Protein AF-0000000068190909 (afdb_homodimer)

pLDDT: mean 93.16, std 8.29, range [26.92, 98.94]

Sequence (1012 aa):
EDQNVPQRTKVVVIGAGWGGLSTAHALSKDDRYDVTVVEAAPKVGGVVRDGYTTISGQRPAEAGQHGFWNNYHNIYSLFDELGIRDTALTDYAPQGQYSPRGLEAVWPVYREQFPALPTGLAQAAYTKFLQLSPLERATALPLVLAFSEFDNSPQAWQRYDNVSFRDLCMRLGVSKKMYNEAFEPMILTGLFAPGSECSAAAALGMAYFFVLQSQNAFDVQWCRGNIGDQVFTPWVEVMQGRGVHLRTETRVSGFTLNESQTKIVGVQCQTANGGSVELAADAVVFGVGAEALQAFAKFCPELSQFDEFRRFANLRGTSVLATRVFLDRNVTVPYSANACWGFDENVGMTMFDIRALHGSDNPTVMGAPGSVLEVDYYHASPLLVMDDSAIVEKVKKDVDTLLGPTAKQATVVDAAVVRLPNGVNWYYPGSYRDMPQLTSQSLRDCYFAGDIVRTQHGSWSQEKAYVTGLQVANLLRRDITGGNTNNPLTKILPVASDEPHVALGKEDQNVPQRTKVVVIGAGWGGLSTAHALSKDDRYDVTVVEAAPKVGGVVRDGYTTISGQRPAEAGQHGFWNNYHNIYSLFDELGIRDTALTDYAPQGQYSPRGLEAVWPVYREQFPALPTGLAQAAYTKFLQLSPLERATALPLVLAFSEFDNSPQAWQRYDNVSFRDLCMRLGVSKKMYNEAFEPMILTGLFAPGSECSAAAALGMAYFFVLQSQNAFDVQWCRGNIGDQVFTPWVEVMQGRGVHLRTETRVSGFTLNESQTKIVGVQCQTANGGSVELAADAVVFGVGAEALQAFAKFCPELSQFDEFRRFANLRGTSVLATRVFLDRNVTVPYSANACWGFDENVGMTMFDIRALHGSDNPTVMGAPGSVLEVDYYHASPLLVMDDSAIVEKVKKDVDTLLGPTAKQATVVDAAVVRLPNGVNWYYPGSYRDMPQLTSQSLRDCYFAGDIVRTQHGSWSQEKAYVTGLQVANLLRRDITGGNTNNPLTKILPVASDEPHVALGK

Organism: Phaeodactylum tricornutum (strain CCAP 1055/1) (NCBI:txid556484)

Radius of gyration: 30.02 Å; Cα contacts (8 Å, |Δi|>4): 2390; chains: 2; bounding box: 85×85×85 Å

Nearest PDB structures (foldseek):
  5mog-assembly1_C  TM=8.801E-01  e=1.089E-30  Oryza sativa Indica Group
  3cns-assembly1_A  TM=6.345E-01  e=4.840E-15  Saccharomyces cerevisiae
  1yy5-assembly1_A  TM=6.313E-01  e=1.478E-14  Saccharomyces cerevisiae
  4gdp-assembly1_B  TM=6.303E-01  e=1.102E-14  Saccharomyces cerevisiae S288C
  1rsg-assembly1_A  TM=6.087E-01  e=7.228E-14  Saccharomyces cerevisiae

Structure (mmCIF, N/CA/C/O backbone):
data_AF-0000000068190909-model_v1
#
loop_
_entity.id
_entity.type
_entity.pdbx_description
1 polymer 'Pds-like3, phytoene desaturase-like protein'
#
loop_
_atom_site.group_PDB
_atom_site.id
_atom_site.type_symbol
_atom_site.label_atom_id
_atom_site.label_alt_id
_atom_site.label_comp_id
_atom_site.label_asym_id
_atom_site.label_entity_id
_atom_site.label_seq_id
_atom_site.pdbx_PDB_ins_code
_atom_site.Cartn_x
_atom_site.Cartn_y
_atom_site.Cartn_z
_atom_site.occupancy
_atom_site.B_iso_or_equiv
_atom_site.auth_seq_id
_atom_site.auth_comp_id
_atom_site.auth_asym_id
_atom_site.auth_atom_id
_atom_site.pdbx_PDB_model_num
ATOM 1 N N . GLU A 1 1 ? -37.625 11.906 46.969 1 26.92 1 GLU A N 1
ATOM 2 C CA . GLU A 1 1 ? -37.625 12.984 45.969 1 26.92 1 GLU A CA 1
ATOM 3 C C . GLU A 1 1 ? -36.469 12.859 45 1 26.92 1 GLU A C 1
ATOM 5 O O . GLU A 1 1 ? -36.094 13.82 44.344 1 26.92 1 GLU A O 1
ATOM 10 N N . ASP A 1 2 ? -35.5 12.078 45.188 1 38.94 2 ASP A N 1
ATOM 11 C CA . ASP A 1 2 ? -34.25 11.781 44.5 1 38.94 2 ASP A CA 1
ATOM 12 C C . ASP A 1 2 ? -34.469 11.609 43 1 38.94 2 ASP A C 1
ATOM 14 O O . ASP A 1 2 ? -34.875 10.531 42.562 1 38.94 2 ASP A O 1
ATOM 18 N N . GLN A 1 3 ? -35.094 12.578 42.219 1 38.19 3 GLN A N 1
ATOM 19 C CA . GLN A 1 3 ? -35.812 12.93 41 1 38.19 3 GLN A CA 1
ATOM 20 C C . GLN A 1 3 ? -35.062 12.5 39.781 1 38.19 3 GLN A C 1
ATOM 22 O O . GLN A 1 3 ? -33.844 12.203 39.844 1 38.19 3 GLN A O 1
ATOM 27 N N . ASN A 1 4 ? -35.625 12.711 38.406 1 41 4 ASN A N 1
ATOM 28 C CA . ASN A 1 4 ? -35.531 12.352 37 1 41 4 ASN A CA 1
ATOM 29 C C . ASN A 1 4 ? -34.281 12.938 36.344 1 41 4 ASN A C 1
ATOM 31 O O . ASN A 1 4 ? -34.344 13.984 35.688 1 41 4 ASN A O 1
ATOM 35 N N . VAL A 1 5 ? -33.219 13.141 37 1 49.12 5 VAL A N 1
ATOM 36 C CA . VAL A 1 5 ? -32.094 13.664 36.188 1 49.12 5 VAL A CA 1
ATOM 37 C C . VAL A 1 5 ? -32.031 12.93 34.875 1 49.12 5 VAL A C 1
ATOM 39 O O . VAL A 1 5 ? -31.875 11.703 34.812 1 49.12 5 VAL A O 1
ATOM 42 N N . PRO A 1 6 ? -32.562 13.578 33.812 1 62.53 6 PRO A N 1
ATOM 43 C CA . PRO A 1 6 ? -32.562 12.922 32.5 1 62.53 6 PRO A CA 1
ATOM 44 C C . PRO A 1 6 ? -31.203 12.281 32.188 1 62.53 6 PRO A C 1
ATOM 46 O O . PRO A 1 6 ? -30.156 12.828 32.562 1 62.53 6 PRO A O 1
ATOM 49 N N . GLN A 1 7 ? -31.125 11 32.094 1 81.69 7 GLN A N 1
ATOM 50 C CA . GLN A 1 7 ? -29.906 10.25 31.781 1 81.69 7 GLN A CA 1
ATOM 51 C C . GLN A 1 7 ? -29.188 10.82 30.562 1 81.69 7 GLN A C 1
ATOM 53 O O . GLN A 1 7 ? -29.797 11.008 29.516 1 81.69 7 GLN A O 1
ATOM 58 N N . ARG A 1 8 ? -27.953 11.453 30.766 1 92.38 8 ARG A N 1
ATOM 59 C CA . ARG A 1 8 ? -27.141 12.023 29.688 1 92.38 8 ARG A CA 1
ATOM 60 C C . ARG A 1 8 ? -26.766 10.953 28.672 1 92.38 8 ARG A C 1
ATOM 62 O O . ARG A 1 8 ? -26.578 9.789 29.016 1 92.38 8 ARG A O 1
ATOM 69 N N . THR A 1 9 ? -26.875 11.367 27.438 1 95.56 9 THR A N 1
ATOM 70 C CA . THR A 1 9 ? -26.406 10.484 26.359 1 95.56 9 THR A CA 1
ATOM 71 C C . THR A 1 9 ? -24.906 10.266 26.453 1 95.56 9 THR A C 1
ATOM 73 O O . THR A 1 9 ? -24.125 11.211 26.375 1 95.56 9 THR A O 1
ATOM 76 N N . LYS A 1 10 ? -24.5 9.055 26.703 1 98.06 10 LYS A N 1
ATOM 77 C CA . LYS A 1 10 ? -23.078 8.719 26.797 1 98.06 10 LYS A CA 1
ATOM 78 C C . LYS A 1 10 ? -22.469 8.586 25.406 1 98.06 10 LYS A C 1
ATOM 80 O O . LYS A 1 10 ? -22.828 7.695 24.641 1 98.06 10 LYS A O 1
ATOM 85 N N . VAL A 1 11 ? -21.531 9.477 25.078 1 98.62 11 VAL A N 1
ATOM 86 C CA . VAL A 1 11 ? -20.844 9.461 23.797 1 98.62 11 VAL A CA 1
ATOM 87 C C . VAL A 1 11 ? -19.375 9.117 23.984 1 98.62 11 VAL A C 1
ATOM 89 O O . VAL A 1 11 ? -18.656 9.805 24.734 1 98.62 11 VAL A O 1
ATOM 92 N N . VAL A 1 12 ? -18.875 8.055 23.375 1 98.88 12 VAL A N 1
ATOM 93 C CA . VAL A 1 12 ? -17.453 7.711 23.391 1 98.88 12 VAL A CA 1
ATOM 94 C C . VAL A 1 12 ? -16.812 8.156 22.078 1 98.88 12 VAL A C 1
ATOM 96 O O . VAL A 1 12 ? -17.234 7.742 21 1 98.88 12 VAL A O 1
ATOM 99 N N . VAL A 1 13 ? -15.867 9.039 22.156 1 98.94 13 VAL A N 1
ATOM 100 C CA . VAL A 1 13 ? -15.078 9.508 21.016 1 98.94 13 VAL A CA 1
ATOM 101 C C . VAL A 1 13 ? -13.719 8.82 21 1 98.94 13 VAL A C 1
ATOM 103 O O . VAL A 1 13 ? -12.938 8.961 21.953 1 98.94 13 VAL A O 1
ATOM 106 N N . ILE A 1 14 ? -13.477 8.102 19.953 1 98.88 14 ILE A N 1
ATOM 107 C CA . ILE A 1 14 ? -12.227 7.363 19.828 1 98.88 14 ILE A CA 1
ATOM 108 C C . ILE A 1 14 ? -11.227 8.18 19 1 98.88 14 ILE A C 1
ATOM 110 O O . ILE A 1 14 ? -11.406 8.367 17.797 1 98.88 14 ILE A O 1
ATOM 114 N N . GLY A 1 15 ? -10.133 8.586 19.641 1 98.56 15 GLY A N 1
ATOM 115 C CA . GLY A 1 15 ? -9.141 9.438 19.016 1 98.56 15 GLY A CA 1
ATOM 116 C C . GLY A 1 15 ? -9.25 10.891 19.422 1 98.56 15 GLY A C 1
ATOM 117 O O . GLY A 1 15 ? -10.328 11.484 19.375 1 98.56 15 GLY A O 1
ATOM 118 N N . ALA A 1 16 ? -8.117 11.43 19.797 1 98.44 16 ALA A N 1
ATOM 119 C CA . ALA A 1 16 ? -8.086 12.812 20.281 1 98.44 16 ALA A CA 1
ATOM 120 C C . ALA A 1 16 ? -7.301 13.711 19.328 1 98.44 16 ALA A C 1
ATOM 122 O O . ALA A 1 16 ? -6.453 14.492 19.766 1 98.44 16 ALA A O 1
ATOM 123 N N . GLY A 1 17 ? -7.527 13.531 18.062 1 97.88 17 GLY A N 1
ATOM 124 C CA . GLY A 1 17 ? -7.074 14.484 17.062 1 97.88 17 GLY A CA 1
ATOM 125 C C . GLY A 1 17 ? -8.094 15.57 16.766 1 97.88 17 GLY A C 1
ATOM 126 O O . GLY A 1 17 ? -9.062 15.734 17.516 1 97.88 17 GLY A O 1
ATOM 127 N N . TRP A 1 18 ? -7.891 16.297 15.695 1 98.44 18 TRP A N 1
ATOM 128 C CA . TRP A 1 18 ? -8.766 17.406 15.336 1 98.44 18 TRP A CA 1
ATOM 129 C C . TRP A 1 18 ? -10.211 16.953 15.234 1 98.44 18 TRP A C 1
ATOM 131 O O . TRP A 1 18 ? -11.117 17.609 15.773 1 98.44 18 TRP A O 1
ATOM 141 N N . GLY A 1 19 ? -10.469 15.805 14.578 1 98.62 19 GLY A N 1
ATOM 142 C CA . GLY A 1 19 ? -11.82 15.32 14.375 1 98.62 19 GLY A CA 1
ATOM 143 C C . GLY A 1 19 ? -12.516 14.922 15.664 1 98.62 19 GLY A C 1
ATOM 144 O O . GLY A 1 19 ? -13.625 15.367 15.938 1 98.62 19 GLY A O 1
ATOM 145 N N . GLY A 1 20 ? -11.852 14.086 16.453 1 98.81 20 GLY A N 1
ATOM 146 C CA . GLY A 1 20 ? -12.422 13.672 17.734 1 98.81 20 GLY A CA 1
ATOM 147 C C . GLY A 1 20 ? -12.625 14.828 18.688 1 98.81 20 GLY A C 1
ATOM 148 O O . GLY A 1 20 ? -13.68 14.938 19.328 1 98.81 20 GLY A O 1
ATOM 149 N N . LEU A 1 21 ? -11.68 15.695 18.75 1 98.75 21 LEU A N 1
ATOM 150 C CA . LEU A 1 21 ? -11.758 16.812 19.688 1 98.75 21 LEU A CA 1
ATOM 151 C C . LEU A 1 21 ? -12.828 17.812 19.266 1 98.75 21 LEU A C 1
ATOM 153 O O . LEU A 1 21 ? -13.484 18.406 20.109 1 98.75 21 LEU A O 1
ATOM 157 N N . SER A 1 22 ? -12.93 18.016 17.969 1 98.75 22 SER A N 1
ATOM 158 C CA . SER A 1 22 ? -13.961 18.938 17.531 1 98.75 22 SER A CA 1
ATOM 159 C C . SER A 1 22 ? -15.352 18.391 17.828 1 98.75 22 SER A C 1
ATOM 161 O O . SER A 1 22 ? -16.266 19.156 18.172 1 98.75 22 SER A O 1
ATOM 163 N N . THR A 1 23 ? -15.562 17.078 17.688 1 98.75 23 THR A N 1
ATOM 164 C CA . THR A 1 23 ? -16.828 16.469 18.078 1 98.75 23 THR A CA 1
ATOM 165 C C . THR A 1 23 ? -17.078 16.688 19.578 1 98.75 23 THR A C 1
ATOM 167 O O . THR A 1 23 ? -18.156 17.141 19.953 1 98.75 23 THR A O 1
ATOM 170 N N . ALA A 1 24 ? -16.094 16.344 20.344 1 98.75 24 ALA A N 1
ATOM 171 C CA . ALA A 1 24 ? -16.219 16.484 21.797 1 98.75 24 ALA A CA 1
ATOM 172 C C . ALA A 1 24 ? -16.484 17.938 22.172 1 98.75 24 ALA A C 1
ATOM 174 O O . ALA A 1 24 ? -17.297 18.203 23.062 1 98.75 24 ALA A O 1
ATOM 175 N N . HIS A 1 25 ? -15.781 18.844 21.562 1 98.5 25 HIS A N 1
ATOM 176 C CA . HIS A 1 25 ? -15.938 20.281 21.812 1 98.5 25 HIS A CA 1
ATOM 177 C C . HIS A 1 25 ? -17.375 20.734 21.562 1 98.5 25 HIS A C 1
ATOM 179 O O . HIS A 1 25 ? -17.969 21.406 22.406 1 98.5 25 HIS A O 1
ATOM 185 N N . ALA A 1 26 ? -17.891 20.391 20.422 1 98.12 26 ALA A N 1
ATOM 186 C CA . ALA A 1 26 ? -19.25 20.781 20.062 1 98.12 26 ALA A CA 1
ATOM 187 C C . ALA A 1 26 ? -20.266 20.188 21.031 1 98.12 26 ALA A C 1
ATOM 189 O O . ALA A 1 26 ? -21.172 20.891 21.484 1 98.12 26 ALA A O 1
ATOM 190 N N . LEU A 1 27 ? -20.125 18.953 21.375 1 97.5 27 LEU A N 1
ATOM 191 C CA . LEU A 1 27 ? -21.062 18.266 22.266 1 97.5 27 LEU A CA 1
ATOM 192 C C . LEU A 1 27 ? -20.953 18.812 23.688 1 97.5 27 LEU A C 1
ATOM 194 O O . LEU A 1 27 ? -21.953 18.812 24.422 1 97.5 27 LEU A O 1
ATOM 198 N N . SER A 1 28 ? -19.797 19.234 24.047 1 97.12 28 SER A N 1
ATOM 199 C CA . SER A 1 28 ? -19.562 19.688 25.422 1 97.12 28 SER A CA 1
ATOM 200 C C . SER A 1 28 ? -20.344 20.969 25.719 1 97.12 28 SER A C 1
ATOM 202 O O . SER A 1 28 ? -20.531 21.328 26.875 1 97.12 28 SER A O 1
ATOM 204 N N . LYS A 1 29 ? -20.812 21.625 24.719 1 94.81 29 LYS A N 1
ATOM 205 C CA . LYS A 1 29 ? -21.562 22.859 24.891 1 94.81 29 LYS A CA 1
ATOM 206 C C . LYS A 1 29 ? -23.016 22.562 25.234 1 94.81 29 LYS A C 1
ATOM 208 O O . LYS A 1 29 ? -23.797 23.484 25.516 1 94.81 29 LYS A O 1
ATOM 213 N N . ASP A 1 30 ? -23.422 21.344 25.203 1 93.25 30 ASP A N 1
ATOM 214 C CA . ASP A 1 30 ? -24.75 20.875 25.547 1 93.25 30 ASP A CA 1
ATOM 215 C C . ASP A 1 30 ? -24.703 19.875 26.703 1 93.25 30 ASP A C 1
ATOM 217 O O . ASP A 1 30 ? -24.141 18.797 26.578 1 93.25 30 ASP A O 1
ATOM 221 N N . ASP A 1 31 ? -25.375 20.109 27.734 1 91.75 31 ASP A N 1
ATOM 222 C CA . ASP A 1 31 ? -25.281 19.328 28.969 1 91.75 31 ASP A CA 1
ATOM 223 C C . ASP A 1 31 ? -26.016 18 28.844 1 91.75 31 ASP A C 1
ATOM 225 O O . ASP A 1 31 ? -26 17.188 29.781 1 91.75 31 ASP A O 1
ATOM 229 N N . ARG A 1 32 ? -26.656 17.781 27.781 1 94.12 32 ARG A N 1
ATOM 230 C CA . ARG A 1 32 ? -27.391 16.531 27.578 1 94.12 32 ARG A CA 1
ATOM 231 C C . ARG A 1 32 ? -26.453 15.391 27.203 1 94.12 32 ARG A C 1
ATOM 233 O O . ARG A 1 32 ? -26.859 14.227 27.203 1 94.12 32 ARG A O 1
ATOM 240 N N . TYR A 1 33 ? -25.188 15.75 27 1 96.44 33 TYR A N 1
ATOM 241 C CA . TYR A 1 33 ? -24.234 14.734 26.562 1 96.44 33 TYR A CA 1
ATOM 242 C C . TYR A 1 33 ? -23.156 14.516 27.625 1 96.44 33 TYR A C 1
ATOM 244 O O . TYR A 1 33 ? -22.688 15.477 28.234 1 96.44 33 TYR A O 1
ATOM 252 N N . ASP A 1 34 ? -22.859 13.289 27.875 1 97.88 34 ASP A N 1
ATOM 253 C CA . ASP A 1 34 ? -21.703 12.852 28.656 1 97.88 34 ASP A CA 1
ATOM 254 C C . ASP A 1 34 ? -20.609 12.289 27.734 1 97.88 34 ASP A C 1
ATOM 256 O O . ASP A 1 34 ? -20.688 11.141 27.297 1 97.88 34 ASP A O 1
ATOM 260 N N . VAL A 1 35 ? -19.531 13.117 27.531 1 98.62 35 VAL A N 1
ATOM 261 C CA . VAL A 1 35 ? -18.578 12.812 26.469 1 98.62 35 VAL A CA 1
ATOM 262 C C . VAL A 1 35 ? -17.281 12.266 27.062 1 98.62 35 VAL A C 1
ATOM 264 O O . VAL A 1 35 ? -16.688 12.898 27.938 1 98.62 35 VAL A O 1
ATOM 267 N N . THR A 1 36 ? -16.828 11.102 26.641 1 98.81 36 THR A N 1
ATOM 268 C CA . THR A 1 36 ? -15.516 10.539 26.953 1 98.81 36 THR A CA 1
ATOM 269 C C . THR A 1 36 ? -14.672 10.383 25.703 1 98.81 36 THR A C 1
ATOM 271 O O . THR A 1 36 ? -15.07 9.711 24.75 1 98.81 36 THR A O 1
ATOM 274 N N . VAL A 1 37 ? -13.516 11.055 25.703 1 98.81 37 VAL A N 1
ATOM 275 C CA . VAL A 1 37 ? -12.555 10.914 24.609 1 98.81 37 VAL A CA 1
ATOM 276 C C . VAL A 1 37 ? -11.453 9.938 25.016 1 98.81 37 VAL A C 1
ATOM 278 O O . VAL A 1 37 ? -10.82 10.094 26.062 1 98.81 37 VAL A O 1
ATOM 281 N N . VAL A 1 38 ? -11.242 8.938 24.203 1 98.5 38 VAL A N 1
ATOM 282 C CA . VAL A 1 38 ? -10.188 7.961 24.469 1 98.5 38 VAL A CA 1
ATOM 283 C C . VAL A 1 38 ? -9.078 8.117 23.422 1 98.5 38 VAL A C 1
ATOM 285 O O . VAL A 1 38 ? -9.344 8.227 22.234 1 98.5 38 VAL A O 1
ATOM 288 N N . GLU A 1 39 ? -7.852 8.18 23.875 1 97.94 39 GLU A N 1
ATOM 289 C CA . GLU A 1 39 ? -6.664 8.352 23.031 1 97.94 39 GLU A CA 1
ATOM 290 C C . GLU A 1 39 ? -5.578 7.352 23.406 1 97.94 39 GLU A C 1
ATOM 292 O O . GLU A 1 39 ? -5.238 7.199 24.578 1 97.94 39 GLU A O 1
ATOM 297 N N . ALA A 1 40 ? -5.094 6.633 22.359 1 96.31 40 ALA A N 1
ATOM 298 C CA . ALA A 1 40 ? -4.062 5.625 22.594 1 96.31 40 ALA A CA 1
ATOM 299 C C . ALA A 1 40 ? -2.742 6.273 23 1 96.31 40 ALA A C 1
ATOM 301 O O . ALA A 1 40 ? -1.985 5.719 23.797 1 96.31 40 ALA A O 1
ATOM 302 N N . ALA A 1 41 ? -2.4 7.465 22.484 1 95.12 41 ALA A N 1
ATOM 303 C CA . ALA A 1 41 ? -1.135 8.156 22.719 1 95.12 41 ALA A CA 1
ATOM 304 C C . ALA A 1 41 ? -1.129 8.836 24.094 1 95.12 41 ALA A C 1
ATOM 306 O O . ALA A 1 41 ? -2.186 9.039 24.688 1 95.12 41 ALA A O 1
ATOM 307 N N . PRO A 1 42 ? 0.049 9.211 24.578 1 93.94 42 PRO A N 1
ATOM 308 C CA . PRO A 1 42 ? 0.14 9.883 25.875 1 93.94 42 PRO A CA 1
ATOM 309 C C . PRO A 1 42 ? -0.387 11.32 25.828 1 93.94 42 PRO A C 1
ATOM 311 O O . PRO A 1 42 ? -0.778 11.867 26.875 1 93.94 42 PRO A O 1
ATOM 314 N N . LYS A 1 43 ? -0.385 11.906 24.688 1 95 43 LYS A N 1
ATOM 315 C CA . LYS A 1 43 ? -0.85 13.281 24.531 1 95 43 LYS A CA 1
ATOM 316 C C . LYS A 1 43 ? -1.874 13.391 23.406 1 95 43 LYS A C 1
ATOM 318 O O . LYS A 1 43 ? -1.878 12.578 22.469 1 95 43 LYS A O 1
ATOM 323 N N . VAL A 1 44 ? -2.721 14.406 23.531 1 96.56 44 VAL A N 1
ATOM 324 C CA . VAL A 1 44 ? -3.73 14.664 22.516 1 96.56 44 VAL A CA 1
ATOM 325 C C . VAL A 1 44 ? -3.076 15.312 21.297 1 96.56 44 VAL A C 1
ATOM 327 O O . VAL A 1 44 ? -1.934 15.766 21.359 1 96.56 44 VAL A O 1
ATOM 330 N N . GLY A 1 45 ? -3.836 15.281 20.234 1 95.5 45 GLY A N 1
ATOM 331 C CA . GLY A 1 45 ? -3.375 15.961 19.047 1 95.5 45 GLY A CA 1
ATOM 332 C C . GLY A 1 45 ? -3.344 15.055 17.828 1 95.5 45 GLY A C 1
ATOM 333 O O . GLY A 1 45 ? -3.268 15.539 16.688 1 95.5 45 GLY A O 1
ATOM 334 N N . GLY A 1 46 ? -3.463 13.742 18.062 1 92.69 46 GLY A N 1
ATOM 335 C CA . GLY A 1 46 ? -3.451 12.812 16.938 1 92.69 46 GLY A CA 1
ATOM 336 C C . GLY A 1 46 ? -2.158 12.852 16.141 1 92.69 46 GLY A C 1
ATOM 337 O O . GLY A 1 46 ? -1.071 12.758 16.719 1 92.69 46 GLY A O 1
ATOM 338 N N . VAL A 1 47 ? -2.242 13.047 14.82 1 88.88 47 VAL A N 1
ATOM 339 C CA . VAL A 1 47 ? -1.086 12.969 13.938 1 88.88 47 VAL A CA 1
ATOM 340 C C . VAL A 1 47 ? -0.21 14.203 14.117 1 88.88 47 VAL A C 1
ATOM 342 O O . VAL A 1 47 ? 0.95 14.219 13.703 1 88.88 47 VAL A O 1
ATOM 345 N N . VAL A 1 48 ? -0.66 15.211 14.781 1 90.44 48 VAL A N 1
ATOM 346 C CA . VAL A 1 48 ? 0.12 16.438 14.961 1 90.44 48 VAL A CA 1
ATOM 347 C C . VAL A 1 48 ? 0.539 16.562 16.422 1 90.44 48 VAL A C 1
ATOM 349 O O . VAL A 1 48 ? 0.943 17.641 16.859 1 90.44 48 VAL A O 1
ATOM 352 N N . ARG A 1 49 ? 0.479 15.523 17.109 1 87.31 49 ARG A N 1
ATOM 353 C CA . ARG A 1 49 ? 0.713 15.562 18.547 1 87.31 49 ARG A CA 1
ATOM 354 C C . ARG A 1 49 ? 2.164 15.914 18.859 1 87.31 49 ARG A C 1
ATOM 356 O O . ARG A 1 49 ? 3.057 15.656 18.047 1 87.31 49 ARG A O 1
ATOM 363 N N . ASP A 1 50 ? 2.363 16.5 19.984 1 90.81 50 ASP A N 1
ATOM 364 C CA . ASP A 1 50 ? 3.689 16.734 20.547 1 90.81 50 ASP A CA 1
ATOM 365 C C . ASP A 1 50 ? 4.039 15.672 21.578 1 90.81 50 ASP A C 1
ATOM 367 O O . ASP A 1 50 ? 3.562 14.539 21.5 1 90.81 50 ASP A O 1
ATOM 371 N N . GLY A 1 51 ? 4.938 16.047 22.391 1 89.25 51 GLY A N 1
ATOM 372 C CA . GLY A 1 51 ? 5.309 15.141 23.469 1 89.25 51 GLY A CA 1
ATOM 373 C C . GLY A 1 51 ? 6.598 14.391 23.203 1 89.25 51 GLY A C 1
ATOM 374 O O . GLY A 1 51 ? 6.895 13.398 23.875 1 89.25 51 GLY A O 1
ATOM 375 N N . TYR A 1 52 ? 7.324 14.797 22.266 1 94.56 52 TYR A N 1
ATOM 376 C CA . TYR A 1 52 ? 8.633 14.219 21.969 1 94.56 52 TYR A CA 1
ATOM 377 C C . TYR A 1 52 ? 9.75 15.086 22.516 1 94.56 52 TYR A C 1
ATOM 379 O O . TYR A 1 52 ? 9.516 16.219 22.938 1 94.56 52 TYR A O 1
ATOM 387 N N . THR A 1 53 ? 10.898 14.523 22.641 1 95 53 THR A N 1
ATOM 388 C CA . THR A 1 53 ? 12.062 15.258 23.109 1 95 53 THR A CA 1
ATOM 389 C C . THR A 1 53 ? 13.266 15.008 22.219 1 95 53 THR A C 1
ATOM 391 O O . THR A 1 53 ? 13.266 14.07 21.422 1 95 53 THR A O 1
ATOM 394 N N . THR A 1 54 ? 14.219 15.867 22.375 1 95.75 54 THR A N 1
ATOM 395 C CA . THR A 1 54 ? 15.492 15.664 21.688 1 95.75 54 THR A CA 1
ATOM 396 C C . THR A 1 54 ? 16.203 14.422 22.203 1 95.75 54 THR A C 1
ATOM 398 O O . THR A 1 54 ? 15.781 13.828 23.203 1 95.75 54 THR A O 1
ATOM 401 N N . ILE A 1 55 ? 17.203 14.055 21.438 1 95.44 55 ILE A N 1
ATOM 402 C CA . ILE A 1 55 ? 18.016 12.898 21.797 1 95.44 55 ILE A CA 1
ATOM 403 C C . ILE A 1 55 ? 18.625 13.102 23.188 1 95.44 55 ILE A C 1
ATOM 405 O O . ILE A 1 55 ? 18.719 12.156 23.969 1 95.44 55 ILE A O 1
ATOM 409 N N . SER A 1 56 ? 18.969 14.367 23.531 1 93.69 56 SER A N 1
ATOM 410 C CA . SER A 1 56 ? 19.531 14.688 24.844 1 93.69 56 SER A CA 1
ATOM 411 C C . SER A 1 56 ? 18.453 14.664 25.922 1 93.69 56 SER A C 1
ATOM 413 O O . SER A 1 56 ? 18.781 14.656 27.125 1 93.69 56 SER A O 1
ATOM 415 N N . GLY A 1 57 ? 17.234 14.75 25.5 1 93.12 57 GLY A N 1
ATOM 416 C CA . GLY A 1 57 ? 16.125 14.797 26.438 1 93.12 57 GLY A CA 1
ATOM 417 C C . GLY A 1 57 ? 15.883 16.188 27 1 93.12 57 GLY A C 1
ATOM 418 O O . GLY A 1 57 ? 14.984 16.375 27.828 1 93.12 57 GLY A O 1
ATOM 419 N N . GLN A 1 58 ? 16.531 17.188 26.531 1 90.5 58 GLN A N 1
ATOM 420 C CA . GLN A 1 58 ? 16.531 18.5 27.172 1 90.5 58 GLN A CA 1
ATOM 421 C C . GLN A 1 58 ? 15.492 19.422 26.562 1 90.5 58 GLN A C 1
ATOM 423 O O . GLN A 1 58 ? 15.086 20.406 27.172 1 90.5 58 GLN A O 1
ATOM 428 N N . ARG A 1 59 ? 15.125 19.172 25.375 1 92.38 59 ARG A N 1
ATOM 429 C CA . ARG A 1 59 ? 14.242 20.109 24.672 1 92.38 59 ARG A CA 1
ATOM 430 C C . ARG A 1 59 ? 13.031 19.375 24.078 1 92.38 59 ARG A C 1
ATOM 432 O O . ARG A 1 59 ? 13.156 18.25 23.609 1 92.38 59 ARG A O 1
ATOM 439 N N . PRO A 1 60 ? 11.898 20.078 24.109 1 93.06 60 PRO A N 1
ATOM 440 C CA . PRO A 1 60 ? 10.703 19.469 23.5 1 93.06 60 PRO A CA 1
ATOM 441 C C . PRO A 1 60 ? 10.727 19.516 21.984 1 93.06 60 PRO A C 1
ATOM 443 O O . PRO A 1 60 ? 11.344 20.391 21.391 1 93.06 60 PRO A O 1
ATOM 446 N N . ALA A 1 61 ? 10.125 18.562 21.391 1 93 61 ALA A N 1
ATOM 447 C CA . ALA A 1 61 ? 9.945 18.469 19.953 1 93 61 ALA A CA 1
ATOM 448 C C . ALA A 1 61 ? 8.523 18.062 19.594 1 93 61 ALA A C 1
ATOM 450 O O . ALA A 1 61 ? 7.707 17.797 20.484 1 93 61 ALA A O 1
ATOM 451 N N . GLU A 1 62 ? 8.148 18.109 18.375 1 92.19 62 GLU A N 1
ATOM 452 C CA . GLU A 1 62 ? 6.816 17.734 17.906 1 92.19 62 GLU A CA 1
ATOM 453 C C . GLU A 1 62 ? 6.895 16.875 16.641 1 92.19 62 GLU A C 1
ATOM 455 O O . GLU A 1 62 ? 7.984 16.609 16.141 1 92.19 62 GLU A O 1
ATOM 460 N N . ALA A 1 63 ? 5.652 16.391 16.203 1 92.06 63 ALA A N 1
ATOM 461 C CA . ALA A 1 63 ? 5.535 15.547 15.008 1 92.06 63 ALA A CA 1
ATOM 462 C C . ALA A 1 63 ? 5.488 16.391 13.742 1 92.06 63 ALA A C 1
ATOM 464 O O . ALA A 1 63 ? 4.598 16.219 12.906 1 92.06 63 ALA A O 1
ATOM 465 N N . GLY A 1 64 ? 6.473 17.344 13.625 1 91.56 64 GLY A N 1
ATOM 466 C CA . GLY A 1 64 ? 6.523 18.203 12.453 1 91.56 64 GLY A CA 1
ATOM 467 C C . GLY A 1 64 ? 5.855 19.547 12.656 1 91.56 64 GLY A C 1
ATOM 468 O O . GLY A 1 64 ? 5.047 19.703 13.57 1 91.56 64 GLY A O 1
ATOM 469 N N . GLN A 1 65 ? 6.211 20.469 11.836 1 91.81 65 GLN A N 1
ATOM 470 C CA . GLN A 1 65 ? 5.613 21.797 11.852 1 91.81 65 GLN A CA 1
ATOM 471 C C . GLN A 1 65 ? 4.324 21.828 11.039 1 91.81 65 GLN A C 1
ATOM 473 O O . GLN A 1 65 ? 4.254 21.25 9.945 1 91.81 65 GLN A O 1
ATOM 478 N N . HIS A 1 66 ? 3.299 22.391 11.586 1 91.25 66 HIS A N 1
ATOM 479 C CA . HIS A 1 66 ? 1.996 22.391 10.93 1 91.25 66 HIS A CA 1
ATOM 480 C C . HIS A 1 66 ? 1.549 23.812 10.602 1 91.25 66 HIS A C 1
ATOM 482 O O . HIS A 1 66 ? 1.776 24.734 11.391 1 91.25 66 HIS A O 1
ATOM 488 N N . GLY A 1 67 ? 0.959 23.906 9.438 1 94.5 67 GLY A N 1
ATOM 489 C CA . GLY A 1 67 ? 0.53 25.203 8.945 1 94.5 67 GLY A CA 1
ATOM 490 C C . GLY A 1 67 ? -0.97 25.422 9.039 1 94.5 67 GLY A C 1
ATOM 491 O O . GLY A 1 67 ? -1.728 24.453 9.18 1 94.5 67 GLY A O 1
ATOM 492 N N . PHE A 1 68 ? -1.364 26.672 9.078 1 97.12 68 PHE A N 1
ATOM 493 C CA . PHE A 1 68 ? -2.756 27.094 9.102 1 97.12 68 PHE A CA 1
ATOM 494 C C . PHE A 1 68 ? -3.051 28.031 7.938 1 97.12 68 PHE A C 1
ATOM 496 O O . PHE A 1 68 ? -2.758 29.234 8.008 1 97.12 68 PHE A O 1
ATOM 503 N N . TRP A 1 69 ? -3.709 27.5 6.961 1 96.69 69 TRP A N 1
ATOM 504 C CA . TRP A 1 69 ? -3.951 28.219 5.719 1 96.69 69 TRP A CA 1
ATOM 505 C C . TRP A 1 69 ? -5.121 29.188 5.871 1 96.69 69 TRP A C 1
ATOM 507 O O . TRP A 1 69 ? -5.977 29 6.742 1 96.69 69 TRP A O 1
ATOM 517 N N . ASN A 1 70 ? -5.098 30.109 5.004 1 95.44 70 ASN A N 1
ATOM 518 C CA . ASN A 1 70 ? -6.09 31.172 5.02 1 95.44 70 ASN A CA 1
ATOM 519 C C . ASN A 1 70 ? -7.508 30.625 5.102 1 95.44 70 ASN A C 1
ATOM 521 O O . ASN A 1 70 ? -8.375 31.219 5.746 1 95.44 70 ASN A O 1
ATOM 525 N N . ASN A 1 71 ? -7.75 29.5 4.539 1 95.5 71 ASN A N 1
ATOM 526 C CA . ASN A 1 71 ? -9.094 28.969 4.367 1 95.5 71 ASN A CA 1
ATOM 527 C C . ASN A 1 71 ? -9.523 28.125 5.574 1 95.5 71 ASN A C 1
ATOM 529 O O . ASN A 1 71 ? -10.609 27.547 5.57 1 95.5 71 ASN A O 1
ATOM 533 N N . TYR A 1 72 ? -8.703 28.109 6.629 1 97.25 72 TYR A N 1
ATOM 534 C CA . TYR A 1 72 ? -9.07 27.359 7.828 1 97.25 72 TYR A CA 1
ATOM 535 C C . TYR A 1 72 ? -10.031 28.172 8.695 1 97.25 72 TYR A C 1
ATOM 537 O O . TYR A 1 72 ? -9.773 28.375 9.891 1 97.25 72 TYR A O 1
ATOM 545 N N . HIS A 1 73 ? -11.188 28.516 8.164 1 97.12 73 HIS A N 1
ATOM 546 C CA . HIS A 1 73 ? -12.117 29.453 8.789 1 97.12 73 HIS A CA 1
ATOM 547 C C . HIS A 1 73 ? -12.719 28.875 10.062 1 97.12 73 HIS A C 1
ATOM 549 O O . HIS A 1 73 ? -12.93 29.594 11.039 1 97.12 73 HIS A O 1
ATOM 555 N N . ASN A 1 74 ? -13.055 27.625 10 1 98.5 74 ASN A N 1
ATOM 556 C CA . ASN A 1 74 ? -13.656 27.031 11.188 1 98.5 74 ASN A CA 1
ATOM 557 C C . ASN A 1 74 ? -12.641 26.891 12.32 1 98.5 74 ASN A C 1
ATOM 559 O O . ASN A 1 74 ? -12.969 27.109 13.484 1 98.5 74 ASN A O 1
ATOM 563 N N . ILE A 1 75 ? -11.438 26.531 12.008 1 98.19 75 ILE A N 1
ATOM 564 C CA . ILE A 1 75 ? -10.391 26.422 13.016 1 98.19 75 ILE A CA 1
ATOM 565 C C . ILE A 1 75 ? -10.094 27.812 13.594 1 98.19 75 ILE A C 1
ATOM 567 O O . ILE A 1 75 ? -9.906 27.953 14.805 1 98.19 75 ILE A O 1
ATOM 571 N N . TYR A 1 76 ? -10.078 28.828 12.742 1 97.69 76 TYR A N 1
ATOM 572 C CA . TYR A 1 76 ? -9.852 30.188 13.234 1 97.69 76 TYR A CA 1
ATOM 573 C C . TYR A 1 76 ? -10.977 30.625 14.156 1 97.69 76 TYR A C 1
ATOM 575 O O . TYR A 1 76 ? -10.742 31.328 15.141 1 97.69 76 TYR A O 1
ATOM 583 N N . SER A 1 77 ? -12.18 30.234 13.789 1 97.88 77 SER A N 1
ATOM 584 C CA . SER A 1 77 ? -13.297 30.516 14.688 1 97.88 77 SER A CA 1
ATOM 585 C C . SER A 1 77 ? -13.062 29.891 16.062 1 97.88 77 SER A C 1
ATOM 587 O O . SER A 1 77 ? -13.352 30.5 17.094 1 97.88 77 SER A O 1
ATOM 589 N N . LEU A 1 78 ? -12.594 28.672 16.078 1 98.12 78 LEU A N 1
ATOM 590 C CA . LEU A 1 78 ? -12.234 28.031 17.344 1 98.12 78 LEU A CA 1
ATOM 591 C C . LEU A 1 78 ? -11.156 28.828 18.078 1 98.12 78 LEU A C 1
ATOM 593 O O . LEU A 1 78 ? -11.25 29.031 19.281 1 98.12 78 LEU A O 1
ATOM 597 N N . PHE A 1 79 ? -10.125 29.25 17.391 1 98.25 79 PHE A N 1
ATOM 598 C CA . PHE A 1 79 ? -9.031 30 18 1 98.25 79 PHE A CA 1
ATOM 599 C C . PHE A 1 79 ? -9.547 31.297 18.609 1 98.25 79 PHE A C 1
ATOM 601 O O . PHE A 1 79 ? -9.094 31.703 19.688 1 98.25 79 PHE A O 1
ATOM 608 N N . ASP A 1 80 ? -10.461 31.922 17.938 1 97.62 80 ASP A N 1
ATOM 609 C CA . ASP A 1 80 ? -11.086 33.125 18.469 1 97.62 80 ASP A CA 1
ATOM 610 C C . ASP A 1 80 ? -11.859 32.844 19.75 1 97.62 80 ASP A C 1
ATOM 612 O O . ASP A 1 80 ? -11.758 33.562 20.734 1 97.62 80 ASP A O 1
ATOM 616 N N . GLU A 1 81 ? -12.578 31.797 19.672 1 97 81 GLU A N 1
ATOM 617 C CA . GLU A 1 81 ? -13.344 31.391 20.844 1 97 81 GLU A CA 1
ATOM 618 C C . GLU A 1 81 ? -12.422 31.141 22.031 1 97 81 GLU A C 1
ATOM 620 O O . GLU A 1 81 ? -12.766 31.469 23.172 1 97 81 GLU A O 1
ATOM 625 N N . LEU A 1 82 ? -11.297 30.547 21.766 1 97.12 82 LEU A N 1
ATOM 626 C CA . LEU A 1 82 ? -10.352 30.188 22.812 1 97.12 82 LEU A CA 1
ATOM 627 C C . LEU A 1 82 ? -9.5 31.406 23.203 1 97.12 82 LEU A C 1
ATOM 629 O O . LEU A 1 82 ? -8.836 31.391 24.234 1 97.12 82 LEU A O 1
ATOM 633 N N . GLY A 1 83 ? -9.508 32.406 22.344 1 96.62 83 GLY A N 1
ATOM 634 C CA . GLY A 1 83 ? -8.719 33.594 22.594 1 96.62 83 GLY A CA 1
ATOM 635 C C . GLY A 1 83 ? -7.234 33.406 22.344 1 96.62 83 GLY A C 1
ATOM 636 O O . GLY A 1 83 ? -6.395 34 23.016 1 96.62 83 GLY A O 1
ATOM 637 N N . ILE A 1 84 ? -6.914 32.531 21.422 1 96.25 84 ILE A N 1
ATOM 638 C CA . ILE A 1 84 ? -5.504 32.188 21.266 1 96.25 84 ILE A CA 1
ATOM 639 C C . ILE A 1 84 ? -5.027 32.625 19.875 1 96.25 84 ILE A C 1
ATOM 641 O O . ILE A 1 84 ? -3.854 32.438 19.531 1 96.25 84 ILE A O 1
ATOM 645 N N . ARG A 1 85 ? -5.793 33.094 19.031 1 93 85 ARG A N 1
ATOM 646 C CA . ARG A 1 85 ? -5.469 33.344 17.625 1 93 85 ARG A CA 1
ATOM 647 C C . ARG A 1 85 ? -4.238 34.219 17.516 1 93 85 ARG A C 1
ATOM 649 O O . ARG A 1 85 ? -3.309 33.906 16.766 1 93 85 ARG A O 1
ATOM 656 N N . ASP A 1 86 ? -4.145 35.312 18.25 1 91.31 86 ASP A N 1
ATOM 657 C CA . ASP A 1 86 ? -3.09 36.312 18.125 1 91.31 86 ASP A CA 1
ATOM 658 C C . ASP A 1 86 ? -1.779 35.781 18.734 1 91.31 86 ASP A C 1
ATOM 660 O O . ASP A 1 86 ? -0.7 36.25 18.359 1 91.31 86 ASP A O 1
ATOM 664 N N . THR A 1 87 ? -1.899 34.906 19.578 1 92.19 87 THR A N 1
ATOM 665 C CA . THR A 1 87 ? -0.695 34.469 20.281 1 92.19 87 THR A CA 1
ATOM 666 C C . THR A 1 87 ? -0.175 33.156 19.703 1 92.19 87 THR A C 1
ATOM 668 O O . THR A 1 87 ? 1.023 32.875 19.766 1 92.19 87 THR A O 1
ATOM 671 N N . ALA A 1 88 ? -1.03 32.406 19.141 1 94.25 88 ALA A N 1
ATOM 672 C CA . ALA A 1 88 ? -0.665 31.047 18.75 1 94.25 88 ALA A CA 1
ATOM 673 C C . ALA A 1 88 ? -0.045 31.016 17.359 1 94.25 88 ALA A C 1
ATOM 675 O O . ALA A 1 88 ? 0.683 30.078 17.016 1 94.25 88 ALA A O 1
ATOM 676 N N . LEU A 1 89 ? -0.24 32 16.531 1 96.25 89 LEU A N 1
ATOM 677 C CA . LEU A 1 89 ? 0.152 31.922 15.125 1 96.25 89 LEU A CA 1
ATOM 678 C C . LEU A 1 89 ? 1.111 33.031 14.75 1 96.25 89 LEU A C 1
ATOM 680 O O . LEU A 1 89 ? 1.066 34.125 15.344 1 96.25 89 LEU A O 1
ATOM 684 N N . THR A 1 90 ? 1.925 32.812 13.812 1 96.19 90 THR A N 1
ATOM 685 C CA . THR A 1 90 ? 2.818 33.812 13.227 1 96.19 90 THR A CA 1
ATOM 686 C C . THR A 1 90 ? 2.066 34.688 12.25 1 96.19 90 THR A C 1
ATOM 688 O O . THR A 1 90 ? 0.897 34.469 11.945 1 96.19 90 THR A O 1
ATOM 691 N N . ASP A 1 91 ? 2.787 35.719 11.828 1 95.25 91 ASP A N 1
ATOM 692 C CA . ASP A 1 91 ? 2.324 36.438 10.656 1 95.25 91 ASP A CA 1
ATOM 693 C C . ASP A 1 91 ? 2.578 35.656 9.375 1 95.25 91 ASP A C 1
ATOM 695 O O . ASP A 1 91 ? 3.223 34.594 9.414 1 95.25 91 ASP A O 1
ATOM 699 N N . TYR A 1 92 ? 1.947 36.188 8.281 1 96.75 92 TYR A N 1
ATOM 700 C CA . TYR A 1 92 ? 2.225 35.594 6.977 1 96.75 92 TYR A CA 1
ATOM 701 C C . TYR A 1 92 ? 3.623 35.969 6.496 1 96.75 92 TYR A C 1
ATOM 703 O O . TYR A 1 92 ? 4.105 37.094 6.766 1 96.75 92 TYR A O 1
ATOM 711 N N . ALA A 1 93 ? 4.277 35.062 5.883 1 97.06 93 ALA A N 1
ATOM 712 C CA . ALA A 1 93 ? 5.598 35.312 5.309 1 97.06 93 ALA A CA 1
ATOM 713 C C . ALA A 1 93 ? 5.773 34.562 3.992 1 97.06 93 ALA A C 1
ATOM 715 O O . ALA A 1 93 ? 5.113 33.562 3.754 1 97.06 93 ALA A O 1
ATOM 716 N N . PRO A 1 94 ? 6.66 35.125 3.105 1 97.38 94 PRO A N 1
ATOM 717 C CA . PRO A 1 94 ? 6.957 34.375 1.886 1 97.38 94 PRO A CA 1
ATOM 718 C C . PRO A 1 94 ? 7.617 33.031 2.17 1 97.38 94 PRO A C 1
ATOM 720 O O . PRO A 1 94 ? 8.258 32.844 3.211 1 97.38 94 PRO A O 1
ATOM 723 N N . GLN A 1 95 ? 7.422 32.156 1.299 1 96.62 95 GLN A N 1
ATOM 724 C CA . GLN A 1 95 ? 7.969 30.797 1.427 1 96.62 95 GLN A CA 1
ATOM 725 C C . GLN A 1 95 ? 8.891 30.469 0.257 1 96.62 95 GLN A C 1
ATOM 727 O O . GLN A 1 95 ? 8.672 30.938 -0.862 1 96.62 95 GLN A O 1
ATOM 732 N N . GLY A 1 96 ? 9.898 29.688 0.6 1 96.31 96 GLY A N 1
ATOM 733 C CA . GLY A 1 96 ? 10.805 29.25 -0.452 1 96.31 96 GLY A CA 1
ATOM 734 C C . GLY A 1 96 ? 10.523 27.844 -0.927 1 96.31 96 GLY A C 1
ATOM 735 O O . GLY A 1 96 ? 9.922 27.047 -0.206 1 96.31 96 GLY A O 1
ATOM 736 N N . GLN A 1 97 ? 10.859 27.562 -2.141 1 95.62 97 GLN A N 1
ATOM 737 C CA . GLN A 1 97 ? 10.891 26.219 -2.721 1 95.62 97 GLN A CA 1
ATOM 738 C C . GLN A 1 97 ? 12.297 25.859 -3.178 1 95.62 97 GLN A C 1
ATOM 740 O O . GLN A 1 97 ? 12.914 26.578 -3.961 1 95.62 97 GLN A O 1
ATOM 745 N N . TYR A 1 98 ? 12.773 24.719 -2.689 1 95.69 98 TYR A N 1
ATOM 746 C CA . TYR A 1 98 ? 14.172 24.375 -2.92 1 95.69 98 TYR A CA 1
ATOM 747 C C . TYR A 1 98 ? 14.297 22.984 -3.545 1 95.69 98 TYR A C 1
ATOM 749 O O . TYR A 1 98 ? 13.461 22.109 -3.305 1 95.69 98 TYR A O 1
ATOM 757 N N . SER A 1 99 ? 15.258 22.781 -4.371 1 94.75 99 SER A N 1
ATOM 758 C CA . SER A 1 99 ? 15.789 21.516 -4.852 1 94.75 99 SER A CA 1
ATOM 759 C C . SER A 1 99 ? 17.297 21.406 -4.594 1 94.75 99 SER A C 1
ATOM 761 O O . SER A 1 99 ? 17.906 22.344 -4.07 1 94.75 99 SER A O 1
ATOM 763 N N . PRO A 1 100 ? 17.922 20.281 -4.883 1 94.75 100 PRO A N 1
ATOM 764 C CA . PRO A 1 100 ? 19.375 20.188 -4.699 1 94.75 100 PRO A CA 1
ATOM 765 C C . PRO A 1 100 ? 20.141 21.25 -5.504 1 94.75 100 PRO A C 1
ATOM 767 O O . PRO A 1 100 ? 21.312 21.484 -5.246 1 94.75 100 PRO A O 1
ATOM 770 N N . ARG A 1 101 ? 19.438 21.938 -6.387 1 93 101 ARG A N 1
ATOM 771 C CA . ARG A 1 101 ? 20.062 22.984 -7.188 1 93 101 ARG A CA 1
ATOM 772 C C . ARG A 1 101 ? 19.953 24.344 -6.492 1 93 101 ARG A C 1
ATOM 774 O O . ARG A 1 101 ? 20.547 25.328 -6.945 1 93 101 ARG A O 1
ATOM 781 N N . GLY A 1 102 ? 19.281 24.375 -5.406 1 91.75 102 GLY A N 1
ATOM 782 C CA . GLY A 1 102 ? 19.078 25.625 -4.68 1 91.75 102 GLY A CA 1
ATOM 783 C C . GLY A 1 102 ? 17.656 26.125 -4.738 1 91.75 102 GLY A C 1
ATOM 784 O O . GLY A 1 102 ? 16.719 25.328 -4.848 1 91.75 102 GLY A O 1
ATOM 785 N N . LEU A 1 103 ? 17.531 27.406 -4.57 1 94.06 103 LEU A N 1
ATOM 786 C CA . LEU A 1 103 ? 16.203 28.031 -4.586 1 94.06 103 LEU A CA 1
ATOM 787 C C . LEU A 1 103 ? 15.586 27.953 -5.977 1 94.06 103 LEU A C 1
ATOM 789 O O . LEU A 1 103 ? 16.203 28.375 -6.961 1 94.06 103 LEU A O 1
ATOM 793 N N . GLU A 1 104 ? 14.383 27.438 -6.023 1 93.56 104 GLU A N 1
ATOM 794 C CA . GLU A 1 104 ? 13.727 27.203 -7.305 1 93.56 104 GLU A CA 1
ATOM 795 C C . GLU A 1 104 ? 12.539 28.156 -7.484 1 93.56 104 GLU A C 1
ATOM 797 O O . GLU A 1 104 ? 12.148 28.469 -8.609 1 93.56 104 GLU A O 1
ATOM 802 N N . ALA A 1 105 ? 11.922 28.531 -6.453 1 94.5 105 ALA A N 1
ATOM 803 C CA . ALA A 1 105 ? 10.766 29.406 -6.52 1 94.5 105 ALA A CA 1
ATOM 804 C C . ALA A 1 105 ? 10.523 30.109 -5.184 1 94.5 105 ALA A C 1
ATOM 806 O O . ALA A 1 105 ? 11.023 29.656 -4.148 1 94.5 105 ALA A O 1
ATOM 807 N N . VAL A 1 106 ? 9.859 31.203 -5.227 1 96.31 106 VAL A N 1
ATOM 808 C CA . VAL A 1 106 ? 9.43 31.953 -4.051 1 96.31 106 VAL A CA 1
ATOM 809 C C . VAL A 1 106 ? 7.926 32.219 -4.117 1 96.31 106 VAL A C 1
ATOM 811 O O . VAL A 1 106 ? 7.43 32.781 -5.094 1 96.31 106 VAL A O 1
ATOM 814 N N . TRP A 1 107 ? 7.234 31.75 -3.18 1 95.62 107 TRP A N 1
ATOM 815 C CA . TRP A 1 107 ? 5.805 32 -3.033 1 95.62 107 TRP A CA 1
ATOM 816 C C . TRP A 1 107 ? 5.562 33.219 -2.145 1 95.62 107 TRP A C 1
ATOM 818 O O . TRP A 1 107 ? 5.867 33.188 -0.949 1 95.62 107 TRP A O 1
ATOM 828 N N . PRO A 1 108 ? 5.004 34.219 -2.643 1 96.94 108 PRO A N 1
ATOM 829 C CA . PRO A 1 108 ? 4.824 35.438 -1.868 1 96.94 108 PRO A CA 1
ATOM 830 C C . PRO A 1 108 ? 3.646 35.375 -0.899 1 96.94 108 PRO A C 1
ATOM 832 O O . PRO A 1 108 ? 2.951 34.344 -0.847 1 96.94 108 PRO A O 1
ATOM 835 N N . VAL A 1 109 ? 3.607 36.375 -0.076 1 97.62 109 VAL A N 1
ATOM 836 C CA . VAL A 1 109 ? 2.352 36.594 0.633 1 97.62 109 VAL A CA 1
ATOM 837 C C . VAL A 1 109 ? 1.315 37.188 -0.32 1 97.62 109 VAL A C 1
ATOM 839 O O . VAL A 1 109 ? 1.345 38.375 -0.612 1 97.62 109 VAL A O 1
ATOM 842 N N . TYR A 1 110 ? 0.348 36.438 -0.715 1 96.06 110 TYR A N 1
ATOM 843 C CA . TYR A 1 110 ? -0.522 36.781 -1.827 1 96.06 110 TYR A CA 1
ATOM 844 C C . TYR A 1 110 ? -1.448 37.938 -1.443 1 96.06 110 TYR A C 1
ATOM 846 O O . TYR A 1 110 ? -1.803 38.781 -2.287 1 96.06 110 TYR A O 1
ATOM 854 N N . ARG A 1 111 ? -1.777 38 -0.195 1 95.44 111 ARG A N 1
ATOM 855 C CA . ARG A 1 111 ? -2.672 39.062 0.263 1 95.44 111 ARG A CA 1
ATOM 856 C C . ARG A 1 111 ? -2.012 40.438 0.137 1 95.44 111 ARG A C 1
ATOM 858 O O . ARG A 1 111 ? -2.691 41.469 0.174 1 95.44 111 ARG A O 1
ATOM 865 N N . GLU A 1 112 ? -0.725 40.406 -0.082 1 96.19 112 GLU A N 1
ATOM 866 C CA . GLU A 1 112 ? 0.023 41.656 -0.2 1 96.19 112 GLU A CA 1
ATOM 867 C C . GLU A 1 112 ? 0.3 41.969 -1.661 1 96.19 112 GLU A C 1
ATOM 869 O O . GLU A 1 112 ? 0.917 43 -1.959 1 96.19 112 GLU A O 1
ATOM 874 N N . GLN A 1 113 ? -0.143 41.156 -2.463 1 93.88 113 GLN A N 1
ATOM 875 C CA . GLN A 1 113 ? 0.065 41.406 -3.887 1 93.88 113 GLN A CA 1
ATOM 876 C C . GLN A 1 113 ? -1.092 42.188 -4.484 1 93.88 113 GLN A C 1
ATOM 878 O O . GLN A 1 113 ? -2.258 41.906 -4.199 1 93.88 113 GLN A O 1
ATOM 883 N N . PHE A 1 114 ? -0.706 43.188 -5.352 1 91.75 114 PHE A N 1
ATOM 884 C CA . PHE A 1 114 ? -1.688 44.062 -6.004 1 91.75 114 PHE A CA 1
ATOM 885 C C . PHE A 1 114 ? -1.404 44.156 -7.5 1 91.75 114 PHE A C 1
ATOM 887 O O . PHE A 1 114 ? -0.246 44.25 -7.91 1 91.75 114 PHE A O 1
ATOM 894 N N . PRO A 1 115 ? -2.539 44.281 -8.258 1 91.69 115 PRO A N 1
ATOM 895 C CA . PRO A 1 115 ? -3.961 44.156 -7.938 1 91.69 115 PRO A CA 1
ATOM 896 C C . PRO A 1 115 ? -4.355 42.719 -7.641 1 91.69 115 PRO A C 1
ATOM 898 O O . PRO A 1 115 ? -3.602 41.781 -7.949 1 91.69 115 PRO A O 1
ATOM 901 N N . ALA A 1 116 ? -5.43 42.594 -6.969 1 89.25 116 ALA A N 1
ATOM 902 C CA . ALA A 1 116 ? -5.996 41.25 -6.797 1 89.25 116 ALA A CA 1
ATOM 903 C C . ALA A 1 116 ? -6.383 40.656 -8.141 1 89.25 116 ALA A C 1
ATOM 905 O O . ALA A 1 116 ? -7.031 41.281 -8.961 1 89.25 116 ALA A O 1
ATOM 906 N N . LEU A 1 117 ? -5.895 39.469 -8.422 1 88.75 117 LEU A N 1
ATOM 907 C CA . LEU A 1 117 ? -6.168 38.781 -9.664 1 88.75 117 LEU A CA 1
ATOM 908 C C . LEU A 1 117 ? -6.996 37.5 -9.414 1 88.75 117 LEU A C 1
ATOM 910 O O . LEU A 1 117 ? -7.004 36.969 -8.297 1 88.75 117 LEU A O 1
ATOM 914 N N . PRO A 1 118 ? -7.746 37.156 -10.531 1 84.81 118 PRO A N 1
ATOM 915 C CA . PRO A 1 118 ? -8.438 35.875 -10.406 1 84.81 118 PRO A CA 1
ATOM 916 C C . PRO A 1 118 ? -7.492 34.719 -10.055 1 84.81 118 PRO A C 1
ATOM 918 O O . PRO A 1 118 ? -6.336 34.719 -10.484 1 84.81 118 PRO A O 1
ATOM 921 N N . THR A 1 119 ? -8.078 33.844 -9.234 1 82.94 119 THR A N 1
ATOM 922 C CA . THR A 1 119 ? -7.27 32.719 -8.844 1 82.94 119 THR A CA 1
ATOM 923 C C . THR A 1 119 ? -6.664 32.031 -10.062 1 82.94 119 THR A C 1
ATOM 925 O O . THR A 1 119 ? -7.273 32 -11.133 1 82.94 119 THR A O 1
ATOM 928 N N . GLY A 1 120 ? -5.574 31.328 -9.938 1 81.31 120 GLY A N 1
ATOM 929 C CA . GLY A 1 120 ? -4.824 30.781 -11.055 1 81.31 120 GLY A CA 1
ATOM 930 C C . GLY A 1 120 ? -3.889 31.781 -11.703 1 81.31 120 GLY A C 1
ATOM 931 O O . GLY A 1 120 ? -2.705 31.5 -11.898 1 81.31 120 GLY A O 1
ATOM 932 N N . LEU A 1 121 ? -4.488 32.906 -12.078 1 84.62 121 LEU A N 1
ATOM 933 C CA . LEU A 1 121 ? -3.682 33.969 -12.672 1 84.62 121 LEU A CA 1
ATOM 934 C C . LEU A 1 121 ? -2.789 34.625 -11.617 1 84.62 121 LEU A C 1
ATOM 936 O O . LEU A 1 121 ? -1.656 35 -11.914 1 84.62 121 LEU A O 1
ATOM 940 N N . ALA A 1 122 ? -3.371 34.844 -10.477 1 88.5 122 ALA A N 1
ATOM 941 C CA . ALA A 1 122 ? -2.582 35.406 -9.398 1 88.5 122 ALA A CA 1
ATOM 942 C C . ALA A 1 122 ? -1.35 34.562 -9.094 1 88.5 122 ALA A C 1
ATOM 944 O O . ALA A 1 122 ? -0.242 35.094 -8.969 1 88.5 122 ALA A O 1
ATOM 945 N N . GLN A 1 123 ? -1.574 33.312 -8.961 1 87.19 123 GLN A N 1
ATOM 946 C CA . GLN A 1 123 ? -0.472 32.406 -8.672 1 87.19 123 GLN A CA 1
ATOM 947 C C . GLN A 1 123 ? 0.556 32.406 -9.805 1 87.19 123 GLN A C 1
ATOM 949 O O . GLN A 1 123 ? 1.762 32.375 -9.555 1 87.19 123 GLN A O 1
ATOM 954 N N . ALA A 1 124 ? 0.065 32.438 -11 1 85.44 124 ALA A N 1
ATOM 955 C CA . ALA A 1 124 ? 0.962 32.469 -12.156 1 85.44 124 ALA A CA 1
ATOM 956 C C . ALA A 1 124 ? 1.742 33.781 -12.211 1 85.44 124 ALA A C 1
ATOM 958 O O . ALA A 1 124 ? 2.916 33.812 -12.594 1 85.44 124 ALA A O 1
ATOM 959 N N . ALA A 1 125 ? 1.099 34.812 -11.828 1 88.19 125 ALA A N 1
ATOM 960 C CA . ALA A 1 125 ? 1.687 36.125 -12 1 88.19 125 ALA A CA 1
ATOM 961 C C . ALA A 1 125 ? 2.629 36.469 -10.852 1 88.19 125 ALA A C 1
ATOM 963 O O . ALA A 1 125 ? 3.654 37.125 -11.047 1 88.19 125 ALA A O 1
ATOM 964 N N . TYR A 1 126 ? 2.258 36.062 -9.672 1 93.31 126 TYR A N 1
ATOM 965 C CA . TYR A 1 126 ? 2.947 36.594 -8.508 1 93.31 126 TYR A CA 1
ATOM 966 C C . TYR A 1 126 ? 3.994 35.625 -7.984 1 93.31 126 TYR A C 1
ATOM 968 O O . TYR A 1 126 ? 4.914 36.031 -7.266 1 93.31 126 TYR A O 1
ATOM 976 N N . THR A 1 127 ? 3.777 34.312 -8.234 1 92.81 127 THR A N 1
ATOM 977 C CA . THR A 1 127 ? 4.812 33.375 -7.84 1 92.81 127 THR A CA 1
ATOM 978 C C . THR A 1 127 ? 6.074 33.562 -8.672 1 92.81 127 THR A C 1
ATOM 980 O O . THR A 1 127 ? 6.004 33.719 -9.898 1 92.81 127 THR A O 1
ATOM 983 N N . LYS A 1 128 ? 7.227 33.625 -7.996 1 93.88 128 LYS A N 1
ATOM 984 C CA . LYS A 1 128 ? 8.492 33.781 -8.695 1 93.88 128 LYS A CA 1
ATOM 985 C C . LYS A 1 128 ? 9.148 32.438 -8.977 1 93.88 128 LYS A C 1
ATOM 987 O O . LYS A 1 128 ? 9.852 31.875 -8.117 1 93.88 128 LYS A O 1
ATOM 992 N N . PHE A 1 129 ? 9.008 31.984 -10.195 1 92.31 129 PHE A N 1
ATOM 993 C CA . PHE A 1 129 ? 9.688 30.766 -10.625 1 92.31 129 PHE A CA 1
ATOM 994 C C . PHE A 1 129 ? 11.047 31.094 -11.234 1 92.31 129 PHE A C 1
ATOM 996 O O . PHE A 1 129 ? 11.133 31.844 -12.219 1 92.31 129 PHE A O 1
ATOM 1003 N N . LEU A 1 130 ? 12.023 30.484 -10.688 1 92.25 130 LEU A N 1
ATOM 1004 C CA . LEU A 1 130 ? 13.375 30.844 -11.094 1 92.25 130 LEU A CA 1
ATOM 1005 C C . LEU A 1 130 ? 13.867 29.938 -12.227 1 92.25 130 LEU A C 1
ATOM 1007 O O . LEU A 1 130 ? 14.773 30.312 -12.969 1 92.25 130 LEU A O 1
ATOM 1011 N N . GLN A 1 131 ? 13.289 28.797 -12.383 1 90 131 GLN A N 1
ATOM 1012 C CA . GLN A 1 131 ? 13.836 27.844 -13.344 1 90 131 GLN A CA 1
ATOM 1013 C C . GLN A 1 131 ? 12.781 27.438 -14.375 1 90 131 GLN A C 1
ATOM 1015 O O . GLN A 1 131 ? 13.086 26.734 -15.336 1 90 131 GLN A O 1
ATOM 1020 N N . LEU A 1 132 ? 11.555 27.75 -14.172 1 91.19 132 LEU A N 1
ATOM 1021 C CA . LEU A 1 132 ? 10.492 27.391 -15.102 1 91.19 132 LEU A CA 1
ATOM 1022 C C . LEU A 1 132 ? 10.195 28.531 -16.062 1 91.19 132 LEU A C 1
ATOM 1024 O O . LEU A 1 132 ? 9.836 29.625 -15.633 1 91.19 132 LEU A O 1
ATOM 1028 N N . SER A 1 133 ? 10.305 28.281 -17.359 1 90.69 133 SER A N 1
ATOM 1029 C CA . SER A 1 133 ? 9.992 29.266 -18.375 1 90.69 133 SER A CA 1
ATOM 1030 C C . SER A 1 133 ? 8.492 29.5 -18.484 1 90.69 133 SER A C 1
ATOM 1032 O O . SER A 1 133 ? 7.699 28.672 -18.016 1 90.69 133 SER A O 1
ATOM 1034 N N . PRO A 1 134 ? 8.133 30.656 -19.078 1 89.44 134 PRO A N 1
ATOM 1035 C CA . PRO A 1 134 ? 6.707 30.906 -19.281 1 89.44 134 PRO A CA 1
ATOM 1036 C C . PRO A 1 134 ? 6.039 29.828 -20.141 1 89.44 134 PRO A C 1
ATOM 1038 O O . PRO A 1 134 ? 4.867 29.5 -19.938 1 89.44 134 PRO A O 1
ATOM 1041 N N . LEU A 1 135 ? 6.754 29.312 -21.062 1 90.5 135 LEU A N 1
ATOM 1042 C CA . LEU A 1 135 ? 6.207 28.281 -21.922 1 90.5 135 LEU A CA 1
ATOM 1043 C C . LEU A 1 135 ? 5.93 27 -21.125 1 90.5 135 LEU A C 1
ATOM 1045 O O . LEU A 1 135 ? 4.914 26.344 -21.344 1 90.5 135 LEU A O 1
ATOM 1049 N N . GLU A 1 136 ? 6.828 26.688 -20.281 1 90.12 136 GLU A N 1
ATOM 1050 C CA . GLU A 1 136 ? 6.629 25.516 -19.422 1 90.12 136 GLU A CA 1
ATOM 1051 C C . GLU A 1 136 ? 5.449 25.719 -18.469 1 90.12 136 GLU A C 1
ATOM 1053 O O . GLU A 1 136 ? 4.648 24.812 -18.266 1 90.12 136 GLU A O 1
ATOM 1058 N N . ARG A 1 137 ? 5.355 26.875 -18 1 89.62 137 ARG A N 1
ATOM 1059 C CA . ARG A 1 137 ? 4.262 27.203 -17.094 1 89.62 137 ARG A CA 1
ATOM 1060 C C . ARG A 1 137 ? 2.916 27.141 -17.812 1 89.62 137 ARG A C 1
ATOM 1062 O O . ARG A 1 137 ? 1.914 26.719 -17.219 1 89.62 137 ARG A O 1
ATOM 1069 N N . ALA A 1 138 ? 2.912 27.438 -19.016 1 90.12 138 ALA A N 1
ATOM 1070 C CA . ALA A 1 138 ? 1.685 27.469 -19.812 1 90.12 138 ALA A CA 1
ATOM 1071 C C . ALA A 1 138 ? 1.135 26.062 -20.016 1 90.12 138 ALA A C 1
ATOM 1073 O O . ALA A 1 138 ? -0.058 25.875 -20.266 1 90.12 138 ALA A O 1
ATOM 1074 N N . THR A 1 139 ? 1.978 25.078 -19.828 1 90.56 139 THR A N 1
ATOM 1075 C CA . THR A 1 139 ? 1.54 23.688 -20.016 1 90.56 139 THR A CA 1
ATOM 1076 C C . THR A 1 139 ? 0.6 23.266 -18.891 1 90.56 139 THR A C 1
ATOM 1078 O O . THR A 1 139 ? -0.077 22.25 -18.984 1 90.56 139 THR A O 1
ATOM 1081 N N . ALA A 1 140 ? 0.561 24 -17.859 1 88.06 140 ALA A N 1
ATOM 1082 C CA . ALA A 1 140 ? -0.307 23.703 -16.719 1 88.06 140 ALA A CA 1
ATOM 1083 C C . ALA A 1 140 ? -1.712 24.25 -16.938 1 88.06 140 ALA A C 1
ATOM 1085 O O . ALA A 1 140 ? -2.625 23.969 -16.156 1 88.06 140 ALA A O 1
ATOM 1086 N N . LEU A 1 141 ? -1.984 24.938 -17.969 1 85.31 141 LEU A N 1
ATOM 1087 C CA . LEU A 1 141 ? -3.229 25.672 -18.203 1 85.31 141 LEU A CA 1
ATOM 1088 C C . LEU A 1 141 ? -4.414 24.719 -18.25 1 85.31 141 LEU A C 1
ATOM 1090 O O . LEU A 1 141 ? -5.477 25 -17.703 1 85.31 141 LEU A O 1
ATOM 1094 N N . PRO A 1 142 ? -4.203 23.594 -18.891 1 83.88 142 PRO A N 1
ATOM 1095 C CA . PRO A 1 142 ? -5.355 22.703 -18.953 1 83.88 142 PRO A CA 1
ATOM 1096 C C . PRO A 1 142 ? -5.777 22.188 -17.578 1 83.88 142 PRO A C 1
ATOM 1098 O O . PRO A 1 142 ? -6.918 21.75 -17.391 1 83.88 142 PRO A O 1
ATOM 1101 N N . LEU A 1 143 ? -4.852 22.109 -16.672 1 83.31 143 LEU A N 1
ATOM 1102 C CA . LEU A 1 143 ? -5.18 21.688 -15.312 1 83.31 143 LEU A CA 1
ATOM 1103 C C . LEU A 1 143 ? -6.18 22.641 -14.672 1 83.31 143 LEU A C 1
ATOM 1105 O O . LEU A 1 143 ? -6.957 22.234 -13.805 1 83.31 143 LEU A O 1
ATOM 1109 N N . VAL A 1 144 ? -6.141 23.875 -15.07 1 77 144 VAL A N 1
ATOM 1110 C CA . VAL A 1 144 ? -7.078 24.859 -14.562 1 77 144 VAL A CA 1
ATOM 1111 C C . VAL A 1 144 ? -8.508 24.438 -14.898 1 77 144 VAL A C 1
ATOM 1113 O O . VAL A 1 144 ? -9.422 24.625 -14.094 1 77 144 VAL A O 1
ATOM 1116 N N . LEU A 1 145 ? -8.648 23.859 -16.062 1 77.44 145 LEU A N 1
ATOM 1117 C CA . LEU A 1 145 ? -9.969 23.391 -16.453 1 77.44 145 LEU A CA 1
ATOM 1118 C C . LEU A 1 145 ? -10.414 22.234 -15.562 1 77.44 145 LEU A C 1
ATOM 1120 O O . LEU A 1 145 ? -11.578 22.156 -15.172 1 77.44 145 LEU A O 1
ATOM 1124 N N . ALA A 1 146 ? -9.508 21.359 -15.297 1 77.94 146 ALA A N 1
ATOM 1125 C CA . ALA A 1 146 ? -9.828 20.234 -14.414 1 77.94 146 ALA A CA 1
ATOM 1126 C C . ALA A 1 146 ? -10.234 20.734 -13.031 1 77.94 146 ALA A C 1
ATOM 1128 O O . ALA A 1 146 ? -11.18 20.203 -12.43 1 77.94 146 ALA A O 1
ATOM 1129 N N . PHE A 1 147 ? -9.602 21.703 -12.586 1 79 147 PHE A N 1
ATOM 1130 C CA . PHE A 1 147 ? -9.914 22.312 -11.297 1 79 147 PHE A CA 1
ATOM 1131 C C . PHE A 1 147 ? -11.305 22.938 -11.305 1 79 147 PHE A C 1
ATOM 1133 O O . PHE A 1 147 ? -12.047 22.828 -10.328 1 79 147 PHE A O 1
ATOM 1140 N N . SER A 1 148 ? -11.609 23.453 -12.391 1 77.56 148 SER A N 1
ATOM 1141 C CA . SER A 1 148 ? -12.898 24.125 -12.508 1 77.56 148 SER A CA 1
ATOM 1142 C C . SER A 1 148 ? -14.047 23.125 -12.57 1 77.56 148 SER A C 1
ATOM 1144 O O . SER A 1 148 ? -15.156 23.406 -12.117 1 77.56 148 SER A O 1
ATOM 1146 N N . GLU A 1 149 ? -13.758 22 -13.062 1 81.12 149 GLU A N 1
ATOM 1147 C CA . GLU A 1 149 ? -14.781 20.969 -13.219 1 81.12 149 GLU A CA 1
ATOM 1148 C C . GLU A 1 149 ? -14.977 20.188 -11.93 1 81.12 149 GLU A C 1
ATOM 1150 O O . GLU A 1 149 ? -16.062 19.641 -11.68 1 81.12 149 GLU A O 1
ATOM 1155 N N . PHE A 1 150 ? -14.008 20.141 -11.219 1 86.62 150 PHE A N 1
ATOM 1156 C CA . PHE A 1 150 ? -14.078 19.359 -9.984 1 86.62 150 PHE A CA 1
ATOM 1157 C C . PHE A 1 150 ? -14.836 20.125 -8.906 1 86.62 150 PHE A C 1
ATOM 1159 O O . PHE A 1 150 ? -14.273 21.016 -8.258 1 86.62 150 PHE A O 1
ATOM 1166 N N . ASP A 1 151 ? -16.094 19.688 -8.531 1 84.31 151 ASP A N 1
ATOM 1167 C CA . ASP A 1 151 ? -16.938 20.406 -7.598 1 84.31 151 ASP A CA 1
ATOM 1168 C C . ASP A 1 151 ? -17.062 19.672 -6.27 1 84.31 151 ASP A C 1
ATOM 1170 O O . ASP A 1 151 ? -18.016 19.875 -5.516 1 84.31 151 ASP A O 1
ATOM 1174 N N . ASN A 1 152 ? -16.203 18.719 -6.023 1 88.88 152 ASN A N 1
ATOM 1175 C CA . ASN A 1 152 ? -16.109 17.969 -4.781 1 88.88 152 ASN A CA 1
ATOM 1176 C C . ASN A 1 152 ? -17.375 17.125 -4.539 1 88.88 152 ASN A C 1
ATOM 1178 O O . ASN A 1 152 ? -17.594 16.656 -3.424 1 88.88 152 ASN A O 1
ATOM 1182 N N . SER A 1 153 ? -18.25 17 -5.52 1 91.5 153 SER A N 1
ATOM 1183 C CA . SER A 1 153 ? -19.406 16.109 -5.426 1 91.5 153 SER A CA 1
ATOM 1184 C C . SER A 1 153 ? -18.984 14.648 -5.492 1 91.5 153 SER A C 1
ATOM 1186 O O . SER A 1 153 ? -17.875 14.336 -5.922 1 91.5 153 SER A O 1
ATOM 1188 N N . PRO A 1 154 ? -19.891 13.789 -5.012 1 92.25 154 PRO A N 1
ATOM 1189 C CA . PRO A 1 154 ? -19.594 12.359 -5.172 1 92.25 154 PRO A CA 1
ATOM 1190 C C . PRO A 1 154 ? -19.344 11.969 -6.625 1 92.25 154 PRO A C 1
ATOM 1192 O O . PRO A 1 154 ? -18.469 11.133 -6.898 1 92.25 154 PRO A O 1
ATOM 1195 N N . GLN A 1 155 ? -20.016 12.594 -7.527 1 91.44 155 GLN A N 1
ATOM 1196 C CA . GLN A 1 155 ? -19.844 12.305 -8.945 1 91.44 155 GLN A CA 1
ATOM 1197 C C . GLN A 1 155 ? -18.453 12.734 -9.43 1 91.44 155 GLN A C 1
ATOM 1199 O O . GLN A 1 155 ? -17.812 12.023 -10.203 1 91.44 155 GLN A O 1
ATOM 1204 N N . ALA A 1 156 ? -18.016 13.883 -8.961 1 91.31 156 ALA A N 1
ATOM 1205 C CA . ALA A 1 156 ? -16.688 14.352 -9.32 1 91.31 156 ALA A CA 1
ATOM 1206 C C . ALA A 1 156 ? -15.609 13.406 -8.781 1 91.31 156 ALA A C 1
ATOM 1208 O O . ALA A 1 156 ? -14.641 13.102 -9.469 1 91.31 156 ALA A O 1
ATOM 1209 N N . TRP A 1 157 ? -15.812 13.008 -7.539 1 93 157 TRP A N 1
ATOM 1210 C CA . TRP A 1 157 ? -14.867 12.07 -6.941 1 93 157 TRP A CA 1
ATOM 1211 C C . TRP A 1 157 ? -14.836 10.758 -7.73 1 93 157 TRP A C 1
ATOM 1213 O O . TRP A 1 157 ? -13.758 10.234 -8.016 1 93 157 TRP A O 1
ATOM 1223 N N . GLN A 1 158 ? -15.898 10.281 -8.086 1 87.94 158 GLN A N 1
ATOM 1224 C CA . GLN A 1 158 ? -15.969 9.031 -8.836 1 87.94 158 GLN A CA 1
ATOM 1225 C C . GLN A 1 158 ? -15.258 9.156 -10.18 1 87.94 158 GLN A C 1
ATOM 1227 O O . GLN A 1 158 ? -14.625 8.211 -10.648 1 87.94 158 GLN A O 1
ATOM 1232 N N . ARG A 1 159 ? -15.375 10.297 -10.758 1 87.5 159 ARG A N 1
ATOM 1233 C CA . ARG A 1 159 ? -14.789 10.547 -12.07 1 87.5 159 ARG A CA 1
ATOM 1234 C C . ARG A 1 159 ? -13.266 10.594 -11.992 1 87.5 159 ARG A C 1
ATOM 1236 O O . ARG A 1 159 ? -12.578 10.102 -12.891 1 87.5 159 ARG A O 1
ATOM 1243 N N . TYR A 1 160 ? -12.758 11.133 -10.906 1 92.44 160 TYR A N 1
ATOM 1244 C CA . TYR A 1 160 ? -11.336 11.453 -10.898 1 92.44 160 TYR A CA 1
ATOM 1245 C C . TYR A 1 160 ? -10.578 10.562 -9.93 1 92.44 160 TYR A C 1
ATOM 1247 O O . TYR A 1 160 ? -9.344 10.5 -9.961 1 92.44 160 TYR A O 1
ATOM 1255 N N . ASP A 1 161 ? -11.258 9.828 -9.094 1 94.12 161 ASP A N 1
ATOM 1256 C CA . ASP A 1 161 ? -10.609 9.141 -7.984 1 94.12 161 ASP A CA 1
ATOM 1257 C C . ASP A 1 161 ? -9.828 7.922 -8.477 1 94.12 161 ASP A C 1
ATOM 1259 O O . ASP A 1 161 ? -8.836 7.523 -7.855 1 94.12 161 ASP A O 1
ATOM 1263 N N . ASN A 1 162 ? -10.211 7.316 -9.586 1 89 162 ASN A N 1
ATOM 1264 C CA . ASN A 1 162 ? -9.586 6.074 -10.039 1 89 162 ASN A CA 1
ATOM 1265 C C . ASN A 1 162 ? -8.352 6.344 -10.891 1 89 162 ASN A C 1
ATOM 1267 O O . ASN A 1 162 ? -7.699 5.41 -11.359 1 89 162 ASN A O 1
ATOM 1271 N N . VAL A 1 163 ? -8.047 7.637 -11.086 1 90.25 163 VAL A N 1
ATOM 1272 C CA . VAL A 1 163 ? -6.883 8.039 -11.867 1 90.25 163 VAL A CA 1
ATOM 1273 C C . VAL A 1 163 ? -5.84 8.68 -10.961 1 90.25 163 VAL A C 1
ATOM 1275 O O . VAL A 1 163 ? -6.188 9.406 -10.023 1 90.25 163 VAL A O 1
ATOM 1278 N N . SER A 1 164 ? -4.594 8.359 -11.211 1 92.44 164 SER A N 1
ATOM 1279 C CA . SER A 1 164 ? -3.557 9.031 -10.438 1 92.44 164 SER A CA 1
ATOM 1280 C C . SER A 1 164 ? -3.391 10.484 -10.875 1 92.44 164 SER A C 1
ATOM 1282 O O . SER A 1 164 ? -3.693 10.828 -12.016 1 92.44 164 SER A O 1
ATOM 1284 N N . PHE A 1 165 ? -2.932 11.273 -9.977 1 94.88 165 PHE A N 1
ATOM 1285 C CA . PHE A 1 165 ? -2.742 12.68 -10.312 1 94.88 165 PHE A CA 1
ATOM 1286 C C . PHE A 1 165 ? -1.714 12.836 -11.422 1 94.88 165 PHE A C 1
ATOM 1288 O O . PHE A 1 165 ? -1.893 13.656 -12.328 1 94.88 165 PHE A O 1
ATOM 1295 N N . ARG A 1 166 ? -0.63 12.18 -11.344 1 92 166 ARG A N 1
ATOM 1296 C CA . ARG A 1 166 ? 0.371 12.25 -12.398 1 92 166 ARG A CA 1
ATOM 1297 C C . ARG A 1 166 ? -0.246 11.922 -13.758 1 92 166 ARG A C 1
ATOM 1299 O O . ARG A 1 166 ? -0.016 12.641 -14.734 1 92 166 ARG A O 1
ATOM 1306 N N . ASP A 1 167 ? -1.035 10.906 -13.812 1 90.12 167 ASP A N 1
ATOM 1307 C CA . ASP A 1 167 ? -1.639 10.5 -15.078 1 90.12 167 ASP A CA 1
ATOM 1308 C C . ASP A 1 167 ? -2.609 11.555 -15.594 1 90.12 167 ASP A C 1
ATOM 1310 O O . ASP A 1 167 ? -2.719 11.773 -16.797 1 90.12 167 ASP A O 1
ATOM 1314 N N . LEU A 1 168 ? -3.342 12.102 -14.703 1 91.94 168 LEU A N 1
ATOM 1315 C CA . LEU A 1 168 ? -4.207 13.203 -15.109 1 91.94 168 LEU A CA 1
ATOM 1316 C C . LEU A 1 168 ? -3.398 14.328 -15.742 1 91.94 168 LEU A C 1
ATOM 1318 O O . LEU A 1 168 ? -3.768 14.836 -16.812 1 91.94 168 LEU A O 1
ATOM 1322 N N . CYS A 1 169 ? -2.289 14.719 -15.125 1 92.81 169 CYS A N 1
ATOM 1323 C CA . CYS A 1 169 ? -1.436 15.781 -15.641 1 92.81 169 CYS A CA 1
ATOM 1324 C C . CYS A 1 169 ? -0.901 15.422 -17.031 1 92.81 169 CYS A C 1
ATOM 1326 O O . CYS A 1 169 ? -0.923 16.25 -17.938 1 92.81 169 CYS A O 1
ATOM 1328 N N . MET A 1 170 ? -0.499 14.234 -17.125 1 86.31 170 MET A N 1
ATOM 1329 C CA . MET A 1 170 ? 0.026 13.781 -18.406 1 86.31 170 MET A CA 1
ATOM 1330 C C . MET A 1 170 ? -1.058 13.82 -19.484 1 86.31 170 MET A C 1
ATOM 1332 O O . MET A 1 170 ? -0.812 14.266 -20.609 1 86.31 170 MET A O 1
ATOM 1336 N N . ARG A 1 171 ? -2.18 13.367 -19.188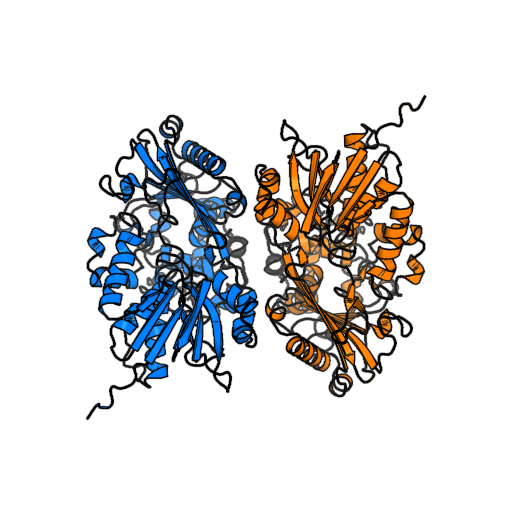 1 86.06 171 ARG A N 1
ATOM 1337 C CA . ARG A 1 171 ? -3.303 13.352 -20.125 1 86.06 171 ARG A CA 1
ATOM 1338 C C . ARG A 1 171 ? -3.652 14.766 -20.562 1 86.06 171 ARG A C 1
ATOM 1340 O O . ARG A 1 171 ? -4.082 14.977 -21.703 1 86.06 171 ARG A O 1
ATOM 1347 N N . LEU A 1 172 ? -3.475 15.664 -19.688 1 90.06 172 LEU A N 1
ATOM 1348 C CA . LEU A 1 172 ? -3.854 17.047 -19.969 1 90.06 172 LEU A CA 1
ATOM 1349 C C . LEU A 1 172 ? -2.717 17.781 -20.656 1 90.06 172 LEU A C 1
ATOM 1351 O O . LEU A 1 172 ? -2.857 18.969 -21 1 90.06 172 LEU A O 1
ATOM 1355 N N . GLY A 1 173 ? -1.566 17.188 -20.766 1 89.12 173 GLY A N 1
ATOM 1356 C CA . GLY A 1 173 ? -0.482 17.75 -21.547 1 89.12 173 GLY A CA 1
ATOM 1357 C C . GLY A 1 173 ? 0.49 18.578 -20.719 1 89.12 173 GLY A C 1
ATOM 1358 O O . GLY A 1 173 ? 1.271 19.359 -21.25 1 89.12 173 GLY A O 1
ATOM 1359 N N . VAL A 1 174 ? 0.471 18.406 -19.484 1 92.44 174 VAL A N 1
ATOM 1360 C CA . VAL A 1 174 ? 1.448 19.078 -18.625 1 92.44 174 VAL A CA 1
ATOM 1361 C C . VAL A 1 174 ? 2.848 18.547 -18.938 1 92.44 174 VAL A C 1
ATOM 1363 O O . VAL A 1 174 ? 3.059 17.344 -19.016 1 92.44 174 VAL A O 1
ATOM 1366 N N . SER A 1 175 ? 3.768 19.469 -19.078 1 92.44 175 SER A N 1
ATOM 1367 C CA . SER A 1 175 ? 5.125 19.031 -19.406 1 92.44 175 SER A CA 1
ATOM 1368 C C . SER A 1 175 ? 5.758 18.281 -18.234 1 92.44 175 SER A C 1
ATOM 1370 O O . SER A 1 175 ? 5.383 18.5 -17.078 1 92.44 175 SER A O 1
ATOM 1372 N N . LYS A 1 176 ? 6.668 17.438 -18.594 1 89.12 176 LYS A N 1
ATOM 1373 C CA . LYS A 1 176 ? 7.387 16.672 -17.578 1 89.12 176 LYS A CA 1
ATOM 1374 C C . LYS A 1 176 ? 8.102 17.594 -16.594 1 89.12 176 LYS A C 1
ATOM 1376 O O . LYS A 1 176 ? 8.086 17.344 -15.383 1 89.12 176 LYS A O 1
ATOM 1381 N N . LYS A 1 177 ? 8.719 18.594 -17.094 1 91.69 177 LYS A N 1
ATOM 1382 C CA . LYS A 1 177 ? 9.453 19.516 -16.25 1 91.69 177 LYS A CA 1
ATOM 1383 C C . LYS A 1 177 ? 8.508 20.266 -15.305 1 91.69 177 LYS A C 1
ATOM 1385 O O . LYS A 1 177 ? 8.781 20.391 -14.109 1 91.69 177 LYS A O 1
ATOM 1390 N N . MET A 1 178 ? 7.43 20.766 -15.82 1 92.31 178 MET A N 1
ATOM 1391 C CA . MET A 1 178 ? 6.441 21.469 -15.008 1 92.31 178 MET A CA 1
ATOM 1392 C C . MET A 1 178 ? 5.895 20.547 -13.914 1 92.31 178 MET A C 1
ATOM 1394 O O . MET A 1 178 ? 5.781 20.953 -12.758 1 92.31 178 MET A O 1
ATOM 1398 N N . TYR A 1 179 ? 5.59 19.359 -14.281 1 92.38 179 TYR A N 1
ATOM 1399 C CA . TYR A 1 179 ? 5.066 18.406 -13.312 1 92.38 179 TYR A CA 1
ATOM 1400 C C . TYR A 1 179 ? 6.086 18.141 -12.211 1 92.38 179 TYR A C 1
ATOM 1402 O O . TYR A 1 179 ? 5.77 18.25 -11.023 1 92.38 179 TYR A O 1
ATOM 1410 N N . ASN A 1 180 ? 7.27 17.828 -12.57 1 89.81 180 ASN A N 1
ATOM 1411 C CA . ASN A 1 180 ? 8.305 17.406 -11.633 1 89.81 180 ASN A CA 1
ATOM 1412 C C . ASN A 1 180 ? 8.727 18.562 -10.711 1 89.81 180 ASN A C 1
ATOM 1414 O O . ASN A 1 180 ? 9.039 18.328 -9.539 1 89.81 180 ASN A O 1
ATOM 1418 N N . GLU A 1 181 ? 8.719 19.734 -11.211 1 89.44 181 GLU A N 1
ATOM 1419 C CA . GLU A 1 181 ? 9.312 20.828 -10.469 1 89.44 181 GLU A CA 1
ATOM 1420 C C . GLU A 1 181 ? 8.25 21.641 -9.719 1 89.44 181 GLU A C 1
ATOM 1422 O O . GLU A 1 181 ? 8.57 22.375 -8.781 1 89.44 181 GLU A O 1
ATOM 1427 N N . ALA A 1 182 ? 7.059 21.469 -10.094 1 89.38 182 ALA A N 1
ATOM 1428 C CA . ALA A 1 182 ? 6.031 22.281 -9.445 1 89.38 182 ALA A CA 1
ATOM 1429 C C . ALA A 1 182 ? 4.977 21.406 -8.773 1 89.38 182 ALA A C 1
ATOM 1431 O O . ALA A 1 182 ? 4.707 21.547 -7.582 1 89.38 182 ALA A O 1
ATOM 1432 N N . PHE A 1 183 ? 4.465 20.453 -9.477 1 91.38 183 PHE A N 1
ATOM 1433 C CA . PHE A 1 183 ? 3.297 19.75 -8.969 1 91.38 183 PHE A CA 1
ATOM 1434 C C . PHE A 1 183 ? 3.713 18.578 -8.094 1 91.38 183 PHE A C 1
ATOM 1436 O O . PHE A 1 183 ? 3.096 18.312 -7.059 1 91.38 183 PHE A O 1
ATOM 1443 N N . GLU A 1 184 ? 4.711 17.797 -8.484 1 91.75 184 GLU A N 1
ATOM 1444 C CA . GLU A 1 184 ? 5.145 16.641 -7.703 1 91.75 184 GLU A CA 1
ATOM 1445 C C . GLU A 1 184 ? 5.527 17.062 -6.281 1 91.75 184 GLU A C 1
ATOM 1447 O O . GLU A 1 184 ? 5.09 16.438 -5.312 1 91.75 184 GLU A O 1
ATOM 1452 N N . PRO A 1 185 ? 6.301 18.172 -6.148 1 90.06 185 PRO A N 1
ATOM 1453 C CA . PRO A 1 185 ? 6.629 18.594 -4.785 1 90.06 185 PRO A CA 1
ATOM 1454 C C . PRO A 1 185 ? 5.395 18.969 -3.969 1 90.06 185 PRO A C 1
ATOM 1456 O O . PRO A 1 185 ? 5.328 18.656 -2.773 1 90.06 185 PRO A O 1
ATOM 1459 N N . MET A 1 186 ? 4.492 19.562 -4.594 1 90 186 MET A N 1
ATOM 1460 C CA . MET A 1 186 ? 3.275 19.984 -3.9 1 90 186 MET A CA 1
ATOM 1461 C C . MET A 1 186 ? 2.475 18.781 -3.432 1 90 186 MET A C 1
ATOM 1463 O O . MET A 1 186 ? 1.965 18.766 -2.309 1 90 186 MET A O 1
ATOM 1467 N N . ILE A 1 187 ? 2.424 17.797 -4.285 1 93.5 187 ILE A N 1
ATOM 1468 C CA . ILE A 1 187 ? 1.644 16.609 -3.969 1 93.5 187 ILE A CA 1
ATOM 1469 C C . ILE A 1 187 ? 2.355 15.797 -2.889 1 93.5 187 ILE A C 1
ATOM 1471 O O . ILE A 1 187 ? 1.715 15.266 -1.979 1 93.5 187 ILE A O 1
ATOM 1475 N N . LEU A 1 188 ? 3.623 15.695 -2.947 1 93.81 188 LEU A N 1
ATOM 1476 C CA . LEU A 1 188 ? 4.414 14.961 -1.963 1 93.81 188 LEU A CA 1
ATOM 1477 C C . LEU A 1 188 ? 4.27 15.586 -0.578 1 93.81 188 LEU A C 1
ATOM 1479 O O . LEU A 1 188 ? 4.238 14.867 0.427 1 93.81 188 LEU A O 1
ATOM 1483 N N . THR A 1 189 ? 4.188 16.859 -0.53 1 92.81 189 THR A N 1
ATOM 1484 C CA . THR A 1 189 ? 4.086 17.531 0.761 1 92.81 189 THR A CA 1
ATOM 1485 C C . THR A 1 189 ? 2.627 17.656 1.192 1 92.81 189 THR A C 1
ATOM 1487 O O . THR A 1 189 ? 2.33 17.703 2.389 1 92.81 189 THR A O 1
ATOM 1490 N N . GLY A 1 190 ? 1.75 17.688 0.249 1 93.75 190 GLY A N 1
ATOM 1491 C CA . GLY A 1 190 ? 0.345 17.906 0.558 1 93.75 190 GLY A CA 1
ATOM 1492 C C . GLY A 1 190 ? -0.415 16.625 0.817 1 93.75 190 GLY A C 1
ATOM 1493 O O . GLY A 1 190 ? -1.298 16.578 1.677 1 93.75 190 GLY A O 1
ATOM 1494 N N . LEU A 1 191 ? -0.096 15.594 0.019 1 95.25 191 LEU A N 1
ATOM 1495 C CA . LEU A 1 191 ? -0.805 14.328 0.143 1 95.25 191 LEU A CA 1
ATOM 1496 C C . LEU A 1 191 ? 0.141 13.211 0.588 1 95.25 191 LEU A C 1
ATOM 1498 O O . LEU A 1 191 ? -0.264 12.055 0.696 1 95.25 191 LEU A O 1
ATOM 1502 N N . PHE A 1 192 ? 1.412 13.531 0.776 1 94.88 192 PHE A N 1
ATOM 1503 C CA . PHE A 1 192 ? 2.4 12.734 1.493 1 94.88 192 PHE A CA 1
ATOM 1504 C C . PHE A 1 192 ? 2.779 11.492 0.693 1 94.88 192 PHE A C 1
ATOM 1506 O O . PHE A 1 192 ? 3.295 10.516 1.251 1 94.88 192 PHE A O 1
ATOM 1513 N N . ALA A 1 193 ? 2.387 11.43 -0.566 1 93.94 193 ALA A N 1
ATOM 1514 C CA . ALA A 1 193 ? 2.77 10.359 -1.479 1 93.94 193 ALA A CA 1
ATOM 1515 C C . ALA A 1 193 ? 3.008 10.891 -2.887 1 93.94 193 ALA A C 1
ATOM 1517 O O . ALA A 1 193 ? 2.541 11.977 -3.232 1 93.94 193 ALA A O 1
ATOM 1518 N N . PRO A 1 194 ? 3.799 10.141 -3.725 1 92.69 194 PRO A N 1
ATOM 1519 C CA . PRO A 1 194 ? 4.02 10.609 -5.094 1 92.69 194 PRO A CA 1
ATOM 1520 C C . PRO A 1 194 ? 2.73 10.68 -5.91 1 92.69 194 PRO A C 1
ATOM 1522 O O . PRO A 1 194 ? 1.809 9.891 -5.684 1 92.69 194 PRO A O 1
ATOM 1525 N N . GLY A 1 195 ? 2.762 11.586 -6.863 1 92.75 195 GLY A N 1
ATOM 1526 C CA . GLY A 1 195 ? 1.589 11.812 -7.691 1 92.75 195 GLY A CA 1
ATOM 1527 C C . GLY A 1 195 ? 1.137 10.578 -8.438 1 92.75 195 GLY A C 1
ATOM 1528 O O . GLY A 1 195 ? -0.044 10.438 -8.766 1 92.75 195 GLY A O 1
ATOM 1529 N N . SER A 1 196 ? 2.02 9.648 -8.727 1 90.94 196 SER A N 1
ATOM 1530 C CA . SER A 1 196 ? 1.689 8.406 -9.422 1 90.94 196 SER A CA 1
ATOM 1531 C C . SER A 1 196 ? 0.896 7.465 -8.523 1 90.94 196 SER A C 1
ATOM 1533 O O . SER A 1 196 ? 0.298 6.5 -9.008 1 90.94 196 SER A O 1
ATOM 1535 N N . GLU A 1 197 ? 0.864 7.777 -7.23 1 92.12 197 GLU A N 1
ATOM 1536 C CA . GLU A 1 197 ? 0.17 6.922 -6.27 1 92.12 197 GLU A CA 1
ATOM 1537 C C . GLU A 1 197 ? -0.896 7.703 -5.504 1 92.12 197 GLU A C 1
ATOM 1539 O O . GLU A 1 197 ? -1.368 7.258 -4.457 1 92.12 197 GLU A O 1
ATOM 1544 N N . CYS A 1 198 ? -1.231 8.852 -6 1 94.56 198 CYS A N 1
ATOM 1545 C CA . CYS A 1 198 ? -2.266 9.656 -5.355 1 94.56 198 CYS A CA 1
ATOM 1546 C C . CYS A 1 198 ? -3.473 9.82 -6.273 1 94.56 198 CYS A C 1
ATOM 1548 O O . CYS A 1 198 ? -3.318 10 -7.48 1 94.56 198 CYS A O 1
ATOM 1550 N N . SER A 1 199 ? -4.672 9.742 -5.68 1 95.38 199 SER A N 1
ATOM 1551 C CA . SER A 1 199 ? -5.918 10 -6.391 1 95.38 199 SER A CA 1
ATOM 1552 C C . SER A 1 199 ? -5.934 11.406 -6.98 1 95.38 199 SER A C 1
ATOM 1554 O O . SER A 1 199 ? -5.613 12.383 -6.293 1 95.38 199 SER A O 1
ATOM 1556 N N . ALA A 1 200 ? -6.324 11.461 -8.234 1 95.31 200 ALA A N 1
ATOM 1557 C CA . ALA A 1 200 ? -6.469 12.766 -8.867 1 95.31 200 ALA A CA 1
ATOM 1558 C C . ALA A 1 200 ? -7.562 13.594 -8.195 1 95.31 200 ALA A C 1
ATOM 1560 O O . ALA A 1 200 ? -7.445 14.812 -8.078 1 95.31 200 ALA A O 1
ATOM 1561 N N . ALA A 1 201 ? -8.617 12.953 -7.746 1 96.56 201 ALA A N 1
ATOM 1562 C CA . ALA A 1 201 ? -9.695 13.656 -7.062 1 96.56 201 ALA A CA 1
ATOM 1563 C C . ALA A 1 201 ? -9.195 14.312 -5.777 1 96.56 201 ALA A C 1
ATOM 1565 O O . ALA A 1 201 ? -9.508 15.477 -5.504 1 96.56 201 ALA A O 1
ATOM 1566 N N . ALA A 1 202 ? -8.398 13.578 -5.055 1 96.88 202 ALA A N 1
ATOM 1567 C CA . ALA A 1 202 ? -7.836 14.125 -3.828 1 96.88 202 ALA A CA 1
ATOM 1568 C C . ALA A 1 202 ? -6.918 15.305 -4.129 1 96.88 202 ALA A C 1
ATOM 1570 O O . ALA A 1 202 ? -6.969 16.328 -3.449 1 96.88 202 ALA A O 1
ATOM 1571 N N . ALA A 1 203 ? -6.121 15.156 -5.125 1 96.38 203 ALA A N 1
ATOM 1572 C CA . ALA A 1 203 ? -5.184 16.203 -5.504 1 96.38 203 ALA A CA 1
ATOM 1573 C C . ALA A 1 203 ? -5.922 17.469 -5.941 1 96.38 203 ALA A C 1
ATOM 1575 O O . ALA A 1 203 ? -5.559 18.578 -5.547 1 96.38 203 ALA A O 1
ATOM 1576 N N . LEU A 1 204 ? -6.918 17.281 -6.773 1 94.81 204 LEU A N 1
ATOM 1577 C CA . LEU A 1 204 ? -7.699 18.406 -7.258 1 94.81 204 LEU A CA 1
ATOM 1578 C C . LEU A 1 204 ? -8.414 19.109 -6.105 1 94.81 204 LEU A C 1
ATOM 1580 O O . LEU A 1 204 ? -8.406 20.344 -6.02 1 94.81 204 LEU A O 1
ATOM 1584 N N . GLY A 1 205 ? -9.016 18.328 -5.246 1 94.19 205 GLY A N 1
ATOM 1585 C CA . GLY A 1 205 ? -9.688 18.906 -4.098 1 94.19 205 GLY A CA 1
ATOM 1586 C C . GLY A 1 205 ? -8.758 19.688 -3.189 1 94.19 205 GLY A C 1
ATOM 1587 O O . GLY A 1 205 ? -9.07 20.797 -2.777 1 94.19 205 GLY A O 1
ATOM 1588 N N . MET A 1 206 ? -7.645 19.141 -2.92 1 94.81 206 MET A N 1
ATOM 1589 C CA . MET A 1 206 ? -6.664 19.781 -2.059 1 94.81 206 MET A CA 1
ATOM 1590 C C . MET A 1 206 ? -6.148 21.078 -2.693 1 94.81 206 MET A C 1
ATOM 1592 O O . MET A 1 206 ? -6.09 22.109 -2.035 1 94.81 206 MET A O 1
ATOM 1596 N N . ALA A 1 207 ? -5.742 20.953 -3.955 1 92.25 207 ALA A N 1
ATOM 1597 C CA . ALA A 1 207 ? -5.203 22.125 -4.652 1 92.25 207 ALA A CA 1
ATOM 1598 C C . ALA A 1 207 ? -6.234 23.234 -4.734 1 92.25 207 ALA A C 1
ATOM 1600 O O . ALA A 1 207 ? -5.895 24.422 -4.594 1 92.25 207 ALA A O 1
ATOM 1601 N N . TYR A 1 208 ? -7.402 22.844 -5.023 1 90 208 TYR A N 1
ATOM 1602 C CA . TYR A 1 208 ? -8.453 23.844 -5.062 1 90 208 TYR A CA 1
ATOM 1603 C C . TYR A 1 208 ? -8.57 24.562 -3.727 1 90 208 TYR A C 1
ATOM 1605 O O . TYR A 1 208 ? -8.602 25.797 -3.682 1 90 208 TYR A O 1
ATOM 1613 N N . PHE A 1 209 ? -8.633 23.891 -2.678 1 93.12 209 PHE A N 1
ATOM 1614 C CA . PHE A 1 209 ? -8.859 24.438 -1.346 1 93.12 209 PHE A CA 1
ATOM 1615 C C . PHE A 1 209 ? -7.676 25.297 -0.908 1 93.12 209 PHE A C 1
ATOM 1617 O O . PHE A 1 209 ? -7.859 26.391 -0.386 1 93.12 209 PHE A O 1
ATOM 1624 N N . PHE A 1 210 ? -6.461 24.844 -1.186 1 92.69 210 PHE A N 1
ATOM 1625 C CA . PHE A 1 210 ? -5.281 25.484 -0.621 1 92.69 210 PHE A CA 1
ATOM 1626 C C . PHE A 1 210 ? -4.73 26.547 -1.572 1 92.69 210 PHE A C 1
ATOM 1628 O O . PHE A 1 210 ? -4.023 27.453 -1.15 1 92.69 210 PHE A O 1
ATOM 1635 N N . VAL A 1 211 ? -5.066 26.406 -2.816 1 87 211 VAL A N 1
ATOM 1636 C CA . VAL A 1 211 ? -4.344 27.25 -3.752 1 87 211 VAL A CA 1
ATOM 1637 C C . VAL A 1 211 ? -5.336 28.047 -4.598 1 87 211 VAL A C 1
ATOM 1639 O O . VAL A 1 211 ? -5.148 29.25 -4.824 1 87 211 VAL A O 1
ATOM 1642 N N . LEU A 1 212 ? -6.434 27.484 -5.055 1 84.5 212 LEU A N 1
ATOM 1643 C CA . LEU A 1 212 ? -7.148 28.062 -6.188 1 84.5 212 LEU A CA 1
ATOM 1644 C C . LEU A 1 212 ? -8.492 28.641 -5.75 1 84.5 212 LEU A C 1
ATOM 1646 O O . LEU A 1 212 ? -9.219 29.219 -6.562 1 84.5 212 LEU A O 1
ATOM 1650 N N . GLN A 1 213 ? -8.828 28.453 -4.559 1 86.81 213 GLN A N 1
ATOM 1651 C CA . GLN A 1 213 ? -10.133 28.953 -4.113 1 86.81 213 GLN A CA 1
ATOM 1652 C C . GLN A 1 213 ? -10.195 30.469 -4.191 1 86.81 213 GLN A C 1
ATOM 1654 O O . GLN A 1 213 ? -11.25 31.031 -4.512 1 86.81 213 GLN A O 1
ATOM 1659 N N . SER A 1 214 ? -9.148 31.094 -3.85 1 87.75 214 SER A N 1
ATOM 1660 C CA . SER A 1 214 ? -8.984 32.531 -3.902 1 87.75 214 SER A CA 1
ATOM 1661 C C . SER A 1 214 ? -7.516 32.938 -3.998 1 87.75 214 SER A C 1
ATOM 1663 O O . SER A 1 214 ? -6.633 32.094 -3.785 1 87.75 214 SER A O 1
ATOM 1665 N N . GLN A 1 215 ? -7.273 34.156 -4.297 1 88.88 215 GLN A N 1
ATOM 1666 C CA . GLN A 1 215 ? -5.895 34.625 -4.398 1 88.88 215 GLN A CA 1
ATOM 1667 C C . GLN A 1 215 ? -5.129 34.375 -3.104 1 88.88 215 GLN A C 1
ATOM 1669 O O . GLN A 1 215 ? -3.949 34 -3.139 1 88.88 215 GLN A O 1
ATOM 1674 N N . ASN A 1 216 ? -5.789 34.531 -1.953 1 92.56 216 ASN A N 1
ATOM 1675 C CA . ASN A 1 216 ? -5.109 34.469 -0.663 1 92.56 216 ASN A CA 1
ATOM 1676 C C . ASN A 1 216 ? -5.098 33.062 -0.082 1 92.56 216 ASN A C 1
ATOM 1678 O O . ASN A 1 216 ? -4.578 32.844 1.013 1 92.56 216 ASN A O 1
ATOM 1682 N N . ALA A 1 217 ? -5.699 32.156 -0.832 1 92.19 217 ALA A N 1
ATOM 1683 C CA . ALA A 1 217 ? -5.918 30.812 -0.29 1 92.19 217 ALA A CA 1
ATOM 1684 C C . ALA A 1 217 ? -4.605 30.188 0.148 1 92.19 217 ALA A C 1
ATOM 1686 O O . ALA A 1 217 ? -4.559 29.453 1.143 1 92.19 217 ALA A O 1
ATOM 1687 N N . PHE A 1 218 ? -3.518 30.516 -0.564 1 93.75 218 PHE A N 1
ATOM 1688 C CA . PHE A 1 218 ? -2.254 29.828 -0.329 1 93.75 218 PHE A CA 1
ATOM 1689 C C . PHE A 1 218 ? -1.495 30.484 0.826 1 93.75 218 PHE A C 1
ATOM 1691 O O . PHE A 1 218 ? -0.485 29.938 1.288 1 93.75 218 PHE A O 1
ATOM 1698 N N . ASP A 1 219 ? -1.92 31.625 1.328 1 96.5 219 ASP A N 1
ATOM 1699 C CA . ASP A 1 219 ? -1.28 32.25 2.484 1 96.5 219 ASP A CA 1
ATOM 1700 C C . ASP A 1 219 ? -1.414 31.359 3.725 1 96.5 219 ASP A C 1
ATOM 1702 O O . ASP A 1 219 ? -2.484 30.812 3.988 1 96.5 219 ASP A O 1
ATOM 1706 N N . VAL A 1 220 ? -0.343 31.234 4.395 1 96.94 220 VAL A N 1
ATOM 1707 C CA . VAL A 1 220 ? -0.326 30.297 5.512 1 96.94 220 VAL A CA 1
ATOM 1708 C C . VAL A 1 220 ? 0.387 30.938 6.707 1 96.94 220 VAL A C 1
ATOM 1710 O O . VAL A 1 220 ? 1.345 31.688 6.531 1 96.94 220 VAL A O 1
ATOM 1713 N N . GLN A 1 221 ? -0.135 30.734 7.879 1 97.31 221 GLN A N 1
ATOM 1714 C CA . GLN A 1 221 ? 0.506 31.031 9.156 1 97.31 221 GLN A CA 1
ATOM 1715 C C . GLN A 1 221 ? 0.979 29.75 9.852 1 97.31 221 GLN A C 1
ATOM 1717 O O . GLN A 1 221 ? 0.53 28.656 9.508 1 97.31 221 GLN A O 1
ATOM 1722 N N . TRP A 1 222 ? 1.899 29.922 10.711 1 96.5 222 TRP A N 1
ATOM 1723 C CA . TRP A 1 222 ? 2.488 28.797 11.414 1 96.5 222 TRP A CA 1
ATOM 1724 C C . TRP A 1 222 ? 2.359 28.969 12.93 1 96.5 222 TRP A C 1
ATOM 1726 O O . TRP A 1 222 ? 2.182 30.094 13.414 1 96.5 222 TRP A O 1
ATOM 1736 N N . CYS A 1 223 ? 2.4 27.891 13.633 1 94.31 223 CYS A N 1
ATOM 1737 C CA . CYS A 1 223 ? 2.283 27.938 15.086 1 94.31 223 CYS A CA 1
ATOM 1738 C C . CYS A 1 223 ? 3.543 28.516 15.719 1 94.31 223 CYS A C 1
ATOM 1740 O O . CYS A 1 223 ? 4.656 28.109 15.391 1 94.31 223 CYS A O 1
ATOM 1742 N N . ARG A 1 224 ? 3.33 29.469 16.672 1 92.88 224 ARG A N 1
ATOM 1743 C CA . ARG A 1 224 ? 4.422 30.031 17.469 1 92.88 224 ARG A CA 1
ATOM 1744 C C . ARG A 1 224 ? 4.75 29.125 18.656 1 92.88 224 ARG A C 1
ATOM 1746 O O . ARG A 1 224 ? 4.43 29.453 19.797 1 92.88 224 ARG A O 1
ATOM 1753 N N . GLY A 1 225 ? 5.477 28.078 18.422 1 92.75 225 GLY A N 1
ATOM 1754 C CA . GLY A 1 225 ? 5.738 27.016 19.391 1 92.75 225 GLY A CA 1
ATOM 1755 C C . GLY A 1 225 ? 5.133 25.688 19 1 92.75 225 GLY A C 1
ATOM 1756 O O . GLY A 1 225 ? 4.562 25.547 17.906 1 92.75 225 GLY A O 1
ATOM 1757 N N . ASN A 1 226 ? 5.273 24.688 19.891 1 93.75 226 ASN A N 1
ATOM 1758 C CA . ASN A 1 226 ? 4.652 23.391 19.625 1 93.75 226 ASN A CA 1
ATOM 1759 C C . ASN A 1 226 ? 3.131 23.484 19.641 1 93.75 226 ASN A C 1
ATOM 1761 O O . ASN A 1 226 ? 2.557 24.094 20.547 1 93.75 226 ASN A O 1
ATOM 1765 N N . ILE A 1 227 ? 2.557 22.938 18.672 1 94.62 227 ILE A N 1
ATOM 1766 C CA . ILE A 1 227 ? 1.115 23.047 18.484 1 94.62 227 ILE A CA 1
ATOM 1767 C C . ILE A 1 227 ? 0.384 22.453 19.688 1 94.62 227 ILE A C 1
ATOM 1769 O O . ILE A 1 227 ? -0.682 22.938 20.078 1 94.62 227 ILE A O 1
ATOM 1773 N N . GLY A 1 228 ? 0.917 21.391 20.297 1 93.56 228 GLY A N 1
ATOM 1774 C CA . GLY A 1 228 ? 0.316 20.797 21.484 1 93.56 228 GLY A CA 1
ATOM 1775 C C . GLY A 1 228 ? 0.144 21.781 22.609 1 93.56 228 GLY A C 1
ATOM 1776 O O . GLY A 1 228 ? -0.907 21.828 23.25 1 93.56 228 GLY A O 1
ATOM 1777 N N . ASP A 1 229 ? 1.105 22.594 22.828 1 92.19 229 ASP A N 1
ATOM 1778 C CA . ASP A 1 229 ? 1.101 23.562 23.922 1 92.19 229 ASP A CA 1
ATOM 1779 C C . ASP A 1 229 ? 0.268 24.797 23.547 1 92.19 229 ASP A C 1
ATOM 1781 O O . ASP A 1 229 ? -0.422 25.359 24.406 1 92.19 229 ASP A O 1
ATOM 1785 N N . GLN A 1 230 ? 0.323 25.172 22.297 1 93.81 230 GLN A N 1
ATOM 1786 C CA . GLN A 1 230 ? -0.269 26.438 21.891 1 93.81 230 GLN A CA 1
ATOM 1787 C C . GLN A 1 230 ? -1.761 26.297 21.609 1 93.81 230 GLN A C 1
ATOM 1789 O O . GLN A 1 230 ? -2.527 27.234 21.766 1 93.81 230 GLN A O 1
ATOM 1794 N N . VAL A 1 231 ? -2.127 25.062 21.188 1 96.44 231 VAL A N 1
ATOM 1795 C CA . VAL A 1 231 ? -3.492 24.922 20.703 1 96.44 231 VAL A CA 1
ATOM 1796 C C . VAL A 1 231 ? -4.199 23.797 21.469 1 96.44 231 VAL A C 1
ATOM 1798 O O . VAL A 1 231 ? -5.191 24.047 22.156 1 96.44 231 VAL A O 1
ATOM 1801 N N . PHE A 1 232 ? -3.691 22.641 21.531 1 97 232 PHE A N 1
ATOM 1802 C CA . PHE A 1 232 ? -4.434 21.484 22 1 97 232 PHE A CA 1
ATOM 1803 C C . PHE A 1 232 ? -4.594 21.516 23.516 1 97 232 PHE A C 1
ATOM 1805 O O . PHE A 1 232 ? -5.656 21.172 24.047 1 97 232 PHE A O 1
ATOM 1812 N N . THR A 1 233 ? -3.535 21.906 24.219 1 94.88 233 THR A N 1
ATOM 1813 C CA . THR A 1 233 ? -3.621 21.938 25.672 1 94.88 233 THR A CA 1
ATOM 1814 C C . THR A 1 233 ? -4.707 22.906 26.141 1 94.88 233 THR A C 1
ATOM 1816 O O . THR A 1 233 ? -5.621 22.516 26.875 1 94.88 233 THR A O 1
ATOM 1819 N N . PRO A 1 234 ? -4.664 24.172 25.703 1 96.5 234 PRO A N 1
ATOM 1820 C CA . PRO A 1 234 ? -5.738 25.078 26.125 1 96.5 234 PRO A CA 1
ATOM 1821 C C . PRO A 1 234 ? -7.117 24.625 25.641 1 96.5 234 PRO A C 1
ATOM 1823 O O . PRO A 1 234 ? -8.109 24.812 26.344 1 96.5 234 PRO A O 1
ATOM 1826 N N . TRP A 1 235 ? -7.219 24.047 24.469 1 98.06 235 TRP A N 1
ATOM 1827 C CA . TRP A 1 235 ? -8.477 23.547 23.922 1 98.06 235 TRP A CA 1
ATOM 1828 C C . TRP A 1 235 ? -9.062 22.453 24.797 1 98.06 235 TRP A C 1
ATOM 1830 O O . TRP A 1 235 ? -10.242 22.5 25.156 1 98.06 235 TRP A O 1
ATOM 1840 N N . VAL A 1 236 ? -8.25 21.5 25.203 1 97.56 236 VAL A N 1
ATOM 1841 C CA . VAL A 1 236 ? -8.68 20.375 26.016 1 97.56 236 VAL A CA 1
ATOM 1842 C C . VAL A 1 236 ? -9.055 20.844 27.406 1 97.56 236 VAL A C 1
ATOM 1844 O O . VAL A 1 236 ? -10 20.328 28.016 1 97.56 236 VAL A O 1
ATOM 1847 N N . GLU A 1 237 ? -8.352 21.828 27.906 1 97.31 237 GLU A N 1
ATOM 1848 C CA . GLU A 1 237 ? -8.664 22.375 29.219 1 97.31 237 GLU A CA 1
ATOM 1849 C C . GLU A 1 237 ? -10.078 22.953 29.266 1 97.31 237 GLU A C 1
ATOM 1851 O O . GLU A 1 237 ? -10.812 22.75 30.234 1 97.31 237 GLU A O 1
ATOM 1856 N N . VAL A 1 238 ? -10.414 23.641 28.234 1 97.5 238 VAL A N 1
ATOM 1857 C CA . VAL A 1 238 ? -11.75 24.234 28.141 1 97.5 238 VAL A CA 1
ATOM 1858 C C . VAL A 1 238 ? -12.797 23.109 28.125 1 97.5 238 VAL A C 1
ATOM 1860 O O . VAL A 1 238 ? -13.82 23.219 28.812 1 97.5 238 VAL A O 1
ATOM 1863 N N . MET A 1 239 ? -12.547 22.078 27.406 1 97.88 239 MET A N 1
ATOM 1864 C CA . MET A 1 239 ? -13.492 20.984 27.297 1 97.88 239 MET A CA 1
ATOM 1865 C C . MET A 1 239 ? -13.625 20.219 28.609 1 97.88 239 MET A C 1
ATOM 1867 O O . MET A 1 239 ? -14.719 19.828 29 1 97.88 239 MET A O 1
ATOM 1871 N N . GLN A 1 240 ? -12.469 20.062 29.219 1 97.88 240 GLN A N 1
ATOM 1872 C CA . GLN A 1 240 ? -12.5 19.391 30.516 1 97.88 240 GLN A CA 1
ATOM 1873 C C . GLN A 1 240 ? -13.266 20.219 31.547 1 97.88 240 GLN A C 1
ATOM 1875 O O . GLN A 1 240 ? -13.961 19.672 32.406 1 97.88 240 GLN A O 1
ATOM 1880 N N . GLY A 1 241 ? -13.148 21.5 31.438 1 97.56 241 GLY A N 1
ATOM 1881 C CA . GLY A 1 241 ? -13.922 22.391 32.281 1 97.56 241 GLY A CA 1
ATOM 1882 C C . GLY A 1 241 ? -15.422 22.266 32.094 1 97.56 241 GLY A C 1
ATOM 1883 O O . GLY A 1 241 ? -16.203 22.516 33 1 97.56 241 GLY A O 1
ATOM 1884 N N . ARG A 1 242 ? -15.797 21.812 30.938 1 97.31 242 ARG A N 1
ATOM 1885 C CA . ARG A 1 242 ? -17.203 21.641 30.625 1 97.31 242 ARG A CA 1
ATOM 1886 C C . ARG A 1 242 ? -17.656 20.203 30.922 1 97.31 242 ARG A C 1
ATOM 1888 O O . ARG A 1 242 ? -18.797 19.844 30.609 1 97.31 242 ARG A O 1
ATOM 1895 N N . GLY A 1 243 ? -16.703 19.391 31.438 1 97.44 243 GLY A N 1
ATOM 1896 C CA . GLY A 1 243 ? -17.109 18.078 31.906 1 97.44 243 GLY A CA 1
ATOM 1897 C C . GLY A 1 243 ? -16.688 16.953 30.969 1 97.44 243 GLY A C 1
ATOM 1898 O O . GLY A 1 243 ? -17.031 15.797 31.203 1 97.44 243 GLY A O 1
ATOM 1899 N N . VAL A 1 244 ? -15.93 17.25 29.906 1 98.5 244 VAL A N 1
ATOM 1900 C CA . VAL A 1 244 ? -15.461 16.203 29 1 98.5 244 VAL A CA 1
ATOM 1901 C C . VAL A 1 244 ? -14.406 15.352 29.703 1 98.5 244 VAL A C 1
ATOM 1903 O O . VAL A 1 244 ? -13.492 15.875 30.344 1 98.5 244 VAL A O 1
ATOM 1906 N N . HIS A 1 245 ? -14.562 14.047 29.625 1 98.31 245 HIS A N 1
ATOM 1907 C CA . HIS A 1 245 ? -13.578 13.117 30.172 1 98.31 245 HIS A CA 1
ATOM 1908 C C . HIS A 1 245 ? -12.562 12.711 29.125 1 98.31 245 HIS A C 1
ATOM 1910 O O . HIS A 1 245 ? -12.922 12.164 28.078 1 98.31 245 HIS A O 1
ATOM 1916 N N . LEU A 1 246 ? -11.328 13.039 29.406 1 98.12 246 LEU A N 1
ATOM 1917 C CA . LEU A 1 246 ? -10.25 12.656 28.5 1 98.12 246 LEU A CA 1
ATOM 1918 C C . LEU A 1 246 ? -9.406 11.539 29.094 1 98.12 246 LEU A C 1
ATOM 1920 O O . LEU A 1 246 ? -8.898 11.664 30.203 1 98.12 246 LEU A O 1
ATOM 1924 N N . ARG A 1 247 ? -9.32 10.438 28.344 1 97.12 247 ARG A N 1
ATOM 1925 C CA . ARG A 1 247 ? -8.477 9.305 28.734 1 97.12 247 ARG A CA 1
ATOM 1926 C C . ARG A 1 247 ? -7.355 9.086 27.734 1 97.12 247 ARG A C 1
ATOM 1928 O O . ARG A 1 247 ? -7.574 8.477 26.672 1 97.12 247 ARG A O 1
ATOM 1935 N N . THR A 1 248 ? -6.117 9.438 28.078 1 96.44 248 THR A N 1
ATOM 1936 C CA . THR A 1 248 ? -4.961 9.156 27.234 1 96.44 248 THR A CA 1
ATOM 1937 C C . THR A 1 248 ? -4.355 7.801 27.594 1 96.44 248 THR A C 1
ATOM 1939 O O . THR A 1 248 ? -4.852 7.102 28.469 1 96.44 248 THR A O 1
ATOM 1942 N N . GLU A 1 249 ? -3.385 7.359 26.797 1 96.44 249 GLU A N 1
ATOM 1943 C CA . GLU A 1 249 ? -2.738 6.066 26.984 1 96.44 249 GLU A CA 1
ATOM 1944 C C . GLU A 1 249 ? -3.77 4.953 27.156 1 96.44 249 GLU A C 1
ATOM 1946 O O . GLU A 1 249 ? -3.627 4.098 28.031 1 96.44 249 GLU A O 1
ATOM 1951 N N . THR A 1 250 ? -4.836 5.094 26.469 1 97.31 250 THR A N 1
ATOM 1952 C CA . THR A 1 250 ? -5.957 4.16 26.453 1 97.31 250 THR A CA 1
ATOM 1953 C C . THR A 1 250 ? -6.293 3.723 25.031 1 97.31 250 THR A C 1
ATOM 1955 O O . THR A 1 250 ? -6.812 4.516 24.25 1 97.31 250 THR A O 1
ATOM 1958 N N . ARG A 1 251 ? -6.016 2.49 24.75 1 97.25 251 ARG A N 1
ATOM 1959 C CA . ARG A 1 251 ? -6.191 1.979 23.391 1 97.25 251 ARG A CA 1
ATOM 1960 C C . ARG A 1 251 ? -7.477 1.171 23.266 1 97.25 251 ARG A C 1
ATOM 1962 O O . ARG A 1 251 ? -7.73 0.277 24.078 1 97.25 251 ARG A O 1
ATOM 1969 N N . VAL A 1 252 ? -8.297 1.511 22.312 1 98.31 252 VAL A N 1
ATOM 1970 C CA . VAL A 1 252 ? -9.492 0.723 22.047 1 98.31 252 VAL A CA 1
ATOM 1971 C C . VAL A 1 252 ? -9.109 -0.606 21.406 1 98.31 252 VAL A C 1
ATOM 1973 O O . VAL A 1 252 ? -8.336 -0.635 20.438 1 98.31 252 VAL A O 1
ATOM 1976 N N . SER A 1 253 ? -9.688 -1.724 21.891 1 96.06 253 SER A N 1
ATOM 1977 C CA . SER A 1 253 ? -9.281 -3.047 21.438 1 96.06 253 SER A CA 1
ATOM 1978 C C . SER A 1 253 ? -10.484 -3.879 21 1 96.06 253 SER A C 1
ATOM 1980 O O . SER A 1 253 ? -10.328 -4.98 20.469 1 96.06 253 SER A O 1
ATOM 1982 N N . GLY A 1 254 ? -11.664 -3.326 21.234 1 97.75 254 GLY A N 1
ATOM 1983 C CA . GLY A 1 254 ? -12.852 -4.086 20.875 1 97.75 254 GLY A CA 1
ATOM 1984 C C . GLY A 1 254 ? -14.141 -3.332 21.125 1 97.75 254 GLY A C 1
ATOM 1985 O O . GLY A 1 254 ? -14.125 -2.199 21.609 1 97.75 254 GLY A O 1
ATOM 1986 N N . PHE A 1 255 ? -15.258 -4.039 20.797 1 98.62 255 PHE A N 1
ATOM 1987 C CA . PHE A 1 255 ? -16.578 -3.426 20.891 1 98.62 255 PHE A CA 1
ATOM 1988 C C . PHE A 1 255 ? -17.609 -4.445 21.344 1 98.62 255 PHE A C 1
ATOM 1990 O O . PHE A 1 255 ? -17.453 -5.645 21.109 1 98.62 255 PHE A O 1
ATOM 1997 N N . THR A 1 256 ? -18.594 -3.992 22.016 1 98.5 256 THR A N 1
ATOM 1998 C CA . THR A 1 256 ? -19.766 -4.801 22.344 1 98.5 256 THR A CA 1
ATOM 1999 C C . THR A 1 256 ? -21 -4.289 21.609 1 98.5 256 THR A C 1
ATOM 2001 O O . THR A 1 256 ? -21.359 -3.115 21.719 1 98.5 256 THR A O 1
ATOM 2004 N N . LEU A 1 257 ? -21.594 -5.145 20.859 1 98.38 257 LEU A N 1
ATOM 2005 C CA . LEU A 1 257 ? -22.844 -4.809 20.172 1 98.38 257 LEU A CA 1
ATOM 2006 C C . LEU A 1 257 ? -24.047 -5.254 20.969 1 98.38 257 LEU A C 1
ATOM 2008 O O . LEU A 1 257 ? -23.953 -6.133 21.828 1 98.38 257 LEU A O 1
ATOM 2012 N N . ASN A 1 258 ? -25.156 -4.586 20.766 1 98.12 258 ASN A N 1
ATOM 2013 C CA . ASN A 1 258 ? -26.391 -5.031 21.406 1 98.12 258 ASN A CA 1
ATOM 2014 C C . ASN A 1 258 ? -26.844 -6.375 20.844 1 98.12 258 ASN A C 1
ATOM 2016 O O . ASN A 1 258 ? -26.266 -6.891 19.891 1 98.12 258 ASN A O 1
ATOM 2020 N N . GLU A 1 259 ? -27.859 -6.934 21.375 1 97 259 GLU A N 1
ATOM 2021 C CA . GLU A 1 259 ? -28.328 -8.266 21.016 1 97 259 GLU A CA 1
ATOM 2022 C C . GLU A 1 259 ? -28.688 -8.344 19.531 1 97 259 GLU A C 1
ATOM 2024 O O . GLU A 1 259 ? -28.406 -9.336 18.875 1 97 259 GLU A O 1
ATOM 2029 N N . SER A 1 260 ? -29.312 -7.285 19.031 1 97.06 260 SER A N 1
ATOM 2030 C CA . SER A 1 260 ? -29.734 -7.258 17.641 1 97.06 260 SER A CA 1
ATOM 2031 C C . SER A 1 260 ? -28.578 -6.953 16.703 1 97.06 260 SER A C 1
ATOM 2033 O O . SER A 1 260 ? -28.734 -6.938 15.477 1 97.06 260 SER A O 1
ATOM 2035 N N . GLN A 1 261 ? -27.359 -6.66 17.266 1 96.44 261 GLN A N 1
ATOM 2036 C CA . GLN A 1 261 ? -26.156 -6.371 16.516 1 96.44 261 GLN A CA 1
ATOM 2037 C C . GLN A 1 261 ? -26.344 -5.156 15.609 1 96.44 261 GLN A C 1
ATOM 2039 O O . GLN A 1 261 ? -25.891 -5.152 14.461 1 96.44 261 GLN A O 1
ATOM 2044 N N . THR A 1 262 ? -27.047 -4.121 16.094 1 97.5 262 THR A N 1
ATOM 2045 C CA . THR A 1 262 ? -27.359 -2.955 15.281 1 97.5 262 THR A CA 1
ATOM 2046 C C . THR A 1 262 ? -26.703 -1.703 15.859 1 97.5 262 THR A C 1
ATOM 2048 O O . THR A 1 262 ? -26.719 -0.639 15.242 1 97.5 262 THR A O 1
ATOM 2051 N N . LYS A 1 263 ? -26.156 -1.906 17.062 1 97.88 263 LYS A N 1
ATOM 2052 C CA . LYS A 1 263 ? -25.625 -0.749 17.781 1 97.88 263 LYS A CA 1
ATOM 2053 C C . LYS A 1 263 ? -24.469 -1.15 18.688 1 97.88 263 LYS A C 1
ATOM 2055 O O . LYS A 1 263 ? -24.5 -2.227 19.297 1 97.88 263 LYS A O 1
ATOM 2060 N N . ILE A 1 264 ? -23.469 -0.272 18.734 1 98.62 264 ILE A N 1
ATOM 2061 C CA . ILE A 1 264 ? -22.406 -0.464 19.719 1 98.62 264 ILE A CA 1
ATOM 2062 C C . ILE A 1 264 ? -22.875 0.02 21.078 1 98.62 264 ILE A C 1
ATOM 2064 O O . ILE A 1 264 ? -23.328 1.162 21.219 1 98.62 264 ILE A O 1
ATOM 2068 N N . VAL A 1 265 ? -22.766 -0.786 22.094 1 98.62 265 VAL A N 1
ATOM 2069 C CA . VAL A 1 265 ? -23.234 -0.399 23.422 1 98.62 265 VAL A CA 1
ATOM 2070 C C . VAL A 1 265 ? -22.062 -0.371 24.406 1 98.62 265 VAL A C 1
ATOM 2072 O O . VAL A 1 265 ? -22.203 0.097 25.531 1 98.62 265 VAL A O 1
ATOM 2075 N N . GLY A 1 266 ? -20.922 -0.845 23.922 1 98.69 266 GLY A N 1
ATOM 2076 C CA . GLY A 1 266 ? -19.719 -0.852 24.75 1 98.69 266 GLY A CA 1
ATOM 2077 C C . GLY A 1 266 ? -18.438 -0.74 23.938 1 98.69 266 GLY A C 1
ATOM 2078 O O . GLY A 1 266 ? -18.328 -1.31 22.844 1 98.69 266 GLY A O 1
ATOM 2079 N N . VAL A 1 267 ? -17.453 0.021 24.438 1 98.75 267 VAL A N 1
ATOM 2080 C CA . VAL A 1 267 ? -16.125 0.146 23.859 1 98.75 267 VAL A CA 1
ATOM 2081 C C . VAL A 1 267 ? -15.078 -0.422 24.828 1 98.75 267 VAL A C 1
ATOM 2083 O O . VAL A 1 267 ? -14.93 0.063 25.953 1 98.75 267 VAL A O 1
ATOM 2086 N N . GLN A 1 268 ? -14.406 -1.429 24.375 1 98.44 268 GLN A N 1
ATOM 2087 C CA . GLN A 1 268 ? -13.375 -2.059 25.188 1 98.44 268 GLN A CA 1
ATOM 2088 C C . GLN A 1 268 ? -12.023 -1.379 25 1 98.44 268 GLN A C 1
ATOM 2090 O O . GLN A 1 268 ? -11.609 -1.138 23.859 1 98.44 268 GLN A O 1
ATOM 2095 N N . CYS A 1 269 ? -11.367 -1.03 26.078 1 97.94 269 CYS A N 1
ATOM 2096 C CA . CYS A 1 269 ? -10.094 -0.322 26.016 1 97.94 269 CYS A CA 1
ATOM 2097 C C . CYS A 1 269 ? -9.039 -1.035 26.844 1 97.94 269 CYS A C 1
ATOM 2099 O O . CYS A 1 269 ? -9.359 -1.703 27.828 1 97.94 269 CYS A O 1
ATOM 2101 N N . GLN A 1 270 ? -7.879 -0.939 26.406 1 97.06 270 GLN A N 1
ATOM 2102 C CA . GLN A 1 270 ? -6.703 -1.365 27.156 1 97.06 270 GLN A CA 1
ATOM 2103 C C . GLN A 1 270 ? -5.887 -0.165 27.625 1 97.06 270 GLN A C 1
ATOM 2105 O O . GLN A 1 270 ? -5.609 0.75 26.844 1 97.06 270 GLN A O 1
ATOM 2110 N N . THR A 1 271 ? -5.547 -0.134 28.828 1 94 271 THR A N 1
ATOM 2111 C CA . THR A 1 271 ? -4.77 0.966 29.391 1 94 271 THR A CA 1
ATOM 2112 C C . THR A 1 271 ? -3.283 0.629 29.406 1 94 271 THR A C 1
ATOM 2114 O O . THR A 1 271 ? -2.902 -0.53 29.219 1 94 271 THR A O 1
ATOM 2117 N N . ALA A 1 272 ? -2.463 1.65 29.516 1 88.44 272 ALA A N 1
ATOM 2118 C CA . ALA A 1 272 ? -1.012 1.494 29.453 1 88.44 272 ALA A CA 1
ATOM 2119 C C . ALA A 1 272 ? -0.516 0.546 30.547 1 88.44 272 ALA A C 1
ATOM 2121 O O . ALA A 1 272 ? 0.489 -0.145 30.359 1 88.44 272 ALA A O 1
ATOM 2122 N N . ASN A 1 273 ? -1.198 0.402 31.672 1 88.31 273 ASN A N 1
ATOM 2123 C CA . ASN A 1 273 ? -0.762 -0.458 32.75 1 88.31 273 ASN A CA 1
ATOM 2124 C C . ASN A 1 273 ? -1.289 -1.881 32.594 1 88.31 273 ASN A C 1
ATOM 2126 O O . ASN A 1 273 ? -1.247 -2.672 33.531 1 88.31 273 ASN A O 1
ATOM 2130 N N . GLY A 1 274 ? -1.808 -2.184 31.422 1 87.69 274 GLY A N 1
ATOM 2131 C CA . GLY A 1 274 ? -2.256 -3.537 31.125 1 87.69 274 GLY A CA 1
ATOM 2132 C C . GLY A 1 274 ? -3.686 -3.797 31.562 1 87.69 274 GLY A C 1
ATOM 2133 O O . GLY A 1 274 ? -4.211 -4.895 31.359 1 87.69 274 GLY A O 1
ATOM 2134 N N . GLY A 1 275 ? -4.293 -2.797 32.094 1 90.81 275 GLY A N 1
ATOM 2135 C CA . GLY A 1 275 ? -5.68 -2.967 32.5 1 90.81 275 GLY A CA 1
ATOM 2136 C C . GLY A 1 275 ? -6.66 -2.859 31.359 1 90.81 275 GLY A C 1
ATOM 2137 O O . GLY A 1 275 ? -6.309 -2.387 30.281 1 90.81 275 GLY A O 1
ATOM 2138 N N . SER A 1 276 ? -7.832 -3.473 31.594 1 94.06 276 SER A N 1
ATOM 2139 C CA . SER A 1 276 ? -8.922 -3.393 30.625 1 94.06 276 SER A CA 1
ATOM 2140 C C . SER A 1 276 ? -10.125 -2.656 31.203 1 94.06 276 SER A C 1
ATOM 2142 O O . SER A 1 276 ? -10.43 -2.793 32.375 1 94.06 276 SER A O 1
ATOM 2144 N N . VAL A 1 277 ? -10.68 -1.815 30.453 1 95.25 277 VAL A N 1
ATOM 2145 C CA . VAL A 1 277 ? -11.867 -1.079 30.859 1 95.25 277 VAL A CA 1
ATOM 2146 C C . VAL A 1 277 ? -12.898 -1.088 29.719 1 95.25 277 VAL A C 1
ATOM 2148 O O . VAL A 1 277 ? -12.531 -1.021 28.547 1 95.25 277 VAL A O 1
ATOM 2151 N N . GLU A 1 278 ? -14.117 -1.217 30.047 1 97.75 278 GLU A N 1
ATOM 2152 C CA . GLU A 1 278 ? -15.195 -1.079 29.078 1 97.75 278 GLU A CA 1
ATOM 2153 C C . GLU A 1 278 ? -16 0.192 29.328 1 97.75 278 GLU A C 1
ATOM 2155 O O . GLU A 1 278 ? -16.453 0.435 30.453 1 97.75 278 GLU A O 1
ATOM 2160 N N . LEU A 1 279 ? -16.172 0.954 28.406 1 98.44 279 LEU A N 1
ATOM 2161 C CA . LEU A 1 279 ? -16.969 2.174 28.469 1 98.44 279 LEU A CA 1
ATOM 2162 C C . LEU A 1 279 ? -18.344 1.96 27.859 1 98.44 279 LEU A C 1
ATOM 2164 O O . LEU A 1 279 ? -18.453 1.566 26.703 1 98.44 279 LEU A O 1
ATOM 2168 N N . ALA A 1 280 ? -19.359 2.209 28.641 1 98.19 280 ALA A N 1
ATOM 2169 C CA . ALA A 1 280 ? -20.719 2.193 28.094 1 98.19 280 ALA A CA 1
ATOM 2170 C C . ALA A 1 280 ? -20.922 3.35 27.125 1 98.19 280 ALA A C 1
ATOM 2172 O O . ALA A 1 280 ? -20.438 4.465 27.359 1 98.19 280 ALA A O 1
ATOM 2173 N N . ALA A 1 281 ? -21.656 3.053 26 1 97.94 281 ALA A N 1
ATOM 2174 C CA . ALA A 1 281 ? -21.828 4.094 24.984 1 97.94 281 ALA A CA 1
ATOM 2175 C C . ALA A 1 281 ? -23.234 4.055 24.391 1 97.94 281 ALA A C 1
ATOM 2177 O O . ALA A 1 281 ? -23.75 2.984 24.062 1 97.94 281 ALA A O 1
ATOM 2178 N N . ASP A 1 282 ? -23.859 5.191 24.344 1 97.56 282 ASP A N 1
ATOM 2179 C CA . ASP A 1 282 ? -25.078 5.375 23.578 1 97.56 282 ASP A CA 1
ATOM 2180 C C . ASP A 1 282 ? -24.766 5.746 22.125 1 97.56 282 ASP A C 1
ATOM 2182 O O . ASP A 1 282 ? -25.578 5.488 21.219 1 97.56 282 ASP A O 1
ATOM 2186 N N . ALA A 1 283 ? -23.656 6.367 21.875 1 98.25 283 ALA A N 1
ATOM 2187 C CA . ALA A 1 283 ? -23.125 6.707 20.547 1 98.25 283 ALA A CA 1
ATOM 2188 C C . ALA A 1 283 ? -21.609 6.594 20.531 1 98.25 283 ALA A C 1
ATOM 2190 O O .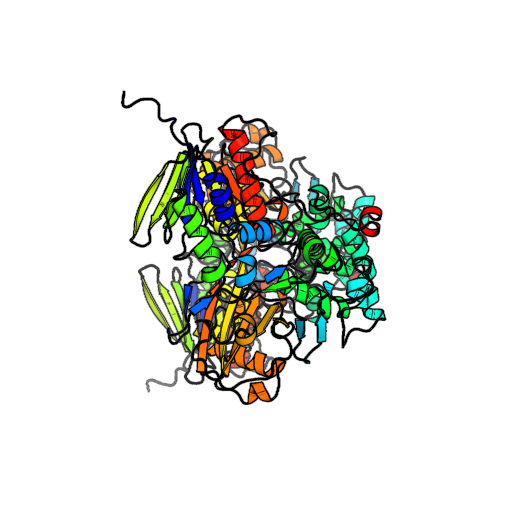 ALA A 1 283 ? -20.938 6.801 21.547 1 98.25 283 ALA A O 1
ATOM 2191 N N . VAL A 1 284 ? -21.078 6.227 19.406 1 98.81 284 VAL A N 1
ATOM 2192 C CA . VAL A 1 284 ? -19.641 6.082 19.25 1 98.81 284 VAL A CA 1
ATOM 2193 C C . VAL A 1 284 ? -19.172 6.898 18.047 1 98.81 284 VAL A C 1
ATOM 2195 O O . VAL A 1 284 ? -19.812 6.898 17 1 98.81 284 VAL A O 1
ATOM 2198 N N . VAL A 1 285 ? -18.094 7.656 18.219 1 98.94 285 VAL A N 1
ATOM 2199 C CA . VAL A 1 285 ? -17.469 8.43 17.141 1 98.94 285 VAL A CA 1
ATOM 2200 C C . VAL A 1 285 ? -16.047 7.945 16.906 1 98.94 285 VAL A C 1
ATOM 2202 O O . VAL A 1 285 ? -15.211 8 17.812 1 98.94 285 VAL A O 1
ATOM 2205 N N . PHE A 1 286 ? -15.812 7.465 15.75 1 98.88 286 PHE A N 1
ATOM 2206 C CA . PHE A 1 286 ? -14.453 7.137 15.336 1 98.88 286 PHE A CA 1
ATOM 2207 C C . PHE A 1 286 ? -13.734 8.375 14.82 1 98.88 286 PHE A C 1
ATOM 2209 O O . PHE A 1 286 ? -13.875 8.742 13.648 1 98.88 286 PHE A O 1
ATOM 2216 N N . GLY A 1 287 ? -12.969 9.008 15.656 1 98.62 287 GLY A N 1
ATOM 2217 C CA . GLY A 1 287 ? -12.141 10.141 15.281 1 98.62 287 GLY A CA 1
ATOM 2218 C C . GLY A 1 287 ? -10.711 9.742 14.953 1 98.62 287 GLY A C 1
ATOM 2219 O O . GLY A 1 287 ? -9.766 10.383 15.422 1 98.62 287 GLY A O 1
ATOM 2220 N N . VAL A 1 288 ? -10.469 8.609 14.242 1 98.12 288 VAL A N 1
ATOM 2221 C CA . VAL A 1 288 ? -9.156 8.031 13.977 1 98.12 288 VAL A CA 1
ATOM 2222 C C . VAL A 1 288 ? -8.891 8.023 12.469 1 98.12 288 VAL A C 1
ATOM 2224 O O . VAL A 1 288 ? -9.789 8.312 11.672 1 98.12 288 VAL A O 1
ATOM 2227 N N . GLY A 1 289 ? -7.664 7.801 12.102 1 97.31 289 GLY A N 1
ATOM 2228 C CA . GLY A 1 289 ? -7.27 7.789 10.703 1 97.31 289 GLY A CA 1
ATOM 2229 C C . GLY A 1 289 ? -7.355 6.41 10.07 1 97.31 289 GLY A C 1
ATOM 2230 O O . GLY A 1 289 ? -7.938 5.492 10.648 1 97.31 289 GLY A O 1
ATOM 2231 N N . ALA A 1 290 ? -6.801 6.32 8.867 1 97.69 290 ALA A N 1
ATOM 2232 C CA . ALA A 1 290 ? -6.883 5.129 8.023 1 97.69 290 ALA A CA 1
ATOM 2233 C C . ALA A 1 290 ? -6.25 3.924 8.719 1 97.69 290 ALA A C 1
ATOM 2235 O O . ALA A 1 290 ? -6.809 2.824 8.695 1 97.69 290 ALA A O 1
ATOM 2236 N N . GLU A 1 291 ? -5.117 4.129 9.297 1 96.44 291 GLU A N 1
ATOM 2237 C CA . GLU A 1 291 ? -4.398 3.031 9.938 1 96.44 291 GLU A CA 1
ATOM 2238 C C . GLU A 1 291 ? -5.223 2.416 11.062 1 96.44 291 GLU A C 1
ATOM 2240 O O . GLU A 1 291 ? -5.258 1.192 11.219 1 96.44 291 GLU A O 1
ATOM 2245 N N . ALA A 1 292 ? -5.758 3.229 11.891 1 97.25 292 ALA A N 1
ATOM 2246 C CA . ALA A 1 292 ? -6.57 2.736 13 1 97.25 292 ALA A CA 1
ATOM 2247 C C . ALA A 1 292 ? -7.828 2.039 12.484 1 97.25 292 ALA A C 1
ATOM 2249 O O . ALA A 1 292 ? -8.227 1 13.016 1 97.25 292 ALA A O 1
ATOM 2250 N N . LEU A 1 293 ? -8.5 2.613 11.523 1 98.19 293 LEU A N 1
ATOM 2251 C CA . LEU A 1 293 ? -9.688 1.987 10.945 1 98.19 293 LEU A CA 1
ATOM 2252 C C . LEU A 1 293 ? -9.344 0.613 10.375 1 98.19 293 LEU A C 1
ATOM 2254 O O . LEU A 1 293 ? -10.109 -0.34 10.547 1 98.19 293 LEU A O 1
ATOM 2258 N N . GLN A 1 294 ? -8.242 0.554 9.617 1 97.25 294 GLN A N 1
ATOM 2259 C CA . GLN A 1 294 ? -7.781 -0.729 9.094 1 97.25 294 GLN A CA 1
ATOM 2260 C C . GLN A 1 294 ? -7.582 -1.741 10.219 1 97.25 294 GLN A C 1
ATOM 2262 O O . GLN A 1 294 ? -7.969 -2.904 10.086 1 97.25 294 GLN A O 1
ATOM 2267 N N . ALA A 1 295 ? -6.996 -1.3 11.32 1 96.81 295 ALA A N 1
ATOM 2268 C CA . ALA A 1 295 ? -6.738 -2.18 12.453 1 96.81 295 ALA A CA 1
ATOM 2269 C C . ALA A 1 295 ? -8.047 -2.695 13.055 1 96.81 295 ALA A C 1
ATOM 2271 O O . ALA A 1 295 ? -8.148 -3.873 13.406 1 96.81 295 ALA A O 1
ATOM 2272 N N . PHE A 1 296 ? -9 -1.824 13.18 1 97.62 296 PHE A N 1
ATOM 2273 C CA . PHE A 1 296 ? -10.289 -2.25 13.719 1 97.62 296 PHE A CA 1
ATOM 2274 C C . PHE A 1 296 ? -10.93 -3.301 12.82 1 97.62 296 PHE A C 1
ATOM 2276 O O . PHE A 1 296 ? -11.508 -4.277 13.305 1 97.62 296 PHE A O 1
ATOM 2283 N N . ALA A 1 297 ? -10.867 -3.084 11.508 1 96.25 297 ALA A N 1
ATOM 2284 C CA . ALA A 1 297 ? -11.398 -4.062 10.562 1 96.25 297 ALA A CA 1
ATOM 2285 C C . ALA A 1 297 ? -10.703 -5.41 10.719 1 96.25 297 ALA A C 1
ATOM 2287 O O . ALA A 1 297 ? -11.344 -6.461 10.672 1 96.25 297 ALA A O 1
ATOM 2288 N N . LYS A 1 298 ? -9.445 -5.395 10.93 1 94.31 298 LYS A N 1
ATOM 2289 C CA . LYS A 1 298 ? -8.633 -6.605 10.938 1 94.31 298 LYS A CA 1
ATOM 2290 C C . LYS A 1 298 ? -8.758 -7.344 12.266 1 94.31 298 LYS A C 1
ATOM 2292 O O . LYS A 1 298 ? -8.742 -8.578 12.297 1 94.31 298 LYS A O 1
ATOM 2297 N N . PHE A 1 299 ? -8.977 -6.566 13.398 1 93.62 299 PHE A N 1
ATOM 2298 C CA . PHE A 1 299 ? -8.766 -7.219 14.688 1 93.62 299 PHE A CA 1
ATOM 2299 C C . PHE A 1 299 ? -10.031 -7.191 15.531 1 93.62 299 PHE A C 1
ATOM 2301 O O . PHE A 1 299 ? -10.055 -7.711 16.641 1 93.62 299 PHE A O 1
ATOM 2308 N N . CYS A 1 300 ? -11.07 -6.582 15 1 96.12 300 CYS A N 1
ATOM 2309 C CA . CYS A 1 300 ? -12.336 -6.547 15.734 1 96.12 300 CYS A CA 1
ATOM 2310 C C . CYS A 1 300 ? -13.445 -7.227 14.945 1 96.12 300 CYS A C 1
ATOM 2312 O O . CYS A 1 300 ? -14.148 -6.578 14.164 1 96.12 300 CYS A O 1
ATOM 2314 N N . PRO A 1 301 ? -13.664 -8.477 15.195 1 94 301 PRO A N 1
ATOM 2315 C CA . PRO A 1 301 ? -14.648 -9.25 14.43 1 94 301 PRO A CA 1
ATOM 2316 C C . PRO A 1 301 ? -16.062 -8.688 14.562 1 94 301 PRO A C 1
ATOM 2318 O O . PRO A 1 301 ? -16.875 -8.836 13.648 1 94 301 PRO A O 1
ATOM 2321 N N . GLU A 1 302 ? -16.312 -8 15.695 1 95.69 302 GLU A N 1
ATOM 2322 C CA . GLU A 1 302 ? -17.625 -7.398 15.898 1 95.69 302 GLU A CA 1
ATOM 2323 C C . GLU A 1 302 ? -17.922 -6.352 14.828 1 95.69 302 GLU A C 1
ATOM 2325 O O . GLU A 1 302 ? -19.078 -6.121 14.484 1 95.69 302 GLU A O 1
ATOM 2330 N N . LEU A 1 303 ? -16.875 -5.766 14.328 1 97.31 303 LEU A N 1
ATOM 2331 C CA . LEU A 1 303 ? -17.047 -4.746 13.297 1 97.31 303 LEU A CA 1
ATOM 2332 C C . LEU A 1 303 ? -16.891 -5.352 11.906 1 97.31 303 LEU A C 1
ATOM 2334 O O . LEU A 1 303 ? -17.641 -5.004 10.984 1 97.31 303 LEU A O 1
ATOM 2338 N N . SER A 1 304 ? -15.984 -6.273 11.734 1 94.69 304 SER A N 1
ATOM 2339 C CA . SER A 1 304 ? -15.617 -6.773 10.406 1 94.69 304 SER A CA 1
ATOM 2340 C C . SER A 1 304 ? -16.719 -7.656 9.828 1 94.69 304 SER A C 1
ATOM 2342 O O . SER A 1 304 ? -16.656 -8.055 8.664 1 94.69 304 SER A O 1
ATOM 2344 N N . GLN A 1 305 ? -17.734 -8.039 10.625 1 94.75 305 GLN A N 1
ATOM 2345 C CA . GLN A 1 305 ? -18.875 -8.773 10.086 1 94.75 305 GLN A CA 1
ATOM 2346 C C . GLN A 1 305 ? -19.672 -7.914 9.102 1 94.75 305 GLN A C 1
ATOM 2348 O O . GLN A 1 305 ? -20.406 -8.438 8.266 1 94.75 305 GLN A O 1
ATOM 2353 N N . PHE A 1 306 ? -19.516 -6.57 9.195 1 96.19 306 PHE A N 1
ATOM 2354 C CA . PHE A 1 306 ? -20.219 -5.656 8.305 1 96.19 306 PHE A CA 1
ATOM 2355 C C . PHE A 1 306 ? -19.328 -5.281 7.117 1 96.19 306 PHE A C 1
ATOM 2357 O O . PHE A 1 306 ? -18.156 -4.98 7.289 1 96.19 306 PHE A O 1
ATOM 2364 N N . ASP A 1 307 ? -19.922 -5.242 5.926 1 93.81 307 ASP A N 1
ATOM 2365 C CA . ASP A 1 307 ? -19.203 -4.898 4.699 1 93.81 307 ASP A CA 1
ATOM 2366 C C . ASP A 1 307 ? -18.547 -3.527 4.816 1 93.81 307 ASP A C 1
ATOM 2368 O O . ASP A 1 307 ? -17.422 -3.332 4.344 1 93.81 307 ASP A O 1
ATOM 2372 N N . GLU A 1 308 ? -19.219 -2.604 5.422 1 96.06 308 GLU A N 1
ATOM 2373 C CA . GLU A 1 308 ? -18.703 -1.245 5.59 1 96.06 308 GLU A CA 1
ATOM 2374 C C . GLU A 1 308 ? -17.359 -1.243 6.301 1 96.06 308 GLU A C 1
ATOM 2376 O O . GLU A 1 308 ? -16.422 -0.583 5.855 1 96.06 308 GLU A O 1
ATOM 2381 N N . PHE A 1 309 ? -17.266 -2.008 7.375 1 97.5 309 PHE A N 1
ATOM 2382 C CA . PHE A 1 309 ? -16.047 -2.029 8.172 1 97.5 309 PHE A CA 1
ATOM 2383 C C . PHE A 1 309 ? -14.984 -2.891 7.508 1 97.5 309 PHE A C 1
ATOM 2385 O O . PHE A 1 309 ? -13.789 -2.59 7.594 1 97.5 309 PHE A O 1
ATOM 2392 N N . ARG A 1 310 ? -15.359 -3.951 6.797 1 95.94 310 ARG A N 1
ATOM 2393 C CA . ARG A 1 310 ? -14.391 -4.812 6.121 1 95.94 310 ARG A CA 1
ATOM 2394 C C . ARG A 1 310 ? -13.609 -4.039 5.066 1 95.94 310 ARG A C 1
ATOM 2396 O O . ARG A 1 310 ? -12.414 -4.285 4.867 1 95.94 310 ARG A O 1
ATOM 2403 N N . ARG A 1 311 ? -14.266 -3.137 4.41 1 94.81 311 ARG A N 1
ATOM 2404 C CA . ARG A 1 311 ? -13.625 -2.373 3.35 1 94.81 311 ARG A CA 1
ATOM 2405 C C . ARG A 1 311 ? -12.461 -1.547 3.896 1 94.81 311 ARG A C 1
ATOM 2407 O O . ARG A 1 311 ? -11.516 -1.24 3.172 1 94.81 311 ARG A O 1
ATOM 2414 N N . PHE A 1 312 ? -12.539 -1.179 5.227 1 97.56 312 PHE A N 1
ATOM 2415 C CA . PHE A 1 312 ? -11.477 -0.378 5.824 1 97.56 312 PHE A CA 1
ATOM 2416 C C . PHE A 1 312 ? -10.164 -1.15 5.848 1 97.56 312 PHE A C 1
ATOM 2418 O O . PHE A 1 312 ? -9.094 -0.563 6.035 1 97.56 312 PHE A O 1
ATOM 2425 N N . ALA A 1 313 ? -10.211 -2.457 5.633 1 96.31 313 ALA A N 1
ATOM 2426 C CA . ALA A 1 313 ? -8.992 -3.262 5.559 1 96.31 313 ALA A CA 1
ATOM 2427 C C . ALA A 1 313 ? -8.125 -2.836 4.375 1 96.31 313 ALA A C 1
ATOM 2429 O O . ALA A 1 313 ? -6.93 -3.137 4.332 1 96.31 313 ALA A O 1
ATOM 2430 N N . ASN A 1 314 ? -8.695 -2.139 3.422 1 94.38 314 ASN A N 1
ATOM 2431 C CA . ASN A 1 314 ? -7.969 -1.652 2.254 1 94.38 314 ASN A CA 1
ATOM 2432 C C . ASN A 1 314 ? -7.262 -0.332 2.543 1 94.38 314 ASN A C 1
ATOM 2434 O O . ASN A 1 314 ? -6.379 0.084 1.789 1 94.38 314 ASN A O 1
ATOM 2438 N N . LEU A 1 315 ? -7.723 0.375 3.59 1 96.38 315 LEU A N 1
ATOM 2439 C CA . LEU A 1 315 ? -7.141 1.68 3.889 1 96.38 315 LEU A CA 1
ATOM 2440 C C . LEU A 1 315 ? -5.688 1.541 4.332 1 96.38 315 LEU A C 1
ATOM 2442 O O . LEU A 1 315 ? -5.293 0.497 4.852 1 96.38 315 LEU A O 1
ATOM 2446 N N . ARG A 1 316 ? -4.957 2.578 4.039 1 93.12 316 ARG A N 1
ATOM 2447 C CA . ARG A 1 316 ? -3.535 2.549 4.367 1 93.12 316 ARG A CA 1
ATOM 2448 C C . ARG A 1 316 ? -3.023 3.941 4.715 1 93.12 316 ARG A C 1
ATOM 2450 O O . ARG A 1 316 ? -3.674 4.941 4.406 1 93.12 316 ARG A O 1
ATOM 2457 N N . GLY A 1 317 ? -1.913 3.959 5.41 1 94.94 317 GLY A N 1
ATOM 2458 C CA . GLY A 1 317 ? -1.215 5.203 5.691 1 94.94 317 GLY A CA 1
ATOM 2459 C C . GLY A 1 317 ? 0.183 5.25 5.102 1 94.94 317 GLY A C 1
ATOM 2460 O O . GLY A 1 317 ? 0.691 4.234 4.617 1 94.94 317 GLY A O 1
ATOM 2461 N N . THR A 1 318 ? 0.756 6.422 5.02 1 95 318 THR A N 1
ATOM 2462 C CA . THR A 1 318 ? 2.156 6.613 4.656 1 95 318 THR A CA 1
ATOM 2463 C C . THR A 1 318 ? 2.953 7.16 5.836 1 95 318 THR A C 1
ATOM 2465 O O . THR A 1 318 ? 2.379 7.727 6.766 1 95 318 THR A O 1
ATOM 2468 N N . SER A 1 319 ? 4.266 6.98 5.766 1 96.56 319 SER A N 1
ATOM 2469 C CA . SER A 1 319 ? 5.129 7.266 6.906 1 96.56 319 SER A CA 1
ATOM 2470 C C . SER A 1 319 ? 5.727 8.664 6.812 1 96.56 319 SER A C 1
ATOM 2472 O O . SER A 1 319 ? 6.02 9.148 5.719 1 96.56 319 SER A O 1
ATOM 2474 N N . VAL A 1 320 ? 5.844 9.258 7.969 1 97.25 320 VAL A N 1
ATOM 2475 C CA . VAL A 1 320 ? 6.43 10.594 8.086 1 97.25 320 VAL A CA 1
ATOM 2476 C C . VAL A 1 320 ? 7.605 10.555 9.062 1 97.25 320 VAL A C 1
ATOM 2478 O O . VAL A 1 320 ? 7.559 9.844 10.07 1 97.25 320 VAL A O 1
ATOM 2481 N N . LEU A 1 321 ? 8.68 11.211 8.695 1 97.94 321 LEU A N 1
ATOM 2482 C CA . LEU A 1 321 ? 9.828 11.43 9.57 1 97.94 321 LEU A CA 1
ATOM 2483 C C . LEU A 1 321 ? 10.008 12.914 9.875 1 97.94 321 LEU A C 1
ATOM 2485 O O . LEU A 1 321 ? 10.297 13.711 8.977 1 97.94 321 LEU A O 1
ATOM 2489 N N . ALA A 1 322 ? 9.719 13.266 11.086 1 97.88 322 ALA A N 1
ATOM 2490 C CA . ALA A 1 322 ? 9.938 14.633 11.531 1 97.88 322 ALA A CA 1
ATOM 2491 C C . ALA A 1 322 ? 11.25 14.758 12.305 1 97.88 322 ALA A C 1
ATOM 2493 O O . ALA A 1 322 ? 11.5 13.984 13.234 1 97.88 322 ALA A O 1
ATOM 2494 N N . THR A 1 323 ? 12.062 15.727 11.883 1 98.19 323 THR A N 1
ATOM 2495 C CA . THR A 1 323 ? 13.344 15.914 12.547 1 98.19 323 THR A CA 1
ATOM 2496 C C . THR A 1 323 ? 13.578 17.391 12.883 1 98.19 323 THR A C 1
ATOM 2498 O O . THR A 1 323 ? 13.203 18.266 12.109 1 98.19 323 THR A O 1
ATOM 2501 N N . ARG A 1 324 ? 14.109 17.625 14.016 1 97.81 324 ARG A N 1
ATOM 2502 C CA . ARG A 1 324 ? 14.57 18.953 14.422 1 97.81 324 ARG A CA 1
ATOM 2503 C C . ARG A 1 324 ? 16.047 18.922 14.797 1 97.81 324 ARG A C 1
ATOM 2505 O O . ARG A 1 324 ? 16.469 18.109 15.617 1 97.81 324 ARG A O 1
ATOM 2512 N N . VAL A 1 325 ? 16.828 19.781 14.203 1 98.12 325 VAL A N 1
ATOM 2513 C CA . VAL A 1 325 ? 18.25 19.828 14.508 1 98.12 325 VAL A CA 1
ATOM 2514 C C . VAL A 1 325 ? 18.609 21.172 15.133 1 98.12 325 VAL A C 1
ATOM 2516 O O . VAL A 1 325 ? 18.062 22.219 14.734 1 98.12 325 VAL A O 1
ATOM 2519 N N . PHE A 1 326 ? 19.438 21.125 16.094 1 97.88 326 PHE A N 1
ATOM 2520 C CA . PHE A 1 326 ? 20 22.281 16.781 1 97.88 326 PHE A CA 1
ATOM 2521 C C . PHE A 1 326 ? 21.453 22.5 16.391 1 97.88 326 PHE A C 1
ATOM 2523 O O . PHE A 1 326 ? 22.297 21.625 16.609 1 97.88 326 PHE A O 1
ATOM 2530 N N . LEU A 1 327 ? 21.734 23.672 15.82 1 98.12 327 LEU A N 1
ATOM 2531 C CA . LEU A 1 327 ? 23.062 23.938 15.297 1 98.12 327 LEU A CA 1
ATOM 2532 C C . LEU A 1 327 ? 23.875 24.781 16.281 1 98.12 327 LEU A C 1
ATOM 2534 O O . LEU A 1 327 ? 23.297 25.516 17.094 1 98.12 327 LEU A O 1
ATOM 2538 N N . ASP A 1 328 ? 25.219 24.703 16.219 1 98 328 ASP A N 1
ATOM 2539 C CA . ASP A 1 328 ? 26.125 25.375 17.141 1 98 328 ASP A CA 1
ATOM 2540 C C . ASP A 1 328 ? 26.281 26.844 16.781 1 98 328 ASP A C 1
ATOM 2542 O O . ASP A 1 328 ? 26.844 27.625 17.562 1 98 328 ASP A O 1
ATOM 2546 N N . ARG A 1 329 ? 25.812 27.281 15.656 1 97.62 329 ARG A N 1
ATOM 2547 C CA . ARG A 1 329 ? 25.906 28.656 15.195 1 97.62 329 ARG A CA 1
ATOM 2548 C C . ARG A 1 329 ? 24.719 29.016 14.297 1 97.62 329 ARG A C 1
ATOM 2550 O O . ARG A 1 329 ? 23.969 28.125 13.883 1 97.62 329 ARG A O 1
ATOM 2557 N N . ASN A 1 330 ? 24.562 30.266 14.141 1 96.38 330 ASN A N 1
ATOM 2558 C CA . ASN A 1 330 ? 23.484 30.734 13.266 1 96.38 330 ASN A CA 1
ATOM 2559 C C . ASN A 1 330 ? 23.812 30.5 11.797 1 96.38 330 ASN A C 1
ATOM 2561 O O . ASN A 1 330 ? 24.969 30.656 11.375 1 96.38 330 ASN A O 1
ATOM 2565 N N . VAL A 1 331 ? 22.828 30.016 11.102 1 96.88 331 VAL A N 1
ATOM 2566 C CA . VAL A 1 331 ? 22.938 29.828 9.656 1 96.88 331 VAL A CA 1
ATOM 2567 C C . VAL A 1 331 ? 21.922 30.734 8.953 1 96.88 331 VAL A C 1
ATOM 2569 O O . VAL A 1 331 ? 20.906 31.094 9.523 1 96.88 331 VAL A O 1
ATOM 2572 N N . THR A 1 332 ? 22.297 31.141 7.719 1 96 332 THR A N 1
ATOM 2573 C CA . THR A 1 332 ? 21.406 31.984 6.926 1 96 332 THR A CA 1
ATOM 2574 C C . THR A 1 332 ? 20.266 31.156 6.355 1 96 332 THR A C 1
ATOM 2576 O O . THR A 1 332 ? 20.484 30.234 5.57 1 96 332 THR A O 1
ATOM 2579 N N . VAL A 1 333 ? 19.109 31.469 6.707 1 96.25 333 VAL A N 1
ATOM 2580 C CA . VAL A 1 333 ? 17.891 30.844 6.211 1 96.25 333 VAL A CA 1
ATOM 2581 C C . VAL A 1 333 ? 17 31.891 5.562 1 96.25 333 VAL A C 1
ATOM 2583 O O . VAL A 1 333 ? 16.234 32.562 6.246 1 96.25 333 VAL A O 1
ATOM 2586 N N . PRO A 1 334 ? 17.016 32 4.266 1 96.19 334 PRO A N 1
ATOM 2587 C CA . PRO A 1 334 ? 16.328 33.094 3.578 1 96.19 334 PRO A CA 1
ATOM 2588 C C . PRO A 1 334 ? 14.82 33.094 3.863 1 96.19 334 PRO A C 1
ATOM 2590 O O . PRO A 1 334 ? 14.227 34.188 3.967 1 96.19 334 PRO A O 1
ATOM 2593 N N . TYR A 1 335 ? 14.203 32 3.998 1 97.62 335 TYR A N 1
ATOM 2594 C CA . TYR A 1 335 ? 12.766 31.891 4.23 1 97.62 335 TYR A CA 1
ATOM 2595 C C . TYR A 1 335 ? 12.484 30.938 5.391 1 97.62 335 TYR A C 1
ATOM 2597 O O . TYR A 1 335 ? 13.078 29.859 5.488 1 97.62 335 TYR A O 1
ATOM 2605 N N . SER A 1 336 ? 11.562 31.312 6.234 1 97.38 336 SER A N 1
ATOM 2606 C CA . SER A 1 336 ? 11.32 30.562 7.461 1 97.38 336 SER A CA 1
ATOM 2607 C C . SER A 1 336 ? 10.594 29.25 7.168 1 97.38 336 SER A C 1
ATOM 2609 O O . SER A 1 336 ? 10.633 28.328 7.973 1 97.38 336 SER A O 1
ATOM 2611 N N . ALA A 1 337 ? 9.82 29.156 6.133 1 97.81 337 ALA A N 1
ATOM 2612 C CA . ALA A 1 337 ? 9.117 27.953 5.695 1 97.81 337 ALA A CA 1
ATOM 2613 C C . ALA A 1 337 ? 9.438 27.625 4.242 1 97.81 337 ALA A C 1
ATOM 2615 O O . ALA A 1 337 ? 9.406 28.516 3.377 1 97.81 337 ALA A O 1
ATOM 2616 N N . ASN A 1 338 ? 9.812 26.375 4 1 97.19 338 ASN A N 1
ATOM 2617 C CA . ASN A 1 338 ? 10.273 25.969 2.676 1 97.19 338 ASN A CA 1
ATOM 2618 C C . ASN A 1 338 ? 9.742 24.594 2.297 1 97.19 338 ASN A C 1
ATOM 2620 O O . ASN A 1 338 ? 9.688 23.688 3.137 1 97.19 338 ASN A O 1
ATOM 2624 N N . ALA A 1 339 ? 9.25 24.469 1.11 1 95.81 339 ALA A N 1
ATOM 2625 C CA . ALA A 1 339 ? 9.023 23.156 0.508 1 95.81 339 ALA A CA 1
ATOM 2626 C C . ALA A 1 339 ? 10.234 22.703 -0.305 1 95.81 339 ALA A C 1
ATOM 2628 O O . ALA A 1 339 ? 10.859 23.516 -0.999 1 95.81 339 ALA A O 1
ATOM 2629 N N . CYS A 1 340 ? 10.633 21.484 -0.104 1 95.81 340 CYS A N 1
ATOM 2630 C CA . CYS A 1 340 ? 11.805 20.953 -0.786 1 95.81 340 CYS A CA 1
ATOM 2631 C C . CYS A 1 340 ? 11.477 19.656 -1.518 1 95.81 340 CYS A C 1
ATOM 2633 O O . CYS A 1 340 ? 10.531 18.953 -1.146 1 95.81 340 CYS A O 1
ATOM 2635 N N . TRP A 1 341 ? 12.195 19.406 -2.539 1 91.44 341 TRP A N 1
ATOM 2636 C CA . TRP A 1 341 ? 12.008 18.156 -3.277 1 91.44 341 TRP A CA 1
ATOM 2637 C C . TRP A 1 341 ? 13.305 17.719 -3.955 1 91.44 341 TRP A C 1
ATOM 2639 O O . TRP A 1 341 ? 14.242 18.516 -4.07 1 91.44 341 TRP A O 1
ATOM 2649 N N . GLY A 1 342 ? 13.375 16.516 -4.371 1 91.38 342 GLY A N 1
ATOM 2650 C CA . GLY A 1 342 ? 14.469 16.031 -5.191 1 91.38 342 GLY A CA 1
ATOM 2651 C C . GLY A 1 342 ? 15.625 15.477 -4.379 1 91.38 342 GLY A C 1
ATOM 2652 O O . GLY A 1 342 ? 16.625 15.023 -4.938 1 91.38 342 GLY A O 1
ATOM 2653 N N . PHE A 1 343 ? 15.547 15.492 -3.09 1 93.81 343 PHE A N 1
ATOM 2654 C CA . PHE A 1 343 ? 16.641 15.031 -2.242 1 93.81 343 PHE A CA 1
ATOM 2655 C C . PHE A 1 343 ? 16.609 13.508 -2.104 1 93.81 343 PHE A C 1
ATOM 2657 O O . PHE A 1 343 ? 17.656 12.875 -1.967 1 93.81 343 PHE A O 1
ATOM 2664 N N . ASP A 1 344 ? 15.492 12.953 -2.014 1 92.19 344 ASP A N 1
ATOM 2665 C CA . ASP A 1 344 ? 15.234 11.523 -2.055 1 92.19 344 ASP A CA 1
ATOM 2666 C C . ASP A 1 344 ? 14.125 11.195 -3.053 1 92.19 344 ASP A C 1
ATOM 2668 O O . ASP A 1 344 ? 13.141 11.93 -3.164 1 92.19 344 ASP A O 1
ATOM 2672 N N . GLU A 1 345 ? 14.352 10.125 -3.754 1 87 345 GLU A N 1
ATOM 2673 C CA . GLU A 1 345 ? 13.352 9.75 -4.746 1 87 345 GLU A CA 1
ATOM 2674 C C . GLU A 1 345 ? 12.008 9.43 -4.086 1 87 345 GLU A C 1
ATOM 2676 O O . GLU A 1 345 ? 11.945 8.625 -3.15 1 87 345 GLU A O 1
ATOM 2681 N N . ASN A 1 346 ? 10.938 10.07 -4.559 1 89.56 346 ASN A N 1
ATOM 2682 C CA . ASN A 1 346 ? 9.555 9.859 -4.145 1 89.56 346 ASN A CA 1
ATOM 2683 C C . ASN A 1 346 ? 9.344 10.273 -2.689 1 89.56 346 ASN A C 1
ATOM 2685 O O . ASN A 1 346 ? 8.375 9.844 -2.059 1 89.56 346 ASN A O 1
ATOM 2689 N N . VAL A 1 347 ? 10.289 10.977 -2.111 1 94.88 347 VAL A N 1
ATOM 2690 C CA . VAL 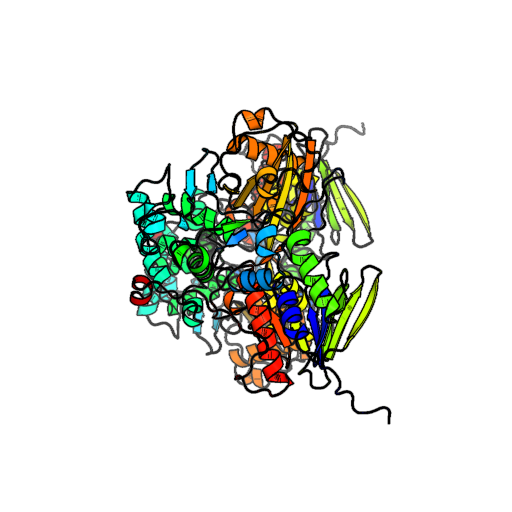A 1 347 ? 10.172 11.477 -0.745 1 94.88 347 VAL A CA 1
ATOM 2691 C C . VAL A 1 347 ? 10.039 13 -0.757 1 94.88 347 VAL A C 1
ATOM 2693 O O . VAL A 1 347 ? 10.836 13.688 -1.397 1 94.88 347 VAL A O 1
ATOM 2696 N N . GLY A 1 348 ? 8.953 13.484 -0.156 1 95.62 348 GLY A N 1
ATOM 2697 C CA . GLY A 1 348 ? 8.828 14.922 0.037 1 95.62 348 GLY A CA 1
ATOM 2698 C C . GLY A 1 348 ? 9.617 15.438 1.225 1 95.62 348 GLY A C 1
ATOM 2699 O O . GLY A 1 348 ? 10.062 14.656 2.066 1 95.62 348 GLY A O 1
ATOM 2700 N N . MET A 1 349 ? 9.836 16.734 1.231 1 97.31 349 MET A N 1
ATOM 2701 C CA . MET A 1 349 ? 10.633 17.344 2.295 1 97.31 349 MET A CA 1
ATOM 2702 C C . MET A 1 349 ? 10.211 18.781 2.543 1 97.31 349 MET A C 1
ATOM 2704 O O . MET A 1 349 ? 9.883 19.516 1.603 1 97.31 349 MET A O 1
ATOM 2708 N N . THR A 1 350 ? 10.164 19.156 3.75 1 97.69 350 THR A N 1
ATOM 2709 C CA . THR A 1 350 ? 10.016 20.547 4.141 1 97.69 350 THR A CA 1
ATOM 2710 C C . THR A 1 350 ? 11.117 20.953 5.113 1 97.69 350 THR A C 1
ATOM 2712 O O . THR A 1 350 ? 11.727 20.094 5.762 1 97.69 350 THR A O 1
ATOM 2715 N N . MET A 1 351 ? 11.406 22.203 5.125 1 98.06 351 MET A N 1
ATOM 2716 C CA . MET A 1 351 ? 12.359 22.75 6.078 1 98.06 351 MET A CA 1
ATOM 2717 C C . MET A 1 351 ? 11.82 24.031 6.703 1 98.06 351 MET A C 1
ATOM 2719 O O . MET A 1 351 ? 11.344 24.922 5.996 1 98.06 351 MET A O 1
ATOM 2723 N N . PHE A 1 352 ? 11.961 24.156 7.977 1 98.19 352 PHE A N 1
ATOM 2724 C CA . PHE A 1 352 ? 11.453 25.312 8.711 1 98.19 352 PHE A CA 1
ATOM 2725 C C . PHE A 1 352 ? 12.531 25.891 9.625 1 98.19 352 PHE A C 1
ATOM 2727 O O . PHE A 1 352 ? 13.297 25.141 10.234 1 98.19 352 PHE A O 1
ATOM 2734 N N . ASP A 1 353 ? 12.578 27.203 9.664 1 97.94 353 ASP A N 1
ATOM 2735 C CA . ASP A 1 353 ? 13.367 27.906 10.68 1 97.94 353 ASP A CA 1
ATOM 2736 C C . ASP A 1 353 ? 12.578 28.062 11.977 1 97.94 353 ASP A C 1
ATOM 2738 O O . ASP A 1 353 ? 11.859 29.047 12.156 1 97.94 353 ASP A O 1
ATOM 2742 N N . ILE A 1 354 ? 12.836 27.172 12.883 1 97.31 354 ILE A N 1
ATOM 2743 C CA . ILE A 1 354 ? 12.016 27.062 14.086 1 97.31 354 ILE A CA 1
ATOM 2744 C C . ILE A 1 354 ? 12.297 28.266 15 1 97.31 354 ILE A C 1
ATOM 2746 O O . ILE A 1 354 ? 11.391 28.766 15.664 1 97.31 354 ILE A O 1
ATOM 2750 N N . ARG A 1 355 ? 13.508 28.703 15.031 1 95.69 355 ARG A N 1
ATOM 2751 C CA . ARG A 1 355 ? 13.812 29.875 15.836 1 95.69 355 ARG A CA 1
ATOM 2752 C C . ARG A 1 355 ? 13.031 31.094 15.344 1 95.69 355 ARG A C 1
ATOM 2754 O O . ARG A 1 355 ? 12.492 31.859 16.141 1 95.69 355 ARG A O 1
ATOM 2761 N N . ALA A 1 356 ? 13 31.25 14.062 1 95.5 356 ALA A N 1
ATOM 2762 C CA . ALA A 1 356 ? 12.25 32.375 13.484 1 95.5 356 ALA A CA 1
ATOM 2763 C C . ALA A 1 356 ? 10.75 32.219 13.734 1 95.5 356 ALA A C 1
ATOM 2765 O O . ALA A 1 356 ? 10.055 33.188 14 1 95.5 356 ALA A O 1
ATOM 2766 N N . LEU A 1 357 ? 10.227 31.031 13.656 1 96.56 357 LEU A N 1
ATOM 2767 C CA . LEU A 1 357 ? 8.789 30.781 13.742 1 96.56 357 LEU A CA 1
ATOM 2768 C C . LEU A 1 357 ? 8.328 30.797 15.195 1 96.56 357 LEU A C 1
ATOM 2770 O O . LEU A 1 357 ? 7.266 31.344 15.508 1 96.56 357 LEU A O 1
ATOM 2774 N N . HIS A 1 358 ? 9.094 30.188 16.062 1 95.31 358 HIS A N 1
ATOM 2775 C CA . HIS A 1 358 ? 8.656 30.016 17.438 1 95.31 358 HIS A CA 1
ATOM 2776 C C . HIS A 1 358 ? 9.07 31.203 18.297 1 95.31 358 HIS A C 1
ATOM 2778 O O . HIS A 1 358 ? 8.445 31.484 19.328 1 95.31 358 HIS A O 1
ATOM 2784 N N . GLY A 1 359 ? 9.992 31.906 17.859 1 91.31 359 GLY A N 1
ATOM 2785 C CA . GLY A 1 359 ? 10.555 32.969 18.688 1 91.31 359 GLY A CA 1
ATOM 2786 C C . GLY A 1 359 ? 11.656 32.5 19.609 1 91.31 359 GLY A C 1
ATOM 2787 O O . GLY A 1 359 ? 11.602 31.391 20.125 1 91.31 359 GLY A O 1
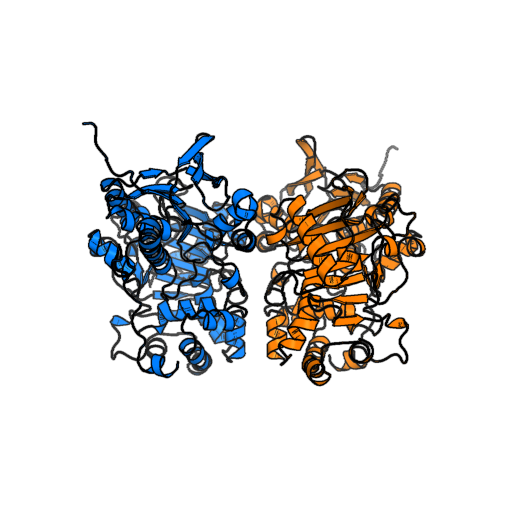ATOM 2788 N N . SER A 1 360 ? 12.57 33.344 19.922 1 88.25 360 SER A N 1
ATOM 2789 C CA . SER A 1 360 ? 13.781 32.969 20.656 1 88.25 360 SER A CA 1
ATOM 2790 C C . SER A 1 360 ? 13.469 32.719 22.125 1 88.25 360 SER A C 1
ATOM 2792 O O . SER A 1 360 ? 14.258 32.062 22.828 1 88.25 360 SER A O 1
ATOM 2794 N N . ASP A 1 361 ? 12.344 33.125 22.562 1 87.69 361 ASP A N 1
ATOM 2795 C CA . ASP A 1 361 ? 12.016 32.969 23.969 1 87.69 361 ASP A CA 1
ATOM 2796 C C . ASP A 1 361 ? 11.164 31.719 24.203 1 87.69 361 ASP A C 1
ATOM 2798 O O . ASP A 1 361 ? 10.812 31.406 25.344 1 87.69 361 ASP A O 1
ATOM 2802 N N . ASN A 1 362 ? 10.883 31.062 23.203 1 91.56 362 ASN A N 1
ATOM 2803 C CA . ASN A 1 362 ? 10.07 29.859 23.344 1 91.56 362 ASN A CA 1
ATOM 2804 C C . ASN A 1 362 ? 10.883 28.703 23.891 1 91.56 362 ASN A C 1
ATOM 2806 O O . ASN A 1 362 ? 12.047 28.516 23.516 1 91.56 362 ASN A O 1
ATOM 2810 N N . PRO A 1 363 ? 10.297 27.875 24.672 1 88.19 363 PRO A N 1
ATOM 2811 C CA . PRO A 1 363 ? 10.992 26.734 25.25 1 88.19 363 PRO A CA 1
ATOM 2812 C C . PRO A 1 363 ? 11.555 25.766 24.203 1 88.19 363 PRO A C 1
ATOM 2814 O O . PRO A 1 363 ? 12.516 25.047 24.469 1 88.19 363 PRO A O 1
ATOM 2817 N N . THR A 1 364 ? 11.023 25.703 23.078 1 90.12 364 THR A N 1
ATOM 2818 C CA . THR A 1 364 ? 11.453 24.797 22.031 1 90.12 364 THR A CA 1
ATOM 2819 C C . THR A 1 364 ? 12.828 25.188 21.5 1 90.12 364 THR A C 1
ATOM 2821 O O . THR A 1 364 ? 13.523 24.391 20.875 1 90.12 364 THR A O 1
ATOM 2824 N N . VAL A 1 365 ? 13.242 26.406 21.703 1 92.25 365 VAL A N 1
ATOM 2825 C CA . VAL A 1 365 ? 14.492 26.891 21.141 1 92.25 365 VAL A CA 1
ATOM 2826 C C . VAL A 1 365 ? 15.383 27.453 22.234 1 92.25 365 VAL A C 1
ATOM 2828 O O . VAL A 1 365 ? 16.578 27.656 22.031 1 92.25 365 VAL A O 1
ATOM 2831 N N . MET A 1 366 ? 14.789 27.656 23.344 1 89.38 366 MET A N 1
ATOM 2832 C CA . MET A 1 366 ? 15.531 28.297 24.422 1 89.38 366 MET A CA 1
ATOM 2833 C C . MET A 1 366 ? 16.828 27.562 24.719 1 89.38 366 MET A C 1
ATOM 2835 O O . MET A 1 366 ? 16.828 26.328 24.812 1 89.38 366 MET A O 1
ATOM 2839 N N . GLY A 1 367 ? 17.875 28.328 24.875 1 88.06 367 GLY A N 1
ATOM 2840 C CA . GLY A 1 367 ? 19.172 27.766 25.234 1 88.06 367 GLY A CA 1
ATOM 2841 C C . GLY A 1 367 ? 19.938 27.25 24.031 1 88.06 367 GLY A C 1
ATOM 2842 O O . GLY A 1 367 ? 21.125 26.922 24.141 1 88.06 367 GLY A O 1
ATOM 2843 N N . ALA A 1 368 ? 19.312 27.172 22.891 1 91.62 368 ALA A N 1
ATOM 2844 C CA . ALA A 1 368 ? 20.031 26.719 21.703 1 91.62 368 ALA A CA 1
ATOM 2845 C C . ALA A 1 368 ? 21.062 27.75 21.25 1 91.62 368 ALA A C 1
ATOM 2847 O O . ALA A 1 368 ? 20.766 28.953 21.188 1 91.62 368 ALA A O 1
ATOM 2848 N N . PRO A 1 369 ? 22.219 27.312 21.016 1 93.5 369 PRO A N 1
ATOM 2849 C CA . PRO A 1 369 ? 23.297 28.266 20.703 1 93.5 369 PRO A CA 1
ATOM 2850 C C . PRO A 1 369 ? 23.125 28.891 19.328 1 93.5 369 PRO A C 1
ATOM 2852 O O . PRO A 1 369 ? 23.594 30.016 19.094 1 93.5 369 PRO A O 1
ATOM 2855 N N . GLY A 1 370 ? 22.547 28.203 18.375 1 96.25 370 GLY A N 1
ATOM 2856 C CA . GLY A 1 370 ? 22.406 28.703 17.016 1 96.25 370 GLY A CA 1
ATOM 2857 C C . GLY A 1 370 ? 21.031 28.453 16.422 1 96.25 370 GLY A C 1
ATOM 2858 O O . GLY A 1 370 ? 20.016 28.578 17.125 1 96.25 370 GLY A O 1
ATOM 2859 N N . SER A 1 371 ? 21.031 28.297 15.117 1 97.25 371 SER A N 1
ATOM 2860 C CA . SER A 1 371 ? 19.781 28.062 14.406 1 97.25 371 SER A CA 1
ATOM 2861 C C . SER A 1 371 ? 19.141 26.75 14.828 1 97.25 371 SER A C 1
ATOM 2863 O O . SER A 1 371 ? 19.844 25.797 15.172 1 97.25 371 SER A O 1
ATOM 2865 N N . VAL A 1 372 ? 17.875 26.703 14.898 1 97.94 372 VAL A N 1
ATOM 2866 C CA . VAL A 1 372 ? 17.062 25.516 15.102 1 97.94 372 VAL A CA 1
ATOM 2867 C C . VAL A 1 372 ? 16.188 25.266 13.875 1 97.94 372 VAL A C 1
ATOM 2869 O O . VAL A 1 372 ? 15.344 26.094 13.523 1 97.94 372 VAL A O 1
ATOM 2872 N N . LEU A 1 373 ? 16.438 24.109 13.211 1 98.19 373 LEU A N 1
ATOM 2873 C CA . LEU A 1 373 ? 15.758 23.828 11.953 1 98.19 373 LEU A CA 1
ATOM 2874 C C . LEU A 1 373 ? 14.93 22.547 12.062 1 98.19 373 LEU A C 1
ATOM 2876 O O . LEU A 1 373 ? 15.359 21.578 12.695 1 98.19 373 LEU A O 1
ATOM 2880 N N . GLU A 1 374 ? 13.734 22.656 11.586 1 98 374 GLU A N 1
ATOM 2881 C CA . GLU A 1 374 ? 12.883 21.484 11.422 1 98 374 GLU A CA 1
ATOM 2882 C C . GLU A 1 374 ? 12.906 20.984 9.984 1 98 374 GLU A C 1
ATOM 2884 O O . GLU A 1 374 ? 12.688 21.75 9.047 1 98 374 GLU A O 1
ATOM 2889 N N . VAL A 1 375 ? 13.25 19.719 9.766 1 98.25 375 VAL A N 1
ATOM 2890 C CA . VAL A 1 375 ? 13.242 19.062 8.461 1 98.25 375 VAL A CA 1
ATOM 2891 C C . VAL A 1 375 ? 12.352 17.828 8.508 1 98.25 375 VAL A C 1
ATOM 2893 O O . VAL A 1 375 ? 12.68 16.844 9.164 1 98.25 375 VAL A O 1
ATOM 2896 N N . ASP A 1 376 ? 11.266 17.906 7.793 1 97.56 376 ASP A N 1
ATOM 2897 C CA . ASP A 1 376 ? 10.305 16.812 7.789 1 97.56 376 ASP A CA 1
ATOM 2898 C C . ASP A 1 376 ? 10.289 16.094 6.438 1 97.56 376 ASP A C 1
ATOM 2900 O O . ASP A 1 376 ? 10.383 16.734 5.391 1 97.56 376 ASP A O 1
ATOM 2904 N N . TYR A 1 377 ? 10.25 14.75 6.504 1 97.81 377 TYR A N 1
ATOM 2905 C CA . TYR A 1 377 ? 10.227 13.914 5.309 1 97.81 377 TYR A CA 1
ATOM 2906 C C . TYR A 1 377 ? 8.898 13.18 5.184 1 97.81 377 TYR A C 1
ATOM 2908 O O . TYR A 1 377 ? 8.344 12.703 6.18 1 97.81 377 TYR A O 1
ATOM 2916 N N . TYR A 1 378 ? 8.375 13.148 3.984 1 96.94 378 TYR A N 1
ATOM 2917 C CA . TYR A 1 378 ? 7.09 12.516 3.68 1 96.94 378 TYR A CA 1
ATOM 2918 C C . TYR A 1 378 ? 7.273 11.352 2.723 1 96.94 378 TYR A C 1
ATOM 2920 O O . TYR A 1 378 ? 8.117 11.398 1.824 1 96.94 378 TYR A O 1
ATOM 2928 N N . HIS A 1 379 ? 6.398 10.273 2.883 1 96.38 379 HIS A N 1
ATOM 2929 C CA . HIS A 1 379 ? 6.664 9.008 2.209 1 96.38 379 HIS A CA 1
ATOM 2930 C C . HIS A 1 379 ? 8.039 8.461 2.584 1 96.38 379 HIS A C 1
ATOM 2932 O O . HIS A 1 379 ? 8.852 8.156 1.707 1 96.38 379 HIS A O 1
ATOM 2938 N N . ALA A 1 380 ? 8.258 8.359 3.916 1 96.75 380 ALA A N 1
ATOM 2939 C CA . ALA A 1 380 ? 9.625 8.273 4.43 1 96.75 380 ALA A CA 1
ATOM 2940 C C . ALA A 1 380 ? 9.938 6.867 4.918 1 96.75 380 ALA A C 1
ATOM 2942 O O . ALA A 1 380 ? 10.859 6.672 5.719 1 96.75 380 ALA A O 1
ATOM 2943 N N . SER A 1 381 ? 9.242 5.844 4.512 1 95.06 381 SER A N 1
ATOM 2944 C CA . SER A 1 381 ? 9.461 4.48 4.984 1 95.06 381 SER A CA 1
ATOM 2945 C C . SER A 1 381 ? 10.922 4.078 4.855 1 95.06 381 SER A C 1
ATOM 2947 O O . SER A 1 381 ? 11.5 3.504 5.781 1 95.06 381 SER A O 1
ATOM 2949 N N . PRO A 1 382 ? 11.602 4.406 3.754 1 95.31 382 PRO A N 1
ATOM 2950 C CA . PRO A 1 382 ? 13 4 3.609 1 95.31 382 PRO A CA 1
ATOM 2951 C C . PRO A 1 382 ? 13.93 4.719 4.586 1 95.31 382 PRO A C 1
ATOM 2953 O O . PRO A 1 382 ? 15.062 4.285 4.801 1 95.31 382 PRO A O 1
ATOM 2956 N N . LEU A 1 383 ? 13.477 5.84 5.098 1 97.06 383 LEU A N 1
ATOM 2957 C CA . LEU A 1 383 ? 14.305 6.613 6.012 1 97.06 383 LEU A CA 1
ATOM 2958 C C . LEU A 1 383 ? 14.047 6.207 7.461 1 97.06 383 LEU A C 1
ATOM 2960 O O . LEU A 1 383 ? 14.945 6.281 8.297 1 97.06 383 LEU A O 1
ATOM 2964 N N . LEU A 1 384 ? 12.836 5.77 7.727 1 96.81 384 LEU A N 1
ATOM 2965 C CA . LEU A 1 384 ? 12.43 5.441 9.094 1 96.81 384 LEU A CA 1
ATOM 2966 C C . LEU A 1 384 ? 13.289 4.312 9.656 1 96.81 384 LEU A C 1
ATOM 2968 O O . LEU A 1 384 ? 13.422 4.176 10.875 1 96.81 384 LEU A O 1
ATOM 2972 N N . VAL A 1 385 ? 13.836 3.535 8.766 1 95.25 385 VAL A N 1
ATOM 2973 C CA . VAL A 1 385 ? 14.508 2.312 9.195 1 95.25 385 VAL A CA 1
ATOM 2974 C C . VAL A 1 385 ? 15.961 2.621 9.555 1 95.25 385 VAL A C 1
ATOM 2976 O O . VAL A 1 385 ? 16.688 1.749 10.039 1 95.25 385 VAL A O 1
ATOM 2979 N N . MET A 1 386 ? 16.391 3.822 9.359 1 95.94 386 MET A N 1
ATOM 2980 C CA . MET A 1 386 ? 17.75 4.242 9.711 1 95.94 386 MET A CA 1
ATOM 2981 C C . MET A 1 386 ? 17.859 4.5 11.211 1 95.94 386 MET A C 1
ATOM 2983 O O . MET A 1 386 ? 16.859 4.766 11.875 1 95.94 386 MET A O 1
ATOM 2987 N N . ASP A 1 387 ? 19.047 4.379 11.719 1 94.75 387 ASP A N 1
ATOM 2988 C CA . ASP A 1 387 ? 19.234 4.746 13.117 1 94.75 387 ASP A CA 1
ATOM 2989 C C . ASP A 1 387 ? 19.281 6.262 13.289 1 94.75 387 ASP A C 1
ATOM 2991 O O . ASP A 1 387 ? 19.422 6.996 12.305 1 94.75 387 ASP A O 1
ATOM 2995 N N . ASP A 1 388 ? 19.172 6.762 14.516 1 96.44 388 ASP A N 1
ATOM 2996 C CA . ASP A 1 388 ? 19.062 8.188 14.805 1 96.44 388 ASP A CA 1
ATOM 2997 C C . ASP A 1 388 ? 20.281 8.953 14.289 1 96.44 388 ASP A C 1
ATOM 2999 O O . ASP A 1 388 ? 20.141 10.016 13.688 1 96.44 388 ASP A O 1
ATOM 3003 N N . SER A 1 389 ? 21.469 8.422 14.531 1 96.5 389 SER A N 1
ATOM 3004 C CA . SER A 1 389 ? 22.672 9.109 14.117 1 96.5 389 SER A CA 1
ATOM 3005 C C . SER A 1 389 ? 22.719 9.273 12.602 1 96.5 389 SER A C 1
ATOM 3007 O O . SER A 1 389 ? 23.109 10.336 12.094 1 96.5 389 SER A O 1
ATOM 3009 N N . ALA A 1 390 ? 22.312 8.219 11.883 1 96.44 390 ALA A N 1
ATOM 3010 C CA . ALA A 1 390 ? 22.297 8.266 10.422 1 96.44 390 ALA A CA 1
ATOM 3011 C C . ALA A 1 390 ? 21.266 9.273 9.914 1 96.44 390 ALA A C 1
ATOM 3013 O O . ALA A 1 390 ? 21.5 9.953 8.914 1 96.44 390 ALA A O 1
ATOM 3014 N N . ILE A 1 391 ? 20.141 9.344 10.562 1 97.88 391 ILE A N 1
ATOM 3015 C CA . ILE A 1 391 ? 19.109 10.297 10.188 1 97.88 391 ILE A CA 1
ATOM 3016 C C . ILE A 1 391 ? 19.625 11.727 10.383 1 97.88 391 ILE A C 1
ATOM 3018 O O . ILE A 1 391 ? 19.469 12.578 9.508 1 97.88 391 ILE A O 1
ATOM 3022 N N . VAL A 1 392 ? 20.25 11.984 11.508 1 98.5 392 VAL A N 1
ATOM 3023 C CA . VAL A 1 392 ? 20.766 13.312 11.805 1 98.5 392 VAL A CA 1
ATOM 3024 C C . VAL A 1 392 ? 21.812 13.695 10.758 1 98.5 392 VAL A C 1
ATOM 3026 O O . VAL A 1 392 ? 21.828 14.828 10.273 1 98.5 392 VAL A O 1
ATOM 3029 N N . GLU A 1 393 ? 22.641 12.734 10.422 1 97.75 393 GLU A N 1
ATOM 3030 C CA . GLU A 1 393 ? 23.641 12.984 9.391 1 97.75 393 GLU A CA 1
ATOM 3031 C C . GLU A 1 393 ? 22.984 13.312 8.055 1 97.75 393 GLU A C 1
ATOM 3033 O O . GLU A 1 393 ? 23.438 14.211 7.336 1 97.75 393 GLU A O 1
ATOM 3038 N N . LYS A 1 394 ? 21.984 12.586 7.707 1 97.56 394 LYS A N 1
ATOM 3039 C CA . LYS A 1 394 ? 21.266 12.844 6.465 1 97.56 394 LYS A CA 1
ATOM 3040 C C . LYS A 1 394 ? 20.656 14.242 6.461 1 97.56 394 LYS A C 1
ATOM 3042 O O . LYS A 1 394 ? 20.75 14.969 5.469 1 97.56 394 LYS A O 1
ATOM 3047 N N . VAL A 1 395 ? 20.047 14.57 7.539 1 98.5 395 VAL A N 1
ATOM 3048 C CA . VAL A 1 395 ? 19.422 15.883 7.664 1 98.5 395 VAL A CA 1
ATOM 3049 C C . VAL A 1 395 ? 20.469 16.969 7.496 1 98.5 395 VAL A C 1
ATOM 3051 O O . VAL A 1 395 ? 20.25 17.953 6.773 1 98.5 395 VAL A O 1
ATOM 3054 N N . LYS A 1 396 ? 21.547 16.812 8.148 1 98.62 396 LYS A N 1
ATOM 3055 C CA . LYS A 1 396 ? 22.625 17.797 8.055 1 98.62 396 LYS A CA 1
ATOM 3056 C C . LYS A 1 396 ? 23.109 17.922 6.621 1 98.62 396 LYS A C 1
ATOM 3058 O O . LYS A 1 396 ? 23.359 19.031 6.145 1 98.62 396 LYS A O 1
ATOM 3063 N N . LYS A 1 397 ? 23.25 16.844 5.98 1 97.88 397 LYS A N 1
ATOM 3064 C CA . LYS A 1 397 ? 23.688 16.844 4.59 1 97.88 397 LYS A CA 1
ATOM 3065 C C . LYS A 1 397 ? 22.688 17.578 3.705 1 97.88 397 LYS A C 1
ATOM 3067 O O . LYS A 1 397 ? 23.078 18.359 2.832 1 97.88 397 LYS A O 1
ATOM 3072 N N . ASP A 1 398 ? 21.422 17.312 3.883 1 98 398 ASP A N 1
ATOM 3073 C CA . ASP A 1 398 ? 20.375 17.984 3.107 1 98 398 ASP A CA 1
ATOM 3074 C C . ASP A 1 398 ? 20.375 19.484 3.375 1 98 398 ASP A C 1
ATOM 3076 O O . ASP A 1 398 ? 20.266 20.281 2.445 1 98 398 ASP A O 1
ATOM 3080 N N . VAL A 1 399 ? 20.5 19.844 4.621 1 97.94 399 VAL A N 1
ATOM 3081 C CA . VAL A 1 399 ? 20.516 21.25 5.008 1 97.94 399 VAL A CA 1
ATOM 3082 C C . VAL A 1 399 ? 21.734 21.938 4.398 1 97.94 399 VAL A C 1
ATOM 3084 O O . VAL A 1 399 ? 21.641 23.078 3.92 1 97.94 399 VAL A O 1
ATOM 3087 N N . ASP A 1 400 ? 22.891 21.25 4.406 1 97.94 400 ASP A N 1
ATOM 3088 C CA . ASP A 1 400 ? 24.094 21.797 3.791 1 97.94 400 ASP A CA 1
ATOM 3089 C C . ASP A 1 400 ? 23.859 22.094 2.309 1 97.94 400 ASP A C 1
ATOM 3091 O O . ASP A 1 400 ? 24.312 23.125 1.801 1 97.94 400 ASP A O 1
ATOM 3095 N N . THR A 1 401 ? 23.188 21.188 1.697 1 96.56 401 THR A N 1
ATOM 3096 C CA . THR A 1 401 ? 22.922 21.344 0.271 1 96.56 401 THR A CA 1
ATOM 3097 C C . THR A 1 401 ? 21.953 22.5 0.017 1 96.56 401 THR A C 1
ATOM 3099 O O . THR A 1 401 ? 22.125 23.25 -0.936 1 96.56 401 THR A O 1
ATOM 3102 N N . LEU A 1 402 ? 21 22.672 0.836 1 95.38 402 LEU A N 1
ATOM 3103 C CA . LEU A 1 402 ? 19.938 23.656 0.685 1 95.38 402 LEU A CA 1
ATOM 3104 C C . LEU A 1 402 ? 20.453 25.062 0.954 1 95.38 402 LEU A C 1
ATOM 3106 O O . LEU A 1 402 ? 20.141 26 0.209 1 95.38 402 LEU A O 1
ATOM 3110 N N . LEU A 1 403 ? 21.234 25.188 2.043 1 95.06 403 LEU A N 1
ATOM 3111 C CA . LEU A 1 403 ? 21.5 26.531 2.568 1 95.06 403 LEU A CA 1
ATOM 3112 C C . LEU A 1 403 ? 22.938 26.953 2.262 1 95.06 403 LEU A C 1
ATOM 3114 O O . LEU A 1 403 ? 23.281 28.125 2.404 1 95.06 403 LEU A O 1
ATOM 3118 N N . GLY A 1 404 ? 23.812 26.016 1.913 1 94.12 404 GLY A N 1
ATOM 3119 C CA . GLY A 1 404 ? 25.109 26.375 1.397 1 94.12 404 GLY A CA 1
ATOM 3120 C C . GLY A 1 404 ? 26.156 26.531 2.484 1 94.12 404 GLY A C 1
ATOM 3121 O O . GLY A 1 404 ? 26.203 25.734 3.426 1 94.12 404 GLY A O 1
ATOM 3122 N N . PRO A 1 405 ? 27.031 27.562 2.322 1 93.44 405 PRO A N 1
ATOM 3123 C CA . PRO A 1 405 ? 28.266 27.625 3.098 1 93.44 405 PRO A CA 1
ATOM 3124 C C . PRO A 1 405 ? 28.016 27.797 4.594 1 93.44 405 PRO A C 1
ATOM 3126 O O . PRO A 1 405 ? 28.672 27.141 5.41 1 93.44 405 PRO A O 1
ATOM 3129 N N . THR A 1 406 ? 27.141 28.672 4.969 1 94.69 406 THR A N 1
ATOM 3130 C CA . THR A 1 406 ? 26.922 28.891 6.391 1 94.69 406 THR A CA 1
ATOM 3131 C C . THR A 1 406 ? 26.453 27.625 7.082 1 94.69 406 THR A C 1
ATOM 3133 O O . THR A 1 406 ? 26.828 27.359 8.234 1 94.69 406 THR A O 1
ATOM 3136 N N . ALA A 1 407 ? 25.656 26.891 6.41 1 96.75 407 ALA A N 1
ATOM 3137 C CA . ALA A 1 407 ? 25.188 25.609 6.965 1 96.75 407 ALA A CA 1
ATOM 3138 C C . ALA A 1 407 ? 26.328 24.594 7.043 1 96.75 407 ALA A C 1
ATOM 3140 O O . ALA A 1 407 ? 26.422 23.828 8.008 1 96.75 407 ALA A O 1
ATOM 3141 N N . LYS A 1 408 ? 27.156 24.594 6.055 1 97.25 408 LYS A N 1
ATOM 3142 C CA . LYS A 1 408 ? 28.266 23.656 6.012 1 97.25 408 LYS A CA 1
ATOM 3143 C C . LYS A 1 408 ? 29.219 23.875 7.191 1 97.25 408 LYS A C 1
ATOM 3145 O O . LYS A 1 408 ? 29.828 22.922 7.691 1 97.25 408 LYS A O 1
ATOM 3150 N N . GLN A 1 409 ? 29.312 25.047 7.637 1 97.31 409 GLN A N 1
ATOM 3151 C CA . GLN A 1 409 ? 30.219 25.391 8.727 1 97.31 409 GLN A CA 1
ATOM 3152 C C . GLN A 1 409 ? 29.609 25.047 10.086 1 97.31 409 GLN A C 1
ATOM 3154 O O . GLN A 1 409 ? 30.328 24.969 11.086 1 97.31 409 GLN A O 1
ATOM 3159 N N . ALA A 1 410 ? 28.359 24.875 10.133 1 98.12 410 ALA A N 1
ATOM 3160 C CA . ALA A 1 410 ? 27.672 24.594 11.398 1 98.12 410 ALA A CA 1
ATOM 3161 C C . ALA A 1 410 ? 27.719 23.109 11.734 1 98.12 410 ALA A C 1
ATOM 3163 O O . ALA A 1 410 ? 27.859 22.266 10.844 1 98.12 410 ALA A O 1
ATOM 3164 N N . THR A 1 411 ? 27.625 22.797 13 1 97.88 411 THR A N 1
ATOM 3165 C CA . THR A 1 411 ? 27.547 21.422 13.469 1 97.88 411 THR A CA 1
ATOM 3166 C C . THR A 1 411 ? 26.281 21.203 14.289 1 97.88 411 THR A C 1
ATOM 3168 O O . THR A 1 411 ? 25.812 22.125 14.969 1 97.88 411 THR A O 1
ATOM 3171 N N . VAL A 1 412 ? 25.781 20 14.258 1 98.38 412 VAL A N 1
ATOM 3172 C CA . VAL A 1 412 ? 24.578 19.656 15.023 1 98.38 412 VAL A CA 1
ATOM 3173 C C . VAL A 1 412 ? 24.969 19.375 16.469 1 98.38 412 VAL A C 1
ATOM 3175 O O . VAL A 1 412 ? 25.797 18.516 16.75 1 98.38 412 VAL A O 1
ATOM 3178 N N . VAL A 1 413 ? 24.344 20.047 17.406 1 97.62 413 VAL A N 1
ATOM 3179 C CA . VAL A 1 413 ? 24.688 19.875 18.812 1 97.62 413 VAL A CA 1
ATOM 3180 C C . VAL A 1 413 ? 23.594 19.094 19.531 1 97.62 413 VAL A C 1
ATOM 3182 O O . VAL A 1 413 ? 23.797 18.578 20.625 1 97.62 413 VAL A O 1
ATOM 3185 N N . ASP A 1 414 ? 22.422 19.062 19.031 1 97.31 414 ASP A N 1
ATOM 3186 C CA . ASP A 1 414 ? 21.281 18.281 19.516 1 97.31 414 ASP A CA 1
ATOM 3187 C C . ASP A 1 414 ? 20.266 18.047 18.406 1 97.31 414 ASP A C 1
ATOM 3189 O O . ASP A 1 414 ? 20.312 18.703 17.359 1 97.31 414 ASP A O 1
ATOM 3193 N N . ALA A 1 415 ? 19.469 16.984 18.547 1 98.25 415 ALA A N 1
ATOM 3194 C CA . ALA A 1 415 ? 18.484 16.688 17.5 1 98.25 415 ALA A CA 1
ATOM 3195 C C . ALA A 1 415 ? 17.297 15.906 18.078 1 98.25 415 ALA A C 1
ATOM 3197 O O . ALA A 1 415 ? 17.406 15.273 19.141 1 98.25 415 ALA A O 1
ATOM 3198 N N . ALA A 1 416 ? 16.172 16.094 17.531 1 97.69 416 ALA A N 1
ATOM 3199 C CA . ALA A 1 416 ? 15.008 15.242 17.766 1 97.69 416 ALA A CA 1
ATOM 3200 C C . ALA A 1 416 ? 14.633 14.453 16.516 1 97.69 416 ALA A C 1
ATOM 3202 O O . ALA A 1 416 ? 14.609 15.016 15.406 1 97.69 416 ALA A O 1
ATOM 3203 N N . VAL A 1 417 ? 14.477 13.156 16.609 1 98.06 417 VAL A N 1
ATOM 3204 C CA . VAL A 1 417 ? 14.055 12.273 15.531 1 98.06 417 VAL A CA 1
ATOM 3205 C C . VAL A 1 417 ? 12.711 11.633 15.883 1 98.06 417 VAL A C 1
ATOM 3207 O O . VAL A 1 417 ? 12.625 10.812 16.812 1 98.06 417 VAL A O 1
ATOM 3210 N N . VAL A 1 418 ? 11.68 12.047 15.18 1 97.38 418 VAL A N 1
ATOM 3211 C CA . VAL A 1 418 ? 10.328 11.555 15.453 1 97.38 418 VAL A CA 1
ATOM 3212 C C . VAL A 1 418 ? 9.844 10.711 14.273 1 97.38 418 VAL A C 1
ATOM 3214 O O . VAL A 1 418 ? 9.578 11.242 13.195 1 97.38 418 VAL A O 1
ATOM 3217 N N . ARG A 1 419 ? 9.727 9.367 14.484 1 96.81 419 ARG A N 1
ATOM 3218 C CA . ARG A 1 419 ? 9.258 8.43 13.469 1 96.81 419 ARG A CA 1
ATOM 3219 C C . ARG A 1 419 ? 7.75 8.211 13.578 1 96.81 419 ARG A C 1
ATOM 3221 O O . ARG A 1 419 ? 7.242 7.895 14.656 1 96.81 419 ARG A O 1
ATOM 3228 N N . LEU A 1 420 ? 7.062 8.422 12.523 1 96.44 420 LEU A N 1
ATOM 3229 C CA . LEU A 1 420 ? 5.617 8.211 12.469 1 96.44 420 LEU A CA 1
ATOM 3230 C C . LEU A 1 420 ? 5.25 7.23 11.359 1 96.44 420 LEU A C 1
ATOM 3232 O O . LEU A 1 420 ? 4.816 7.641 10.281 1 96.44 420 LEU A O 1
ATOM 3236 N N . PRO A 1 421 ? 5.395 5.871 11.602 1 95.62 421 PRO A N 1
ATOM 3237 C CA . PRO A 1 421 ? 5.031 4.871 10.594 1 95.62 421 PRO A CA 1
ATOM 3238 C C . PRO A 1 421 ? 3.539 4.871 10.273 1 95.62 421 PRO A C 1
ATOM 3240 O O . PRO A 1 421 ? 2.709 4.762 11.172 1 95.62 421 PRO A O 1
ATOM 3243 N N . ASN A 1 422 ? 3.219 4.973 8.992 1 95 422 ASN A N 1
ATOM 3244 C CA . ASN A 1 422 ? 1.833 5.027 8.531 1 95 422 ASN A CA 1
ATOM 3245 C C . ASN A 1 422 ? 1.039 6.098 9.273 1 95 422 ASN A C 1
ATOM 3247 O O . ASN A 1 422 ? -0.119 5.879 9.633 1 95 422 ASN A O 1
ATOM 3251 N N . GLY A 1 423 ? 1.626 7.23 9.492 1 94.31 423 GLY A N 1
ATOM 3252 C CA . GLY A 1 423 ? 1.093 8.227 10.406 1 94.31 423 GLY A CA 1
ATOM 3253 C C . GLY A 1 423 ? 0.035 9.117 9.773 1 94.31 423 GLY A C 1
ATOM 3254 O O . GLY A 1 423 ? -0.774 9.727 10.477 1 94.31 423 GLY A O 1
ATOM 3255 N N . VAL A 1 424 ? 0.062 9.156 8.453 1 96.31 424 VAL A N 1
ATOM 3256 C CA . VAL A 1 424 ? -0.9 10.016 7.77 1 96.31 424 VAL A CA 1
ATOM 3257 C C . VAL A 1 424 ? -1.686 9.195 6.746 1 96.31 424 VAL A C 1
ATOM 3259 O O . VAL A 1 424 ? -1.236 8.133 6.316 1 96.31 424 VAL A O 1
ATOM 3262 N N . ASN A 1 425 ? -2.857 9.672 6.402 1 97.56 425 ASN A N 1
ATOM 3263 C CA . ASN A 1 425 ? -3.73 8.93 5.496 1 97.56 425 ASN A CA 1
ATOM 3264 C C . ASN A 1 425 ? -3.166 8.898 4.078 1 97.56 425 ASN A C 1
ATOM 3266 O O . ASN A 1 425 ? -2.607 9.891 3.604 1 97.56 425 ASN A O 1
ATOM 3270 N N . TRP A 1 426 ? -3.287 7.801 3.438 1 96.44 426 TRP A N 1
ATOM 3271 C CA . TRP A 1 426 ? -2.896 7.645 2.041 1 96.44 426 TRP A CA 1
ATOM 3272 C C . TRP A 1 426 ? -4.117 7.676 1.127 1 96.44 426 TRP A C 1
ATOM 3274 O O . TRP A 1 426 ? -4.969 6.789 1.186 1 96.44 426 TRP A O 1
ATOM 3284 N N . TYR A 1 427 ? -4.223 8.695 0.278 1 96.94 427 TYR A N 1
ATOM 3285 C CA . TYR A 1 427 ? -5.285 8.805 -0.715 1 96.94 427 TYR A CA 1
ATOM 3286 C C . TYR A 1 427 ? -4.848 8.211 -2.049 1 96.94 427 TYR A C 1
ATOM 3288 O O . TYR A 1 427 ? -4.535 8.945 -2.988 1 96.94 427 TYR A O 1
ATOM 3296 N N . TYR A 1 428 ? -4.914 6.949 -2.174 1 93.75 428 TYR A N 1
ATOM 3297 C CA . TYR A 1 428 ? -4.496 6.25 -3.385 1 93.75 428 TYR A CA 1
ATOM 3298 C C . TYR A 1 428 ? -5.629 6.195 -4.402 1 93.75 428 TYR A C 1
ATOM 3300 O O . TYR A 1 428 ? -6.789 6.445 -4.062 1 93.75 428 TYR A O 1
ATOM 3308 N N . PRO A 1 429 ? -5.312 5.941 -5.68 1 92.5 429 PRO A N 1
ATOM 3309 C CA . PRO A 1 429 ? -6.379 5.836 -6.68 1 92.5 429 PRO A CA 1
ATOM 3310 C C . PRO A 1 429 ? -7.422 4.781 -6.324 1 92.5 429 PRO A C 1
ATOM 3312 O O . PRO A 1 429 ? -7.086 3.607 -6.145 1 92.5 429 PRO A O 1
ATOM 3315 N N . GLY A 1 430 ? -8.625 5.238 -6.176 1 91.06 430 GLY A N 1
ATOM 3316 C CA . GLY A 1 430 ? -9.719 4.348 -5.844 1 91.06 430 GLY A CA 1
ATOM 3317 C C . GLY A 1 430 ? -10.055 4.332 -4.363 1 91.06 430 GLY A C 1
ATOM 3318 O O . GLY A 1 430 ? -10.984 3.648 -3.938 1 91.06 430 GLY A O 1
ATOM 3319 N N . SER A 1 431 ? -9.398 5.109 -3.57 1 94.44 431 SER A N 1
ATOM 3320 C CA . SER A 1 431 ? -9.547 5.062 -2.119 1 94.44 431 SER A CA 1
ATOM 3321 C C . SER A 1 431 ? -10.906 5.609 -1.685 1 94.44 431 SER A C 1
ATOM 3323 O O . SER A 1 431 ? -11.375 5.316 -0.583 1 94.44 431 SER A O 1
ATOM 3325 N N . TYR A 1 432 ? -11.555 6.387 -2.529 1 95.31 432 TYR A N 1
ATOM 3326 C CA . TYR A 1 432 ? -12.797 7.059 -2.172 1 95.31 432 TYR A CA 1
ATOM 3327 C C . TYR A 1 432 ? -13.844 6.055 -1.706 1 95.31 432 TYR A C 1
ATOM 3329 O O . TYR A 1 432 ? -14.578 6.309 -0.745 1 95.31 432 TYR A O 1
ATOM 3337 N N . ARG A 1 433 ? -13.883 4.957 -2.301 1 92.81 433 ARG A N 1
ATOM 3338 C CA . ARG A 1 433 ? -14.898 3.949 -2 1 92.81 433 ARG A CA 1
ATOM 3339 C C . ARG A 1 433 ? -14.68 3.352 -0.615 1 92.81 433 ARG A C 1
ATOM 3341 O O . ARG A 1 433 ? -15.625 2.895 0.026 1 92.81 433 ARG A O 1
ATOM 3348 N N . ASP A 1 434 ? -13.461 3.295 -0.205 1 95.31 434 ASP A N 1
ATOM 3349 C CA . ASP A 1 434 ? -13.133 2.66 1.066 1 95.31 434 ASP A CA 1
ATOM 3350 C C . ASP A 1 434 ? -13.227 3.654 2.221 1 95.31 434 ASP A C 1
ATOM 3352 O O . ASP A 1 434 ? -13.25 3.258 3.387 1 95.31 434 ASP A O 1
ATOM 3356 N N . MET A 1 435 ? -13.242 4.922 1.921 1 97.5 435 MET A N 1
ATOM 3357 C CA . MET A 1 435 ? -13.305 5.961 2.945 1 97.5 435 MET A CA 1
ATOM 3358 C C . MET A 1 435 ? -14.664 5.949 3.645 1 97.5 435 MET A C 1
ATOM 3360 O O . MET A 1 435 ? -15.688 5.711 3.01 1 97.5 435 MET A O 1
ATOM 3364 N N . PRO A 1 436 ? -14.664 6.273 4.934 1 98.25 436 PRO A N 1
ATOM 3365 C CA . PRO A 1 436 ? -15.945 6.285 5.648 1 98.25 436 PRO A CA 1
ATOM 3366 C C . PRO A 1 436 ? -16.797 7.516 5.332 1 98.25 436 PRO A C 1
ATOM 3368 O O . PRO A 1 436 ? -16.25 8.547 4.926 1 98.25 436 PRO A O 1
ATOM 3371 N N . GLN A 1 437 ? -18.078 7.348 5.484 1 97.69 437 GLN A N 1
ATOM 3372 C CA . GLN A 1 437 ? -19 8.469 5.547 1 97.69 437 GLN A CA 1
ATOM 3373 C C . GLN A 1 437 ? -19.156 8.977 6.98 1 97.69 437 GLN A C 1
ATOM 3375 O O . GLN A 1 437 ? -18.719 8.32 7.926 1 97.69 437 GLN A O 1
ATOM 3380 N N . LEU A 1 438 ? -19.812 10.094 7.074 1 98.5 438 LEU A N 1
ATOM 3381 C CA . LEU A 1 438 ? -19.969 10.703 8.391 1 98.5 438 LEU A CA 1
ATOM 3382 C C . LEU A 1 438 ? -20.734 9.773 9.328 1 98.5 438 LEU A C 1
ATOM 3384 O O . LEU A 1 438 ? -20.391 9.648 10.508 1 98.5 438 LEU A O 1
ATOM 3388 N N . THR A 1 439 ? -21.75 9.164 8.805 1 98.19 439 THR A N 1
ATOM 3389 C CA . THR A 1 439 ? -22.578 8.242 9.578 1 98.19 439 THR A CA 1
ATOM 3390 C C . THR A 1 439 ? -22.391 6.812 9.07 1 98.19 439 THR A C 1
ATOM 3392 O O . THR A 1 439 ? -22.391 6.57 7.863 1 98.19 439 THR A O 1
ATOM 3395 N N . SER A 1 440 ? -22.234 5.883 10 1 98.31 440 SER A N 1
ATOM 3396 C CA . SER A 1 440 ? -22.172 4.477 9.617 1 98.31 440 SER A CA 1
ATOM 3397 C C . SER A 1 440 ? -23.469 4.02 8.961 1 98.31 440 SER A C 1
ATOM 3399 O O . SER A 1 440 ? -24.547 4.402 9.406 1 98.31 440 SER A O 1
ATOM 3401 N N . GLN A 1 441 ? -23.344 3.234 7.984 1 96.25 441 GLN A N 1
ATOM 3402 C CA . GLN A 1 441 ? -24.5 2.645 7.328 1 96.25 441 GLN A CA 1
ATOM 3403 C C . GLN A 1 441 ? -24.875 1.308 7.965 1 96.25 441 GLN A C 1
ATOM 3405 O O . GLN A 1 441 ? -25.953 0.779 7.723 1 96.25 441 GLN A O 1
ATOM 3410 N N . SER A 1 442 ? -24.031 0.808 8.75 1 97.38 442 SER A N 1
ATOM 3411 C CA . SER A 1 442 ? -24.188 -0.538 9.289 1 97.38 442 SER A CA 1
ATOM 3412 C C . SER A 1 442 ? -24.656 -0.496 10.742 1 97.38 442 SER A C 1
ATOM 3414 O O . SER A 1 442 ? -25.391 -1.383 11.195 1 97.38 442 SER A O 1
ATOM 3416 N N . LEU A 1 443 ? -24.203 0.458 11.523 1 98.31 443 LEU A N 1
ATOM 3417 C CA . LEU A 1 443 ? -24.484 0.545 12.953 1 98.31 443 LEU A CA 1
ATOM 3418 C C . LEU A 1 443 ? -25.141 1.875 13.297 1 98.31 443 LEU A C 1
ATOM 3420 O O . LEU A 1 443 ? -24.656 2.938 12.914 1 98.31 443 LEU A O 1
ATOM 3424 N N . ARG A 1 444 ? -26.234 1.787 14.047 1 97.44 444 ARG A N 1
ATOM 3425 C CA . ARG A 1 444 ? -26.938 2.992 14.484 1 97.44 444 ARG A CA 1
ATOM 3426 C C . ARG A 1 444 ? -26.094 3.768 15.5 1 97.44 444 ARG A C 1
ATOM 3428 O O . ARG A 1 444 ? -25.406 3.17 16.328 1 97.44 444 ARG A O 1
ATOM 3435 N N . ASP A 1 445 ? -26.156 5.133 15.43 1 97.62 445 ASP A N 1
ATOM 3436 C CA . ASP A 1 445 ? -25.5 6.035 16.375 1 97.62 445 ASP A CA 1
ATOM 3437 C C . ASP A 1 445 ? -24 5.809 16.391 1 97.62 445 ASP A C 1
ATOM 3439 O O . ASP A 1 445 ? -23.391 5.785 17.469 1 97.62 445 ASP A O 1
ATOM 3443 N N . CYS A 1 446 ? -23.438 5.48 15.266 1 98.5 446 CYS A N 1
ATOM 3444 C CA . CYS A 1 446 ? -22.016 5.289 15.008 1 98.5 446 CYS A CA 1
ATOM 3445 C C . CYS A 1 446 ? -21.516 6.242 13.922 1 98.5 446 CYS A C 1
ATOM 3447 O O . CYS A 1 446 ? -22.109 6.309 12.836 1 98.5 446 CYS A O 1
ATOM 3449 N N . TYR A 1 447 ? -20.5 7.012 14.227 1 98.81 447 TYR A N 1
ATOM 3450 C CA . TYR A 1 447 ? -20.094 8.109 13.359 1 98.81 447 TYR A CA 1
ATOM 3451 C C . TYR A 1 447 ? -18.578 8.094 13.141 1 98.81 447 TYR A C 1
ATOM 3453 O O . TYR A 1 447 ? -17.844 7.469 13.898 1 98.81 447 TYR A O 1
ATOM 3461 N N . PHE A 1 448 ? -18.172 8.773 12.078 1 98.88 448 PHE A N 1
ATOM 3462 C CA . PHE A 1 448 ? -16.766 8.914 11.742 1 98.88 448 PHE A CA 1
ATOM 3463 C C . PHE A 1 448 ? -16.391 10.375 11.555 1 98.88 448 PHE A C 1
ATOM 3465 O O . PHE A 1 448 ? -17.141 11.141 10.938 1 98.88 448 PHE A O 1
ATOM 3472 N N . ALA A 1 449 ? -15.258 10.773 12.148 1 98.75 449 ALA A N 1
ATOM 3473 C CA . ALA A 1 449 ? -14.711 12.117 12 1 98.75 449 ALA A CA 1
ATOM 3474 C C . ALA A 1 449 ? -13.227 12.078 11.672 1 98.75 449 ALA A C 1
ATOM 3476 O O . ALA A 1 449 ? -12.492 11.242 12.203 1 98.75 449 ALA A O 1
ATOM 3477 N N . GLY A 1 450 ? -12.781 12.969 10.828 1 98.31 450 GLY A N 1
ATOM 3478 C CA . GLY A 1 450 ? -11.391 13.031 10.398 1 98.31 450 GLY A CA 1
ATOM 3479 C C . GLY A 1 450 ? -11.227 13.492 8.961 1 98.31 450 GLY A C 1
ATOM 3480 O O . GLY A 1 450 ? -12.211 13.664 8.25 1 98.31 450 GLY A O 1
ATOM 3481 N N . ASP A 1 451 ? -9.992 13.648 8.562 1 97.38 451 ASP A N 1
ATOM 3482 C CA . ASP A 1 451 ? -9.734 14.148 7.211 1 97.38 451 ASP A CA 1
ATOM 3483 C C . ASP A 1 451 ? -9.914 13.047 6.172 1 97.38 451 ASP A C 1
ATOM 3485 O O . ASP A 1 451 ? -10.008 13.32 4.973 1 97.38 451 ASP A O 1
ATOM 3489 N N . ILE A 1 452 ? -10.047 11.836 6.594 1 97.88 452 ILE A N 1
ATOM 3490 C CA . ILE A 1 452 ? -10.234 10.711 5.684 1 97.88 452 ILE A CA 1
ATOM 3491 C C . ILE A 1 452 ? -11.719 10.539 5.375 1 97.88 452 ILE A C 1
ATOM 3493 O O . ILE A 1 452 ? -12.094 9.789 4.473 1 97.88 452 ILE A O 1
ATOM 3497 N N . VAL A 1 453 ? -12.617 11.258 6.062 1 98.5 453 VAL A N 1
ATOM 3498 C CA . VAL A 1 453 ? -14.062 11.055 5.984 1 98.5 453 VAL A CA 1
ATOM 3499 C C . VAL A 1 453 ? -14.617 11.773 4.754 1 98.5 453 VAL A C 1
ATOM 3501 O O . VAL A 1 453 ? -14.234 12.914 4.469 1 98.5 453 VAL A O 1
ATOM 3504 N N . ARG A 1 454 ? -15.516 11.109 4.055 1 97.5 454 ARG A N 1
ATOM 3505 C CA . ARG A 1 454 ? -16.172 11.719 2.908 1 97.5 454 ARG A CA 1
ATOM 3506 C C . ARG A 1 454 ? -17.141 12.82 3.355 1 97.5 454 ARG A C 1
ATOM 3508 O O . ARG A 1 454 ? -17.969 12.602 4.238 1 97.5 454 ARG A O 1
ATOM 3515 N N . THR A 1 455 ? -16.969 13.961 2.836 1 96.69 455 THR A N 1
ATOM 3516 C CA . THR A 1 455 ? -17.844 15.086 3.102 1 96.69 455 THR A CA 1
ATOM 3517 C C . THR A 1 455 ? -17.891 16.031 1.906 1 96.69 455 THR A C 1
ATOM 3519 O O . THR A 1 455 ? -16.969 16.062 1.097 1 96.69 455 THR A O 1
ATOM 3522 N N . GLN A 1 456 ? -18.938 16.781 1.756 1 94.06 456 GLN A N 1
ATOM 3523 C CA . GLN A 1 456 ? -19.078 17.719 0.646 1 94.06 456 GLN A CA 1
ATOM 3524 C C . GLN A 1 456 ? -18.688 19.125 1.062 1 94.06 456 GLN A C 1
ATOM 3526 O O . GLN A 1 456 ? -18.844 20.078 0.293 1 94.06 456 GLN A O 1
ATOM 3531 N N . HIS A 1 457 ? -18.188 19.281 2.223 1 95.88 457 HIS A N 1
ATOM 3532 C CA . HIS A 1 457 ? -17.828 20.609 2.711 1 95.88 457 HIS A CA 1
ATOM 3533 C C . HIS A 1 457 ? -16.781 21.266 1.819 1 95.88 457 HIS A C 1
ATOM 3535 O O . HIS A 1 457 ? -16.797 22.484 1.616 1 95.88 457 HIS A O 1
ATOM 3541 N N . GLY A 1 458 ? -15.805 20.484 1.424 1 94.94 458 GLY A N 1
ATOM 3542 C CA . GLY A 1 458 ? -14.789 20.984 0.516 1 94.94 458 GLY A CA 1
ATOM 3543 C C . GLY A 1 458 ? -13.492 21.344 1.214 1 94.94 458 GLY A C 1
ATOM 3544 O O . GLY A 1 458 ? -12.492 21.656 0.56 1 94.94 458 GLY A O 1
ATOM 3545 N N . SER A 1 459 ? -13.492 21.297 2.541 1 96.88 459 SER A N 1
ATOM 3546 C CA . SER A 1 459 ? -12.258 21.562 3.275 1 96.88 459 SER A CA 1
ATOM 3547 C C . SER A 1 459 ? -11.297 20.391 3.176 1 96.88 459 SER A C 1
ATOM 3549 O O . SER A 1 459 ? -11.688 19.297 2.766 1 96.88 459 SER A O 1
ATOM 3551 N N . TRP A 1 460 ? -10.07 20.609 3.559 1 96.38 460 TRP A N 1
ATOM 3552 C CA . TRP A 1 460 ? -9.047 19.578 3.5 1 96.38 460 TRP A CA 1
ATOM 3553 C C . TRP A 1 460 ? -8.172 19.609 4.746 1 96.38 460 TRP A C 1
ATOM 3555 O O . TRP A 1 460 ? -8.125 20.609 5.457 1 96.38 460 TRP A O 1
ATOM 3565 N N . SER A 1 461 ? -7.457 18.5 5.008 1 96.06 461 SER A N 1
ATOM 3566 C CA . SER A 1 461 ? -6.438 18.359 6.039 1 96.06 461 SER A CA 1
ATOM 3567 C C . SER A 1 461 ? -6.996 18.688 7.422 1 96.06 461 SER A C 1
ATOM 3569 O O . SER A 1 461 ? -8.055 18.188 7.801 1 96.06 461 SER A O 1
ATOM 3571 N N . GLN A 1 462 ? -6.32 19.547 8.195 1 97.25 462 GLN A N 1
ATOM 3572 C CA . GLN A 1 462 ? -6.738 19.844 9.562 1 97.25 462 GLN A CA 1
ATOM 3573 C C . GLN A 1 462 ? -8.141 20.438 9.594 1 97.25 462 GLN A C 1
ATOM 3575 O O . GLN A 1 462 ? -8.953 20.094 10.453 1 97.25 462 GLN A O 1
ATOM 3580 N N . GLU A 1 463 ? -8.414 21.297 8.672 1 98.38 463 GLU A N 1
ATOM 3581 C CA . GLU A 1 463 ? -9.727 21.938 8.609 1 98.38 463 GLU A CA 1
ATOM 3582 C C . GLU A 1 463 ? -10.82 20.906 8.352 1 98.38 463 GLU A C 1
ATOM 3584 O O . GLU A 1 463 ? -11.891 20.953 8.977 1 98.38 463 GLU A O 1
ATOM 3589 N N . LYS A 1 464 ? -10.531 20.031 7.41 1 98.25 464 LYS A N 1
ATOM 3590 C CA . LYS A 1 464 ? -11.516 19 7.117 1 98.25 464 LYS A CA 1
ATOM 3591 C C . LYS A 1 464 ? -11.758 18.109 8.344 1 98.25 464 LYS A C 1
ATOM 3593 O O . LYS A 1 464 ? -12.906 17.766 8.633 1 98.25 464 LYS A O 1
ATOM 3598 N N . ALA A 1 465 ? -10.719 17.734 9.039 1 98.62 465 ALA A N 1
ATOM 3599 C CA . ALA A 1 465 ? -10.867 16.938 10.25 1 98.62 465 ALA A CA 1
ATOM 3600 C C . ALA A 1 465 ? -11.719 17.672 11.289 1 98.62 465 ALA A C 1
ATOM 3602 O O . ALA A 1 465 ? -12.648 17.078 11.859 1 98.62 465 ALA A O 1
ATOM 3603 N N . TYR A 1 466 ? -11.422 18.906 11.5 1 98.69 466 TYR A N 1
ATOM 3604 C CA . TYR A 1 466 ? -12.18 19.719 12.453 1 98.69 466 TYR A CA 1
ATOM 3605 C C . TYR A 1 466 ? -13.641 19.828 12.031 1 98.69 466 TYR A C 1
ATOM 3607 O O . TYR A 1 466 ? -14.539 19.625 12.844 1 98.69 466 TYR A O 1
ATOM 3615 N N . VAL A 1 467 ? -13.867 20.094 10.758 1 98.81 467 VAL A N 1
ATO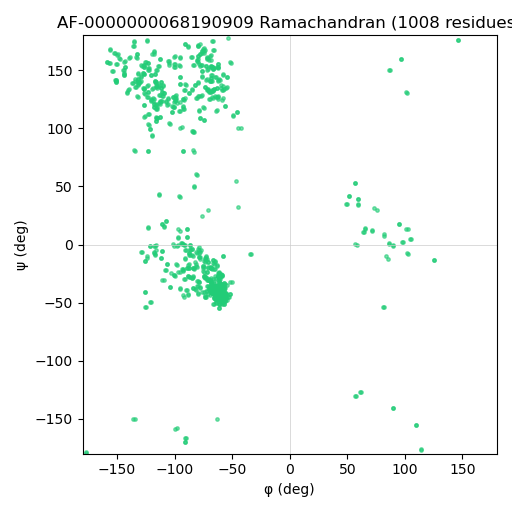M 3616 C CA . VAL A 1 467 ? -15.203 20.312 10.234 1 98.81 467 VAL A CA 1
ATOM 3617 C C . VAL A 1 467 ? -16.031 19.031 10.336 1 98.81 467 VAL A C 1
ATOM 3619 O O . VAL A 1 467 ? -17.203 19.078 10.711 1 98.81 467 VAL A O 1
ATOM 3622 N N . THR A 1 468 ? -15.469 17.938 9.953 1 98.75 468 THR A N 1
ATOM 3623 C CA . THR A 1 468 ? -16.219 16.672 10.023 1 98.75 468 THR A CA 1
ATOM 3624 C C . THR A 1 468 ? -16.609 16.359 11.461 1 98.75 468 THR A C 1
ATOM 3626 O O . THR A 1 468 ? -17.672 15.781 11.703 1 98.75 468 THR A O 1
ATOM 3629 N N . GLY A 1 469 ? -15.75 16.734 12.445 1 98.81 469 GLY A N 1
ATOM 3630 C CA . GLY A 1 469 ? -16.156 16.578 13.836 1 98.81 469 GLY A CA 1
ATOM 3631 C C . GLY A 1 469 ? -17.375 17.406 14.203 1 98.81 469 GLY A C 1
ATOM 3632 O O . GLY A 1 469 ? -18.25 16.938 14.914 1 98.81 469 GLY A O 1
ATOM 3633 N N . LEU A 1 470 ? -17.422 18.625 13.727 1 98.56 470 LEU A N 1
ATOM 3634 C CA . LEU A 1 470 ? -18.594 19.469 13.953 1 98.56 470 LEU A CA 1
ATOM 3635 C C . LEU A 1 470 ? -19.828 18.875 13.281 1 98.56 470 LEU A C 1
ATOM 3637 O O . LEU A 1 470 ? -20.906 18.891 13.859 1 98.56 470 LEU A O 1
ATOM 3641 N N . GLN A 1 471 ? -19.625 18.391 12.039 1 98.44 471 GLN A N 1
ATOM 3642 C CA . GLN A 1 471 ? -20.719 17.781 11.312 1 98.44 471 GLN A CA 1
ATOM 3643 C C . GLN A 1 471 ? -21.281 16.578 12.086 1 98.44 471 GLN A C 1
ATOM 3645 O O . GLN A 1 471 ? -22.5 16.406 12.172 1 98.44 471 GLN A O 1
ATOM 3650 N N . VAL A 1 472 ? -20.422 15.789 12.586 1 98.31 472 VAL A N 1
ATOM 3651 C CA . VAL A 1 472 ? -20.812 14.594 13.344 1 98.31 472 VAL A CA 1
ATOM 3652 C C . VAL A 1 472 ? -21.609 15.008 14.57 1 98.31 472 VAL A C 1
ATOM 3654 O O . VAL A 1 472 ? -22.641 14.391 14.883 1 98.31 472 VAL A O 1
ATOM 3657 N N . ALA A 1 473 ? -21.188 16.016 15.305 1 97.81 473 ALA A N 1
ATOM 3658 C CA . ALA A 1 473 ? -21.922 16.484 16.484 1 97.81 473 ALA A CA 1
ATOM 3659 C C . ALA A 1 473 ? -23.344 16.875 16.109 1 97.81 473 ALA A C 1
ATOM 3661 O O . ALA A 1 473 ? -24.297 16.562 16.828 1 97.81 473 ALA A O 1
ATOM 3662 N N . ASN A 1 474 ? -23.5 17.609 15.039 1 96.69 474 ASN A N 1
ATOM 3663 C CA . ASN A 1 474 ? -24.812 18.016 14.57 1 96.69 474 ASN A CA 1
ATOM 3664 C C . ASN A 1 474 ? -25.672 16.812 14.195 1 96.69 474 ASN A C 1
ATOM 3666 O O . ASN A 1 474 ? -26.859 16.766 14.508 1 96.69 474 ASN A O 1
ATOM 3670 N N . LEU A 1 475 ? -25.078 15.859 13.484 1 96.25 475 LEU A N 1
ATOM 3671 C CA . LEU A 1 475 ? -25.797 14.664 13.078 1 96.25 475 LEU A CA 1
ATOM 3672 C C . LEU A 1 475 ? -26.219 13.852 14.297 1 96.25 475 LEU A C 1
ATOM 3674 O O . LEU A 1 475 ? -27.344 13.32 14.336 1 96.25 475 LEU A O 1
ATOM 3678 N N . LEU A 1 476 ? -25.297 13.719 15.219 1 95.19 476 LEU A N 1
ATOM 3679 C CA . LEU A 1 476 ? -25.578 12.992 16.453 1 95.19 476 LEU A CA 1
ATOM 3680 C C . LEU A 1 476 ? -26.766 13.602 17.188 1 95.19 476 LEU A C 1
ATOM 3682 O O . LEU A 1 476 ? -27.641 12.883 17.656 1 95.19 476 LEU A O 1
ATOM 3686 N N . ARG A 1 477 ? -26.797 14.875 17.312 1 93.06 477 ARG A N 1
ATOM 3687 C CA . ARG A 1 477 ? -27.938 15.555 17.938 1 93.06 477 ARG A CA 1
ATOM 3688 C C . ARG A 1 477 ? -29.234 15.227 17.219 1 93.06 477 ARG A C 1
ATOM 3690 O O . ARG A 1 477 ? -30.25 14.906 17.859 1 93.06 477 ARG A O 1
ATOM 3697 N N . ARG A 1 478 ? -29.188 15.312 15.914 1 90.31 478 ARG A N 1
ATOM 3698 C CA . ARG A 1 478 ? -30.375 15.023 15.102 1 90.31 478 ARG A CA 1
ATOM 3699 C C . ARG A 1 478 ? -30.844 13.594 15.328 1 90.31 478 ARG A C 1
ATOM 3701 O O . ARG A 1 478 ? -32.031 13.352 15.531 1 90.31 478 ARG A O 1
ATOM 3708 N N . ASP A 1 479 ? -29.969 12.688 15.367 1 89.06 479 ASP A N 1
ATOM 3709 C CA . ASP A 1 479 ? -30.312 11.266 15.375 1 89.06 479 ASP A CA 1
ATOM 3710 C C . ASP A 1 479 ? -30.766 10.82 16.766 1 89.06 479 ASP A C 1
ATOM 3712 O O . ASP A 1 479 ? -31.625 9.93 16.875 1 89.06 479 ASP A O 1
ATOM 3716 N N . ILE A 1 480 ? -30.188 11.328 17.781 1 83.56 480 ILE A N 1
ATOM 3717 C CA . ILE A 1 480 ? -30.453 10.828 19.125 1 83.56 480 ILE A CA 1
ATOM 3718 C C . ILE A 1 480 ? -31.562 11.641 19.766 1 83.56 480 ILE A C 1
ATOM 3720 O O . ILE A 1 480 ? -32.438 11.094 20.469 1 83.56 480 ILE A O 1
ATOM 3724 N N . THR A 1 481 ? -31.609 12.898 19.688 1 72.62 481 THR A N 1
ATOM 3725 C CA . THR A 1 481 ? -32.562 13.727 20.406 1 72.62 481 THR A CA 1
ATOM 3726 C C . THR A 1 481 ? -33.75 14.078 19.516 1 72.62 481 THR A C 1
ATOM 3728 O O . THR A 1 481 ? -34.75 14.625 20 1 72.62 481 THR A O 1
ATOM 3731 N N . GLY A 1 482 ? -33.906 13.398 18.375 1 64.31 482 GLY A N 1
ATOM 3732 C CA . GLY A 1 482 ? -35 13.727 17.5 1 64.31 482 GLY A CA 1
ATOM 3733 C C . GLY A 1 482 ? -35.031 15.18 17.062 1 64.31 482 GLY A C 1
ATOM 3734 O O . GLY A 1 482 ? -36.062 15.719 16.703 1 64.31 482 GLY A O 1
ATOM 3735 N N . GLY A 1 483 ? -34.125 15.898 17.484 1 53.94 483 GLY A N 1
ATOM 3736 C CA . GLY A 1 483 ? -34.156 17.328 17.203 1 53.94 483 GLY A CA 1
ATOM 3737 C C . GLY A 1 483 ? -34.156 17.625 15.711 1 53.94 483 GLY A C 1
ATOM 3738 O O . GLY A 1 483 ? -33.844 16.766 14.891 1 53.94 483 GLY A O 1
ATOM 3739 N N . ASN A 1 484 ? -35 18.547 15.117 1 53 484 ASN A N 1
ATOM 3740 C CA . ASN A 1 484 ? -35.156 19.016 13.742 1 53 484 ASN A CA 1
ATOM 3741 C C . ASN A 1 484 ? -33.875 19.625 13.211 1 53 484 ASN A C 1
ATOM 3743 O O . ASN A 1 484 ? -33.062 20.172 13.984 1 53 484 ASN A O 1
ATOM 3747 N N . THR A 1 485 ? -33.375 19.109 12.055 1 56.47 485 THR A N 1
ATOM 3748 C CA . THR A 1 485 ? -32.25 19.609 11.281 1 56.47 485 THR A CA 1
ATOM 3749 C C . THR A 1 485 ? -32.156 21.125 11.359 1 56.47 485 THR A C 1
ATOM 3751 O O . THR A 1 485 ? -31.125 21.719 11.055 1 56.47 485 THR A O 1
ATOM 3754 N N . ASN A 1 486 ? -33.156 21.75 11.945 1 62.22 486 ASN A N 1
ATOM 3755 C CA . ASN A 1 486 ? -33.219 23.219 11.906 1 62.22 486 ASN A CA 1
ATOM 3756 C C . ASN A 1 486 ? -32.562 23.844 13.133 1 62.22 486 ASN A C 1
ATOM 3758 O O . ASN A 1 486 ? -32.438 25.062 13.219 1 62.22 486 ASN A O 1
ATOM 3762 N N . ASN A 1 487 ? -32.031 22.922 14.031 1 73.5 487 ASN A N 1
ATOM 3763 C CA . ASN A 1 487 ? -31.344 23.453 15.203 1 73.5 487 ASN A CA 1
ATOM 3764 C C . ASN A 1 487 ? -30.016 22.75 15.461 1 73.5 487 ASN A C 1
ATOM 3766 O O . ASN A 1 487 ? -29.906 21.953 16.406 1 73.5 487 ASN A O 1
ATOM 3770 N N . PRO A 1 488 ? -28.984 23.219 14.664 1 83.81 488 PRO A N 1
ATOM 3771 C CA . PRO A 1 488 ? -27.688 22.562 14.852 1 83.81 488 PRO A CA 1
ATOM 3772 C C . PRO A 1 488 ? -27.031 22.922 16.172 1 83.81 488 PRO A C 1
ATOM 3774 O O . PRO A 1 488 ? -27.328 23.984 16.75 1 83.81 488 PRO A O 1
ATOM 3777 N N . LEU A 1 489 ? -26.234 22.031 16.719 1 86.81 489 LEU A N 1
ATOM 3778 C CA . LEU A 1 489 ? -25.484 22.266 17.938 1 86.81 489 LEU A CA 1
ATOM 3779 C C . LEU A 1 489 ? -24.422 23.344 17.719 1 86.81 489 LEU A C 1
ATOM 3781 O O . LEU A 1 489 ? -24.078 24.078 18.656 1 86.81 489 LEU A O 1
ATOM 3785 N N . THR A 1 490 ? -23.891 23.281 16.516 1 91.75 490 THR A N 1
ATOM 3786 C CA . THR A 1 490 ? -22.828 24.219 16.188 1 91.75 490 THR A CA 1
ATOM 3787 C C . THR A 1 490 ? -22.938 24.656 14.727 1 91.75 490 THR A C 1
ATOM 3789 O O . THR A 1 490 ? -23.375 23.891 13.875 1 91.75 490 THR A O 1
ATOM 3792 N N . LYS A 1 491 ? -22.562 25.906 14.57 1 94.31 491 LYS A N 1
ATOM 3793 C CA . LYS A 1 491 ? -22.516 26.453 13.219 1 94.31 491 LYS A CA 1
ATOM 3794 C C . LYS A 1 491 ? -21.234 26.016 12.508 1 94.31 491 LYS A C 1
ATOM 3796 O O . LYS A 1 491 ? -20.156 25.969 13.125 1 94.31 491 LYS A O 1
ATOM 3801 N N . ILE A 1 492 ? -21.328 25.672 11.258 1 97.5 492 ILE A N 1
ATOM 3802 C CA . ILE A 1 492 ? -20.188 25.312 10.414 1 97.5 492 ILE A CA 1
ATOM 3803 C C . ILE A 1 492 ? -20.047 26.328 9.289 1 97.5 492 ILE A C 1
ATOM 3805 O O . ILE A 1 492 ? -20.984 26.531 8.508 1 97.5 492 ILE A O 1
ATOM 3809 N N . LEU A 1 493 ? -18.922 26.969 9.234 1 97.25 493 LEU A N 1
ATOM 3810 C CA . LEU A 1 493 ? -18.672 27.969 8.195 1 97.25 493 LEU A CA 1
ATOM 3811 C C . LEU A 1 493 ? -18.375 27.297 6.859 1 97.25 493 LEU A C 1
ATOM 3813 O O . LEU A 1 493 ? -17.578 26.344 6.797 1 97.25 493 LEU A O 1
ATOM 3817 N N . PRO A 1 494 ? -19.062 27.688 5.828 1 94.94 494 PRO A N 1
ATOM 3818 C CA . PRO A 1 494 ? -18.766 27.125 4.512 1 94.94 494 PRO A CA 1
ATOM 3819 C C . PRO A 1 494 ? -17.406 27.578 3.965 1 94.94 494 PRO A C 1
ATOM 3821 O O . PRO A 1 494 ? -16.828 28.531 4.473 1 94.94 494 PRO A O 1
ATOM 3824 N N . VAL A 1 495 ? -16.938 26.859 3.002 1 91.31 495 VAL A N 1
ATOM 3825 C CA . VAL A 1 495 ? -15.766 27.328 2.268 1 91.31 495 VAL A CA 1
ATOM 3826 C C . VAL A 1 495 ? -16.125 28.578 1.459 1 91.31 495 VAL A C 1
ATOM 3828 O O . VAL A 1 495 ? -17.281 28.781 1.102 1 91.31 495 VAL A O 1
ATOM 3831 N N . ALA A 1 496 ? -15.133 29.359 1.252 1 84.38 496 ALA A N 1
ATOM 3832 C CA . ALA A 1 496 ? -15.391 30.578 0.48 1 84.38 496 ALA A CA 1
ATOM 3833 C C . ALA A 1 496 ? -15.961 30.234 -0.895 1 84.38 496 ALA A C 1
ATOM 3835 O O . ALA A 1 496 ? -15.633 29.203 -1.478 1 84.38 496 ALA A O 1
ATOM 3836 N N . SER A 1 497 ? -16.812 31.078 -1.367 1 82.25 497 SER A N 1
ATOM 3837 C CA . SER A 1 497 ? -17.438 30.875 -2.674 1 82.25 497 SER A CA 1
ATOM 3838 C C . SER A 1 497 ? -16.406 30.969 -3.793 1 82.25 497 SER A C 1
ATOM 3840 O O . SER A 1 497 ? -15.414 31.703 -3.678 1 82.25 497 SER A O 1
ATOM 3842 N N . ASP A 1 498 ? -16.719 30.25 -4.855 1 80.62 498 ASP A N 1
ATOM 3843 C CA . ASP A 1 498 ? -15.867 30.312 -6.035 1 80.62 498 ASP A CA 1
ATOM 3844 C C . ASP A 1 498 ? -15.797 31.719 -6.605 1 80.62 498 ASP A C 1
ATOM 3846 O O . ASP A 1 498 ? -16.797 32.438 -6.594 1 80.62 498 ASP A O 1
ATOM 3850 N N . GLU A 1 499 ? -14.633 32 -7.031 1 81.94 499 GLU A N 1
ATOM 3851 C CA . GLU A 1 499 ? -14.562 33.219 -7.844 1 81.94 499 GLU A CA 1
ATOM 3852 C C . GLU A 1 499 ? -15.414 33.062 -9.102 1 81.94 499 GLU A C 1
ATOM 3854 O O . GLU A 1 499 ? -15.672 31.969 -9.57 1 81.94 499 GLU A O 1
ATOM 3859 N N . PRO A 1 500 ? -15.859 34.188 -9.656 1 77.75 500 PRO A N 1
ATOM 3860 C CA . PRO A 1 500 ? -16.828 34.125 -10.758 1 77.75 500 PRO A CA 1
ATOM 3861 C C . PRO A 1 500 ? -16.328 33.281 -11.938 1 77.75 500 PRO A C 1
ATOM 3863 O O . PRO A 1 500 ? -17.109 32.531 -12.516 1 77.75 500 PRO A O 1
ATOM 3866 N N . HIS A 1 501 ? -15.141 33.438 -12.328 1 77.69 501 HIS A N 1
ATOM 3867 C CA . HIS A 1 501 ? -14.641 32.719 -13.5 1 77.69 501 HIS A CA 1
ATOM 3868 C C . HIS A 1 501 ? -14.57 31.219 -13.234 1 77.69 501 HIS A C 1
ATOM 3870 O O . HIS A 1 501 ? -14.711 30.422 -14.156 1 77.69 501 HIS A O 1
ATOM 3876 N N . VAL A 1 502 ? -14.359 30.906 -12 1 74.81 502 VAL A N 1
ATOM 3877 C CA . VAL A 1 502 ? -14.336 29.5 -11.617 1 74.81 502 VAL A CA 1
ATOM 3878 C C . VAL A 1 502 ? -15.75 28.938 -11.648 1 74.81 502 VAL A C 1
ATOM 3880 O O . VAL A 1 502 ? -15.977 27.844 -12.164 1 74.81 502 VAL A O 1
ATOM 3883 N N . ALA A 1 503 ? -16.625 29.672 -11.117 1 76.75 503 ALA A N 1
ATOM 3884 C CA . ALA A 1 503 ? -18.031 29.266 -11.086 1 76.75 503 ALA A CA 1
ATOM 3885 C C . ALA A 1 503 ? -18.562 29.078 -12.5 1 76.75 503 ALA A C 1
ATOM 3887 O O . ALA A 1 503 ? -19.359 28.156 -12.75 1 76.75 503 ALA A O 1
ATOM 3888 N N . LEU A 1 504 ? -18.094 29.875 -13.414 1 74.31 504 LEU A N 1
ATOM 3889 C CA . LEU A 1 504 ? -18.562 29.828 -14.797 1 74.31 504 LEU A CA 1
ATOM 3890 C C . LEU A 1 504 ? -18.031 28.578 -15.5 1 74.31 504 LEU A C 1
ATOM 3892 O O . LEU A 1 504 ? -18.672 28.062 -16.422 1 74.31 504 LEU A O 1
ATOM 3896 N N . GLY A 1 505 ? -16.953 28.141 -15.102 1 69.62 505 GLY A N 1
ATOM 3897 C CA . GLY A 1 505 ? -16.359 26.969 -15.711 1 69.62 505 GLY A CA 1
ATOM 3898 C C . GLY A 1 505 ? -17.016 25.672 -15.305 1 69.62 505 GLY A C 1
ATOM 3899 O O . GLY A 1 505 ? -16.859 24.656 -15.977 1 69.62 505 GLY A O 1
ATOM 3900 N N . LYS A 1 506 ? -17.75 25.719 -14.219 1 71.38 506 LYS A N 1
ATOM 3901 C CA . LYS A 1 506 ? -18.453 24.531 -13.742 1 71.38 506 LYS A CA 1
ATOM 3902 C C . LYS A 1 506 ? -19.812 24.406 -14.422 1 71.38 506 LYS A C 1
ATOM 3904 O O . LYS A 1 506 ? -20.281 23.281 -14.68 1 71.38 506 LYS A O 1
ATOM 3909 N N . GLU B 1 1 ? 47.625 -37.594 7.43 1 28.19 1 GLU B N 1
ATOM 3910 C CA . GLU B 1 1 ? 47.094 -37.594 6.066 1 28.19 1 GLU B CA 1
ATOM 3911 C C . GLU B 1 1 ? 45.719 -36.938 5.992 1 28.19 1 GLU B C 1
ATOM 3913 O O . GLU B 1 1 ? 45 -37.094 5.004 1 28.19 1 GLU B O 1
ATOM 3918 N N . ASP B 1 2 ? 45 -36.844 6.988 1 39.56 2 ASP B N 1
ATOM 3919 C CA . ASP B 1 2 ? 43.656 -36.312 7.262 1 39.56 2 ASP B CA 1
ATOM 3920 C C . ASP B 1 2 ? 43.438 -34.969 6.625 1 39.56 2 ASP B C 1
ATOM 3922 O O . ASP B 1 2 ? 43.625 -33.938 7.281 1 39.56 2 ASP B O 1
ATOM 3926 N N . GLN B 1 3 ? 44.031 -34.594 5.422 1 38.59 3 GLN B N 1
ATOM 3927 C CA . GLN B 1 3 ? 44.562 -33.562 4.531 1 38.59 3 GLN B CA 1
ATOM 3928 C C . GLN B 1 3 ? 43.438 -32.594 4.133 1 38.59 3 GLN B C 1
ATOM 3930 O O . GLN B 1 3 ? 42.25 -32.844 4.383 1 38.59 3 GLN B O 1
ATOM 3935 N N . ASN B 1 4 ? 43.531 -31.906 2.76 1 40.66 4 ASN B N 1
ATOM 3936 C CA . ASN B 1 4 ? 43.094 -30.719 2.047 1 40.66 4 ASN B CA 1
ATOM 3937 C C . ASN B 1 4 ? 41.625 -30.812 1.629 1 40.66 4 ASN B C 1
ATOM 3939 O O . ASN B 1 4 ? 41.312 -31.047 0.458 1 40.66 4 ASN B O 1
ATOM 3943 N N . VAL B 1 5 ? 40.781 -31.531 2.219 1 49.25 5 VAL B N 1
ATOM 3944 C CA . VAL B 1 5 ? 39.406 -31.453 1.68 1 49.25 5 VAL B CA 1
ATOM 3945 C C . VAL B 1 5 ? 39.062 -29.984 1.446 1 49.25 5 VAL B C 1
ATOM 3947 O O . VAL B 1 5 ? 39.031 -29.188 2.385 1 49.25 5 VAL B O 1
ATOM 3950 N N . PRO B 1 6 ? 39.156 -29.562 0.188 1 62.5 6 PRO B N 1
ATOM 3951 C CA . PRO B 1 6 ? 38.844 -28.172 -0.098 1 62.5 6 PRO B CA 1
ATOM 3952 C C . PRO B 1 6 ? 37.562 -27.703 0.588 1 62.5 6 PRO B C 1
ATOM 3954 O O . PRO B 1 6 ? 36.594 -28.469 0.713 1 62.5 6 PRO B O 1
ATOM 3957 N N . GLN B 1 7 ? 37.656 -26.797 1.515 1 81.69 7 GLN B N 1
ATOM 3958 C CA . GLN B 1 7 ? 36.531 -26.25 2.26 1 81.69 7 GLN B CA 1
ATOM 3959 C C . GLN B 1 7 ? 35.406 -25.812 1.32 1 81.69 7 GLN B C 1
ATOM 3961 O O . GLN B 1 7 ? 35.625 -25.062 0.372 1 81.69 7 GLN B O 1
ATOM 3966 N N . ARG B 1 8 ? 34.219 -26.562 1.333 1 92.38 8 ARG B N 1
ATOM 3967 C CA . ARG B 1 8 ? 33.031 -26.234 0.51 1 92.38 8 ARG B CA 1
ATOM 3968 C C . ARG B 1 8 ? 32.531 -24.828 0.808 1 92.38 8 ARG B C 1
ATOM 3970 O O . ARG B 1 8 ? 32.594 -24.375 1.947 1 92.38 8 ARG B O 1
ATOM 3977 N N . THR B 1 9 ? 32.219 -24.156 -0.269 1 95.56 9 THR B N 1
ATOM 3978 C CA . THR B 1 9 ? 31.578 -22.859 -0.113 1 95.56 9 THR B CA 1
ATOM 3979 C C . THR B 1 9 ? 30.219 -23 0.56 1 95.56 9 THR B C 1
ATOM 3981 O O . THR B 1 9 ? 29.328 -23.672 0.036 1 95.56 9 THR B O 1
ATOM 3984 N N . LYS B 1 10 ? 30.078 -22.438 1.729 1 98.06 10 LYS B N 1
ATOM 3985 C CA . LYS B 1 10 ? 28.812 -22.484 2.451 1 98.06 10 LYS B CA 1
ATOM 3986 C C . LYS B 1 10 ? 27.828 -21.453 1.902 1 98.06 10 LYS B C 1
ATOM 3988 O O . LYS B 1 10 ? 28.078 -20.25 1.996 1 98.06 10 LYS B O 1
ATOM 3993 N N . VAL B 1 11 ? 26.734 -21.922 1.337 1 98.62 11 VAL B N 1
ATOM 3994 C CA . VAL B 1 11 ? 25.703 -21.047 0.782 1 98.62 11 VAL B CA 1
ATOM 3995 C C . VAL B 1 11 ? 24.422 -21.188 1.595 1 98.62 11 VAL B C 1
ATOM 3997 O O . VAL B 1 11 ? 23.875 -22.281 1.736 1 98.62 11 VAL B O 1
ATOM 4000 N N . VAL B 1 12 ? 23.922 -20.094 2.166 1 98.88 12 VAL B N 1
ATOM 4001 C CA . VAL B 1 12 ? 22.625 -20.078 2.852 1 98.88 12 VAL B CA 1
ATOM 4002 C C . VAL B 1 12 ? 21.562 -19.484 1.936 1 98.88 12 VAL B C 1
ATOM 4004 O O . VAL B 1 12 ? 21.703 -18.344 1.47 1 98.88 12 VAL B O 1
ATOM 4007 N N . VAL B 1 13 ? 20.562 -20.25 1.604 1 98.94 13 VAL B N 1
ATOM 4008 C CA . VAL B 1 13 ? 19.422 -19.812 0.812 1 98.94 13 VAL B CA 1
ATOM 4009 C C . VAL B 1 13 ? 18.234 -19.562 1.729 1 98.94 13 VAL B C 1
ATOM 4011 O O . VAL B 1 13 ? 17.75 -20.469 2.416 1 98.94 13 VAL B O 1
ATOM 4014 N N . ILE B 1 14 ? 17.797 -18.344 1.717 1 98.88 14 ILE B N 1
ATOM 4015 C CA . ILE B 1 14 ? 16.672 -17.938 2.564 1 98.88 14 ILE B CA 1
ATOM 4016 C C . ILE B 1 14 ? 15.375 -18 1.77 1 98.88 14 ILE B C 1
ATOM 4018 O O . ILE B 1 14 ? 15.156 -17.203 0.853 1 98.88 14 ILE B O 1
ATOM 4022 N N . GLY B 1 15 ? 14.477 -18.891 2.17 1 98.56 15 GLY B N 1
ATOM 4023 C CA . GLY B 1 15 ? 13.227 -19.109 1.459 1 98.56 15 GLY B CA 1
ATOM 4024 C C . GLY B 1 15 ? 13.242 -20.359 0.589 1 98.56 15 GLY B C 1
ATOM 4025 O O . GLY B 1 15 ? 14.164 -20.547 -0.213 1 98.56 15 GLY B O 1
ATOM 4026 N N . ALA B 1 16 ? 12.219 -21.141 0.754 1 98.44 16 ALA B N 1
ATOM 4027 C CA . ALA B 1 16 ? 12.141 -22.406 0.027 1 98.44 16 ALA B CA 1
ATOM 4028 C C . ALA B 1 16 ? 10.992 -22.391 -0.974 1 98.44 16 ALA B C 1
ATOM 4030 O O . ALA B 1 16 ? 10.211 -23.344 -1.042 1 98.44 16 ALA B O 1
ATOM 4031 N N . GLY B 1 17 ? 10.859 -21.312 -1.666 1 97.88 17 GLY B N 1
ATOM 4032 C CA . GLY B 1 17 ? 9.992 -21.25 -2.836 1 97.88 17 GLY B CA 1
ATOM 4033 C C . GLY B 1 17 ? 10.711 -21.594 -4.125 1 97.88 17 GLY B C 1
ATOM 4034 O O . GLY B 1 17 ? 11.82 -22.125 -4.102 1 97.88 17 GLY B O 1
ATOM 4035 N N . TRP B 1 18 ? 10.094 -21.297 -5.242 1 98.44 18 TRP B N 1
ATOM 4036 C CA . TRP B 1 18 ? 10.656 -21.625 -6.551 1 98.44 18 TRP B CA 1
ATOM 4037 C C . TRP B 1 18 ? 12.062 -21.047 -6.703 1 98.44 18 TRP B C 1
ATOM 4039 O O . TRP B 1 18 ? 12.977 -21.75 -7.141 1 98.44 18 TRP B O 1
ATOM 4049 N N . GLY B 1 19 ? 12.242 -19.781 -6.332 1 98.62 19 GLY B N 1
ATOM 4050 C CA . GLY B 1 19 ? 13.531 -19.125 -6.504 1 98.62 19 GLY B CA 1
ATOM 4051 C C . GLY B 1 19 ? 14.625 -19.719 -5.641 1 98.62 19 GLY B C 1
ATOM 4052 O O . GLY B 1 19 ? 15.703 -20.062 -6.145 1 98.62 19 GLY B O 1
ATOM 4053 N N . GLY B 1 20 ? 14.367 -19.859 -4.344 1 98.81 20 GLY B N 1
ATOM 4054 C CA . GLY B 1 20 ? 15.344 -20.453 -3.449 1 98.81 20 GLY B CA 1
ATOM 4055 C C . GLY B 1 20 ? 15.664 -21.891 -3.803 1 98.81 20 GLY B C 1
ATOM 4056 O O . GLY B 1 20 ? 16.828 -22.281 -3.822 1 98.81 20 GLY B O 1
ATOM 4057 N N . LEU B 1 21 ? 14.664 -22.641 -4.121 1 98.75 21 LEU B N 1
ATOM 4058 C CA . LEU B 1 21 ? 14.867 -24.047 -4.414 1 98.75 21 LEU B CA 1
ATOM 4059 C C . LEU B 1 21 ? 15.609 -24.234 -5.734 1 98.75 21 LEU B C 1
ATOM 4061 O O . LEU B 1 21 ? 16.406 -25.172 -5.879 1 98.75 21 LEU B O 1
ATOM 4065 N N . SER B 1 22 ? 15.289 -23.406 -6.684 1 98.69 22 SER B N 1
ATOM 4066 C CA . SER B 1 22 ? 16 -23.531 -7.953 1 98.69 22 SER B CA 1
ATOM 4067 C C . SER B 1 22 ? 17.484 -23.219 -7.789 1 98.69 22 SER B C 1
ATOM 4069 O O . SER B 1 22 ? 18.328 -23.844 -8.43 1 98.69 22 SER B O 1
ATOM 4071 N N . THR B 1 23 ? 17.812 -22.203 -6.961 1 98.75 23 THR B N 1
ATOM 4072 C CA . THR B 1 23 ? 19.203 -21.922 -6.645 1 98.75 23 THR B CA 1
ATOM 4073 C C . THR B 1 23 ? 19.875 -23.141 -5.992 1 98.75 23 THR B C 1
ATOM 4075 O O . THR B 1 23 ? 20.938 -23.578 -6.426 1 98.75 23 THR B O 1
ATOM 4078 N N . ALA B 1 24 ? 19.219 -23.625 -4.984 1 98.75 24 ALA B N 1
ATOM 4079 C CA . ALA B 1 24 ? 19.75 -24.781 -4.262 1 98.75 24 ALA B CA 1
ATOM 4080 C C . ALA B 1 24 ? 19.922 -25.984 -5.191 1 98.75 24 ALA B C 1
ATOM 4082 O O . ALA B 1 24 ? 20.922 -26.703 -5.113 1 98.75 24 ALA B O 1
ATOM 4083 N N . HIS B 1 25 ? 18.938 -26.219 -6.02 1 98.5 25 HIS B N 1
ATOM 4084 C CA . HIS B 1 25 ? 18.953 -27.328 -6.977 1 98.5 25 HIS B CA 1
ATOM 4085 C C . HIS B 1 25 ? 20.172 -27.234 -7.895 1 98.5 25 HIS B C 1
ATOM 4087 O O . HIS B 1 25 ? 20.906 -28.219 -8.07 1 98.5 25 HIS B O 1
ATOM 4093 N N . ALA B 1 26 ? 20.359 -26.078 -8.484 1 98.12 26 ALA B N 1
ATOM 4094 C CA . ALA B 1 26 ? 21.484 -25.891 -9.398 1 98.12 26 ALA B CA 1
ATOM 4095 C C . ALA B 1 26 ? 22.812 -26.078 -8.688 1 98.12 26 ALA B C 1
ATOM 4097 O O . ALA B 1 26 ? 23.719 -26.734 -9.211 1 98.12 26 ALA B O 1
ATOM 4098 N N . LEU B 1 27 ? 22.969 -25.547 -7.516 1 97.5 27 LEU B N 1
ATOM 4099 C CA . LEU B 1 27 ? 24.203 -25.625 -6.762 1 97.5 27 LEU B CA 1
ATOM 4100 C C . LEU B 1 27 ? 24.469 -27.047 -6.293 1 97.5 27 LEU B C 1
ATOM 4102 O O . LEU B 1 27 ? 25.625 -27.453 -6.156 1 97.5 27 LEU B O 1
ATOM 4106 N N . SER B 1 28 ? 23.422 -27.766 -6.031 1 97.06 28 SER B N 1
ATOM 4107 C CA . SER B 1 28 ? 23.547 -29.109 -5.488 1 97.06 28 SER B CA 1
ATOM 4108 C C . SER B 1 28 ? 24.203 -30.047 -6.492 1 97.06 28 SER B C 1
ATOM 4110 O O . SER B 1 28 ? 24.672 -31.125 -6.125 1 97.06 28 SER B O 1
ATOM 4112 N N . LYS B 1 29 ? 24.25 -29.672 -7.719 1 94.81 29 LYS B N 1
ATOM 4113 C CA . LYS B 1 29 ? 24.844 -30.5 -8.766 1 94.81 29 LYS B CA 1
ATOM 4114 C C . LYS B 1 29 ? 26.359 -30.359 -8.766 1 94.81 29 LYS B C 1
ATOM 4116 O O . LYS B 1 29 ? 27.047 -31.062 -9.508 1 94.81 29 LYS B O 1
ATOM 4121 N N . ASP B 1 30 ? 26.891 -29.484 -8.016 1 93.19 30 ASP B N 1
ATOM 4122 C CA . ASP B 1 30 ? 28.312 -29.234 -7.848 1 93.19 30 ASP B CA 1
ATOM 4123 C C . ASP B 1 30 ? 28.75 -29.469 -6.406 1 93.19 30 ASP B C 1
ATOM 4125 O O . ASP B 1 30 ? 28.328 -28.75 -5.496 1 93.19 30 ASP B O 1
ATOM 4129 N N . ASP B 1 31 ? 29.672 -30.281 -6.16 1 91.69 31 ASP B N 1
ATOM 4130 C CA . ASP B 1 31 ? 30.047 -30.719 -4.82 1 91.69 31 ASP B CA 1
ATOM 4131 C C . ASP B 1 31 ? 30.906 -29.672 -4.121 1 91.69 31 ASP B C 1
ATOM 4133 O O . ASP B 1 31 ? 31.281 -29.844 -2.959 1 91.69 31 ASP B O 1
ATOM 4137 N N . ARG B 1 32 ? 31.219 -28.625 -4.766 1 94.12 32 ARG B N 1
ATOM 4138 C CA . ARG B 1 32 ? 32.031 -27.562 -4.184 1 94.12 32 ARG B CA 1
ATOM 4139 C C . ARG B 1 32 ? 31.188 -26.672 -3.27 1 94.12 32 ARG B C 1
ATOM 4141 O O . ARG B 1 32 ? 31.719 -25.859 -2.518 1 94.12 32 ARG B O 1
ATOM 4148 N N . TYR B 1 33 ? 29.891 -26.922 -3.289 1 96.44 33 TYR B N 1
ATOM 4149 C CA . TYR B 1 33 ? 29 -26.078 -2.506 1 96.44 33 TYR B CA 1
ATOM 4150 C C . TYR B 1 33 ? 28.328 -26.875 -1.394 1 96.44 33 TYR B C 1
ATOM 4152 O O . TYR B 1 33 ? 27.938 -28.031 -1.595 1 96.44 33 TYR B O 1
ATOM 4160 N N . ASP B 1 34 ? 28.297 -26.312 -0.234 1 97.88 34 ASP B N 1
ATOM 4161 C CA . ASP B 1 34 ? 27.5 -26.766 0.901 1 97.88 34 ASP B CA 1
ATOM 4162 C C . ASP B 1 34 ? 26.266 -25.875 1.101 1 97.88 34 ASP B C 1
ATOM 4164 O O . ASP B 1 34 ? 26.375 -24.781 1.669 1 97.88 34 ASP B O 1
ATOM 4168 N N . VAL B 1 35 ? 25.078 -26.406 0.686 1 98.62 35 VAL B N 1
ATOM 4169 C CA . VAL B 1 35 ? 23.906 -25.547 0.561 1 98.62 35 VAL B CA 1
ATOM 4170 C C . VAL B 1 35 ? 22.938 -25.828 1.712 1 98.62 35 VAL B C 1
ATOM 4172 O O . VAL B 1 35 ? 22.547 -26.969 1.942 1 98.62 35 VAL B O 1
ATOM 4175 N N . THR B 1 36 ? 22.531 -24.797 2.457 1 98.81 36 THR B N 1
ATOM 4176 C CA . THR B 1 36 ? 21.484 -24.859 3.459 1 98.81 36 THR B CA 1
ATOM 4177 C C . THR B 1 36 ? 20.328 -23.938 3.078 1 98.81 36 THR B C 1
ATOM 4179 O O . THR B 1 36 ? 20.516 -22.734 2.893 1 98.81 36 THR B O 1
ATOM 4182 N N . VAL B 1 37 ? 19.141 -24.531 2.93 1 98.81 37 VAL B N 1
ATOM 4183 C CA . VAL B 1 37 ? 17.922 -23.766 2.668 1 98.81 37 VAL B CA 1
ATOM 4184 C C . VAL B 1 37 ? 17.141 -23.594 3.963 1 98.81 37 VAL B C 1
ATOM 4186 O O . VAL B 1 37 ? 16.828 -24.562 4.656 1 98.81 37 VAL B O 1
ATOM 4189 N N . VAL B 1 38 ? 16.828 -22.359 4.293 1 98.5 38 VAL B N 1
ATOM 4190 C CA . VAL B 1 38 ? 16.047 -22.062 5.488 1 98.5 38 VAL B CA 1
ATOM 4191 C C . VAL B 1 38 ? 14.672 -21.547 5.09 1 98.5 38 VAL B C 1
ATOM 4193 O O . VAL B 1 38 ? 14.555 -20.688 4.207 1 98.5 38 VAL B O 1
ATOM 4196 N N . GLU B 1 39 ? 13.641 -22.094 5.672 1 97.88 39 GLU B N 1
ATOM 4197 C CA . GLU B 1 39 ? 12.25 -21.75 5.402 1 97.88 39 GLU B CA 1
ATOM 4198 C C . GLU B 1 39 ? 11.477 -21.531 6.699 1 97.88 39 GLU B C 1
ATOM 4200 O O . GLU B 1 39 ? 11.531 -22.344 7.613 1 97.88 39 GLU B O 1
ATOM 4205 N N . ALA B 1 40 ? 10.805 -20.344 6.77 1 96.31 40 ALA B N 1
ATOM 4206 C CA . ALA B 1 40 ? 10.047 -20.016 7.973 1 96.31 40 ALA B CA 1
ATOM 4207 C C . ALA B 1 40 ? 8.828 -20.922 8.117 1 96.31 40 ALA B C 1
ATOM 4209 O O . ALA B 1 40 ? 8.43 -21.266 9.234 1 96.31 40 ALA B O 1
ATOM 4210 N N . ALA B 1 41 ? 8.18 -21.359 7.027 1 95.12 41 ALA B N 1
ATOM 4211 C CA . ALA B 1 41 ? 6.965 -22.172 7.039 1 95.12 41 ALA B CA 1
ATOM 4212 C C . ALA B 1 41 ? 7.277 -23.625 7.344 1 95.12 41 ALA B C 1
ATOM 4214 O O . ALA B 1 41 ? 8.43 -24.062 7.219 1 95.12 41 ALA B O 1
ATOM 4215 N N . PRO B 1 42 ? 6.266 -24.406 7.703 1 93.94 42 PRO B N 1
ATOM 4216 C CA . PRO B 1 42 ? 6.48 -25.828 8 1 93.94 42 PRO B CA 1
ATOM 4217 C C . PRO B 1 42 ? 6.762 -26.656 6.75 1 93.94 42 PRO B C 1
ATOM 4219 O O . PRO B 1 42 ? 7.371 -27.719 6.84 1 93.94 42 PRO B O 1
ATOM 4222 N N . LYS B 1 43 ? 6.32 -26.172 5.633 1 94.94 43 LYS B N 1
ATOM 4223 C CA . LYS B 1 43 ? 6.516 -26.891 4.375 1 94.94 43 LYS B CA 1
ATOM 4224 C C . LYS B 1 43 ? 7.129 -25.984 3.312 1 94.94 43 LYS B C 1
ATOM 4226 O O . LYS B 1 43 ? 6.957 -24.766 3.363 1 94.94 43 LYS B O 1
ATOM 4231 N N . VAL B 1 44 ? 7.832 -26.625 2.387 1 96.56 44 VAL B N 1
ATOM 4232 C CA . VAL B 1 44 ? 8.438 -25.891 1.282 1 96.56 44 VAL B CA 1
ATOM 4233 C C . VAL B 1 44 ? 7.367 -25.484 0.271 1 96.56 44 VAL B C 1
ATOM 4235 O O . VAL B 1 44 ? 6.246 -26 0.315 1 96.56 44 VAL B O 1
ATOM 4238 N N . GLY B 1 45 ? 7.773 -24.578 -0.56 1 95.5 45 GLY B N 1
ATOM 4239 C CA . GLY B 1 45 ? 6.883 -24.188 -1.641 1 95.5 45 GLY B CA 1
ATOM 4240 C C . GLY B 1 45 ? 6.621 -22.688 -1.686 1 95.5 45 GLY B C 1
ATOM 4241 O O . GLY B 1 45 ? 6.148 -22.172 -2.697 1 95.5 45 GLY B O 1
ATOM 4242 N N . GLY B 1 46 ? 6.988 -22 -0.602 1 92.69 46 GLY B N 1
ATOM 4243 C CA . GLY B 1 46 ? 6.773 -20.562 -0.575 1 92.69 46 GLY B CA 1
ATOM 4244 C C . GLY B 1 46 ? 5.312 -20.172 -0.68 1 92.69 46 GLY B C 1
ATOM 4245 O O . GLY B 1 46 ? 4.473 -20.688 0.061 1 92.69 46 GLY B O 1
ATOM 4246 N N . VAL B 1 47 ? 4.973 -19.297 -1.635 1 88.69 47 VAL B N 1
ATOM 4247 C CA . VAL B 1 47 ? 3.629 -18.75 -1.755 1 88.69 47 VAL B CA 1
ATOM 4248 C C . VAL B 1 47 ? 2.68 -19.812 -2.303 1 88.69 47 VAL B C 1
ATOM 4250 O O . VAL B 1 47 ? 1.458 -19.672 -2.223 1 88.69 47 VAL B O 1
ATOM 4253 N N . VAL B 1 48 ? 3.148 -20.891 -2.793 1 90.5 48 VAL B N 1
ATOM 4254 C CA . VAL B 1 48 ? 2.293 -21.922 -3.361 1 90.5 48 VAL B CA 1
ATOM 4255 C C . VAL B 1 48 ? 2.311 -23.172 -2.467 1 90.5 48 VAL B C 1
ATOM 4257 O O . VAL B 1 48 ? 1.904 -24.25 -2.889 1 90.5 48 VAL B O 1
ATOM 4260 N N . ARG B 1 49 ? 2.723 -23 -1.313 1 87.06 49 ARG B N 1
ATOM 4261 C CA . ARG B 1 49 ? 2.924 -24.125 -0.419 1 87.06 49 ARG B CA 1
ATOM 4262 C C . ARG B 1 49 ? 1.595 -24.797 -0.063 1 87.06 49 ARG B C 1
ATOM 4264 O O . ARG B 1 49 ? 0.548 -24.141 -0.089 1 87.06 49 ARG B O 1
ATOM 4271 N N . ASP B 1 50 ? 1.654 -26.047 0.226 1 90.75 50 ASP B N 1
ATOM 4272 C CA . ASP B 1 50 ? 0.534 -26.781 0.789 1 90.75 50 ASP B CA 1
ATOM 4273 C C . ASP B 1 50 ? 0.682 -26.938 2.301 1 90.75 50 ASP B C 1
ATOM 4275 O O . ASP B 1 50 ? 1.298 -26.109 2.959 1 90.75 50 ASP B O 1
ATOM 4279 N N . GLY B 1 51 ? 0.003 -27.906 2.785 1 89.19 51 GLY B N 1
ATOM 4280 C CA . GLY B 1 51 ? 0.107 -28.188 4.207 1 89.19 51 GLY B CA 1
ATOM 4281 C C . GLY B 1 51 ? -1.081 -27.688 5.004 1 89.19 51 GLY B C 1
ATOM 4282 O O . GLY B 1 51 ? -1.017 -27.594 6.23 1 89.19 51 GLY B O 1
ATOM 4283 N N . TYR B 1 52 ? -2.094 -27.344 4.371 1 94.5 52 TYR B N 1
ATOM 4284 C CA . TYR B 1 52 ? -3.334 -26.938 5.016 1 94.5 52 TYR B CA 1
ATOM 4285 C C . TYR B 1 52 ? -4.344 -28.078 5.043 1 94.5 52 TYR B C 1
ATOM 4287 O O . TYR B 1 52 ? -4.16 -29.094 4.375 1 94.5 52 TYR B O 1
ATOM 4295 N N . THR B 1 53 ? -5.305 -27.953 5.875 1 94.94 53 THR B N 1
ATOM 4296 C CA . THR B 1 53 ? -6.359 -28.953 5.965 1 94.94 53 THR B CA 1
ATOM 4297 C C . THR B 1 53 ? -7.734 -28.281 5.977 1 94.94 53 THR B C 1
ATOM 4299 O O . THR B 1 53 ? -7.848 -27.078 6.195 1 94.94 53 THR B O 1
ATOM 4302 N N . THR B 1 54 ? -8.703 -29.109 5.73 1 95.69 54 THR B N 1
ATOM 4303 C CA . THR B 1 54 ? -10.086 -28.641 5.848 1 95.69 54 THR B CA 1
ATOM 4304 C C . THR B 1 54 ? -10.422 -28.312 7.297 1 95.69 54 THR B C 1
ATOM 4306 O O . THR B 1 54 ? -9.648 -28.609 8.203 1 95.69 54 THR B O 1
ATOM 4309 N N . ILE B 1 55 ? -11.539 -27.656 7.418 1 95.31 55 ILE B N 1
ATOM 4310 C CA . ILE B 1 55 ? -12.039 -27.281 8.734 1 95.31 55 ILE B CA 1
ATOM 4311 C C . ILE B 1 55 ? -12.227 -28.531 9.586 1 95.31 55 ILE B C 1
ATOM 4313 O O . ILE B 1 55 ? -11.945 -28.516 10.789 1 95.31 55 ILE B O 1
ATOM 4317 N N . SER B 1 56 ? -12.625 -29.656 8.961 1 93.69 56 SER B N 1
ATOM 4318 C CA . SER B 1 56 ? -12.812 -30.922 9.664 1 93.69 56 SER B CA 1
ATOM 4319 C C . SER B 1 56 ? -11.469 -31.562 10.008 1 93.69 56 SER B C 1
ATOM 4321 O O . SER B 1 56 ? -11.406 -32.5 10.82 1 93.69 56 SER B O 1
ATOM 4323 N N . GLY B 1 57 ? -10.453 -31.125 9.32 1 93.06 57 GLY B N 1
ATOM 4324 C CA . GLY B 1 57 ? -9.133 -31.703 9.508 1 93.06 57 GLY B CA 1
ATOM 4325 C C . GLY B 1 57 ? -8.93 -33 8.742 1 93.06 57 GLY B C 1
ATOM 4326 O O . GLY B 1 57 ? -7.867 -33.625 8.82 1 93.06 57 GLY B O 1
ATOM 4327 N N . GLN B 1 58 ? -9.82 -33.375 7.895 1 90.44 58 GLN B N 1
ATOM 4328 C CA . GLN B 1 58 ? -9.82 -34.719 7.309 1 90.44 58 GLN B CA 1
ATOM 4329 C C . GLN B 1 58 ? -9.148 -34.719 5.941 1 90.44 58 GLN B C 1
ATOM 4331 O O . GLN B 1 58 ? -8.719 -35.781 5.453 1 90.44 58 GLN B O 1
ATOM 4336 N N . ARG B 1 59 ? -9.117 -33.625 5.312 1 92.38 59 ARG B N 1
ATOM 4337 C CA . ARG B 1 59 ? -8.625 -33.594 3.939 1 92.38 59 ARG B CA 1
ATOM 4338 C C . ARG B 1 59 ? -7.559 -32.5 3.773 1 92.38 59 ARG B C 1
ATOM 4340 O O . ARG B 1 59 ? -7.66 -31.438 4.367 1 92.38 59 ARG B O 1
ATOM 4347 N N . PRO B 1 60 ? -6.578 -32.812 2.92 1 93.06 60 PRO B N 1
ATOM 4348 C CA . PRO B 1 60 ? -5.551 -31.812 2.656 1 93.06 60 PRO B CA 1
ATOM 4349 C C . PRO B 1 60 ? -6.035 -30.703 1.725 1 93.06 60 PRO B C 1
ATOM 4351 O O . PRO B 1 60 ? -6.926 -30.922 0.901 1 93.06 60 PRO B O 1
ATOM 4354 N N . ALA B 1 61 ? -5.512 -29.562 1.896 1 92.94 61 ALA B N 1
ATOM 4355 C CA . ALA B 1 61 ? -5.773 -28.406 1.048 1 92.94 61 ALA B CA 1
ATOM 4356 C C . ALA B 1 61 ? -4.477 -27.656 0.717 1 92.94 61 ALA B C 1
ATOM 4358 O O . ALA B 1 61 ? -3.402 -28.047 1.185 1 92.94 61 ALA B O 1
ATOM 4359 N N . GLU B 1 62 ? -4.5 -26.734 -0.154 1 92.06 62 GLU B N 1
ATOM 4360 C CA . GLU B 1 62 ? -3.334 -25.953 -0.557 1 92.06 62 GLU B CA 1
ATOM 4361 C C . GLU B 1 62 ? -3.672 -24.469 -0.653 1 92.06 62 GLU B C 1
ATOM 4363 O O . GLU B 1 62 ? -4.82 -24.062 -0.444 1 92.06 62 GLU B O 1
ATOM 4368 N N . ALA B 1 63 ? -2.564 -23.641 -0.913 1 91.88 63 ALA B N 1
ATOM 4369 C CA . ALA B 1 63 ? -2.697 -22.188 -1.033 1 91.88 63 ALA B CA 1
ATOM 4370 C C . ALA B 1 63 ? -3.148 -21.797 -2.438 1 91.88 63 ALA B C 1
ATOM 4372 O O . ALA B 1 63 ? -2.529 -20.938 -3.078 1 91.88 63 ALA B O 1
ATOM 4373 N N . GLY B 1 64 ? -4.238 -22.469 -2.916 1 91.38 64 GLY B N 1
ATOM 4374 C CA . GLY B 1 64 ? -4.758 -22.156 -4.238 1 91.38 64 GLY B CA 1
ATOM 4375 C C . GLY B 1 64 ? -4.258 -23.094 -5.316 1 91.38 64 GLY B C 1
ATOM 4376 O O . GLY B 1 64 ? -3.244 -23.781 -5.133 1 91.38 64 GLY B O 1
ATOM 4377 N N . GLN B 1 65 ? -4.969 -23.125 -6.379 1 91.81 65 GLN B N 1
ATOM 4378 C CA . GLN B 1 65 ? -4.586 -23.922 -7.543 1 91.81 65 GLN B CA 1
ATOM 4379 C C . GLN B 1 65 ? -3.611 -23.156 -8.438 1 91.81 65 GLN B C 1
ATOM 4381 O O . GLN B 1 65 ? -3.781 -21.969 -8.664 1 91.81 65 GLN B O 1
ATOM 4386 N N . HIS B 1 66 ? -2.574 -23.797 -8.859 1 91.31 66 HIS B N 1
ATOM 4387 C CA . HIS B 1 66 ? -1.536 -23.141 -9.641 1 91.31 66 HIS B CA 1
ATOM 4388 C C . HIS B 1 66 ? -1.424 -23.734 -11.031 1 91.31 66 HIS B C 1
ATOM 4390 O O . HIS B 1 66 ? -1.548 -24.953 -11.203 1 91.31 66 HIS B O 1
ATOM 4396 N N . GLY B 1 67 ? -1.219 -22.844 -11.961 1 94.44 67 GLY B N 1
ATOM 4397 C CA . GLY B 1 67 ? -1.151 -23.234 -13.352 1 94.44 67 GLY B CA 1
ATOM 4398 C C . GLY B 1 67 ? 0.261 -23.234 -13.906 1 94.44 67 GLY B C 1
ATOM 4399 O O . GLY B 1 67 ? 1.153 -22.594 -13.344 1 94.44 67 GLY B O 1
ATOM 4400 N N . PHE B 1 68 ? 0.462 -24.031 -14.922 1 97.12 68 PHE B N 1
ATOM 4401 C CA . PHE B 1 68 ? 1.72 -24.141 -15.656 1 97.12 68 PHE B CA 1
ATOM 4402 C C . PHE B 1 68 ? 1.515 -23.844 -17.141 1 97.12 68 PHE B C 1
ATOM 4404 O O . PHE B 1 68 ? 1.091 -24.719 -17.891 1 97.12 68 PHE B O 1
ATOM 4411 N N . TRP B 1 69 ? 1.915 -22.672 -17.516 1 96.69 69 TRP B N 1
ATOM 4412 C CA . TRP B 1 69 ? 1.667 -22.188 -18.875 1 96.69 69 TRP B CA 1
ATOM 4413 C C . TRP B 1 69 ? 2.68 -22.766 -19.859 1 96.69 69 TRP B C 1
ATOM 4415 O O . TRP B 1 69 ? 3.771 -23.188 -19.453 1 96.69 69 TRP B O 1
ATOM 4425 N N . ASN B 1 70 ? 2.279 -22.719 -21.047 1 95.38 70 ASN B N 1
ATOM 4426 C CA . ASN B 1 70 ? 3.066 -23.297 -22.125 1 95.38 70 ASN B CA 1
ATOM 4427 C C . ASN B 1 70 ? 4.508 -22.797 -22.094 1 95.38 70 ASN B C 1
ATOM 4429 O O . ASN B 1 70 ? 5.434 -23.547 -22.422 1 95.38 70 ASN B O 1
ATOM 4433 N N . ASN B 1 71 ? 4.723 -21.625 -21.672 1 95.38 71 ASN B N 1
ATOM 4434 C CA . ASN B 1 71 ? 6.02 -20.969 -21.781 1 95.38 71 ASN B CA 1
ATOM 4435 C C . ASN B 1 71 ? 6.902 -21.25 -20.578 1 95.38 71 ASN B C 1
ATOM 4437 O O . ASN B 1 71 ? 8.008 -20.719 -20.469 1 95.38 71 ASN B O 1
ATOM 4441 N N . TYR B 1 72 ? 6.441 -22.141 -19.672 1 97.25 72 TYR B N 1
ATOM 4442 C CA . TYR B 1 72 ? 7.25 -22.5 -18.516 1 97.25 72 TYR B CA 1
ATOM 4443 C C . TYR B 1 72 ? 8.305 -23.531 -18.891 1 97.25 72 TYR B C 1
ATOM 4445 O O . TYR B 1 72 ? 8.391 -24.578 -18.25 1 97.25 72 TYR B O 1
ATOM 4453 N N . HIS B 1 73 ? 9.203 -23.203 -19.828 1 97.12 73 HIS B N 1
ATOM 4454 C CA . HIS B 1 73 ? 10.133 -24.141 -20.422 1 97.12 73 HIS B CA 1
ATOM 4455 C C . HIS B 1 73 ? 11.164 -24.625 -19.406 1 97.12 73 HIS B C 1
ATOM 4457 O O . HIS B 1 73 ? 11.555 -25.797 -19.422 1 97.12 73 HIS B O 1
ATOM 4463 N N . ASN B 1 74 ? 11.633 -23.719 -18.625 1 98.5 74 ASN B N 1
ATOM 4464 C CA . ASN B 1 74 ? 12.641 -24.125 -17.641 1 98.5 74 ASN B CA 1
ATOM 4465 C C . ASN B 1 74 ? 12.047 -25.016 -16.562 1 98.5 74 ASN B C 1
ATOM 4467 O O . ASN B 1 74 ? 12.68 -25.984 -16.125 1 98.5 74 ASN B O 1
ATOM 4471 N N . ILE B 1 75 ? 10.875 -24.719 -16.109 1 98.19 75 ILE B N 1
ATOM 4472 C CA . ILE B 1 75 ? 10.195 -25.562 -15.125 1 98.19 75 ILE B CA 1
ATOM 4473 C C . ILE B 1 75 ? 9.906 -26.938 -15.719 1 98.19 75 ILE B C 1
ATOM 4475 O O . ILE B 1 75 ? 10.07 -27.953 -15.055 1 98.19 75 ILE B O 1
ATOM 4479 N N . TYR B 1 76 ? 9.492 -26.969 -16.984 1 97.69 76 TYR B N 1
ATOM 4480 C CA . TYR B 1 76 ? 9.234 -28.25 -17.625 1 97.69 76 TYR B CA 1
ATOM 4481 C C . TYR B 1 76 ? 10.516 -29.062 -17.75 1 97.69 76 TYR B C 1
ATOM 4483 O O . TYR B 1 76 ? 10.484 -30.297 -17.609 1 97.69 76 TYR B O 1
ATOM 4491 N N . SER B 1 77 ? 11.586 -28.359 -18.047 1 97.88 77 SER B N 1
ATOM 4492 C CA . SER B 1 77 ? 12.875 -29.062 -18.047 1 97.88 77 SER B CA 1
ATOM 4493 C C . SER B 1 77 ? 13.156 -29.703 -16.703 1 97.88 77 SER B C 1
ATOM 4495 O O . SER B 1 77 ? 13.648 -30.828 -16.641 1 97.88 77 SER B O 1
ATOM 4497 N N . LEU B 1 78 ? 12.891 -29 -15.633 1 98.12 78 LEU B N 1
ATOM 4498 C CA . LEU B 1 78 ? 13.016 -29.562 -14.297 1 98.12 78 LEU B CA 1
ATOM 4499 C C . LEU B 1 78 ? 12.117 -30.781 -14.133 1 98.12 78 LEU B C 1
ATOM 4501 O O . LEU B 1 78 ? 12.539 -31.812 -13.586 1 98.12 78 LEU B O 1
ATOM 4505 N N . PHE B 1 79 ? 10.867 -30.703 -14.539 1 98.25 79 PHE B N 1
ATOM 4506 C CA . PHE B 1 79 ? 9.914 -31.797 -14.406 1 98.25 79 PHE B CA 1
ATOM 4507 C C . PHE B 1 79 ? 10.406 -33.031 -15.156 1 98.25 79 PHE B C 1
ATOM 4509 O O . PHE B 1 79 ? 10.234 -34.156 -14.688 1 98.25 79 PHE B O 1
ATOM 4516 N N . ASP B 1 80 ? 10.977 -32.781 -16.297 1 97.62 80 ASP B N 1
ATOM 4517 C CA . ASP B 1 80 ? 11.555 -33.875 -17.078 1 97.62 80 ASP B CA 1
ATOM 4518 C C . ASP B 1 80 ? 12.703 -34.531 -16.312 1 97.62 80 ASP B C 1
ATOM 4520 O O . ASP B 1 80 ? 12.797 -35.781 -16.266 1 97.62 80 ASP B O 1
ATOM 4524 N N . GLU B 1 81 ? 13.516 -33.688 -15.812 1 96.94 81 GLU B N 1
ATOM 4525 C CA . GLU B 1 81 ? 14.641 -34.219 -15.047 1 96.94 81 GLU B CA 1
ATOM 4526 C C . GLU B 1 81 ? 14.172 -35.062 -13.867 1 96.94 81 GLU B C 1
ATOM 4528 O O . GLU B 1 81 ? 14.781 -36.062 -13.539 1 96.94 81 GLU B O 1
ATOM 4533 N N . LEU B 1 82 ? 13.109 -34.625 -13.25 1 97.12 82 LEU B N 1
ATOM 4534 C CA . LEU B 1 82 ? 12.586 -35.312 -12.078 1 97.12 82 LEU B CA 1
ATOM 4535 C C . LEU B 1 82 ? 11.727 -36.5 -12.484 1 97.12 82 LEU B C 1
ATOM 4537 O O . LEU B 1 82 ? 11.414 -37.375 -11.656 1 97.12 82 LEU B O 1
ATOM 4541 N N . GLY B 1 83 ? 11.344 -36.531 -13.75 1 96.62 83 GLY B N 1
ATOM 4542 C CA . GLY B 1 83 ? 10.492 -37.594 -14.258 1 96.62 83 GLY B CA 1
ATOM 4543 C C . GLY B 1 83 ? 9.055 -37.5 -13.805 1 96.62 83 GLY B C 1
ATOM 4544 O O . GLY B 1 83 ? 8.383 -38.5 -13.594 1 96.62 83 GLY B O 1
ATOM 4545 N N . ILE B 1 84 ? 8.602 -36.281 -13.609 1 96.25 84 ILE B N 1
ATOM 4546 C CA . ILE B 1 84 ? 7.266 -36.156 -13.031 1 96.25 84 ILE B CA 1
ATOM 4547 C C . ILE B 1 84 ? 6.344 -35.438 -14.023 1 96.25 84 ILE B C 1
ATOM 4549 O O . ILE B 1 84 ? 5.164 -35.219 -13.734 1 96.25 84 ILE B O 1
ATOM 4553 N N . ARG B 1 85 ? 6.742 -35.031 -15.109 1 93 85 ARG B N 1
ATOM 4554 C CA . ARG B 1 85 ? 5.98 -34.188 -16.047 1 93 85 ARG B CA 1
ATOM 4555 C C . ARG B 1 85 ? 4.656 -34.875 -16.406 1 93 85 ARG B C 1
ATOM 4557 O O . ARG B 1 85 ? 3.604 -34.219 -16.344 1 93 85 ARG B O 1
ATOM 4564 N N . ASP B 1 86 ? 4.637 -36.125 -16.719 1 91.25 86 ASP B N 1
ATOM 4565 C CA . ASP B 1 86 ? 3.461 -36.844 -17.219 1 91.25 86 ASP B CA 1
ATOM 4566 C C . ASP B 1 86 ? 2.479 -37.125 -16.078 1 91.25 86 ASP B C 1
ATOM 4568 O O . ASP B 1 86 ? 1.285 -37.312 -16.328 1 91.25 86 ASP B O 1
ATOM 4572 N N . THR B 1 87 ? 2.969 -37.125 -14.945 1 92.19 87 THR B N 1
ATOM 4573 C CA . THR B 1 87 ? 2.107 -37.531 -13.844 1 92.19 87 THR B CA 1
ATOM 4574 C C . THR B 1 87 ? 1.634 -36.344 -13.047 1 92.19 87 THR B C 1
ATOM 4576 O O . THR B 1 87 ? 0.565 -36.375 -12.438 1 92.19 87 THR B O 1
ATOM 4579 N N . ALA B 1 88 ? 2.373 -35.312 -13.094 1 94.38 88 ALA B N 1
ATOM 4580 C CA . ALA B 1 88 ? 2.105 -34.188 -12.203 1 94.38 88 ALA B CA 1
ATOM 4581 C C . ALA B 1 88 ? 1.105 -33.219 -12.82 1 94.38 88 ALA B C 1
ATOM 4583 O O . ALA B 1 88 ? 0.451 -32.438 -12.109 1 94.38 88 ALA B O 1
ATOM 4584 N N . LEU B 1 89 ? 0.905 -33.219 -14.109 1 96.31 89 LEU B N 1
ATOM 4585 C CA . LEU B 1 89 ? 0.125 -32.156 -14.758 1 96.31 89 LEU B CA 1
ATOM 4586 C C . LEU B 1 89 ? -1.048 -32.75 -15.531 1 96.31 89 LEU B C 1
ATOM 4588 O O . LEU B 1 89 ? -0.977 -33.906 -16 1 96.31 89 LEU B O 1
ATOM 4592 N N . THR B 1 90 ? -2.074 -32.031 -15.672 1 96.19 90 THR B N 1
ATOM 4593 C CA . THR B 1 90 ? -3.232 -32.375 -16.5 1 96.19 90 THR B CA 1
ATOM 4594 C C . THR B 1 90 ? -2.941 -32.125 -17.969 1 96.19 90 THR B C 1
ATOM 4596 O O . THR B 1 90 ? -1.896 -31.578 -18.312 1 96.19 90 THR B O 1
ATOM 4599 N N . ASP B 1 91 ? -3.885 -32.562 -18.766 1 95.25 91 ASP B N 1
ATOM 4600 C CA . ASP B 1 91 ? -3.904 -32.125 -20.141 1 95.25 91 ASP B CA 1
ATOM 4601 C C . ASP B 1 91 ? -4.418 -30.688 -20.234 1 95.25 91 ASP B C 1
ATOM 4603 O O . ASP B 1 91 ? -4.883 -30.109 -19.25 1 95.25 91 ASP B O 1
ATOM 4607 N N . TYR B 1 92 ? -4.215 -30.125 -21.484 1 96.69 92 TYR B N 1
ATOM 4608 C CA . TYR B 1 92 ? -4.789 -28.812 -21.734 1 96.69 92 TYR B CA 1
ATOM 4609 C C . TYR B 1 92 ? -6.305 -28.891 -21.875 1 96.69 92 TYR B C 1
ATOM 4611 O O . TYR B 1 92 ? -6.832 -29.891 -22.391 1 96.69 92 TYR B O 1
ATOM 4619 N N . ALA B 1 93 ? -6.98 -27.938 -21.375 1 97 93 ALA B N 1
ATOM 4620 C CA . ALA B 1 93 ? -8.438 -27.859 -21.5 1 97 93 ALA B CA 1
ATOM 4621 C C . ALA B 1 93 ? -8.898 -26.406 -21.672 1 97 93 ALA B C 1
ATOM 4623 O O . ALA B 1 93 ? -8.203 -25.484 -21.266 1 97 93 ALA B O 1
ATOM 4624 N N . PRO B 1 94 ? -10.07 -26.25 -22.359 1 97.38 94 PRO B N 1
ATOM 4625 C CA . PRO B 1 94 ? -10.617 -24.891 -22.438 1 97.38 94 PRO B CA 1
ATOM 4626 C C . PRO B 1 94 ? -10.969 -24.312 -21.062 1 97.38 94 PRO B C 1
ATOM 4628 O O . PRO B 1 94 ? -11.234 -25.062 -20.125 1 97.38 94 PRO B O 1
ATOM 4631 N N . GLN B 1 95 ? -10.922 -23.062 -20.984 1 96.56 95 GLN B N 1
ATOM 4632 C CA . GLN B 1 95 ? -11.219 -22.359 -19.734 1 96.56 95 GLN B CA 1
ATOM 4633 C C . GLN B 1 95 ? -12.391 -21.406 -19.906 1 96.56 95 GLN B C 1
ATOM 4635 O O . GLN B 1 95 ? -12.602 -20.859 -21 1 96.56 95 GLN B O 1
ATOM 4640 N N . GLY B 1 96 ? -13.133 -21.297 -18.828 1 96.25 96 GLY B N 1
ATOM 4641 C CA . GLY B 1 96 ? -14.234 -20.344 -18.859 1 96.25 96 GLY B CA 1
ATOM 4642 C C . GLY B 1 96 ? -13.922 -19.031 -18.172 1 96.25 96 GLY B C 1
ATOM 4643 O O . GLY B 1 96 ? -13.023 -18.969 -17.328 1 96.25 96 GLY B O 1
ATOM 4644 N N . GLN B 1 97 ? -14.555 -18 -18.594 1 95.62 97 GLN B N 1
ATOM 4645 C CA . GLN B 1 97 ? -14.57 -16.703 -17.938 1 95.62 97 GLN B CA 1
ATOM 4646 C C . GLN B 1 97 ? -15.977 -16.312 -17.5 1 95.62 97 GLN B C 1
ATOM 4648 O O . GLN B 1 97 ? -16.906 -16.297 -18.328 1 95.62 97 GLN B O 1
ATOM 4653 N N . TYR B 1 98 ? -16.125 -16 -16.219 1 95.56 98 TYR B N 1
ATOM 4654 C CA . TYR B 1 98 ? -17.469 -15.797 -15.68 1 95.56 98 TYR B CA 1
ATOM 4655 C C . TYR B 1 98 ? -17.578 -14.445 -14.984 1 95.56 98 TYR B C 1
ATOM 4657 O O . TYR B 1 98 ? -16.594 -13.938 -14.438 1 95.56 98 TYR B O 1
ATOM 4665 N N . SER B 1 99 ? -18.703 -13.836 -15.047 1 94.69 99 SER B N 1
ATOM 4666 C CA . SER B 1 99 ? -19.172 -12.727 -14.227 1 94.69 99 SER B CA 1
ATOM 4667 C C . SER B 1 99 ? -20.484 -13.055 -13.547 1 94.69 99 SER B C 1
ATOM 4669 O O . SER B 1 99 ? -21.047 -14.141 -13.742 1 94.69 99 SER B O 1
ATOM 4671 N N . PRO B 1 100 ? -21.031 -12.188 -12.68 1 94.75 100 PRO B N 1
ATOM 4672 C CA . PRO B 1 100 ? -22.328 -12.469 -12.07 1 94.75 100 PRO B CA 1
ATOM 4673 C C . PRO B 1 100 ? -23.438 -12.664 -13.102 1 94.75 100 PRO B C 1
ATOM 4675 O O . PRO B 1 100 ? -24.516 -13.172 -12.781 1 94.75 100 PRO B O 1
ATOM 4678 N N . ARG B 1 101 ? -23.141 -12.359 -14.352 1 92.94 101 ARG B N 1
ATOM 4679 C CA . ARG B 1 101 ? -24.109 -12.531 -15.422 1 92.94 101 ARG B CA 1
ATOM 4680 C C . ARG B 1 101 ? -24 -13.914 -16.047 1 92.94 101 ARG B C 1
ATOM 4682 O O . ARG B 1 101 ? -24.812 -14.289 -16.891 1 92.94 101 ARG B O 1
ATOM 4689 N N . GLY B 1 102 ? -23.047 -14.664 -15.633 1 91.69 102 GLY B N 1
ATOM 4690 C CA . GLY B 1 102 ? -22.812 -15.984 -16.188 1 91.69 102 GLY B CA 1
ATOM 4691 C C . GLY B 1 102 ? -21.547 -16.062 -17.031 1 91.69 102 GLY B C 1
ATOM 4692 O O . GLY B 1 102 ? -20.578 -15.336 -16.781 1 91.69 102 GLY B O 1
ATOM 4693 N N . LEU B 1 103 ? -21.562 -17.016 -17.922 1 94.06 103 LEU B N 1
ATOM 4694 C CA . LEU B 1 103 ? -20.406 -17.219 -18.797 1 94.06 103 LEU B CA 1
ATOM 4695 C C . LEU B 1 103 ? -20.219 -16.047 -19.75 1 94.06 103 LEU B C 1
ATOM 4697 O O . LEU B 1 103 ? -21.156 -15.672 -20.453 1 94.06 103 LEU B O 1
ATOM 4701 N N . GLU B 1 104 ? -19.031 -15.5 -19.734 1 93.5 104 GLU B N 1
ATOM 4702 C CA . GLU B 1 104 ? -18.75 -14.305 -20.531 1 93.5 104 GLU B CA 1
ATOM 4703 C C . GLU B 1 104 ? -17.828 -14.625 -21.703 1 93.5 104 GLU B C 1
ATOM 4705 O O . GLU B 1 104 ? -17.844 -13.938 -22.719 1 93.5 104 GLU B O 1
ATOM 4710 N N . ALA B 1 105 ? -16.984 -15.555 -21.562 1 94.44 105 ALA B N 1
ATOM 4711 C CA . ALA B 1 105 ? -16.031 -15.922 -22.609 1 94.44 105 ALA B CA 1
ATOM 4712 C C . ALA B 1 105 ? -15.516 -17.344 -22.406 1 94.44 105 ALA B C 1
ATOM 4714 O O . ALA B 1 105 ? -15.602 -17.891 -21.297 1 94.44 105 ALA B O 1
ATOM 4715 N N . VAL B 1 106 ? -15.062 -17.922 -23.438 1 96.25 106 VAL B N 1
ATOM 4716 C CA . VAL B 1 106 ? -14.406 -19.234 -23.422 1 96.25 106 VAL B CA 1
ATOM 4717 C C . VAL B 1 106 ? -13.047 -19.141 -24.109 1 96.25 106 VAL B C 1
ATOM 4719 O O . VAL B 1 106 ? -12.953 -18.719 -25.266 1 96.25 106 VAL B O 1
ATOM 4722 N N . TRP B 1 107 ? -12.047 -19.438 -23.422 1 95.56 107 TRP B N 1
ATOM 4723 C CA . TRP B 1 107 ? -10.695 -19.516 -23.953 1 95.56 107 TRP B CA 1
ATOM 4724 C C . TRP B 1 107 ? -10.367 -20.938 -24.406 1 95.56 107 TRP B C 1
ATOM 4726 O O . TRP B 1 107 ? -10.281 -21.859 -23.578 1 95.56 107 TRP B O 1
ATOM 4736 N N . PRO B 1 108 ? -10.133 -21.141 -25.594 1 96.88 108 PRO B N 1
ATOM 4737 C CA . PRO B 1 108 ? -9.906 -22.5 -26.109 1 96.88 108 PRO B CA 1
ATOM 4738 C C . PRO B 1 108 ? -8.492 -23 -25.828 1 96.88 108 PRO B C 1
ATOM 4740 O O . PRO B 1 108 ? -7.68 -22.281 -25.25 1 96.88 108 PRO B O 1
ATOM 4743 N N . VAL B 1 109 ? -8.352 -24.281 -26.109 1 97.56 109 VAL B N 1
ATOM 4744 C CA . VAL B 1 109 ? -6.98 -24.766 -26.234 1 97.56 109 VAL B CA 1
ATOM 4745 C C . VAL B 1 109 ? -6.375 -24.297 -27.547 1 97.56 109 VAL B C 1
ATOM 4747 O O . VAL B 1 109 ? -6.656 -24.875 -28.609 1 97.56 109 VAL B O 1
ATOM 4750 N N . TYR B 1 110 ? -5.477 -23.359 -27.5 1 95.94 110 TYR B N 1
ATOM 4751 C CA . TYR B 1 110 ? -5.043 -22.641 -28.703 1 95.94 110 TYR B CA 1
ATOM 4752 C C . TYR B 1 110 ? -4.219 -23.547 -29.609 1 95.94 110 TYR B C 1
ATOM 4754 O O . TYR B 1 110 ? -4.254 -23.406 -30.828 1 95.94 110 TYR B O 1
ATOM 4762 N N . ARG B 1 111 ? -3.537 -24.484 -29 1 95.25 111 ARG B N 1
ATOM 4763 C CA . ARG B 1 111 ? -2.701 -25.375 -29.781 1 95.25 111 ARG B CA 1
ATOM 4764 C C . ARG B 1 111 ? -3.555 -26.281 -30.688 1 95.25 111 ARG B C 1
ATOM 4766 O O . ARG B 1 111 ? -3.047 -26.875 -31.625 1 95.25 111 ARG B O 1
ATOM 4773 N N . GLU B 1 112 ? -4.828 -26.281 -30.406 1 96.06 112 GLU B N 1
ATOM 4774 C CA . GLU B 1 112 ? -5.742 -27.109 -31.172 1 96.06 112 GLU B CA 1
ATOM 4775 C C . GLU B 1 112 ? -6.488 -26.297 -32.219 1 96.06 112 GLU B C 1
ATOM 4777 O O . GLU B 1 112 ? -7.297 -26.828 -32.969 1 96.06 112 GLU B O 1
ATOM 4782 N N . GLN B 1 113 ? -6.203 -25.094 -32.219 1 93.5 113 GLN B N 1
ATOM 4783 C CA . GLN B 1 113 ? -6.863 -24.219 -33.188 1 93.5 113 GLN B CA 1
ATOM 4784 C C . GLN B 1 113 ? -6.066 -24.141 -34.469 1 93.5 113 GLN B C 1
ATOM 4786 O O . GLN B 1 113 ? -4.84 -24.016 -34.438 1 93.5 113 GLN B O 1
ATOM 4791 N N . PHE B 1 114 ? -6.824 -24.203 -35.625 1 91.31 114 PHE B N 1
ATOM 4792 C CA . PHE B 1 114 ? -6.223 -24.125 -36.938 1 91.31 114 PHE B CA 1
ATOM 4793 C C . PHE B 1 114 ? -6.957 -23.125 -37.812 1 91.31 114 PHE B C 1
ATOM 4795 O O . PHE B 1 114 ? -8.188 -23.031 -37.781 1 91.31 114 PHE B O 1
ATOM 4802 N N . PRO B 1 115 ? -6.125 -22.469 -38.719 1 91.19 115 PRO B N 1
ATOM 4803 C CA . PRO B 1 115 ? -4.668 -22.406 -38.875 1 91.19 115 PRO B CA 1
ATOM 4804 C C . PRO B 1 115 ? -3.998 -21.641 -37.719 1 91.19 115 PRO B C 1
ATOM 4806 O O . PRO B 1 115 ? -4.672 -20.938 -36.969 1 91.19 115 PRO B O 1
ATOM 4809 N N . ALA B 1 116 ? -2.764 -21.906 -37.562 1 88.94 116 ALA B N 1
ATOM 4810 C CA . ALA B 1 116 ? -1.982 -21.094 -36.656 1 88.94 116 ALA B CA 1
ATOM 4811 C C . ALA B 1 116 ? -1.94 -19.625 -37.125 1 88.94 116 ALA B C 1
ATOM 4813 O O . ALA B 1 116 ? -1.666 -19.344 -38.281 1 88.94 116 ALA B O 1
ATOM 4814 N N . LEU B 1 117 ? -2.334 -18.734 -36.25 1 88.56 117 LEU B N 1
ATOM 4815 C CA . LEU B 1 117 ? -2.354 -17.297 -36.562 1 88.56 117 LEU B CA 1
ATOM 4816 C C . LEU B 1 117 ? -1.322 -16.547 -35.719 1 88.56 117 LEU B C 1
ATOM 4818 O O . LEU B 1 117 ? -0.904 -17.031 -34.656 1 88.56 117 LEU B O 1
ATOM 4822 N N . PRO B 1 118 ? -0.906 -15.398 -36.344 1 84.69 118 PRO B N 1
ATOM 4823 C CA . PRO B 1 118 ? -0.039 -14.555 -35.531 1 84.69 118 PRO B CA 1
ATOM 4824 C C . PRO B 1 118 ? -0.663 -14.203 -34.188 1 84.69 118 PRO B C 1
ATOM 4826 O O . PRO B 1 118 ? -1.883 -14.039 -34.094 1 84.69 118 PRO B O 1
ATOM 4829 N N . THR B 1 119 ? 0.258 -14.148 -33.219 1 82.94 119 THR B N 1
ATOM 4830 C CA . THR B 1 119 ? -0.227 -13.82 -31.891 1 82.94 119 THR B CA 1
ATOM 4831 C C . THR B 1 119 ? -1.074 -12.547 -31.938 1 82.94 119 THR B C 1
ATOM 4833 O O . THR B 1 119 ? -0.835 -11.656 -32.75 1 82.94 119 THR B O 1
ATOM 4836 N N . GLY B 1 120 ? -1.953 -12.328 -31 1 81.19 120 GLY B N 1
ATOM 4837 C CA . GLY B 1 120 ? -2.922 -11.242 -31.016 1 81.19 120 GLY B CA 1
ATOM 4838 C C . GLY B 1 120 ? -4.141 -11.547 -31.875 1 81.19 120 GLY B C 1
ATOM 4839 O O . GLY B 1 120 ? -5.277 -11.391 -31.422 1 81.19 120 GLY B O 1
ATOM 4840 N N . LEU B 1 121 ? -3.852 -11.906 -33.125 1 84.5 121 LEU B N 1
ATOM 4841 C CA . LEU B 1 121 ? -4.941 -12.273 -34.031 1 84.5 121 LEU B CA 1
ATOM 4842 C C . LEU B 1 121 ? -5.555 -13.609 -33.594 1 84.5 121 LEU B C 1
ATOM 4844 O O . LEU B 1 121 ? -6.766 -13.797 -33.719 1 84.5 121 LEU B O 1
ATOM 4848 N N . ALA B 1 122 ? -4.691 -14.523 -33.25 1 88.44 122 ALA B N 1
ATOM 4849 C CA . ALA B 1 122 ? -5.188 -15.82 -32.812 1 88.44 122 ALA B CA 1
ATOM 4850 C C . ALA B 1 122 ? -6.141 -15.672 -31.641 1 88.44 122 ALA B C 1
ATOM 4852 O O . ALA B 1 122 ? -7.223 -16.266 -31.625 1 88.44 122 ALA B O 1
ATOM 4853 N N . GLN B 1 123 ? -5.703 -14.914 -30.672 1 87.12 123 GLN B N 1
ATOM 4854 C CA . GLN B 1 123 ? -6.527 -14.695 -29.484 1 87.12 123 GLN B CA 1
ATOM 4855 C C . GLN B 1 123 ? -7.836 -14 -29.859 1 87.12 123 GLN B C 1
ATOM 4857 O O . GLN B 1 123 ? -8.898 -14.344 -29.312 1 87.12 123 GLN B O 1
ATOM 4862 N N . ALA B 1 124 ? -7.754 -13.062 -30.75 1 85.31 124 ALA B N 1
ATOM 4863 C CA . ALA B 1 124 ? -8.953 -12.344 -31.188 1 85.31 124 ALA B CA 1
ATOM 4864 C C . ALA B 1 124 ? -9.891 -13.266 -31.953 1 85.31 124 ALA B C 1
ATOM 4866 O O . ALA B 1 124 ? -11.117 -13.164 -31.828 1 85.31 124 ALA B O 1
ATOM 4867 N N . ALA B 1 125 ? -9.305 -14.125 -32.688 1 87.94 125 ALA B N 1
ATOM 4868 C CA . ALA B 1 125 ? -10.102 -14.945 -33.594 1 87.94 125 ALA B CA 1
ATOM 4869 C C . ALA B 1 125 ? -10.688 -16.156 -32.875 1 87.94 125 ALA B C 1
ATOM 4871 O O . ALA B 1 125 ? -11.812 -16.578 -33.156 1 87.94 125 ALA B O 1
ATOM 4872 N N . TYR B 1 126 ? -9.93 -16.719 -31.984 1 93.19 126 TYR B N 1
ATOM 4873 C CA . TYR B 1 126 ? -10.312 -18.031 -31.484 1 93.19 126 TYR B CA 1
ATOM 4874 C C . TYR B 1 126 ? -11 -17.938 -30.125 1 93.19 126 TYR B C 1
ATOM 4876 O O . TYR B 1 126 ? -11.711 -18.859 -29.719 1 93.19 126 TYR B O 1
ATOM 4884 N N . THR B 1 127 ? -10.68 -16.859 -29.359 1 92.62 127 THR B N 1
ATOM 4885 C CA . THR B 1 127 ? -11.406 -16.688 -28.109 1 92.62 127 THR B CA 1
ATOM 4886 C C . THR B 1 127 ? -12.875 -16.375 -28.375 1 92.62 127 THR B C 1
ATOM 4888 O O . THR B 1 127 ? -13.195 -15.547 -29.234 1 92.62 127 THR B O 1
ATOM 4891 N N . LYS B 1 128 ? -13.758 -17.062 -27.672 1 93.75 128 LYS B N 1
ATOM 4892 C CA . LYS B 1 128 ? -15.188 -16.828 -27.828 1 93.75 128 LYS B CA 1
ATOM 4893 C C . LYS B 1 128 ? -15.703 -15.844 -26.781 1 93.75 128 LYS B C 1
ATOM 4895 O O . LYS B 1 128 ? -16.062 -16.219 -25.672 1 93.75 128 LYS B O 1
ATOM 4900 N N . PHE B 1 129 ? -15.852 -14.625 -27.234 1 92.19 129 PHE B N 1
ATOM 4901 C CA . PHE B 1 129 ? -16.453 -13.609 -26.375 1 92.19 129 PHE B CA 1
ATOM 4902 C C . PHE B 1 129 ? -17.969 -13.555 -26.578 1 92.19 129 PHE B C 1
ATOM 4904 O O . PHE B 1 129 ? -18.438 -13.312 -27.688 1 92.19 129 PHE B O 1
ATOM 4911 N N . LEU B 1 130 ? -18.625 -13.688 -25.484 1 92.12 130 LEU B N 1
ATOM 4912 C CA . LEU B 1 130 ? -20.078 -13.812 -25.594 1 92.12 130 LEU B CA 1
ATOM 4913 C C . LEU B 1 130 ? -20.75 -12.453 -25.453 1 92.12 130 LEU B C 1
ATOM 4915 O O . LEU B 1 130 ? -21.875 -12.266 -25.891 1 92.12 130 LEU B O 1
ATOM 4919 N N . GLN B 1 131 ? -20.078 -11.508 -24.859 1 89.81 131 GLN B N 1
ATOM 4920 C CA . GLN B 1 131 ? -20.75 -10.25 -24.562 1 89.81 131 GLN B CA 1
ATOM 4921 C C . GLN B 1 131 ? -20 -9.07 -25.188 1 89.81 131 GLN B C 1
ATOM 4923 O O . GLN B 1 131 ? -20.453 -7.926 -25.109 1 89.81 131 GLN B O 1
ATOM 4928 N N . LEU B 1 132 ? -18.859 -9.258 -25.688 1 91.06 132 LEU B N 1
ATOM 4929 C CA . LEU B 1 132 ? -18.078 -8.18 -26.297 1 91.06 132 LEU B CA 1
ATOM 4930 C C . LEU B 1 132 ? -18.234 -8.18 -27.812 1 91.06 132 LEU B C 1
ATOM 4932 O O . LEU B 1 132 ? -17.922 -9.172 -28.484 1 91.06 132 LEU B O 1
ATOM 4936 N N . SER B 1 133 ? -18.703 -7.062 -28.359 1 90.62 133 SER B N 1
ATOM 4937 C CA . SER B 1 133 ? -18.844 -6.914 -29.797 1 90.62 133 SER B CA 1
ATOM 4938 C C . SER B 1 133 ? -17.5 -6.773 -30.484 1 90.62 133 SER B C 1
ATOM 4940 O O . SER B 1 133 ? -16.5 -6.465 -29.828 1 90.62 133 SER B O 1
ATOM 4942 N N . PRO B 1 134 ? -17.5 -7.027 -31.812 1 89.44 134 PRO B N 1
ATOM 4943 C CA . PRO B 1 134 ? -16.234 -6.84 -32.531 1 89.44 134 PRO B CA 1
ATOM 4944 C C . PRO B 1 134 ? -15.727 -5.406 -32.469 1 89.44 134 PRO B C 1
ATOM 4946 O O . PRO B 1 134 ? -14.508 -5.184 -32.469 1 89.44 134 PRO B O 1
ATOM 4949 N N . LEU B 1 135 ? -16.594 -4.492 -32.406 1 90.44 135 LEU B N 1
ATOM 4950 C CA . LEU B 1 135 ? -16.203 -3.094 -32.312 1 90.44 135 LEU B CA 1
ATOM 4951 C C . LEU B 1 135 ? -15.531 -2.805 -30.984 1 90.44 135 LEU B C 1
ATOM 4953 O O . LEU B 1 135 ? -14.547 -2.062 -30.938 1 90.44 135 LEU B O 1
ATOM 4957 N N . GLU B 1 136 ? -16.078 -3.367 -29.969 1 89.94 136 GLU B N 1
ATOM 4958 C CA . GLU B 1 136 ? -15.469 -3.205 -28.656 1 89.94 136 GLU B CA 1
ATOM 4959 C C . GLU B 1 136 ? -14.102 -3.877 -28.594 1 89.94 136 GLU B C 1
ATOM 4961 O O . GLU B 1 136 ? -13.156 -3.324 -28.016 1 89.94 136 GLU B O 1
ATOM 4966 N N . ARG B 1 137 ? -14.031 -4.961 -29.203 1 89.62 137 ARG B N 1
ATOM 4967 C CA . ARG B 1 137 ? -12.766 -5.695 -29.234 1 89.62 137 ARG B CA 1
ATOM 4968 C C . ARG B 1 137 ? -11.703 -4.926 -30 1 89.62 137 ARG B C 1
ATOM 4970 O O . ARG B 1 137 ? -10.523 -4.953 -29.641 1 89.62 137 ARG B O 1
ATOM 4977 N N . ALA B 1 138 ? -12.109 -4.23 -30.953 1 90.12 138 ALA B N 1
ATOM 4978 C CA . ALA B 1 138 ? -11.188 -3.484 -31.812 1 90.12 138 ALA B CA 1
ATOM 4979 C C . ALA B 1 138 ? -10.539 -2.336 -31.047 1 90.12 138 ALA B C 1
ATOM 4981 O O . ALA B 1 138 ? -9.469 -1.857 -31.438 1 90.12 138 ALA B O 1
ATOM 4982 N N . THR B 1 139 ? -11.141 -1.95 -29.953 1 90.44 139 THR B N 1
ATOM 4983 C CA . THR B 1 139 ? -10.594 -0.851 -29.172 1 90.44 139 THR B CA 1
ATOM 4984 C C . THR B 1 139 ? -9.312 -1.277 -28.469 1 90.44 139 THR B C 1
ATOM 4986 O O . THR B 1 139 ? -8.562 -0.435 -27.969 1 90.44 139 THR B O 1
ATOM 4989 N N . ALA B 1 140 ? -9.062 -2.523 -28.406 1 88.06 140 ALA B N 1
ATOM 4990 C CA . ALA B 1 140 ? -7.855 -3.041 -27.766 1 88.06 140 ALA B CA 1
ATOM 4991 C C . ALA B 1 140 ? -6.672 -3.041 -28.734 1 88.06 140 ALA B C 1
ATOM 4993 O O . ALA B 1 140 ? -5.539 -3.305 -28.328 1 88.06 140 ALA B O 1
ATOM 4994 N N . LEU B 1 141 ? -6.82 -2.691 -29.938 1 85.31 141 LEU B N 1
ATOM 4995 C CA . LEU B 1 141 ? -5.816 -2.824 -30.984 1 85.31 141 LEU B CA 1
ATOM 4996 C C . LEU B 1 141 ? -4.578 -1.991 -30.672 1 85.31 141 LEU B C 1
ATOM 4998 O O . LEU B 1 141 ? -3.451 -2.441 -30.875 1 85.31 141 LEU B O 1
ATOM 5002 N N . PRO B 1 142 ? -4.812 -0.822 -30.156 1 83.75 142 PRO B N 1
ATOM 5003 C CA . PRO B 1 142 ? -3.621 -0.021 -29.859 1 83.75 142 PRO B CA 1
ATOM 5004 C C . PRO B 1 142 ? -2.73 -0.649 -28.797 1 83.75 142 PRO B C 1
ATOM 5006 O O . PRO B 1 142 ? -1.541 -0.333 -28.703 1 83.75 142 PRO B O 1
ATOM 5009 N N . LEU B 1 143 ? -3.318 -1.404 -27.922 1 83.31 143 LEU B N 1
ATOM 5010 C CA . LEU B 1 143 ? -2.531 -2.088 -26.906 1 83.31 143 LEU B CA 1
ATOM 5011 C C . LEU B 1 143 ? -1.522 -3.037 -27.531 1 83.31 143 LEU B C 1
ATOM 5013 O O . LEU B 1 143 ? -0.47 -3.312 -26.953 1 83.31 143 LEU B O 1
ATOM 5017 N N . VAL B 1 144 ? -1.842 -3.533 -28.688 1 77.06 144 VAL B N 1
ATOM 5018 C CA . VAL B 1 144 ? -0.934 -4.418 -29.406 1 77.06 144 VAL B CA 1
ATOM 5019 C C . VAL B 1 144 ? 0.372 -3.686 -29.719 1 77.06 144 VAL B C 1
ATOM 5021 O O . VAL B 1 144 ? 1.452 -4.273 -29.641 1 77.06 144 VAL B O 1
ATOM 5024 N N . LEU B 1 145 ? 0.228 -2.428 -30.016 1 77.62 145 LEU B N 1
ATOM 5025 C CA . LEU B 1 145 ? 1.422 -1.629 -30.266 1 77.62 145 LEU B CA 1
ATOM 5026 C C . LEU B 1 145 ? 2.264 -1.485 -29 1 77.62 145 LEU B C 1
ATOM 5028 O O . LEU B 1 145 ? 3.492 -1.556 -29.062 1 77.62 145 LEU B O 1
ATOM 5032 N N . ALA B 1 146 ? 1.614 -1.265 -27.938 1 78.06 146 ALA B N 1
ATOM 5033 C CA . ALA B 1 146 ? 2.334 -1.147 -26.672 1 78.06 146 ALA B CA 1
ATOM 5034 C C . ALA B 1 146 ? 3.064 -2.443 -26.328 1 78.06 146 ALA B C 1
ATOM 5036 O O . ALA B 1 146 ? 4.207 -2.418 -25.859 1 78.06 146 ALA B O 1
ATOM 5037 N N . PHE B 1 147 ? 2.459 -3.496 -26.625 1 79.06 147 PHE B N 1
ATOM 5038 C CA . PHE B 1 147 ? 3.055 -4.809 -26.406 1 79.06 147 PHE B CA 1
ATOM 5039 C C . PHE B 1 147 ? 4.281 -5.004 -27.281 1 79.06 147 PHE B C 1
ATOM 5041 O O . PHE B 1 147 ? 5.285 -5.566 -26.844 1 79.06 147 PHE B O 1
ATOM 5048 N N . SER B 1 148 ? 4.176 -4.492 -28.406 1 77.75 148 SER B N 1
ATOM 5049 C CA . SER B 1 148 ? 5.266 -4.656 -29.359 1 77.75 148 SER B CA 1
ATOM 5050 C C . SER B 1 148 ? 6.461 -3.787 -28.984 1 77.75 148 SER B C 1
ATOM 5052 O O . SER B 1 148 ? 7.609 -4.156 -29.25 1 77.75 148 SER B O 1
ATOM 5054 N N . GLU B 1 149 ? 6.191 -2.732 -28.344 1 81.12 149 GLU B N 1
ATOM 5055 C CA . GLU B 1 149 ? 7.254 -1.802 -27.984 1 81.12 149 GLU B CA 1
ATOM 5056 C C . GLU B 1 149 ? 7.938 -2.23 -26.688 1 81.12 149 GLU B C 1
ATOM 5058 O O . GLU B 1 149 ? 9.109 -1.909 -26.453 1 81.12 149 GLU B O 1
ATOM 5063 N N . PHE B 1 150 ? 7.234 -2.875 -25.938 1 86.5 150 PHE B N 1
ATOM 5064 C CA . PHE B 1 150 ? 7.785 -3.279 -24.656 1 86.5 150 PHE B CA 1
ATOM 5065 C C . PHE B 1 150 ? 8.719 -4.469 -24.812 1 86.5 150 PHE B C 1
ATOM 5067 O O . PHE B 1 150 ? 8.266 -5.609 -24.938 1 86.5 150 PHE B O 1
ATOM 5074 N N . ASP B 1 151 ? 10.078 -4.277 -24.641 1 84.38 151 ASP B N 1
ATOM 5075 C CA . ASP B 1 151 ? 11.078 -5.316 -24.875 1 84.38 151 ASP B CA 1
ATOM 5076 C C . ASP B 1 151 ? 11.695 -5.801 -23.562 1 84.38 151 ASP B C 1
ATOM 5078 O O . ASP B 1 151 ? 12.797 -6.355 -23.562 1 84.38 151 ASP B O 1
ATOM 5082 N N . ASN B 1 152 ? 11.086 -5.512 -22.469 1 88.88 152 ASN B N 1
ATOM 5083 C CA . ASN B 1 152 ? 11.484 -5.957 -21.141 1 88.88 152 ASN B CA 1
ATOM 5084 C C . ASN B 1 152 ? 12.852 -5.414 -20.75 1 88.88 152 ASN B C 1
ATOM 5086 O O . ASN B 1 152 ? 13.477 -5.914 -19.812 1 88.88 152 ASN B O 1
ATOM 5090 N N . SER B 1 153 ? 13.406 -4.465 -21.5 1 91.38 153 SER B N 1
ATOM 5091 C CA . SER B 1 153 ? 14.648 -3.789 -21.125 1 91.38 153 SER B CA 1
ATOM 5092 C C . SER B 1 153 ? 14.43 -2.846 -19.953 1 91.38 153 SER B C 1
ATOM 5094 O O . SER B 1 153 ? 13.297 -2.484 -19.641 1 91.38 153 SER B O 1
ATOM 5096 N N . PRO B 1 154 ? 15.531 -2.523 -19.281 1 92.19 154 PRO B N 1
ATOM 5097 C CA . PRO B 1 154 ? 15.406 -1.519 -18.219 1 92.19 154 PRO B CA 1
ATOM 5098 C C . PRO B 1 154 ? 14.781 -0.215 -18.719 1 92.19 154 PRO B C 1
ATOM 5100 O O . PRO B 1 154 ? 14 0.41 -18 1 92.19 154 PRO B O 1
ATOM 5103 N N . GLN B 1 155 ? 15.055 0.156 -19.906 1 91.38 155 GLN B N 1
ATOM 5104 C CA . GLN B 1 155 ? 14.5 1.375 -20.484 1 91.38 155 GLN B CA 1
ATOM 5105 C C . GLN B 1 155 ? 12.992 1.255 -20.688 1 91.38 155 GLN B C 1
ATOM 5107 O O . GLN B 1 155 ? 12.25 2.201 -20.422 1 91.38 155 GLN B O 1
ATOM 5112 N N . ALA B 1 156 ? 12.578 0.097 -21.141 1 91.25 156 ALA B N 1
ATOM 5113 C CA . ALA B 1 156 ? 11.148 -0.137 -21.312 1 91.25 156 ALA B CA 1
ATOM 5114 C C . ALA B 1 156 ? 10.422 -0.082 -19.969 1 91.25 156 ALA B C 1
ATOM 5116 O O . ALA B 1 156 ? 9.336 0.492 -19.859 1 91.25 156 ALA B O 1
ATOM 5117 N N . TRP B 1 157 ? 11.039 -0.72 -18.984 1 92.88 157 TRP B N 1
ATOM 5118 C CA . TRP B 1 157 ? 10.453 -0.687 -17.656 1 92.88 157 TRP B CA 1
ATOM 5119 C C . TRP B 1 157 ? 10.359 0.745 -17.141 1 92.88 157 TRP B C 1
ATOM 5121 O O . TRP B 1 157 ? 9.328 1.15 -16.594 1 92.88 157 TRP B O 1
ATOM 5131 N N . GLN B 1 158 ? 11.328 1.481 -17.297 1 87.75 158 GLN B N 1
ATOM 5132 C CA . GLN B 1 158 ? 11.336 2.863 -16.828 1 87.75 158 GLN B CA 1
ATOM 5133 C C . GLN B 1 158 ? 10.242 3.682 -17.516 1 87.75 158 GLN B C 1
ATOM 5135 O O . GLN B 1 158 ? 9.633 4.555 -16.891 1 87.75 158 GLN B O 1
ATOM 5140 N N . ARG B 1 159 ? 10.031 3.385 -18.75 1 87.5 159 ARG B N 1
ATOM 5141 C CA . ARG B 1 159 ? 9.047 4.117 -19.547 1 87.5 159 ARG B CA 1
ATOM 5142 C C . ARG B 1 159 ? 7.629 3.812 -19.078 1 87.5 159 ARG B C 1
ATOM 5144 O O . ARG B 1 159 ? 6.777 4.703 -19.047 1 87.5 159 ARG B O 1
ATOM 5151 N N . TYR B 1 160 ? 7.398 2.58 -18.688 1 92.44 160 TYR B N 1
ATOM 5152 C CA . TYR B 1 160 ? 6.016 2.156 -18.5 1 92.44 160 TYR B CA 1
ATOM 5153 C C . TYR B 1 160 ? 5.719 1.908 -17.031 1 92.44 160 TYR B C 1
ATOM 5155 O O . TYR B 1 160 ? 4.555 1.793 -16.641 1 92.44 160 TYR B O 1
ATOM 5163 N N . ASP B 1 161 ? 6.719 1.872 -16.203 1 94.12 161 ASP B N 1
ATOM 5164 C CA . ASP B 1 161 ? 6.539 1.404 -14.828 1 94.12 161 ASP B CA 1
ATOM 5165 C C . ASP B 1 161 ? 5.824 2.453 -13.977 1 94.12 161 ASP B C 1
ATOM 5167 O O . ASP B 1 161 ? 5.125 2.115 -13.016 1 94.12 161 ASP B O 1
ATOM 5171 N N . ASN B 1 162 ? 5.938 3.729 -14.297 1 88.94 162 ASN B N 1
ATOM 5172 C CA . ASN B 1 162 ? 5.391 4.789 -13.453 1 88.94 162 ASN B CA 1
ATOM 5173 C C . ASN B 1 162 ? 3.932 5.074 -13.789 1 88.94 162 ASN B C 1
ATOM 5175 O O . ASN B 1 162 ? 3.305 5.941 -13.18 1 88.94 162 ASN B O 1
ATOM 5179 N N . VAL B 1 163 ? 3.406 4.332 -14.789 1 90.31 163 VAL B N 1
ATOM 5180 C CA . VAL B 1 163 ? 2.018 4.496 -15.203 1 90.31 163 VAL B CA 1
ATOM 5181 C C . VAL B 1 163 ? 1.216 3.252 -14.828 1 90.31 163 VAL B C 1
ATOM 5183 O O . VAL B 1 163 ? 1.72 2.129 -14.914 1 90.31 163 VAL B O 1
ATOM 5186 N N . SER B 1 164 ? -0.001 3.484 -14.359 1 92.25 164 SER B N 1
ATOM 5187 C CA . SER B 1 164 ? -0.841 2.324 -14.086 1 92.25 164 SER B CA 1
ATOM 5188 C C . SER B 1 164 ? -1.335 1.676 -15.375 1 92.25 164 SER B C 1
ATOM 5190 O O . SER B 1 164 ? -1.445 2.342 -16.406 1 92.25 164 SER B O 1
ATOM 5192 N N . PHE B 1 165 ? -1.603 0.423 -15.281 1 94.88 165 PHE B N 1
ATOM 5193 C CA . PHE B 1 165 ? -2.08 -0.276 -16.469 1 94.88 165 PHE B CA 1
ATOM 5194 C C . PHE B 1 165 ? -3.408 0.304 -16.938 1 94.88 165 PHE B C 1
ATOM 5196 O O . PHE B 1 165 ? -3.627 0.472 -18.141 1 94.88 165 PHE B O 1
ATOM 5203 N N . ARG B 1 166 ? -4.312 0.526 -16.094 1 92 166 ARG B N 1
ATOM 5204 C CA . ARG B 1 166 ? -5.586 1.13 -16.469 1 92 166 ARG B CA 1
ATOM 5205 C C . ARG B 1 166 ? -5.367 2.436 -17.234 1 92 166 ARG B C 1
ATOM 5207 O O . ARG B 1 166 ? -5.977 2.66 -18.281 1 92 166 ARG B O 1
ATOM 5214 N N . ASP B 1 167 ? -4.496 3.252 -16.75 1 90.06 167 ASP B N 1
ATOM 5215 C CA . ASP B 1 167 ? -4.25 4.543 -17.375 1 90.06 167 ASP B CA 1
ATOM 5216 C C . ASP B 1 167 ? -3.641 4.367 -18.766 1 90.06 167 ASP B C 1
ATOM 5218 O O . ASP B 1 167 ? -3.934 5.141 -19.688 1 90.06 167 ASP B O 1
ATOM 5222 N N . LEU B 1 168 ? -2.756 3.453 -18.859 1 91.94 168 LEU B N 1
ATOM 5223 C CA . LEU B 1 168 ? -2.215 3.156 -20.172 1 91.94 168 LEU B CA 1
ATOM 5224 C C . LEU B 1 168 ? -3.33 2.783 -21.156 1 91.94 168 LEU B C 1
ATOM 5226 O O . LEU B 1 168 ? -3.377 3.289 -22.266 1 91.94 168 LEU B O 1
ATOM 5230 N N . CYS B 1 169 ? -4.242 1.909 -20.734 1 92.88 169 CYS B N 1
ATOM 5231 C CA . CYS B 1 169 ? -5.355 1.483 -21.578 1 92.88 169 CYS B CA 1
ATOM 5232 C C . CYS B 1 169 ? -6.227 2.67 -21.969 1 92.88 169 CYS B C 1
ATOM 5234 O O . CYS B 1 169 ? -6.594 2.812 -23.141 1 92.88 169 CYS B O 1
ATOM 5236 N N . MET B 1 170 ? -6.469 3.465 -21.016 1 86.38 170 MET B N 1
ATOM 5237 C CA . MET B 1 170 ? -7.289 4.641 -21.297 1 86.38 170 MET B CA 1
ATOM 5238 C C . MET B 1 170 ? -6.598 5.566 -22.297 1 86.38 170 MET B C 1
ATOM 5240 O O . MET B 1 170 ? -7.227 6.074 -23.219 1 86.38 170 MET B O 1
ATOM 5244 N N . ARG B 1 171 ? -5.383 5.805 -22.125 1 86.12 171 ARG B N 1
ATOM 5245 C CA . ARG B 1 171 ? -4.605 6.664 -23 1 86.12 171 ARG B CA 1
ATOM 5246 C C . ARG B 1 171 ? -4.613 6.121 -24.438 1 86.12 171 ARG B C 1
ATOM 5248 O O . ARG B 1 171 ? -4.582 6.895 -25.391 1 86.12 171 ARG B O 1
ATOM 5255 N N . LEU B 1 172 ? -4.645 4.855 -24.5 1 90.12 172 LEU B N 1
ATOM 5256 C CA . LEU B 1 172 ? -4.562 4.219 -25.812 1 90.12 172 LEU B CA 1
ATOM 5257 C C . LEU B 1 172 ? -5.949 4.082 -26.438 1 90.12 172 LEU B C 1
ATOM 5259 O O . LEU B 1 172 ? -6.086 3.584 -27.562 1 90.12 172 LEU B O 1
ATOM 5263 N N . GLY B 1 173 ? -6.973 4.387 -25.719 1 89.12 173 GLY B N 1
ATOM 5264 C CA . GLY B 1 173 ? -8.312 4.445 -26.281 1 89.12 173 GLY B CA 1
ATOM 5265 C C . GLY B 1 173 ? -9.086 3.154 -26.094 1 89.12 173 GLY B C 1
ATOM 5266 O O . GLY B 1 173 ? -10.102 2.934 -26.766 1 89.12 173 GLY B O 1
ATOM 5267 N N . VAL B 1 174 ? -8.672 2.348 -25.234 1 92.44 174 VAL B N 1
ATOM 5268 C CA . VAL B 1 174 ? -9.43 1.14 -24.938 1 92.44 174 VAL B CA 1
ATOM 5269 C C . VAL B 1 174 ? -10.766 1.516 -24.297 1 92.44 174 VAL B C 1
ATOM 5271 O O . VAL B 1 174 ? -10.812 2.336 -23.375 1 92.44 174 VAL B O 1
ATOM 5274 N N . SER B 1 175 ? -11.812 0.894 -24.781 1 92.38 175 SER B N 1
ATOM 5275 C CA . SER B 1 175 ? -13.125 1.226 -24.25 1 92.38 175 SER B CA 1
ATOM 5276 C C . SER B 1 175 ? -13.266 0.757 -22.812 1 92.38 175 SER B C 1
ATOM 5278 O O . SER B 1 175 ? -12.594 -0.182 -22.391 1 92.38 175 SER B O 1
ATOM 5280 N N . LYS B 1 176 ? -14.117 1.451 -22.125 1 89.06 176 LYS B N 1
ATOM 5281 C CA . LYS B 1 176 ? -14.375 1.099 -20.734 1 89.06 176 LYS B CA 1
ATOM 5282 C C . LYS B 1 176 ? -14.883 -0.337 -20.609 1 89.06 176 LYS B C 1
ATOM 5284 O O . LYS B 1 176 ? -14.477 -1.074 -19.719 1 89.06 176 LYS B O 1
ATOM 5289 N N . LYS B 1 177 ? -15.758 -0.696 -21.469 1 91.62 177 LYS B N 1
ATOM 5290 C CA . LYS B 1 177 ? -16.328 -2.041 -21.438 1 91.62 177 LYS B CA 1
ATOM 5291 C C . LYS B 1 177 ? -15.258 -3.096 -21.703 1 91.62 177 LYS B C 1
ATOM 5293 O O . LYS B 1 177 ? -15.172 -4.102 -21 1 91.62 177 LYS B O 1
ATOM 5298 N N . MET B 1 178 ? -14.469 -2.889 -22.719 1 92.31 178 MET B N 1
ATOM 5299 C CA . MET B 1 178 ? -13.383 -3.812 -23.047 1 92.31 178 MET B CA 1
ATOM 5300 C C . MET B 1 178 ? -12.414 -3.951 -21.875 1 92.31 178 MET B C 1
ATOM 5302 O O . MET B 1 178 ? -12.016 -5.062 -21.531 1 92.31 178 MET B O 1
ATOM 5306 N N . TYR B 1 179 ? -12.07 -2.854 -21.312 1 92.31 179 TYR B N 1
ATOM 5307 C CA . TYR B 1 179 ? -11.148 -2.883 -20.172 1 92.31 179 TYR B CA 1
ATOM 5308 C C . TYR B 1 179 ? -11.742 -3.672 -19.016 1 92.31 179 TYR B C 1
ATOM 5310 O O . TYR B 1 179 ? -11.102 -4.582 -18.484 1 92.31 179 TYR B O 1
ATOM 5318 N N . ASN B 1 180 ? -12.922 -3.369 -18.641 1 89.69 180 ASN B N 1
ATOM 5319 C CA . ASN B 1 180 ? -13.555 -3.939 -17.469 1 89.69 180 ASN B CA 1
ATOM 5320 C C . ASN B 1 180 ? -13.836 -5.43 -17.641 1 89.69 180 ASN B C 1
ATOM 5322 O O . ASN B 1 180 ? -13.742 -6.199 -16.672 1 89.69 180 ASN B O 1
ATOM 5326 N N . GLU B 1 181 ? -14.148 -5.816 -18.812 1 89.25 181 GLU B N 1
ATOM 5327 C CA . GLU B 1 181 ? -14.641 -7.176 -19 1 89.25 181 GLU B CA 1
ATOM 5328 C C . GLU B 1 181 ? -13.523 -8.109 -19.469 1 89.25 181 GLU B C 1
ATOM 5330 O O . GLU B 1 181 ? -13.633 -9.328 -19.344 1 89.25 181 GLU B O 1
ATOM 5335 N N . ALA B 1 182 ? -12.492 -7.551 -19.938 1 89.31 182 ALA B N 1
ATOM 5336 C CA . ALA B 1 182 ? -11.445 -8.414 -20.469 1 89.31 182 ALA B CA 1
ATOM 5337 C C . ALA B 1 182 ? -10.125 -8.195 -19.734 1 89.31 182 ALA B C 1
ATOM 5339 O O . ALA B 1 182 ? -9.531 -9.148 -19.219 1 89.31 182 ALA B O 1
ATOM 5340 N N . PHE B 1 183 ? -9.719 -6.992 -19.594 1 91.38 183 PHE B N 1
ATOM 5341 C CA . PHE B 1 183 ? -8.359 -6.742 -19.125 1 91.38 183 PHE B CA 1
ATOM 5342 C C . PHE B 1 183 ? -8.32 -6.68 -17.594 1 91.38 183 PHE B C 1
ATOM 5344 O O . PHE B 1 183 ? -7.395 -7.199 -16.969 1 91.38 183 PHE B O 1
ATOM 5351 N N . GLU B 1 184 ? -9.273 -6.023 -16.953 1 91.81 184 GLU B N 1
ATOM 5352 C CA . GLU B 1 184 ? -9.289 -5.914 -15.5 1 91.81 184 GLU B CA 1
ATOM 5353 C C . GLU B 1 184 ? -9.281 -7.293 -14.844 1 91.81 184 GLU B C 1
ATOM 5355 O O . GLU B 1 184 ? -8.484 -7.547 -13.938 1 91.81 184 GLU B O 1
ATOM 5360 N N . PRO B 1 185 ? -10.125 -8.227 -15.352 1 90.12 185 PRO B N 1
ATOM 5361 C CA . PRO B 1 185 ? -10.086 -9.562 -14.758 1 90.12 185 PRO B CA 1
ATOM 5362 C C . PRO B 1 185 ? -8.727 -10.242 -14.914 1 90.12 185 PRO B C 1
ATOM 5364 O O . PRO B 1 185 ? -8.266 -10.922 -14 1 90.12 185 PRO B O 1
ATOM 5367 N N . MET B 1 186 ? -8.156 -10.047 -16.016 1 90 186 MET B N 1
ATOM 5368 C CA . MET B 1 186 ? -6.863 -10.672 -16.281 1 90 186 MET B CA 1
ATOM 5369 C C . MET B 1 186 ? -5.793 -10.125 -15.344 1 90 186 MET B C 1
ATOM 5371 O O . MET B 1 186 ? -4.977 -10.883 -14.82 1 90 186 MET B O 1
ATOM 5375 N N . ILE B 1 187 ? -5.859 -8.828 -15.141 1 93.44 187 ILE B N 1
ATOM 5376 C CA . ILE B 1 187 ? -4.859 -8.18 -14.305 1 93.44 187 ILE B CA 1
ATOM 5377 C C . ILE B 1 187 ? -5.09 -8.555 -12.836 1 93.44 187 ILE B C 1
ATOM 5379 O O . ILE B 1 187 ? -4.141 -8.797 -12.094 1 93.44 187 ILE B O 1
ATOM 5383 N N . LEU B 1 188 ? -6.289 -8.617 -12.414 1 93.81 188 LEU B N 1
ATOM 5384 C CA . LEU B 1 188 ? -6.637 -8.984 -11.047 1 93.81 188 LEU B CA 1
ATOM 5385 C C . LEU B 1 188 ? -6.172 -10.398 -10.727 1 93.81 188 LEU B C 1
ATOM 5387 O O . LEU B 1 188 ? -5.73 -10.672 -9.609 1 93.81 188 LEU B O 1
ATOM 5391 N N . THR B 1 189 ? -6.266 -11.258 -11.672 1 92.75 189 THR B N 1
ATOM 5392 C CA . THR B 1 189 ? -5.879 -12.641 -11.43 1 92.75 189 THR B CA 1
ATOM 5393 C C . THR B 1 189 ? -4.395 -12.852 -11.703 1 92.75 189 THR B C 1
ATOM 5395 O O . THR B 1 189 ? -3.764 -13.734 -11.117 1 92.75 189 THR B O 1
ATOM 5398 N N . GLY B 1 190 ? -3.855 -12.055 -12.555 1 93.75 190 GLY B N 1
ATOM 5399 C CA . GLY B 1 190 ? -2.471 -12.234 -12.961 1 93.75 190 GLY B CA 1
ATOM 5400 C C . GLY B 1 190 ? -1.488 -11.484 -12.086 1 93.75 190 GLY B C 1
ATOM 5401 O O . GLY B 1 190 ? -0.383 -11.961 -11.828 1 93.75 190 GLY B O 1
ATOM 5402 N N . LEU B 1 191 ? -1.883 -10.266 -11.688 1 95.25 191 LEU B N 1
ATOM 5403 C CA . LEU B 1 191 ? -0.992 -9.43 -10.898 1 95.25 191 LEU B CA 1
ATOM 5404 C C . LEU B 1 191 ? -1.583 -9.164 -9.516 1 95.25 191 LEU B C 1
ATOM 5406 O O . LEU B 1 191 ? -0.998 -8.43 -8.711 1 95.25 191 LEU B O 1
ATOM 5410 N N . PHE B 1 192 ? -2.768 -9.68 -9.25 1 94.81 192 PHE B N 1
ATOM 5411 C CA . PHE B 1 192 ? -3.361 -9.82 -7.922 1 94.81 192 PHE B CA 1
ATOM 5412 C C . PHE B 1 192 ? -3.77 -8.461 -7.363 1 94.81 192 PHE B C 1
ATOM 5414 O O . PHE B 1 192 ? -3.914 -8.305 -6.148 1 94.81 192 PHE B O 1
ATOM 5421 N N . ALA B 1 193 ? -3.789 -7.445 -8.195 1 93.94 193 ALA B N 1
ATOM 5422 C CA . ALA B 1 193 ? -4.266 -6.113 -7.828 1 93.94 193 ALA B CA 1
ATOM 5423 C C . ALA B 1 193 ? -4.996 -5.453 -8.992 1 93.94 193 ALA B C 1
ATOM 5425 O O . ALA B 1 193 ? -4.816 -5.844 -10.148 1 93.94 193 ALA B O 1
ATOM 5426 N N . PRO B 1 194 ? -5.895 -4.445 -8.695 1 92.56 194 PRO B N 1
ATOM 5427 C CA . PRO B 1 194 ? -6.582 -3.77 -9.797 1 92.56 194 PRO B CA 1
ATOM 5428 C C . PRO B 1 194 ? -5.625 -3.027 -10.727 1 92.56 194 PRO B C 1
ATOM 5430 O O . PRO B 1 194 ? -4.574 -2.553 -10.281 1 92.56 194 PRO B O 1
ATOM 5433 N N . GLY B 1 195 ? -6.078 -2.912 -11.961 1 92.75 195 GLY B N 1
ATOM 5434 C CA . GLY B 1 195 ? -5.254 -2.279 -12.977 1 92.75 195 GLY B CA 1
ATOM 5435 C C . GLY B 1 195 ? -4.883 -0.848 -12.641 1 92.75 195 GLY B C 1
ATOM 5436 O O . GLY B 1 195 ? -3.85 -0.346 -13.086 1 92.75 195 GLY B O 1
ATOM 5437 N N . SER B 1 196 ? -5.672 -0.15 -11.844 1 90.88 196 SER B N 1
ATOM 5438 C CA . SER B 1 196 ? -5.398 1.224 -11.438 1 90.88 196 SER B CA 1
ATOM 5439 C C . SER B 1 196 ? -4.246 1.284 -10.438 1 90.88 196 SER B C 1
ATOM 5441 O O . SER B 1 196 ? -3.693 2.357 -10.188 1 90.88 196 SER B O 1
ATOM 5443 N N . GLU B 1 197 ? -3.873 0.119 -9.906 1 92 197 GLU B N 1
ATOM 5444 C CA . GLU B 1 197 ? -2.811 0.06 -8.906 1 92 197 GLU B CA 1
ATOM 5445 C C . GLU B 1 197 ? -1.682 -0.863 -9.352 1 92 197 GLU B C 1
ATOM 5447 O O . GLU B 1 197 ? -0.854 -1.279 -8.539 1 92 197 GLU B O 1
ATOM 5452 N N . CYS B 1 198 ? -1.673 -1.204 -10.609 1 94.5 198 CYS B N 1
ATOM 5453 C CA . CYS B 1 198 ? -0.617 -2.062 -11.133 1 94.5 198 CYS B CA 1
ATOM 5454 C C . CYS B 1 198 ? 0.223 -1.32 -12.172 1 94.5 198 CYS B C 1
ATOM 5456 O O . CYS B 1 198 ? -0.311 -0.558 -12.977 1 94.5 198 CYS B O 1
ATOM 5458 N N . SER B 1 199 ? 1.542 -1.54 -12.109 1 95.38 199 SER B N 1
ATOM 5459 C CA . SER B 1 199 ? 2.469 -1.006 -13.109 1 95.38 199 SER B CA 1
ATOM 5460 C C . SER B 1 199 ? 2.109 -1.482 -14.508 1 95.38 199 SER B C 1
ATOM 5462 O O . SER B 1 199 ? 1.879 -2.674 -14.727 1 95.38 199 SER B O 1
ATOM 5464 N N . ALA B 1 200 ? 2.094 -0.531 -15.414 1 95.38 200 ALA B N 1
ATOM 5465 C CA . ALA B 1 200 ? 1.853 -0.893 -16.812 1 95.38 200 ALA B CA 1
ATOM 5466 C C . ALA B 1 200 ? 2.973 -1.78 -17.344 1 95.38 200 ALA B C 1
ATOM 5468 O O . ALA B 1 200 ? 2.727 -2.678 -18.156 1 95.38 200 ALA B O 1
ATOM 5469 N N . ALA B 1 201 ? 4.191 -1.546 -16.922 1 96.56 201 ALA B N 1
ATOM 5470 C CA . ALA B 1 201 ? 5.316 -2.367 -17.359 1 96.56 201 ALA B CA 1
ATOM 5471 C C . ALA B 1 201 ? 5.133 -3.822 -16.938 1 96.56 201 ALA B C 1
ATOM 5473 O O . ALA B 1 201 ? 5.352 -4.738 -17.734 1 96.56 201 ALA B O 1
ATOM 5474 N N . ALA B 1 202 ? 4.711 -3.996 -15.719 1 96.81 202 ALA B N 1
ATOM 5475 C CA . ALA B 1 202 ? 4.465 -5.352 -15.227 1 96.81 202 ALA B CA 1
ATOM 5476 C C . ALA B 1 202 ? 3.34 -6.023 -16.016 1 96.81 202 ALA B C 1
ATOM 5478 O O . ALA B 1 202 ? 3.451 -7.188 -16.391 1 96.81 202 ALA B O 1
ATOM 5479 N N . ALA B 1 203 ? 2.312 -5.289 -16.25 1 96.38 203 ALA B N 1
ATOM 5480 C CA . ALA B 1 203 ? 1.166 -5.828 -16.969 1 96.38 203 ALA B CA 1
ATOM 5481 C C . ALA B 1 203 ? 1.555 -6.219 -18.406 1 96.38 203 ALA B C 1
ATOM 5483 O O . ALA B 1 203 ? 1.18 -7.289 -18.875 1 96.38 203 ALA B O 1
ATOM 5484 N N . LEU B 1 204 ? 2.266 -5.328 -19.047 1 94.75 204 LEU B N 1
ATOM 5485 C CA . LEU B 1 204 ? 2.699 -5.598 -20.422 1 94.75 204 LEU B CA 1
ATOM 5486 C C . LEU B 1 204 ? 3.619 -6.812 -20.469 1 94.75 204 LEU B C 1
ATOM 5488 O O . LEU B 1 204 ? 3.461 -7.68 -21.328 1 94.75 204 LEU B O 1
ATOM 5492 N N . GLY B 1 205 ? 4.559 -6.855 -19.547 1 94.12 205 GLY B N 1
ATOM 5493 C CA . GLY B 1 205 ? 5.457 -7.996 -19.5 1 94.12 205 GLY B CA 1
ATOM 5494 C C . GLY B 1 205 ? 4.738 -9.312 -19.266 1 94.12 205 GLY B C 1
ATOM 5495 O O . GLY B 1 205 ? 5.004 -10.305 -19.953 1 94.12 205 GLY B O 1
ATOM 5496 N N . MET B 1 206 ? 3.852 -9.312 -18.359 1 94.75 206 MET B N 1
ATOM 5497 C CA . MET B 1 206 ? 3.094 -10.523 -18.047 1 94.75 206 MET B CA 1
ATOM 5498 C C . MET B 1 206 ? 2.24 -10.961 -19.219 1 94.75 206 MET B C 1
ATOM 5500 O O . MET B 1 206 ? 2.236 -12.133 -19.594 1 94.75 206 MET B O 1
ATOM 5504 N N . ALA B 1 207 ? 1.487 -9.992 -19.766 1 92.12 207 ALA B N 1
ATOM 5505 C CA . ALA B 1 207 ? 0.601 -10.305 -20.875 1 92.12 207 ALA B CA 1
ATOM 5506 C C . ALA B 1 207 ? 1.391 -10.828 -22.078 1 92.12 207 ALA B C 1
ATOM 5508 O O . ALA B 1 207 ? 0.945 -11.75 -22.766 1 92.12 207 ALA B O 1
ATOM 5509 N N . TYR B 1 208 ? 2.467 -10.188 -22.297 1 89.81 208 TYR B N 1
ATOM 5510 C CA . TYR B 1 208 ? 3.301 -10.664 -23.406 1 89.81 208 TYR B CA 1
ATOM 5511 C C . TYR B 1 208 ? 3.709 -12.117 -23.172 1 89.81 208 TYR B C 1
ATOM 5513 O O . TYR B 1 208 ? 3.576 -12.953 -24.078 1 89.81 208 TYR B O 1
ATOM 5521 N N . PHE B 1 209 ? 4.195 -12.453 -22.062 1 93 209 PHE B N 1
ATOM 5522 C CA . PHE B 1 209 ? 4.727 -13.773 -21.75 1 93 209 PHE B CA 1
ATOM 5523 C C . PHE B 1 209 ? 3.621 -14.82 -21.781 1 93 209 PHE B C 1
ATOM 5525 O O . PHE B 1 209 ? 3.791 -15.898 -22.344 1 93 209 PHE B O 1
ATOM 5532 N N . PHE B 1 210 ? 2.453 -14.5 -21.234 1 92.5 210 PHE B N 1
ATOM 5533 C CA . PHE B 1 210 ? 1.419 -15.5 -21.016 1 92.5 210 PHE B CA 1
ATOM 5534 C C . PHE B 1 210 ? 0.466 -15.562 -22.203 1 92.5 210 PHE B C 1
ATOM 5536 O O . PHE B 1 210 ? -0.201 -16.578 -22.422 1 92.5 210 PHE B O 1
ATOM 5543 N N . VAL B 1 211 ? 0.424 -14.492 -22.938 1 86.69 211 VAL B N 1
ATOM 5544 C CA . VAL B 1 211 ? -0.661 -14.453 -23.922 1 86.69 211 VAL B CA 1
ATOM 5545 C C . VAL B 1 211 ? -0.093 -14.203 -25.312 1 86.69 211 VAL B C 1
ATOM 5547 O O . VAL B 1 211 ? -0.505 -14.844 -26.281 1 86.69 211 VAL B O 1
ATOM 5550 N N . LEU B 1 212 ? 0.883 -13.336 -25.5 1 84.25 212 LEU B N 1
ATOM 5551 C CA . LEU B 1 212 ? 1.133 -12.766 -26.812 1 84.25 212 LEU B CA 1
ATOM 5552 C C . LEU B 1 212 ? 2.447 -13.281 -27.391 1 84.25 212 LEU B C 1
ATOM 5554 O O . LEU B 1 212 ? 2.801 -12.953 -28.531 1 84.25 212 LEU B O 1
ATOM 5558 N N . GLN B 1 213 ? 3.146 -14 -26.656 1 86.62 213 GLN B N 1
ATOM 5559 C CA . GLN B 1 213 ? 4.434 -14.477 -27.156 1 86.62 213 GLN B CA 1
ATOM 5560 C C . GLN B 1 213 ? 4.258 -15.398 -28.344 1 86.62 213 GLN B C 1
ATOM 5562 O O . GLN B 1 213 ? 5.066 -15.383 -29.281 1 86.62 213 GLN B O 1
ATOM 5567 N N . SER B 1 214 ? 3.283 -16.203 -28.281 1 87.56 214 SER B N 1
ATOM 5568 C CA . SER B 1 214 ? 2.906 -17.125 -29.344 1 87.56 214 SER B CA 1
ATOM 5569 C C . SER B 1 214 ? 1.436 -17.516 -29.234 1 87.56 214 SER B C 1
ATOM 5571 O O . SER B 1 214 ? 0.79 -17.266 -28.219 1 87.56 214 SER B O 1
ATOM 5573 N N . GLN B 1 215 ? 0.945 -18.141 -30.266 1 88.62 215 GLN B N 1
ATOM 5574 C CA . GLN B 1 215 ? -0.451 -18.562 -30.25 1 88.62 215 GLN B CA 1
ATOM 5575 C C . GLN B 1 215 ? -0.741 -19.469 -29.062 1 88.62 215 GLN B C 1
ATOM 5577 O O . GLN B 1 215 ? -1.812 -19.375 -28.453 1 88.62 215 GLN B O 1
ATOM 5582 N N . ASN B 1 216 ? 0.207 -20.328 -28.688 1 92.38 216 ASN B N 1
ATOM 5583 C CA . ASN B 1 216 ? -0.034 -21.359 -27.672 1 92.38 216 ASN B CA 1
ATOM 5584 C C . ASN B 1 216 ? 0.328 -20.875 -26.281 1 92.38 216 ASN B C 1
ATOM 5586 O O . ASN B 1 216 ? 0.198 -21.625 -25.297 1 92.38 216 ASN B O 1
ATOM 5590 N N . ALA B 1 217 ? 0.8 -19.641 -26.234 1 91.94 217 ALA B N 1
ATOM 5591 C CA . ALA B 1 217 ? 1.36 -19.141 -24.984 1 91.94 217 ALA B CA 1
ATOM 5592 C C . ALA B 1 217 ? 0.341 -19.234 -23.844 1 91.94 217 ALA B C 1
ATOM 5594 O O . ALA B 1 217 ? 0.702 -19.5 -22.703 1 91.94 217 ALA B O 1
ATOM 5595 N N . PHE B 1 218 ? -0.944 -19.062 -24.188 1 93.62 218 PHE B N 1
ATOM 5596 C CA . PHE B 1 218 ? -1.969 -18.969 -23.156 1 93.62 218 PHE B CA 1
ATOM 5597 C C . PHE B 1 218 ? -2.428 -20.359 -22.719 1 93.62 218 PHE B C 1
ATOM 5599 O O . PHE B 1 218 ? -3.16 -20.484 -21.734 1 93.62 218 PHE B O 1
ATOM 5606 N N . ASP B 1 219 ? -2.043 -21.422 -23.406 1 96.38 219 ASP B N 1
ATOM 5607 C CA . ASP B 1 219 ? -2.387 -22.781 -22.984 1 96.38 219 ASP B CA 1
ATOM 5608 C C . ASP B 1 219 ? -1.764 -23.109 -21.625 1 96.38 219 ASP B C 1
ATOM 5610 O O . ASP B 1 219 ? -0.598 -22.781 -21.375 1 96.38 219 ASP B O 1
ATOM 5614 N N . VAL B 1 220 ? -2.559 -23.672 -20.812 1 96.88 220 VAL B N 1
ATOM 5615 C CA . VAL B 1 220 ? -2.107 -23.891 -19.438 1 96.88 220 VAL B CA 1
ATOM 5616 C C . VAL B 1 220 ? -2.506 -25.297 -18.984 1 96.88 220 VAL B C 1
ATOM 5618 O O . VAL B 1 220 ? -3.57 -25.797 -19.359 1 96.88 220 VAL B O 1
ATOM 5621 N N . GLN B 1 221 ? -1.635 -25.969 -18.297 1 97.31 221 GLN B N 1
ATOM 5622 C CA . GLN B 1 221 ? -1.897 -27.203 -17.562 1 97.31 221 GLN B CA 1
ATOM 5623 C C . GLN B 1 221 ? -1.957 -26.953 -16.062 1 97.31 221 GLN B C 1
ATOM 5625 O O . GLN B 1 221 ? -1.485 -25.906 -15.578 1 97.31 221 GLN B O 1
ATOM 5630 N N . TRP B 1 222 ? -2.586 -27.828 -15.398 1 96.56 222 TRP B N 1
ATOM 5631 C CA . TRP B 1 222 ? -2.77 -27.703 -13.953 1 96.56 222 TRP B CA 1
ATOM 5632 C C . TRP B 1 222 ? -2.213 -28.906 -13.219 1 96.56 222 TRP B C 1
ATOM 5634 O O . TRP B 1 222 ? -2.059 -29.984 -13.805 1 96.56 222 TRP B O 1
ATOM 5644 N N . CYS B 1 223 ? -1.872 -28.734 -11.977 1 94.38 223 CYS B N 1
ATOM 5645 C CA . CYS B 1 223 ? -1.328 -29.828 -11.18 1 94.38 223 CYS B CA 1
ATOM 5646 C C . CYS B 1 223 ? -2.408 -30.859 -10.852 1 94.38 223 CYS B C 1
ATOM 5648 O O . CYS B 1 223 ? -3.498 -30.5 -10.406 1 94.38 223 CYS B O 1
ATOM 5650 N N . ARG B 1 224 ? -2.064 -32.156 -11.047 1 92.94 224 ARG B N 1
ATOM 5651 C CA . ARG B 1 224 ? -2.932 -33.25 -10.656 1 92.94 224 ARG B CA 1
ATOM 5652 C C . ARG B 1 224 ? -2.752 -33.594 -9.188 1 92.94 224 ARG B C 1
ATOM 5654 O O . ARG B 1 224 ? -2.137 -34.625 -8.852 1 92.94 224 ARG B O 1
ATOM 5661 N N . GLY B 1 225 ? -3.379 -32.844 -8.32 1 92.81 225 GLY B N 1
ATOM 5662 C CA . GLY B 1 225 ? -3.178 -32.938 -6.879 1 92.81 225 GLY B CA 1
ATOM 5663 C C . GLY B 1 225 ? -2.537 -31.688 -6.301 1 92.81 225 GLY B C 1
ATOM 5664 O O . GLY B 1 225 ? -2.32 -30.703 -7.012 1 92.81 225 GLY B O 1
ATOM 5665 N N . ASN B 1 226 ? -2.26 -31.734 -4.984 1 93.75 226 ASN B N 1
ATOM 5666 C CA . ASN B 1 226 ? -1.571 -30.594 -4.367 1 93.75 226 ASN B CA 1
ATOM 5667 C C . ASN B 1 226 ? -0.142 -30.469 -4.883 1 93.75 226 ASN B C 1
ATOM 5669 O O . ASN B 1 226 ? 0.587 -31.453 -4.969 1 93.75 226 ASN B O 1
ATOM 5673 N N . ILE B 1 227 ? 0.189 -29.297 -5.219 1 94.56 227 ILE B N 1
ATOM 5674 C CA . ILE B 1 227 ? 1.473 -29.031 -5.859 1 94.56 227 ILE B CA 1
ATOM 5675 C C . ILE B 1 227 ? 2.609 -29.438 -4.922 1 94.56 227 ILE B C 1
ATOM 5677 O O . ILE B 1 227 ? 3.662 -29.891 -5.375 1 94.56 227 ILE B O 1
ATOM 5681 N N . GLY B 1 228 ? 2.457 -29.266 -3.605 1 93.62 228 GLY B N 1
ATOM 5682 C CA . GLY B 1 228 ? 3.467 -29.688 -2.648 1 93.62 228 GLY B CA 1
ATOM 5683 C C . GLY B 1 228 ? 3.828 -31.156 -2.766 1 93.62 228 GLY B C 1
ATOM 5684 O O . GLY B 1 228 ? 5.008 -31.516 -2.734 1 93.62 228 GLY B O 1
ATOM 5685 N N . ASP B 1 229 ? 2.867 -31.969 -2.951 1 92.31 229 ASP B N 1
ATOM 5686 C CA . ASP B 1 229 ? 3.061 -33.406 -3.033 1 92.31 229 ASP B CA 1
ATOM 5687 C C . ASP B 1 229 ? 3.559 -33.844 -4.418 1 92.31 229 ASP B C 1
ATOM 5689 O O . ASP B 1 229 ? 4.387 -34.75 -4.543 1 92.31 229 ASP B O 1
ATOM 5693 N N . GLN B 1 230 ? 3.072 -33.156 -5.418 1 93.88 230 GLN B N 1
ATOM 5694 C CA . GLN B 1 230 ? 3.324 -33.594 -6.785 1 93.88 230 GLN B CA 1
ATOM 5695 C C . GLN B 1 230 ? 4.668 -33.062 -7.293 1 93.88 230 GLN B C 1
ATOM 5697 O O . GLN B 1 230 ? 5.301 -33.688 -8.141 1 93.88 230 GLN B O 1
ATOM 5702 N N . VAL B 1 231 ? 5.062 -31.906 -6.75 1 96.5 231 VAL B N 1
ATOM 5703 C CA . VAL B 1 231 ? 6.219 -31.25 -7.348 1 96.5 231 VAL B CA 1
ATOM 5704 C C . VAL B 1 231 ? 7.281 -31 -6.277 1 96.5 231 VAL B C 1
ATOM 5706 O O . VAL B 1 231 ? 8.391 -31.531 -6.352 1 96.5 231 VAL B O 1
ATOM 5709 N N . PHE B 1 232 ? 6.988 -30.375 -5.219 1 97 232 PHE B N 1
ATOM 5710 C CA . PHE B 1 232 ? 7.996 -29.859 -4.301 1 97 232 PHE B CA 1
ATOM 5711 C C . PHE B 1 232 ? 8.602 -30.969 -3.467 1 97 232 PHE B C 1
ATOM 5713 O O . PHE B 1 232 ? 9.812 -30.984 -3.223 1 97 232 PHE B O 1
ATOM 5720 N N . THR B 1 233 ? 7.758 -31.906 -3.018 1 94.94 233 THR B N 1
ATOM 5721 C CA . THR B 1 233 ? 8.281 -33 -2.199 1 94.94 233 THR B CA 1
ATOM 5722 C C . THR B 1 233 ? 9.297 -33.812 -2.979 1 94.94 233 THR B C 1
ATOM 5724 O O . THR B 1 233 ? 10.438 -34 -2.535 1 94.94 233 THR B O 1
ATOM 5727 N N . PRO B 1 234 ? 8.945 -34.312 -4.16 1 96.5 234 PRO B N 1
ATOM 5728 C CA . PRO B 1 234 ? 9.953 -35.094 -4.906 1 96.5 234 PRO B CA 1
ATOM 5729 C C . PRO B 1 234 ? 11.172 -34.25 -5.27 1 96.5 234 PRO B C 1
ATOM 5731 O O . PRO B 1 234 ? 12.297 -34.75 -5.301 1 96.5 234 PRO B O 1
ATOM 5734 N N . TRP B 1 235 ? 11 -32.969 -5.566 1 98.06 235 TRP B N 1
ATOM 5735 C CA . TRP B 1 235 ? 12.086 -32.062 -5.914 1 98.06 235 TRP B CA 1
ATOM 5736 C C . TRP B 1 235 ? 13.062 -31.922 -4.75 1 98.06 235 TRP B C 1
ATOM 5738 O O . TRP B 1 235 ? 14.281 -32.062 -4.93 1 98.06 235 TRP B O 1
ATOM 5748 N N . VAL B 1 236 ? 12.562 -31.703 -3.564 1 97.56 236 VAL B N 1
ATOM 5749 C CA . VAL B 1 236 ? 13.367 -31.516 -2.363 1 97.56 236 VAL B CA 1
ATOM 5750 C C . VAL B 1 236 ? 14.078 -32.812 -2.006 1 97.56 236 VAL B C 1
ATOM 5752 O O . VAL B 1 236 ? 15.227 -32.812 -1.549 1 97.56 236 VAL B O 1
ATOM 5755 N N . GLU B 1 237 ? 13.422 -33.938 -2.221 1 97.31 237 GLU B N 1
ATOM 5756 C CA . GLU B 1 237 ? 14.039 -35.219 -1.94 1 97.31 237 GLU B CA 1
ATOM 5757 C C . GLU B 1 237 ? 15.297 -35.438 -2.779 1 97.31 237 GLU B C 1
ATOM 5759 O O . GLU B 1 237 ? 16.312 -35.906 -2.275 1 97.31 237 GLU B O 1
ATOM 5764 N N . VAL B 1 238 ? 15.195 -35.062 -4 1 97.5 238 VAL B N 1
ATOM 5765 C CA . VAL B 1 238 ? 16.344 -35.188 -4.895 1 97.5 238 VAL B CA 1
ATOM 5766 C C . VAL B 1 238 ? 17.484 -34.312 -4.391 1 97.5 238 VAL B C 1
ATOM 5768 O O . VAL B 1 238 ? 18.641 -34.75 -4.367 1 97.5 238 VAL B O 1
ATOM 5771 N N . MET B 1 239 ? 17.188 -33.156 -3.979 1 97.88 239 MET B N 1
ATOM 5772 C CA . MET B 1 239 ? 18.203 -32.219 -3.518 1 97.88 239 MET B CA 1
ATOM 5773 C C . MET B 1 239 ? 18.828 -32.688 -2.209 1 97.88 239 MET B C 1
ATOM 5775 O O . MET B 1 239 ? 20.031 -32.562 -2.016 1 97.88 239 MET B O 1
ATOM 5779 N N . GLN B 1 240 ? 17.953 -33.188 -1.374 1 97.88 240 GLN B N 1
ATOM 5780 C CA . GLN B 1 240 ? 18.469 -33.719 -0.116 1 97.88 240 GLN B CA 1
ATOM 5781 C C . GLN B 1 240 ? 19.375 -34.906 -0.356 1 97.88 240 GLN B C 1
ATOM 5783 O O . GLN B 1 240 ? 20.375 -35.094 0.354 1 97.88 240 GLN B O 1
ATOM 5788 N N . GLY B 1 241 ? 19.062 -35.688 -1.329 1 97.56 241 GLY B N 1
ATOM 5789 C CA . GLY B 1 241 ? 19.922 -36.781 -1.723 1 97.56 241 GLY B CA 1
ATOM 5790 C C . GLY B 1 241 ? 21.281 -36.344 -2.195 1 97.56 241 GLY B C 1
ATOM 5791 O O . GLY B 1 241 ? 22.266 -37.094 -2.076 1 97.56 241 GLY B O 1
ATOM 5792 N N . ARG B 1 242 ? 21.359 -35.156 -2.656 1 97.31 242 ARG B N 1
ATOM 5793 C CA . ARG B 1 242 ? 22.609 -34.594 -3.141 1 97.31 242 ARG B CA 1
ATOM 5794 C C . ARG B 1 242 ? 23.328 -33.812 -2.037 1 97.31 242 ARG B C 1
ATOM 5796 O O . ARG B 1 242 ? 24.359 -33.188 -2.285 1 97.31 242 ARG B O 1
ATOM 5803 N N . GLY B 1 243 ? 22.703 -33.812 -0.836 1 97.38 243 GLY B N 1
ATOM 5804 C CA . GLY B 1 243 ? 23.406 -33.25 0.302 1 97.38 243 GLY B CA 1
ATOM 5805 C C . GLY B 1 243 ? 22.891 -31.875 0.712 1 97.38 243 GLY B C 1
ATOM 5806 O O . GLY B 1 243 ? 23.438 -31.234 1.613 1 97.38 243 GLY B O 1
ATOM 5807 N N . VAL B 1 244 ? 21.812 -31.375 0.083 1 98.5 244 VAL B N 1
ATOM 5808 C CA . VAL B 1 244 ? 21.25 -30.094 0.47 1 98.5 244 VAL B CA 1
ATOM 5809 C C . VAL B 1 244 ? 20.594 -30.203 1.842 1 98.5 244 VAL B C 1
ATOM 5811 O O . VAL B 1 244 ? 19.844 -31.141 2.1 1 98.5 244 VAL B O 1
ATOM 5814 N N . HIS B 1 245 ? 20.891 -29.266 2.727 1 98.31 245 HIS B N 1
ATOM 5815 C CA . HIS B 1 245 ? 20.25 -29.203 4.039 1 98.31 245 HIS B CA 1
ATOM 5816 C C . HIS B 1 245 ? 19.031 -28.297 4.016 1 98.31 245 HIS B C 1
ATOM 5818 O O . HIS B 1 245 ? 19.141 -27.109 3.682 1 98.31 245 HIS B O 1
ATOM 5824 N N . LEU B 1 246 ? 17.906 -28.906 4.312 1 98.12 246 LEU B N 1
ATOM 5825 C CA . LEU B 1 246 ? 16.672 -28.125 4.375 1 98.12 246 LEU B CA 1
ATOM 5826 C C . LEU B 1 246 ? 16.219 -27.953 5.82 1 98.12 246 LEU B C 1
ATOM 5828 O O . LEU B 1 246 ? 16.062 -28.938 6.547 1 98.12 246 LEU B O 1
ATOM 5832 N N . ARG B 1 247 ? 16.062 -26.703 6.23 1 97.12 247 ARG B N 1
ATOM 5833 C CA . ARG B 1 247 ? 15.539 -26.375 7.555 1 97.12 247 ARG B CA 1
ATOM 5834 C C . ARG B 1 247 ? 14.211 -25.625 7.457 1 97.12 247 ARG B C 1
ATOM 5836 O O . ARG B 1 247 ? 14.188 -24.422 7.215 1 97.12 247 ARG B O 1
ATOM 5843 N N . THR B 1 248 ? 13.102 -26.297 7.773 1 96.44 248 THR B N 1
ATOM 5844 C CA . THR B 1 248 ? 11.797 -25.641 7.824 1 96.44 248 THR B CA 1
ATOM 5845 C C . THR B 1 248 ? 11.516 -25.109 9.227 1 96.44 248 THR B C 1
ATOM 5847 O O . THR B 1 248 ? 12.344 -25.25 10.125 1 96.44 248 THR B O 1
ATOM 5850 N N . GLU B 1 249 ? 10.422 -24.359 9.375 1 96.44 249 GLU B N 1
ATOM 5851 C CA . GLU B 1 249 ? 10.047 -23.75 10.648 1 96.44 249 GLU B CA 1
ATOM 5852 C C . GLU B 1 249 ? 11.227 -23 11.266 1 96.44 249 GLU B C 1
ATOM 5854 O O . GLU B 1 249 ? 11.469 -23.109 12.469 1 96.44 249 GLU B O 1
ATOM 5859 N N . THR B 1 250 ? 12.008 -22.422 10.43 1 97.31 250 THR B N 1
ATOM 5860 C CA . THR B 1 250 ? 13.195 -21.656 10.789 1 97.31 250 THR B CA 1
ATOM 5861 C C . THR B 1 250 ? 13.148 -20.266 10.164 1 97.31 250 THR B C 1
ATOM 5863 O O . THR B 1 250 ? 13.281 -20.125 8.945 1 97.31 250 THR B O 1
ATOM 5866 N N . ARG B 1 251 ? 12.969 -19.281 10.992 1 97.19 251 ARG B N 1
ATOM 5867 C CA . ARG B 1 251 ? 12.797 -17.922 10.508 1 97.19 251 ARG B CA 1
ATOM 5868 C C . ARG B 1 251 ? 14.086 -17.125 10.648 1 97.19 251 ARG B C 1
ATOM 5870 O O . ARG B 1 251 ? 14.703 -17.109 11.719 1 97.19 251 ARG B O 1
ATOM 5877 N N . VAL B 1 252 ? 14.523 -16.531 9.578 1 98.31 252 VAL B N 1
ATOM 5878 C CA . VAL B 1 252 ? 15.688 -15.641 9.641 1 98.31 252 VAL B CA 1
ATOM 5879 C C . VAL B 1 252 ? 15.312 -14.352 10.367 1 98.31 252 VAL B C 1
ATOM 5881 O O . VAL B 1 252 ? 14.305 -13.727 10.047 1 98.31 252 VAL B O 1
ATOM 5884 N N . SER B 1 253 ? 16.172 -13.906 11.312 1 96.12 253 SER B N 1
ATOM 5885 C CA . SER B 1 253 ? 15.828 -12.758 12.148 1 96.12 253 SER B CA 1
ATOM 5886 C C . SER B 1 253 ? 16.953 -11.719 12.148 1 96.12 253 SER B C 1
ATOM 5888 O O . SER B 1 253 ? 16.797 -10.633 12.703 1 96.12 253 SER B O 1
ATOM 5890 N N . GLY B 1 254 ? 18.062 -12.102 11.523 1 97.75 254 GLY B N 1
ATOM 5891 C CA . GLY B 1 254 ? 19.172 -11.164 11.516 1 97.75 254 GLY B CA 1
ATOM 5892 C C . GLY B 1 254 ? 20.359 -11.656 10.719 1 97.75 254 GLY B C 1
ATOM 5893 O O . GLY B 1 254 ? 20.328 -12.766 10.172 1 97.75 254 GLY B O 1
ATOM 5894 N N . PHE B 1 255 ? 21.422 -10.805 10.719 1 98.62 255 PHE B N 1
ATOM 5895 C CA . PHE B 1 255 ? 22.609 -11.094 9.922 1 98.62 255 PHE B CA 1
ATOM 5896 C C . PHE B 1 255 ? 23.859 -10.617 10.641 1 98.62 255 PHE B C 1
ATOM 5898 O O . PHE B 1 255 ? 23.812 -9.672 11.438 1 98.62 255 PHE B O 1
ATOM 5905 N N . THR B 1 256 ? 24.922 -11.266 10.406 1 98.5 256 THR B N 1
ATOM 5906 C CA . THR B 1 256 ? 26.234 -10.828 10.859 1 98.5 256 THR B CA 1
ATOM 5907 C C . THR B 1 256 ? 27.109 -10.438 9.672 1 98.5 256 THR B C 1
ATOM 5909 O O . THR B 1 256 ? 27.312 -11.242 8.75 1 98.5 256 THR B O 1
ATOM 5912 N N . LEU B 1 257 ? 27.578 -9.25 9.688 1 98.38 257 LEU B N 1
ATOM 5913 C CA . LEU B 1 257 ? 28.484 -8.773 8.648 1 98.38 257 LEU B CA 1
ATOM 5914 C C . LEU B 1 257 ? 29.938 -8.922 9.102 1 98.38 257 LEU B C 1
ATOM 5916 O O . LEU B 1 257 ? 30.219 -9 10.297 1 98.38 257 LEU B O 1
ATOM 5920 N N . ASN B 1 258 ? 30.812 -9.039 8.148 1 98.12 258 ASN B N 1
ATOM 5921 C CA . ASN B 1 258 ? 32.25 -9.047 8.492 1 98.12 258 ASN B CA 1
ATOM 5922 C C . ASN B 1 258 ? 32.688 -7.691 9.016 1 98.12 258 ASN B C 1
ATOM 5924 O O . ASN B 1 258 ? 31.922 -6.727 9.008 1 98.12 258 ASN B O 1
ATOM 5928 N N . GLU B 1 259 ? 33.875 -7.59 9.438 1 97.06 259 GLU B N 1
ATOM 5929 C CA . GLU B 1 259 ? 34.406 -6.387 10.078 1 97.06 259 GLU B CA 1
ATOM 5930 C C . GLU B 1 259 ? 34.312 -5.184 9.141 1 97.06 259 GLU B C 1
ATOM 5932 O O . GLU B 1 259 ? 34 -4.078 9.578 1 97.06 259 GLU B O 1
ATOM 5937 N N . SER B 1 260 ? 34.594 -5.418 7.867 1 97.06 260 SER B N 1
ATOM 5938 C CA . SER B 1 260 ? 34.594 -4.336 6.887 1 97.06 260 SER B CA 1
ATOM 5939 C C . SER B 1 260 ? 33.156 -4.004 6.449 1 97.06 260 SER B C 1
ATOM 5941 O O . SER B 1 260 ? 32.938 -3.08 5.656 1 97.06 260 SER B O 1
ATOM 5943 N N . GLN B 1 261 ? 32.156 -4.773 6.93 1 96.5 261 GLN B N 1
ATOM 5944 C CA . GLN B 1 261 ? 30.734 -4.57 6.629 1 96.5 261 GLN B CA 1
ATOM 5945 C C . GLN B 1 261 ? 30.469 -4.66 5.129 1 96.5 261 GLN B C 1
ATOM 5947 O O . GLN B 1 261 ? 29.703 -3.867 4.582 1 96.5 261 GLN B O 1
ATOM 5952 N N . THR B 1 262 ? 31.141 -5.602 4.441 1 97.44 262 THR B N 1
ATOM 5953 C CA . THR B 1 262 ? 31.016 -5.707 2.994 1 97.44 262 THR B CA 1
ATOM 5954 C C . THR B 1 262 ? 30.406 -7.047 2.602 1 97.44 262 THR B C 1
ATOM 5956 O O . THR B 1 262 ? 30.094 -7.277 1.432 1 97.44 262 THR B O 1
ATOM 5959 N N . LYS B 1 263 ? 30.281 -7.883 3.631 1 97.88 263 LYS B N 1
ATOM 5960 C CA . LYS B 1 263 ? 29.828 -9.242 3.35 1 97.88 263 LYS B CA 1
ATOM 5961 C C . LYS B 1 263 ? 29.078 -9.82 4.539 1 97.88 263 LYS B C 1
ATOM 5963 O O . LYS B 1 263 ? 29.438 -9.57 5.695 1 97.88 263 LYS B O 1
ATOM 5968 N N . ILE B 1 264 ? 28.016 -10.57 4.211 1 98.62 264 ILE B N 1
ATOM 5969 C CA . ILE B 1 264 ? 27.328 -11.328 5.258 1 98.62 264 ILE B CA 1
ATOM 5970 C C . ILE B 1 264 ? 28.125 -12.594 5.57 1 98.62 264 ILE B C 1
ATOM 5972 O O . ILE B 1 264 ? 28.422 -13.383 4.672 1 98.62 264 ILE B O 1
ATOM 5976 N N . VAL B 1 265 ? 28.438 -12.844 6.824 1 98.62 265 VAL B N 1
ATOM 5977 C CA . VAL B 1 265 ? 29.219 -14.016 7.188 1 98.62 265 VAL B CA 1
ATOM 5978 C C . VAL B 1 265 ? 28.406 -14.922 8.102 1 98.62 265 VAL B C 1
ATOM 5980 O O . VAL B 1 265 ? 28.812 -16.047 8.391 1 98.62 265 VAL B O 1
ATOM 5983 N N . GLY B 1 266 ? 27.234 -14.422 8.5 1 98.69 266 GLY B N 1
ATOM 5984 C CA . GLY B 1 266 ? 26.359 -15.203 9.352 1 98.69 266 GLY B CA 1
ATOM 5985 C C . GLY B 1 266 ? 24.891 -14.852 9.172 1 98.69 266 GLY B C 1
ATOM 5986 O O . GLY B 1 266 ? 24.547 -13.688 8.977 1 98.69 266 GLY B O 1
ATOM 5987 N N . VAL B 1 267 ? 24 -15.867 9.211 1 98.75 267 VAL B N 1
ATOM 5988 C CA . VAL B 1 267 ? 22.562 -15.695 9.164 1 98.75 267 VAL B CA 1
ATOM 5989 C C . VAL B 1 267 ? 21.938 -16.188 10.477 1 98.75 267 VAL B C 1
ATOM 5991 O O . VAL B 1 267 ? 22.078 -17.359 10.828 1 98.75 267 VAL B O 1
ATOM 5994 N N . GLN B 1 268 ? 21.328 -15.289 11.164 1 98.44 268 GLN B N 1
ATOM 5995 C CA . GLN B 1 268 ? 20.688 -15.633 12.43 1 98.44 268 GLN B CA 1
ATOM 5996 C C . GLN B 1 268 ? 19.25 -16.109 12.211 1 98.44 268 GLN B C 1
ATOM 5998 O O . GLN B 1 268 ? 18.484 -15.492 11.477 1 98.44 268 GLN B O 1
ATOM 6003 N N . CYS B 1 269 ? 18.906 -17.234 12.789 1 97.94 269 CYS B N 1
ATOM 6004 C CA . CYS B 1 269 ? 17.594 -17.828 12.609 1 97.94 269 CYS B CA 1
ATOM 6005 C C . CYS B 1 269 ? 16.938 -18.141 13.953 1 97.94 269 CYS B C 1
ATOM 6007 O O . CYS B 1 269 ? 17.625 -18.391 14.945 1 97.94 269 CYS B O 1
ATOM 6009 N N . GLN B 1 270 ? 15.695 -18.031 13.961 1 97.06 270 GLN B N 1
ATOM 6010 C CA . GLN B 1 270 ? 14.875 -18.469 15.078 1 97.06 270 GLN B CA 1
ATOM 6011 C C . GLN B 1 270 ? 14.078 -19.719 14.711 1 97.06 270 GLN B C 1
ATOM 6013 O O . GLN B 1 270 ? 13.453 -19.781 13.648 1 97.06 270 GLN B O 1
ATOM 6018 N N . THR B 1 271 ? 14.125 -20.688 15.516 1 94 271 THR B N 1
ATOM 6019 C CA . THR B 1 271 ? 13.406 -21.938 15.266 1 94 271 THR B CA 1
ATOM 6020 C C . THR B 1 271 ? 12.055 -21.922 15.977 1 94 271 THR B C 1
ATOM 6022 O O . THR B 1 271 ? 11.805 -21.094 16.844 1 94 271 THR B O 1
ATOM 6025 N N . ALA B 1 272 ? 11.172 -22.797 15.539 1 88.38 272 ALA B N 1
ATOM 6026 C CA . ALA B 1 272 ? 9.805 -22.844 16.062 1 88.38 272 ALA B CA 1
ATOM 6027 C C . ALA B 1 272 ? 9.797 -23.109 17.562 1 88.38 272 ALA B C 1
ATOM 6029 O O . ALA B 1 272 ? 8.891 -22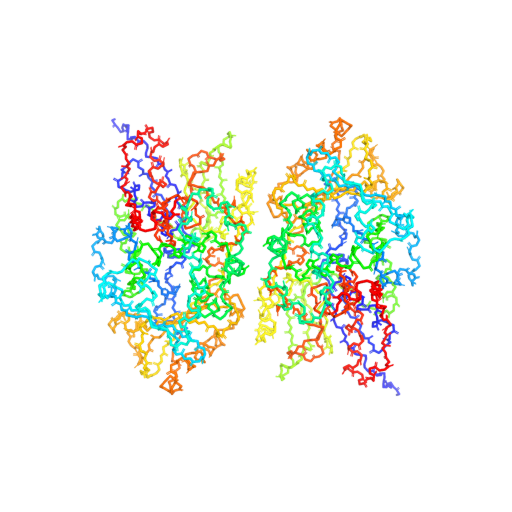.656 18.266 1 88.38 272 ALA B O 1
ATOM 6030 N N . ASN B 1 273 ? 10.797 -23.75 18.125 1 88.25 273 ASN B N 1
ATOM 6031 C CA . ASN B 1 273 ? 10.836 -24.062 19.547 1 88.25 273 ASN B CA 1
ATOM 6032 C C . ASN B 1 273 ? 11.477 -22.938 20.359 1 88.25 273 ASN B C 1
ATOM 6034 O O . ASN B 1 273 ? 11.82 -23.125 21.516 1 88.25 273 ASN B O 1
ATOM 6038 N N . GLY B 1 274 ? 11.641 -21.781 19.719 1 87.69 274 GLY B N 1
ATOM 6039 C CA . GLY B 1 274 ? 12.164 -20.625 20.422 1 87.69 274 GLY B CA 1
ATOM 6040 C C . GLY B 1 274 ? 13.68 -20.562 20.438 1 87.69 274 GLY B C 1
ATOM 6041 O O . GLY B 1 274 ? 14.266 -19.625 20.984 1 87.69 274 GLY B O 1
ATOM 6042 N N . GLY B 1 275 ? 14.289 -21.531 19.828 1 90.81 275 GLY B N 1
ATOM 6043 C CA . GLY B 1 275 ? 15.742 -21.531 19.797 1 90.81 275 GLY B CA 1
ATOM 6044 C C . GLY B 1 275 ? 16.312 -20.609 18.719 1 90.81 275 GLY B C 1
ATOM 6045 O O . GLY B 1 275 ? 15.578 -20.172 17.828 1 90.81 275 GLY B O 1
ATOM 6046 N N . SER B 1 276 ? 17.562 -20.219 18.953 1 94.12 276 SER B N 1
ATOM 6047 C CA . SER B 1 276 ? 18.281 -19.406 17.984 1 94.12 276 SER B CA 1
ATOM 6048 C C . SER B 1 276 ? 19.484 -20.141 17.438 1 94.12 276 SER B C 1
ATOM 6050 O O . SER B 1 276 ? 20.156 -20.891 18.156 1 94.12 276 SER B O 1
ATOM 6052 N N . VAL B 1 277 ? 19.672 -20.062 16.188 1 95.25 277 VAL B N 1
ATOM 6053 C CA . VAL B 1 277 ? 20.828 -20.672 15.539 1 95.25 277 VAL B CA 1
ATOM 6054 C C . VAL B 1 277 ? 21.453 -19.688 14.555 1 95.25 277 VAL B C 1
ATOM 6056 O O . VAL B 1 277 ? 20.734 -18.906 13.914 1 95.25 277 VAL B O 1
ATOM 6059 N N . GLU B 1 278 ? 22.719 -19.688 14.477 1 97.75 278 GLU B N 1
ATOM 6060 C CA . GLU B 1 278 ? 23.422 -18.906 13.469 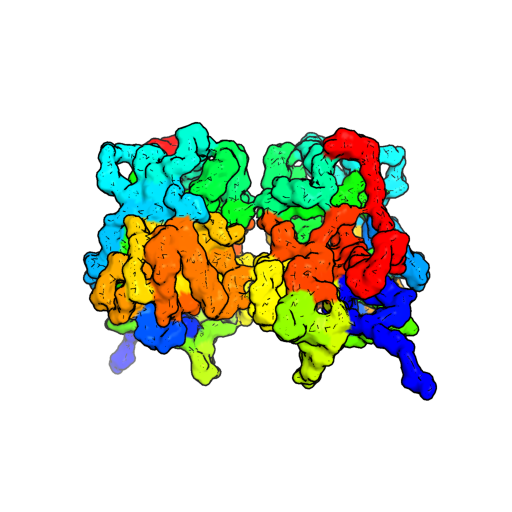1 97.75 278 GLU B CA 1
ATOM 6061 C C . GLU B 1 278 ? 24.078 -19.812 12.43 1 97.75 278 GLU B C 1
ATOM 6063 O O . GLU B 1 278 ? 24.812 -20.734 12.781 1 97.75 278 GLU B O 1
ATOM 6068 N N . LEU B 1 279 ? 23.844 -19.594 11.258 1 98.44 279 LEU B N 1
ATOM 6069 C CA . LEU B 1 279 ? 24.453 -20.328 10.156 1 98.44 279 LEU B CA 1
ATOM 6070 C C . LEU B 1 279 ? 25.609 -19.547 9.539 1 98.44 279 LEU B C 1
ATOM 6072 O O . LEU B 1 279 ? 25.422 -18.406 9.102 1 98.44 279 LEU B O 1
ATOM 6076 N N . ALA B 1 280 ? 26.766 -20.141 9.508 1 98.19 280 ALA B N 1
ATOM 6077 C CA . ALA B 1 280 ? 27.875 -19.531 8.789 1 98.19 280 ALA B CA 1
ATOM 6078 C C . ALA B 1 280 ? 27.625 -19.531 7.285 1 98.19 280 ALA B C 1
ATOM 6080 O O . ALA B 1 280 ? 27.094 -20.5 6.738 1 98.19 280 ALA B O 1
ATOM 6081 N N . ALA B 1 281 ? 28.031 -18.391 6.621 1 97.94 281 ALA B N 1
ATOM 6082 C CA . ALA B 1 281 ? 27.734 -18.297 5.195 1 97.94 281 ALA B CA 1
ATOM 6083 C C . ALA B 1 281 ? 28.891 -17.641 4.449 1 97.94 281 ALA B C 1
ATOM 6085 O O . ALA B 1 281 ? 29.422 -16.625 4.898 1 97.94 281 ALA B O 1
ATOM 6086 N N . ASP B 1 282 ? 29.297 -18.25 3.385 1 97.56 282 ASP B N 1
ATOM 6087 C CA . ASP B 1 282 ? 30.203 -17.625 2.422 1 97.56 282 ASP B CA 1
ATOM 6088 C C . ASP B 1 282 ? 29.422 -16.828 1.375 1 97.56 282 ASP B C 1
ATOM 6090 O O . ASP B 1 282 ? 29.953 -15.875 0.792 1 97.56 282 ASP B O 1
ATOM 6094 N N . ALA B 1 283 ? 28.203 -17.203 1.094 1 98.25 283 ALA B N 1
ATOM 6095 C CA . ALA B 1 283 ? 27.266 -16.531 0.214 1 98.25 283 ALA B CA 1
ATOM 6096 C C . ALA B 1 283 ? 25.844 -16.656 0.742 1 98.25 283 ALA B C 1
ATOM 6098 O O . ALA B 1 283 ? 25.5 -17.641 1.392 1 98.25 283 ALA B O 1
ATOM 6099 N N . VAL B 1 284 ? 25.062 -15.648 0.502 1 98.81 284 VAL B N 1
ATOM 6100 C CA . VAL B 1 284 ? 23.672 -15.641 0.95 1 98.81 284 VAL B CA 1
ATOM 6101 C C . VAL B 1 284 ? 22.75 -15.344 -0.231 1 98.81 284 VAL B C 1
ATOM 6103 O O . VAL B 1 284 ? 23.047 -14.477 -1.055 1 98.81 284 VAL B O 1
ATOM 6106 N N . VAL B 1 285 ? 21.688 -16.109 -0.376 1 98.94 285 VAL B N 1
ATOM 6107 C CA . VAL B 1 285 ? 20.672 -15.898 -1.408 1 98.94 285 VAL B CA 1
ATOM 6108 C C . VAL B 1 285 ? 19.328 -15.609 -0.758 1 98.94 285 VAL B C 1
ATOM 6110 O O . VAL B 1 285 ? 18.797 -16.438 -0.004 1 98.94 285 VAL B O 1
ATOM 6113 N N . PHE B 1 286 ? 18.812 -14.461 -1.021 1 98.88 286 PHE B N 1
ATOM 6114 C CA . PHE B 1 286 ? 17.453 -14.133 -0.612 1 98.88 286 PHE B CA 1
ATOM 6115 C C . PHE B 1 286 ? 16.453 -14.656 -1.628 1 98.88 286 PHE B C 1
ATOM 6117 O O . PHE B 1 286 ? 16.188 -14 -2.643 1 98.88 286 PHE B O 1
ATOM 6124 N N . GLY B 1 287 ? 15.891 -15.789 -1.372 1 98.69 287 GLY B N 1
ATOM 6125 C CA . GLY B 1 287 ? 14.836 -16.359 -2.188 1 98.69 287 GLY B CA 1
ATOM 6126 C C . GLY B 1 287 ? 13.445 -16.062 -1.656 1 98.69 287 GLY B C 1
ATOM 6127 O O . GLY B 1 287 ? 12.609 -16.969 -1.555 1 98.69 287 GLY B O 1
ATOM 6128 N N . VAL B 1 288 ? 13.156 -14.828 -1.179 1 98.12 288 VAL B N 1
ATOM 6129 C CA . VAL B 1 288 ? 11.922 -14.438 -0.506 1 98.12 288 VAL B CA 1
ATOM 6130 C C . VAL B 1 288 ? 11.211 -13.352 -1.316 1 98.12 288 VAL B C 1
ATOM 6132 O O . VAL B 1 288 ? 11.773 -12.828 -2.287 1 98.12 288 VAL B O 1
ATOM 6135 N N . GLY B 1 289 ? 9.984 -13.102 -0.999 1 97.38 289 GLY B N 1
ATOM 6136 C CA . GLY B 1 289 ? 9.188 -12.102 -1.701 1 97.38 289 GLY B CA 1
ATOM 6137 C C . GLY B 1 289 ? 9.273 -10.727 -1.076 1 97.38 289 GLY B C 1
ATOM 6138 O O . GLY B 1 289 ? 10.125 -10.477 -0.226 1 97.38 289 GLY B O 1
ATOM 6139 N N . ALA B 1 290 ? 8.398 -9.844 -1.554 1 97.75 290 ALA B N 1
ATOM 6140 C CA . ALA B 1 290 ? 8.391 -8.43 -1.191 1 97.75 290 ALA B CA 1
ATOM 6141 C C . ALA B 1 290 ? 8.172 -8.25 0.309 1 97.75 290 ALA B C 1
ATOM 6143 O O . ALA B 1 290 ? 8.852 -7.438 0.946 1 97.75 290 ALA B O 1
ATOM 6144 N N . GLU B 1 291 ? 7.238 -8.969 0.842 1 96.5 291 GLU B N 1
ATOM 6145 C CA . GLU B 1 291 ? 6.91 -8.836 2.258 1 96.5 291 GLU B CA 1
ATOM 6146 C C . GLU B 1 291 ? 8.117 -9.164 3.139 1 96.5 291 GLU B C 1
ATOM 6148 O O . GLU B 1 291 ? 8.367 -8.477 4.133 1 96.5 291 GLU B O 1
ATOM 6153 N N . ALA B 1 292 ? 8.758 -10.227 2.863 1 97.31 292 ALA B N 1
ATOM 6154 C CA . ALA B 1 292 ? 9.93 -10.617 3.643 1 97.31 292 ALA B CA 1
ATOM 6155 C C . ALA B 1 292 ? 11.062 -9.602 3.479 1 97.31 292 ALA B C 1
ATOM 6157 O O . ALA B 1 292 ? 11.75 -9.266 4.445 1 97.31 292 ALA B O 1
ATOM 6158 N N . LEU B 1 293 ? 11.328 -9.172 2.275 1 98.19 293 LEU B N 1
ATOM 6159 C CA . LEU B 1 293 ? 12.359 -8.164 2.039 1 98.19 293 LEU B CA 1
ATOM 6160 C C . LEU B 1 293 ? 12.062 -6.887 2.824 1 98.19 293 LEU B C 1
ATOM 6162 O O . LEU B 1 293 ? 12.969 -6.289 3.406 1 98.19 293 LEU B O 1
ATOM 6166 N N . GLN B 1 294 ? 10.797 -6.441 2.752 1 97.31 294 GLN B N 1
ATOM 6167 C CA . GLN B 1 294 ? 10.391 -5.281 3.537 1 97.31 294 GLN B CA 1
ATOM 6168 C C . GLN B 1 294 ? 10.688 -5.488 5.02 1 97.31 294 GLN B C 1
ATOM 6170 O O . GLN B 1 294 ? 11.172 -4.578 5.695 1 97.31 294 GLN B O 1
ATOM 6175 N N . ALA B 1 295 ? 10.398 -6.676 5.516 1 96.88 295 ALA B N 1
ATOM 6176 C CA . ALA B 1 295 ? 10.617 -6.988 6.926 1 96.88 295 ALA B CA 1
ATOM 6177 C C . ALA B 1 295 ? 12.102 -6.918 7.273 1 96.88 295 ALA B C 1
ATOM 6179 O O . ALA B 1 295 ? 12.477 -6.402 8.328 1 96.88 295 ALA B O 1
ATOM 6180 N N . PHE B 1 296 ? 12.922 -7.445 6.414 1 97.69 296 PHE B N 1
ATOM 6181 C CA . PHE B 1 296 ? 14.359 -7.383 6.664 1 97.69 296 PHE B CA 1
ATOM 6182 C C . PHE B 1 296 ? 14.836 -5.938 6.723 1 97.69 296 PHE B C 1
ATOM 6184 O O . PHE B 1 296 ? 15.664 -5.586 7.566 1 97.69 296 PHE B O 1
ATOM 6191 N N . ALA B 1 297 ? 14.352 -5.113 5.797 1 96.31 297 ALA B N 1
ATOM 6192 C CA . ALA B 1 297 ? 14.703 -3.693 5.805 1 96.31 297 ALA B CA 1
ATOM 6193 C C . ALA B 1 297 ? 14.273 -3.033 7.113 1 96.31 297 ALA B C 1
ATOM 6195 O O . ALA B 1 297 ? 15.016 -2.221 7.672 1 96.31 297 ALA B O 1
ATOM 6196 N N . LYS B 1 298 ? 13.164 -3.385 7.602 1 94.38 298 LYS B N 1
ATOM 6197 C CA . LYS B 1 298 ? 12.562 -2.715 8.75 1 94.38 298 LYS B CA 1
ATOM 6198 C C . LYS B 1 298 ? 13.18 -3.205 10.055 1 94.38 298 LYS B C 1
ATOM 6200 O O . LYS B 1 298 ? 13.352 -2.43 11 1 94.38 298 LYS B O 1
ATOM 6205 N N . PHE B 1 299 ? 13.625 -4.523 10.086 1 93.56 299 PHE B N 1
ATOM 6206 C CA . PHE B 1 299 ? 13.891 -5.09 11.406 1 93.56 299 PHE B CA 1
ATOM 6207 C C . PHE B 1 299 ? 15.336 -5.562 11.508 1 93.56 299 PHE B C 1
ATOM 6209 O O . PHE B 1 299 ? 15.758 -6.066 12.547 1 93.56 299 PHE B O 1
ATOM 6216 N N . CYS B 1 300 ? 16.078 -5.414 10.414 1 96.12 300 CYS B N 1
ATOM 6217 C CA . CYS B 1 300 ? 17.484 -5.809 10.453 1 96.12 300 CYS B CA 1
ATOM 6218 C C . CYS B 1 300 ? 18.391 -4.617 10.164 1 96.12 300 CYS B C 1
ATOM 6220 O O . CYS B 1 300 ? 18.719 -4.355 9.008 1 96.12 300 CYS B O 1
ATOM 6222 N N . PRO B 1 301 ? 18.828 -3.965 11.188 1 94 301 PRO B N 1
ATOM 6223 C CA . PRO B 1 301 ? 19.641 -2.754 11.016 1 94 301 PRO B CA 1
ATOM 6224 C C . PRO B 1 301 ? 20.938 -3.01 10.25 1 94 301 PRO B C 1
ATOM 6226 O O . PRO B 1 301 ? 21.453 -2.111 9.586 1 94 301 PRO B O 1
ATOM 6229 N N . GLU B 1 302 ? 21.422 -4.266 10.344 1 95.69 302 GLU B N 1
ATOM 6230 C CA . GLU B 1 302 ? 22.641 -4.617 9.625 1 95.69 302 GLU B CA 1
ATOM 6231 C C . GLU B 1 302 ? 22.453 -4.453 8.117 1 95.69 302 GLU B C 1
ATOM 6233 O O . GLU B 1 302 ? 23.422 -4.176 7.398 1 95.69 302 GLU B O 1
ATOM 6238 N N . LEU B 1 303 ? 21.234 -4.621 7.688 1 97.38 303 LEU B N 1
ATOM 6239 C CA . LEU B 1 303 ? 20.953 -4.488 6.262 1 97.38 303 LEU B CA 1
ATOM 6240 C C . LEU B 1 303 ? 20.469 -3.08 5.93 1 97.38 303 LEU B C 1
ATOM 6242 O O . LEU B 1 303 ? 20.859 -2.516 4.902 1 97.38 303 LEU B 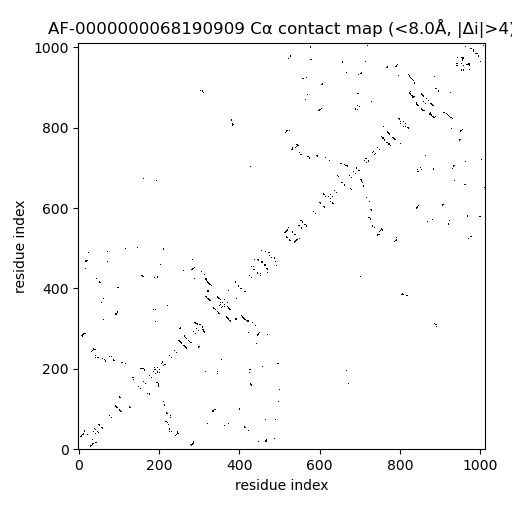O 1
ATOM 6246 N N . SER B 1 304 ? 19.688 -2.473 6.785 1 94.81 304 SER B N 1
ATOM 6247 C CA . SER B 1 304 ? 19.031 -1.21 6.477 1 94.81 304 SER B CA 1
ATOM 6248 C C . SER B 1 304 ? 20.016 -0.052 6.465 1 94.81 304 SER B C 1
ATOM 6250 O O . SER B 1 304 ? 19.672 1.068 6.086 1 94.81 304 SER B O 1
ATOM 6252 N N . GLN B 1 305 ? 21.266 -0.258 6.91 1 94.94 305 GLN B N 1
ATOM 6253 C CA . GLN B 1 305 ? 22.281 0.778 6.793 1 94.94 305 GLN B CA 1
ATOM 6254 C C . GLN B 1 305 ? 22.609 1.062 5.332 1 94.94 305 GLN B C 1
ATOM 6256 O O . GLN B 1 305 ? 23.141 2.125 5.004 1 94.94 305 GLN B O 1
ATOM 6261 N N . PHE B 1 306 ? 22.312 0.094 4.43 1 96.31 306 PHE B N 1
ATOM 6262 C CA . PHE B 1 306 ? 22.578 0.261 3.006 1 96.31 306 PHE B CA 1
ATOM 6263 C C . PHE B 1 306 ? 21.328 0.774 2.287 1 96.31 306 PHE B C 1
ATOM 6265 O O . PHE B 1 306 ? 20.234 0.283 2.521 1 96.31 306 PHE B O 1
ATOM 6272 N N . ASP B 1 307 ? 21.531 1.717 1.374 1 94 307 ASP B N 1
ATOM 6273 C CA . ASP B 1 307 ? 20.438 2.307 0.603 1 94 307 ASP B CA 1
ATOM 6274 C C . ASP B 1 307 ? 19.656 1.233 -0.151 1 94 307 ASP B C 1
ATOM 6276 O O . ASP B 1 307 ? 18.422 1.299 -0.238 1 94 307 ASP B O 1
ATOM 6280 N N . GLU B 1 308 ? 20.344 0.279 -0.684 1 96.12 308 GLU B N 1
ATOM 6281 C CA . GLU B 1 308 ? 19.719 -0.803 -1.446 1 96.12 308 GLU B CA 1
ATOM 6282 C C . GLU B 1 308 ? 18.656 -1.521 -0.621 1 96.12 308 GLU B C 1
ATOM 6284 O O . GLU B 1 308 ? 17.547 -1.757 -1.101 1 96.12 308 GLU B O 1
ATOM 6289 N N . PHE B 1 309 ? 19 -1.831 0.62 1 97.56 309 PHE B N 1
ATOM 6290 C CA . PHE B 1 309 ? 18.094 -2.58 1.476 1 97.56 309 PHE B CA 1
ATOM 6291 C C . PHE B 1 309 ? 17.016 -1.671 2.041 1 97.56 309 PHE B C 1
ATOM 6293 O O . PHE B 1 309 ? 15.867 -2.098 2.227 1 97.56 309 PHE B O 1
ATOM 6300 N N . ARG B 1 310 ? 17.297 -0.401 2.295 1 96.12 310 ARG B N 1
ATOM 6301 C CA . ARG B 1 310 ? 16.312 0.529 2.824 1 96.12 310 ARG B CA 1
ATOM 6302 C C . ARG B 1 310 ? 15.141 0.701 1.854 1 96.12 310 ARG B C 1
ATOM 6304 O O . ARG B 1 310 ? 13.992 0.845 2.273 1 96.12 310 ARG B O 1
ATOM 6311 N N . ARG B 1 311 ? 15.445 0.687 0.582 1 95 311 ARG B N 1
ATOM 6312 C CA . ARG B 1 311 ? 14.406 0.886 -0.427 1 95 311 ARG B CA 1
ATOM 6313 C C . ARG B 1 311 ? 13.359 -0.222 -0.364 1 95 311 ARG B C 1
ATOM 6315 O O . ARG B 1 311 ? 12.203 -0.012 -0.737 1 95 311 ARG B O 1
ATOM 6322 N N . PHE B 1 312 ? 13.773 -1.44 0.135 1 97.62 312 PHE B N 1
ATOM 6323 C CA . PHE B 1 312 ? 12.844 -2.555 0.217 1 97.62 312 PHE B CA 1
ATOM 6324 C C . PHE B 1 312 ? 11.719 -2.246 1.199 1 97.62 312 PHE B C 1
ATOM 6326 O O . PHE B 1 312 ? 10.68 -2.914 1.194 1 97.62 312 PHE B O 1
ATOM 6333 N N . ALA B 1 313 ? 11.883 -1.233 2.037 1 96.5 313 ALA B N 1
ATOM 6334 C CA . ALA B 1 313 ? 10.828 -0.821 2.959 1 96.5 313 ALA B CA 1
ATOM 6335 C C . ALA B 1 313 ? 9.594 -0.336 2.199 1 96.5 313 ALA B C 1
ATOM 6337 O O . ALA B 1 313 ? 8.5 -0.27 2.76 1 96.5 313 ALA B O 1
ATOM 6338 N N . ASN B 1 314 ? 9.75 -0.007 0.934 1 94.56 314 ASN B N 1
ATOM 6339 C CA . ASN B 1 314 ? 8.641 0.443 0.098 1 94.56 314 ASN B CA 1
ATOM 6340 C C . ASN B 1 314 ? 7.871 -0.735 -0.492 1 94.56 314 ASN B C 1
ATOM 6342 O O . ASN B 1 314 ? 6.754 -0.567 -0.984 1 94.56 314 ASN B O 1
ATOM 6346 N N . LEU B 1 315 ? 8.523 -1.907 -0.535 1 96.5 315 LEU B N 1
ATOM 6347 C CA . LEU B 1 315 ? 7.879 -3.061 -1.154 1 96.5 315 LEU B CA 1
ATOM 6348 C C . LEU B 1 315 ? 6.66 -3.502 -0.349 1 96.5 315 LEU B C 1
ATOM 6350 O O . LEU B 1 315 ? 6.59 -3.264 0.859 1 96.5 315 LEU B O 1
ATOM 6354 N N . ARG B 1 316 ? 5.742 -4.07 -1.071 1 93.25 316 ARG B N 1
ATOM 6355 C CA . ARG B 1 316 ? 4.504 -4.496 -0.426 1 93.25 316 ARG B CA 1
ATOM 6356 C C . ARG B 1 316 ? 3.93 -5.734 -1.104 1 93.25 316 ARG B C 1
ATOM 6358 O O . ARG B 1 316 ? 4.32 -6.074 -2.223 1 93.25 316 ARG B O 1
ATOM 6365 N N . GLY B 1 317 ? 3.074 -6.414 -0.378 1 95.06 317 GLY B N 1
ATOM 6366 C CA . GLY B 1 317 ? 2.33 -7.535 -0.931 1 95.06 317 GLY B CA 1
ATOM 6367 C C . GLY B 1 317 ? 0.827 -7.328 -0.895 1 95.06 317 GLY B C 1
ATOM 6368 O O . GLY B 1 317 ? 0.34 -6.383 -0.273 1 95.06 317 GLY B O 1
ATOM 6369 N N . THR B 1 318 ? 0.099 -8.125 -1.659 1 95.06 318 THR B N 1
ATOM 6370 C CA . THR B 1 318 ? -1.357 -8.18 -1.597 1 95.06 318 THR B CA 1
ATOM 6371 C C . THR B 1 318 ? -1.823 -9.523 -1.047 1 95.06 318 THR B C 1
ATOM 6373 O O . THR B 1 318 ? -1.077 -10.508 -1.077 1 95.06 318 THR B O 1
ATOM 6376 N N . SER B 1 319 ? -3.059 -9.531 -0.554 1 96.5 319 SER B N 1
ATOM 6377 C CA . SER B 1 319 ? -3.566 -10.688 0.176 1 96.5 319 SER B CA 1
ATOM 6378 C C . SER B 1 319 ? -4.359 -11.617 -0.741 1 96.5 319 SER B C 1
ATOM 6380 O O . SER B 1 319 ? -5.039 -11.156 -1.659 1 96.5 319 SER B O 1
ATOM 6382 N N . VAL B 1 320 ? -4.199 -12.891 -0.459 1 97.19 320 VAL B N 1
ATOM 6383 C CA . VAL B 1 320 ? -4.906 -13.93 -1.202 1 97.19 320 VAL B CA 1
ATOM 6384 C C . VAL B 1 320 ? -5.719 -14.789 -0.239 1 97.19 320 VAL B C 1
ATOM 6386 O O . VAL B 1 320 ? -5.273 -15.07 0.876 1 97.19 320 VAL B O 1
ATOM 6389 N N . LEU B 1 321 ? -6.934 -15.102 -0.629 1 97.88 321 LEU B N 1
ATOM 6390 C CA . LEU B 1 321 ? -7.793 -16.047 0.073 1 97.88 321 LEU B CA 1
ATOM 6391 C C . LEU B 1 321 ? -8.07 -17.266 -0.793 1 97.88 321 LEU B C 1
ATOM 6393 O O . LEU B 1 321 ? -8.734 -17.156 -1.83 1 97.88 321 LEU B O 1
ATOM 6397 N N . ALA B 1 322 ? -7.488 -18.359 -0.415 1 97.88 322 ALA B N 1
ATOM 6398 C CA . ALA B 1 322 ? -7.754 -19.625 -1.105 1 97.88 322 ALA B CA 1
ATOM 6399 C C . ALA B 1 322 ? -8.766 -20.469 -0.338 1 97.88 322 ALA B C 1
ATOM 6401 O O . ALA B 1 322 ? -8.617 -20.688 0.864 1 97.88 322 ALA B O 1
ATOM 6402 N N . THR B 1 323 ? -9.797 -20.891 -1.068 1 98.19 323 THR B N 1
ATOM 6403 C CA . THR B 1 323 ? -10.836 -21.688 -0.422 1 98.19 323 THR B CA 1
ATOM 6404 C C . THR B 1 323 ? -11.164 -22.922 -1.246 1 98.19 323 THR B C 1
ATOM 6406 O O . THR B 1 323 ? -11.172 -22.875 -2.479 1 98.19 323 THR B O 1
ATOM 6409 N N . ARG B 1 324 ? -11.375 -24 -0.594 1 97.81 324 ARG B N 1
ATOM 6410 C CA . ARG B 1 324 ? -11.875 -25.234 -1.196 1 97.81 324 ARG B CA 1
ATOM 6411 C C . ARG B 1 324 ? -13.148 -25.703 -0.507 1 97.81 324 ARG B C 1
ATOM 6413 O O . ARG B 1 324 ? -13.188 -25.828 0.718 1 97.81 324 ARG B O 1
ATOM 6420 N N . VAL B 1 325 ? -14.188 -25.938 -1.269 1 98.12 325 VAL B N 1
ATOM 6421 C CA . VAL B 1 325 ? -15.445 -26.391 -0.687 1 98.12 325 VAL B CA 1
ATOM 6422 C C . VAL B 1 325 ? -15.781 -27.781 -1.216 1 98.12 325 VAL B C 1
ATOM 6424 O O . VAL B 1 325 ? -15.531 -28.094 -2.385 1 98.12 325 VAL B O 1
ATOM 6427 N N . PHE B 1 326 ? -16.266 -28.594 -0.354 1 97.88 326 PHE B N 1
ATOM 6428 C CA . PHE B 1 326 ? -16.75 -29.938 -0.641 1 97.88 326 PHE B CA 1
ATOM 6429 C C . PHE B 1 326 ? -18.281 -29.984 -0.597 1 97.88 326 PHE B C 1
ATOM 6431 O O . PHE B 1 326 ? -18.891 -29.688 0.436 1 97.88 326 PHE B O 1
ATOM 6438 N N . LEU B 1 327 ? -18.875 -30.375 -1.729 1 98.06 327 LEU B N 1
ATOM 6439 C CA . LEU B 1 327 ? -20.328 -30.344 -1.84 1 98.06 327 LEU B CA 1
ATOM 6440 C C . LEU B 1 327 ? -20.906 -31.734 -1.645 1 98.06 327 LEU B C 1
ATOM 6442 O O . LEU B 1 327 ? -20.234 -32.75 -1.882 1 98.06 327 LEU B O 1
ATOM 6446 N N . ASP B 1 328 ? -22.188 -31.828 -1.21 1 98 328 ASP B N 1
ATOM 6447 C CA . ASP B 1 328 ? -22.859 -33.062 -0.883 1 98 328 ASP B CA 1
ATOM 6448 C C . ASP B 1 328 ? -23.312 -33.812 -2.148 1 98 328 ASP B C 1
ATOM 6450 O O . ASP B 1 328 ? -23.719 -34.969 -2.092 1 98 328 ASP B O 1
ATOM 6454 N N . ARG B 1 329 ? -23.281 -33.188 -3.281 1 97.62 329 ARG B N 1
ATOM 6455 C CA . ARG B 1 329 ? -23.688 -33.75 -4.559 1 97.62 329 ARG B CA 1
ATOM 6456 C C . ARG B 1 329 ? -22.891 -33.156 -5.711 1 97.62 329 ARG B C 1
ATOM 6458 O O . ARG B 1 329 ? -22.172 -32.156 -5.531 1 97.62 329 ARG B O 1
ATOM 6465 N N . ASN B 1 330 ? -22.953 -33.812 -6.793 1 96.38 330 ASN B N 1
ATOM 6466 C CA . ASN B 1 330 ? -22.266 -33.312 -7.984 1 96.38 330 ASN B CA 1
ATOM 6467 C C . ASN B 1 330 ? -22.984 -32.125 -8.578 1 96.38 330 ASN B C 1
ATOM 6469 O O . ASN B 1 330 ? -24.219 -32.094 -8.617 1 96.38 330 ASN B O 1
ATOM 6473 N N . VAL B 1 331 ? -22.219 -31.141 -8.922 1 96.81 331 VAL B N 1
ATOM 6474 C CA . VAL B 1 331 ? -22.719 -29.969 -9.617 1 96.81 331 VAL B CA 1
ATOM 6475 C C . VAL B 1 331 ? -22.109 -29.891 -11.016 1 96.81 331 VAL B C 1
ATOM 6477 O O . VAL B 1 331 ? -21.016 -30.406 -11.258 1 96.81 331 VAL B O 1
ATOM 6480 N N . THR B 1 332 ? -22.891 -29.297 -11.945 1 95.94 332 THR B N 1
ATOM 6481 C CA . THR B 1 332 ? -22.406 -29.125 -13.312 1 95.94 332 THR B CA 1
ATOM 6482 C C . THR B 1 332 ? -21.375 -28 -13.391 1 95.94 332 THR B C 1
ATOM 6484 O O . THR B 1 332 ? -21.688 -26.844 -13.102 1 95.94 332 THR B O 1
ATOM 6487 N N . VAL B 1 333 ? -20.234 -28.312 -13.75 1 96.25 333 VAL B N 1
ATOM 6488 C CA . VAL B 1 333 ? -19.141 -27.359 -13.938 1 96.25 333 VAL B CA 1
ATOM 6489 C C . VAL B 1 333 ? -18.641 -27.438 -15.383 1 96.25 333 VAL B C 1
ATOM 6491 O O . VAL B 1 333 ? -17.812 -28.281 -15.711 1 96.25 333 VAL B O 1
ATOM 6494 N N . PRO B 1 334 ? -19.062 -26.531 -16.234 1 96.12 334 PRO B N 1
ATOM 6495 C CA . PRO B 1 334 ? -18.766 -26.641 -17.656 1 96.12 334 PRO B CA 1
ATOM 6496 C C . PRO B 1 334 ? -17.266 -26.641 -17.953 1 96.12 334 PRO B C 1
ATOM 6498 O O . PRO B 1 334 ? -16.828 -27.344 -18.875 1 96.12 334 PRO B O 1
ATOM 6501 N N . TYR B 1 335 ? -16.484 -25.953 -17.25 1 97.56 335 TYR B N 1
ATOM 6502 C CA . TYR B 1 335 ? -15.047 -25.844 -17.438 1 97.56 335 TYR B CA 1
ATOM 6503 C C . TYR B 1 335 ? -14.297 -26.047 -16.125 1 97.56 335 TYR B C 1
ATOM 6505 O O . TYR B 1 335 ? -14.68 -25.5 -15.094 1 97.56 335 TYR B O 1
ATOM 6513 N N . SER B 1 336 ? -13.227 -26.797 -16.188 1 97.38 336 SER B N 1
ATOM 6514 C CA . SER B 1 336 ? -12.523 -27.172 -14.969 1 97.38 336 SER B CA 1
ATOM 6515 C C . SER B 1 336 ? -11.742 -26 -14.391 1 97.38 336 SER B C 1
ATOM 6517 O O . SER B 1 336 ? -11.406 -26 -13.203 1 97.38 336 SER B O 1
ATOM 6519 N N . ALA B 1 337 ? -11.32 -25.062 -15.164 1 97.75 337 ALA B N 1
ATOM 6520 C CA . ALA B 1 337 ? -10.617 -23.859 -14.734 1 97.75 337 ALA B CA 1
ATOM 6521 C C . ALA B 1 337 ? -11.32 -22.609 -15.266 1 97.75 337 ALA B C 1
ATOM 6523 O O . ALA B 1 337 ? -11.672 -22.531 -16.438 1 97.75 337 ALA B O 1
ATOM 6524 N N . ASN B 1 338 ? -11.562 -21.656 -14.367 1 97.12 338 ASN B N 1
ATOM 6525 C CA . ASN B 1 338 ? -12.344 -20.469 -14.719 1 97.12 338 ASN B CA 1
ATOM 6526 C C . ASN B 1 338 ? -11.766 -19.219 -14.078 1 97.12 338 ASN B C 1
ATOM 6528 O O . ASN B 1 338 ? -11.336 -19.25 -12.922 1 97.12 338 ASN B O 1
ATOM 6532 N N . ALA B 1 339 ? -11.625 -18.188 -14.844 1 95.75 339 ALA B N 1
ATOM 6533 C CA . ALA B 1 339 ? -11.406 -16.844 -14.297 1 95.75 339 ALA B CA 1
ATOM 6534 C C . ALA B 1 339 ? -12.727 -16.125 -14.078 1 95.75 339 ALA B C 1
ATOM 6536 O O . ALA B 1 339 ? -13.641 -16.219 -14.898 1 95.75 339 ALA B O 1
ATOM 6537 N N . CYS B 1 340 ? -12.867 -15.531 -12.93 1 95.75 340 CYS B N 1
ATOM 6538 C CA . CYS B 1 340 ? -14.109 -14.836 -12.578 1 95.75 340 CYS B CA 1
ATOM 6539 C C . CYS B 1 340 ? -13.828 -13.406 -12.148 1 95.75 340 CYS B C 1
ATOM 6541 O O . CYS B 1 340 ? -12.727 -13.094 -11.688 1 95.75 340 CYS B O 1
ATOM 6543 N N . TRP B 1 341 ? -14.773 -12.57 -12.336 1 91.38 341 TRP B N 1
ATOM 6544 C CA . TRP B 1 341 ? -14.641 -11.18 -11.898 1 91.38 341 TRP B CA 1
ATOM 6545 C C . TRP B 1 341 ? -16.016 -10.578 -11.594 1 91.38 341 TRP B C 1
ATOM 6547 O O . TRP B 1 341 ? -17.047 -11.133 -11.977 1 91.38 341 TRP B O 1
ATOM 6557 N N . GLY B 1 342 ? -16.031 -9.484 -10.914 1 91.38 342 GLY B N 1
ATOM 6558 C CA . GLY B 1 342 ? -17.25 -8.711 -10.711 1 91.38 342 GLY B CA 1
ATOM 6559 C C . GLY B 1 342 ? -18.016 -9.117 -9.469 1 91.38 342 GLY B C 1
ATOM 6560 O O . GLY B 1 342 ? -19.062 -8.539 -9.164 1 91.38 342 GLY B O 1
ATOM 6561 N N . PHE B 1 343 ? -17.562 -10.086 -8.742 1 93.81 343 PHE B N 1
ATOM 6562 C CA . PHE B 1 343 ? -18.281 -10.562 -7.566 1 93.81 343 PHE B CA 1
ATOM 6563 C C . PHE B 1 343 ? -18 -9.664 -6.363 1 93.81 343 PHE B C 1
ATOM 6565 O O . PHE B 1 343 ? -18.859 -9.492 -5.5 1 93.81 343 PHE B O 1
ATOM 6572 N N . ASP B 1 344 ? -16.828 -9.227 -6.223 1 92.19 344 ASP B N 1
ATOM 6573 C CA . ASP B 1 344 ? -16.406 -8.219 -5.258 1 92.19 344 ASP B CA 1
ATOM 6574 C C . ASP B 1 344 ? -15.609 -7.105 -5.945 1 92.19 344 ASP B C 1
ATOM 6576 O O . ASP B 1 344 ? -14.828 -7.367 -6.859 1 92.19 344 ASP B O 1
ATOM 6580 N N . GLU B 1 345 ? -15.867 -5.926 -5.504 1 87.06 345 GLU B N 1
ATOM 6581 C CA . GLU B 1 345 ? -15.18 -4.797 -6.117 1 87.06 345 GLU B CA 1
ATOM 6582 C C . GLU B 1 345 ? -13.672 -4.891 -5.902 1 87.06 345 GLU B C 1
ATOM 6584 O O . GLU B 1 345 ? -13.211 -5.055 -4.77 1 87.06 345 GLU B O 1
ATOM 6589 N N . ASN B 1 346 ? -12.891 -4.801 -6.992 1 89.56 346 ASN B N 1
ATOM 6590 C CA . ASN B 1 346 ? -11.438 -4.777 -7.016 1 89.56 346 ASN B CA 1
ATOM 6591 C C . ASN B 1 346 ? -10.852 -6.098 -6.516 1 89.56 346 ASN B C 1
ATOM 6593 O O . ASN B 1 346 ? -9.688 -6.148 -6.102 1 89.56 346 ASN B O 1
ATOM 6597 N N . VAL B 1 347 ? -11.664 -7.121 -6.414 1 94.81 347 VAL B N 1
ATOM 6598 C CA . VAL B 1 347 ? -11.211 -8.445 -6.004 1 94.81 347 VAL B CA 1
ATOM 6599 C C . VAL B 1 347 ? -11.305 -9.414 -7.184 1 94.81 347 VAL B C 1
ATOM 6601 O O . VAL B 1 347 ? -12.352 -9.5 -7.84 1 94.81 347 VAL B O 1
ATOM 6604 N N . GLY B 1 348 ? -10.172 -10.023 -7.516 1 95.56 348 GLY B N 1
ATOM 6605 C CA . GLY B 1 348 ? -10.203 -11.086 -8.508 1 95.56 348 GLY B CA 1
ATOM 6606 C C . GLY B 1 348 ? -10.664 -12.422 -7.941 1 95.56 348 GLY B C 1
ATOM 6607 O O . GLY B 1 348 ? -10.719 -12.594 -6.723 1 95.56 348 GLY B O 1
ATOM 6608 N N . MET B 1 349 ? -11.055 -13.305 -8.836 1 97.31 349 MET B N 1
ATOM 6609 C CA . MET B 1 349 ? -11.57 -14.609 -8.406 1 97.31 349 MET B CA 1
ATOM 6610 C C . MET B 1 349 ? -11.297 -15.672 -9.461 1 97.31 349 MET B C 1
ATOM 6612 O O . MET B 1 349 ? -11.375 -15.398 -10.664 1 97.31 349 MET B O 1
ATOM 6616 N N . THR B 1 350 ? -10.938 -16.797 -9.031 1 97.69 350 THR B N 1
ATOM 6617 C CA . THR B 1 350 ? -10.883 -17.984 -9.883 1 97.69 350 THR B CA 1
ATOM 6618 C C . THR B 1 350 ? -11.688 -19.125 -9.273 1 97.69 350 THR B C 1
ATOM 6620 O O . THR B 1 350 ? -11.938 -19.141 -8.062 1 97.69 350 THR B O 1
ATOM 6623 N N . MET B 1 351 ? -12.133 -19.984 -10.102 1 98.06 351 MET B N 1
ATOM 6624 C CA . MET B 1 351 ? -12.828 -21.203 -9.664 1 98.06 351 MET B CA 1
ATOM 6625 C C . MET B 1 351 ? -12.305 -22.422 -10.406 1 98.06 351 MET B C 1
ATOM 6627 O O . MET B 1 351 ? -12.195 -22.406 -11.633 1 98.06 351 MET B O 1
ATOM 6631 N N . PHE B 1 352 ? -12.07 -23.469 -9.703 1 98.19 352 PHE B N 1
ATOM 6632 C CA . PHE B 1 352 ? -11.539 -24.703 -10.281 1 98.19 352 PHE B CA 1
ATOM 6633 C C . PHE B 1 352 ? -12.367 -25.906 -9.836 1 98.19 352 PHE B C 1
ATOM 6635 O O . PHE B 1 352 ? -12.797 -25.969 -8.68 1 98.19 352 PHE B O 1
ATOM 6642 N N . ASP B 1 353 ? -12.578 -26.797 -10.781 1 97.94 353 ASP B N 1
ATOM 6643 C CA . ASP B 1 353 ? -13.117 -28.125 -10.453 1 97.94 353 ASP B CA 1
ATOM 6644 C C . ASP B 1 353 ? -12 -29.078 -10.031 1 97.94 353 ASP B C 1
ATOM 6646 O O . ASP B 1 353 ? -11.414 -29.766 -10.867 1 97.94 353 ASP B O 1
ATOM 6650 N N . ILE B 1 354 ? -11.844 -29.203 -8.758 1 97.31 354 ILE B N 1
ATOM 6651 C CA . ILE B 1 354 ? -10.703 -29.922 -8.211 1 97.31 354 ILE B CA 1
ATOM 6652 C C . ILE B 1 354 ? -10.859 -31.422 -8.469 1 97.31 354 ILE B C 1
ATOM 6654 O O . ILE B 1 354 ? -9.875 -32.125 -8.719 1 97.31 354 ILE B O 1
ATOM 6658 N N . ARG B 1 355 ? -12.055 -31.906 -8.414 1 95.75 355 ARG B N 1
ATOM 6659 C CA . ARG B 1 355 ? -12.266 -33.312 -8.719 1 95.75 355 ARG B CA 1
ATOM 6660 C C . ARG B 1 355 ? -11.844 -33.625 -10.148 1 95.75 355 ARG B C 1
ATOM 6662 O O . ARG B 1 355 ? -11.203 -34.656 -10.398 1 95.75 355 ARG B O 1
ATOM 6669 N N . ALA B 1 356 ? -12.219 -32.781 -11.047 1 95.5 356 ALA B N 1
ATOM 6670 C CA . ALA B 1 356 ? -11.844 -32.969 -12.445 1 95.5 356 ALA B CA 1
ATOM 6671 C C . ALA B 1 356 ? -10.336 -32.844 -12.625 1 95.5 356 ALA B C 1
ATOM 6673 O O . ALA B 1 356 ? -9.734 -33.594 -13.414 1 95.5 356 ALA B O 1
ATOM 6674 N N . LEU B 1 357 ? -9.695 -31.938 -11.945 1 96.62 357 LEU B N 1
ATOM 6675 C CA . LEU B 1 357 ? -8.281 -31.656 -12.148 1 96.62 357 LEU B CA 1
ATOM 6676 C C . LEU B 1 357 ? -7.406 -32.688 -11.43 1 96.62 357 LEU B C 1
ATOM 6678 O O . LEU B 1 357 ? -6.391 -33.125 -11.977 1 96.62 357 LEU B O 1
ATOM 6682 N N . HIS B 1 358 ? -7.785 -33.031 -10.234 1 95.38 358 HIS B N 1
ATOM 6683 C CA . HIS B 1 358 ? -6.938 -33.875 -9.406 1 95.38 358 HIS B CA 1
ATOM 6684 C C . HIS B 1 358 ? -7.242 -35.344 -9.648 1 95.38 358 HIS B C 1
ATOM 6686 O O . HIS B 1 358 ? -6.383 -36.219 -9.438 1 95.38 358 HIS B O 1
ATOM 6692 N N . GLY B 1 359 ? -8.352 -35.625 -10.156 1 91.44 359 GLY B N 1
ATOM 6693 C CA . GLY B 1 359 ? -8.781 -37 -10.289 1 91.44 359 GLY B CA 1
ATOM 6694 C C . GLY B 1 359 ? -9.484 -37.531 -9.047 1 91.44 359 GLY B C 1
ATOM 6695 O O . GLY B 1 359 ? -9.117 -37.156 -7.922 1 91.44 359 GLY B O 1
ATOM 6696 N N . SER B 1 360 ? -10.375 -38.438 -9.195 1 88.38 360 SER B N 1
ATOM 6697 C CA . SER B 1 360 ? -11.242 -38.906 -8.125 1 88.38 360 SER B CA 1
ATOM 6698 C C . SER B 1 360 ? -10.477 -39.781 -7.137 1 88.38 360 SER B C 1
ATOM 6700 O O . SER B 1 360 ? -10.914 -39.969 -6.004 1 88.38 360 SER B O 1
ATOM 6702 N N . ASP B 1 361 ? -9.328 -40.219 -7.527 1 87.94 361 ASP B N 1
ATOM 6703 C CA . ASP B 1 361 ? -8.578 -41.125 -6.664 1 87.94 361 ASP B CA 1
ATOM 6704 C C . ASP B 1 361 ? -7.527 -40.344 -5.855 1 87.94 361 ASP B C 1
ATOM 6706 O O . ASP B 1 361 ? -6.816 -40.938 -5.039 1 87.94 361 ASP B O 1
ATOM 6710 N N . ASN B 1 362 ? -7.465 -39.156 -6.062 1 91.75 362 ASN B N 1
ATOM 6711 C CA . ASN B 1 362 ? -6.488 -38.344 -5.332 1 91.75 362 ASN B CA 1
ATOM 6712 C C . ASN B 1 362 ? -6.926 -38.094 -3.893 1 91.75 362 ASN B C 1
ATOM 6714 O O . ASN B 1 362 ? -8.109 -37.875 -3.631 1 91.75 362 ASN B O 1
ATOM 6718 N N . PRO B 1 363 ? -6.016 -38.062 -2.982 1 88.38 363 PRO B N 1
ATOM 6719 C CA . PRO B 1 363 ? -6.336 -37.844 -1.57 1 88.38 363 PRO B CA 1
ATOM 6720 C C . PRO B 1 363 ? -7.043 -36.531 -1.321 1 88.38 363 PRO B C 1
ATOM 6722 O O . PRO B 1 363 ? -7.773 -36.375 -0.336 1 88.38 363 PRO B O 1
ATOM 6725 N N . THR B 1 364 ? -6.871 -35.562 -2.102 1 90.19 364 THR B N 1
ATOM 6726 C CA . THR B 1 364 ? -7.469 -34.25 -1.934 1 90.19 364 THR B CA 1
ATOM 6727 C C . THR B 1 364 ? -8.984 -34.312 -2.139 1 90.19 364 THR B C 1
ATOM 6729 O O . THR B 1 364 ? -9.711 -33.406 -1.713 1 90.19 364 THR B O 1
ATOM 6732 N N . VAL B 1 365 ? -9.469 -35.312 -2.789 1 92.25 365 VAL B N 1
ATOM 6733 C CA . VAL B 1 365 ? -10.891 -35.375 -3.117 1 92.25 365 VAL B CA 1
ATOM 6734 C C . VAL B 1 365 ? -11.484 -36.688 -2.602 1 92.25 365 VAL B C 1
ATOM 6736 O O . VAL B 1 365 ? -12.703 -36.844 -2.5 1 92.25 365 VAL B O 1
ATOM 6739 N N . MET B 1 366 ? -10.625 -37.562 -2.262 1 89.25 366 MET B N 1
ATOM 6740 C CA . MET B 1 366 ? -11.086 -38.906 -1.878 1 89.25 366 MET B CA 1
ATOM 6741 C C . MET B 1 366 ? -12.117 -38.812 -0.754 1 89.25 366 MET B C 1
ATOM 6743 O O . MET B 1 366 ? -11.93 -38.062 0.208 1 89.25 366 MET B O 1
ATOM 6747 N N . GLY B 1 367 ? -13.164 -39.562 -0.915 1 87.75 367 GLY B N 1
ATOM 6748 C CA . GLY B 1 367 ? -14.195 -39.625 0.108 1 87.75 367 GLY B CA 1
ATOM 6749 C C . GLY B 1 367 ? -15.219 -38.531 -0.005 1 87.75 367 GLY B C 1
ATOM 6750 O O . GLY B 1 367 ? -16.25 -38.562 0.667 1 87.75 367 GLY B O 1
ATOM 6751 N N . ALA B 1 368 ? -14.961 -37.531 -0.814 1 91.38 368 ALA B N 1
ATOM 6752 C CA . ALA B 1 368 ? -15.93 -36.469 -0.99 1 91.38 368 ALA B CA 1
ATOM 6753 C C . ALA B 1 368 ? -17.172 -36.969 -1.715 1 91.38 368 ALA B C 1
ATOM 6755 O O . ALA B 1 368 ? -17.078 -37.656 -2.738 1 91.38 368 ALA B O 1
ATOM 6756 N N . PRO B 1 369 ? -18.281 -36.656 -1.18 1 93.25 369 PRO B N 1
ATOM 6757 C CA . PRO B 1 369 ? -19.516 -37.219 -1.761 1 93.25 369 PRO B CA 1
ATOM 6758 C C . PRO B 1 369 ? -19.859 -36.594 -3.107 1 93.25 369 PRO B C 1
ATOM 6760 O O . PRO B 1 369 ? -20.531 -37.219 -3.934 1 93.25 369 PRO B O 1
ATOM 6763 N N . GLY B 1 370 ? -19.516 -35.344 -3.334 1 96.25 370 GLY B N 1
ATOM 6764 C CA . GLY B 1 370 ? -19.859 -34.625 -4.555 1 96.25 370 GLY B CA 1
ATOM 6765 C C . GLY B 1 370 ? -18.703 -33.844 -5.137 1 96.25 370 GLY B C 1
ATOM 6766 O O . GLY B 1 370 ? -17.562 -34.312 -5.117 1 96.25 370 GLY B O 1
ATOM 6767 N N . SER B 1 371 ? -19.078 -32.75 -5.793 1 97.25 371 SER B N 1
ATOM 6768 C CA . SER B 1 371 ? -18.078 -31.906 -6.422 1 97.25 371 SER B CA 1
ATOM 6769 C C . SER B 1 371 ? -17.156 -31.266 -5.383 1 97.25 371 SER B C 1
ATOM 6771 O O . SER B 1 371 ? -17.578 -31.016 -4.254 1 97.25 371 SER B O 1
ATOM 6773 N N . VAL B 1 372 ? -15.938 -31.125 -5.695 1 97.94 372 VAL B N 1
ATOM 6774 C CA . VAL B 1 372 ? -14.938 -30.391 -4.93 1 97.94 372 VAL B CA 1
ATOM 6775 C C . VAL B 1 372 ? -14.453 -29.188 -5.742 1 97.94 372 VAL B C 1
ATOM 6777 O O . VAL B 1 372 ? -13.883 -29.344 -6.82 1 97.94 372 VAL B O 1
ATOM 6780 N N . LEU B 1 373 ? -14.727 -27.969 -5.203 1 98.19 373 LEU B N 1
ATOM 6781 C CA . LEU B 1 373 ? -14.422 -26.75 -5.941 1 98.19 373 LEU B CA 1
ATOM 6782 C C . LEU B 1 373 ? -13.422 -25.891 -5.172 1 98.19 373 LEU B C 1
ATOM 6784 O O . LEU B 1 373 ? -13.5 -25.781 -3.945 1 98.19 373 LEU B O 1
ATOM 6788 N N . GLU B 1 374 ? -12.453 -25.422 -5.902 1 97.94 374 GLU B N 1
ATOM 6789 C CA . GLU B 1 374 ? -11.539 -24.422 -5.371 1 97.94 374 GLU B CA 1
ATOM 6790 C C . GLU B 1 374 ? -11.914 -23.016 -5.852 1 97.94 374 GLU B C 1
ATOM 6792 O O . GLU B 1 374 ? -12.102 -22.797 -7.051 1 97.94 374 GLU B O 1
ATOM 6797 N N . VAL B 1 375 ? -12.133 -22.078 -4.938 1 98.25 375 VAL B N 1
ATOM 6798 C CA . VAL B 1 375 ? -12.422 -20.688 -5.234 1 98.25 375 VAL B CA 1
ATOM 6799 C C . VAL B 1 375 ? -11.391 -19.781 -4.555 1 98.25 375 VAL B C 1
ATOM 6801 O O . VAL B 1 375 ? -11.367 -19.688 -3.326 1 98.25 375 VAL B O 1
ATOM 6804 N N . ASP B 1 376 ? -10.594 -19.156 -5.367 1 97.56 376 ASP B N 1
ATOM 6805 C CA . ASP B 1 376 ? -9.531 -18.312 -4.844 1 97.56 376 ASP B CA 1
ATOM 6806 C C . ASP B 1 376 ? -9.82 -16.844 -5.121 1 97.56 376 ASP B C 1
ATOM 6808 O O . ASP B 1 376 ? -10.312 -16.484 -6.195 1 97.56 376 ASP B O 1
ATOM 6812 N N . TYR B 1 377 ? -9.57 -16 -4.098 1 97.75 377 TYR B N 1
ATOM 6813 C CA . TYR B 1 377 ? -9.789 -14.555 -4.191 1 97.75 377 TYR B CA 1
ATOM 6814 C C . TYR B 1 377 ? -8.469 -13.797 -4.125 1 97.75 377 TYR B C 1
ATOM 6816 O O . TYR B 1 377 ? -7.582 -14.156 -3.344 1 97.75 377 TYR B O 1
ATOM 6824 N N . TYR B 1 378 ? -8.336 -12.812 -4.977 1 96.88 378 TYR B N 1
ATOM 6825 C CA . TYR B 1 378 ? -7.129 -12 -5.078 1 96.88 378 TYR B CA 1
ATOM 6826 C C . TYR B 1 378 ? -7.422 -10.547 -4.723 1 96.88 378 TYR B C 1
ATOM 6828 O O . TYR B 1 378 ? -8.492 -10.031 -5.039 1 96.88 378 TYR B O 1
ATOM 6836 N N . HIS B 1 379 ? -6.391 -9.836 -4.094 1 96.31 379 HIS B N 1
ATOM 6837 C CA . HIS B 1 379 ? -6.664 -8.547 -3.473 1 96.31 379 HIS B CA 1
ATOM 6838 C C . HIS B 1 379 ? -7.77 -8.656 -2.432 1 96.31 379 HIS B C 1
ATOM 6840 O O . HIS B 1 379 ? -8.758 -7.922 -2.484 1 96.31 379 HIS B O 1
ATOM 6846 N N . ALA B 1 380 ? -7.566 -9.617 -1.489 1 96.69 380 ALA B N 1
ATOM 6847 C CA . ALA B 1 380 ? -8.688 -10.133 -0.708 1 96.69 380 ALA B CA 1
ATOM 6848 C C . ALA B 1 380 ? -8.633 -9.625 0.728 1 96.69 380 ALA B C 1
ATOM 6850 O O . ALA B 1 380 ? -9.234 -10.219 1.626 1 96.69 380 ALA B O 1
ATOM 6851 N N . SER B 1 381 ? -7.949 -8.562 1.033 1 95 381 SER B N 1
ATOM 6852 C CA . SER B 1 381 ? -7.82 -8.055 2.395 1 95 381 SER B CA 1
ATOM 6853 C C . SER B 1 381 ? -9.18 -7.898 3.061 1 95 381 SER B C 1
ATOM 6855 O O . SER B 1 381 ? -9.367 -8.289 4.215 1 95 381 SER B O 1
ATOM 6857 N N . PRO B 1 382 ? -10.195 -7.375 2.365 1 95.12 382 PRO B N 1
ATOM 6858 C CA . PRO B 1 382 ? -11.508 -7.195 3.002 1 95.12 382 PRO B CA 1
ATOM 6859 C C . PRO B 1 382 ? -12.188 -8.523 3.33 1 95.12 382 PRO B C 1
ATOM 6861 O O . PRO B 1 382 ? -13.133 -8.555 4.125 1 95.12 382 PRO B O 1
ATOM 6864 N N . LEU B 1 383 ? -11.773 -9.57 2.664 1 96.94 383 LEU B N 1
ATOM 6865 C CA . LEU B 1 383 ? -12.398 -10.875 2.887 1 96.94 383 LEU B CA 1
ATOM 6866 C C . LEU B 1 383 ? -11.664 -11.648 3.975 1 96.94 383 LEU B C 1
ATOM 6868 O O . LEU B 1 383 ? -12.273 -12.445 4.691 1 96.94 383 LEU B O 1
ATOM 6872 N N . LEU B 1 384 ? -10.375 -11.398 4.098 1 96.75 384 LEU B N 1
ATOM 6873 C CA . LEU B 1 384 ? -9.539 -12.148 5.031 1 96.75 384 LEU B CA 1
ATOM 6874 C C . LEU B 1 384 ? -10.023 -11.945 6.465 1 96.75 384 LEU B C 1
ATOM 6876 O O . LEU B 1 384 ? -9.758 -12.781 7.332 1 96.75 384 LEU B O 1
ATOM 6880 N N . VAL B 1 385 ? -10.695 -10.852 6.684 1 95.06 385 VAL B N 1
ATOM 6881 C CA . VAL B 1 385 ? -11.023 -10.469 8.055 1 95.06 385 VAL B CA 1
ATOM 6882 C C . VAL B 1 385 ? -12.328 -11.141 8.477 1 95.06 385 VAL B C 1
ATOM 6884 O O . VAL B 1 385 ? -12.734 -11.047 9.633 1 95.06 385 VAL B O 1
ATOM 6887 N N . MET B 1 386 ? -12.969 -11.836 7.598 1 95.75 386 MET B N 1
ATOM 6888 C CA . MET B 1 386 ? -14.195 -12.57 7.898 1 95.75 386 MET B CA 1
ATOM 6889 C C . MET B 1 386 ? -13.883 -13.875 8.633 1 95.75 386 MET B C 1
ATOM 6891 O O . MET B 1 386 ? -12.773 -14.398 8.531 1 95.75 386 MET B O 1
ATOM 6895 N N . ASP B 1 387 ? -14.828 -14.336 9.398 1 94.56 387 ASP B N 1
ATOM 6896 C CA . ASP B 1 387 ? -14.633 -15.641 10.016 1 94.56 387 ASP B CA 1
ATOM 6897 C C . ASP B 1 387 ? -14.844 -16.766 9 1 94.56 387 ASP B C 1
ATOM 6899 O O . ASP B 1 387 ? -15.375 -16.547 7.914 1 94.56 387 ASP B O 1
ATOM 6903 N N . ASP B 1 388 ? -14.445 -17.984 9.32 1 96.38 388 ASP B N 1
ATOM 6904 C CA . ASP B 1 388 ? -14.453 -19.125 8.398 1 96.38 388 ASP B CA 1
ATOM 6905 C C . ASP B 1 388 ? -15.867 -19.406 7.898 1 96.38 388 ASP B C 1
ATOM 6907 O O . ASP B 1 388 ? -16.078 -19.641 6.707 1 96.38 388 ASP B O 1
ATOM 6911 N N . SER B 1 389 ? -16.828 -19.406 8.797 1 96.31 389 SER B N 1
ATOM 6912 C CA . SER B 1 389 ? -18.203 -19.719 8.398 1 96.31 389 SER B CA 1
ATOM 6913 C C . SER B 1 389 ? -18.734 -18.719 7.387 1 96.31 389 SER B C 1
ATOM 6915 O O . SER B 1 389 ? -19.391 -19.078 6.422 1 96.31 389 SER B O 1
ATOM 6917 N N . ALA B 1 390 ? -18.406 -17.422 7.621 1 96.25 390 ALA B N 1
ATOM 6918 C CA . ALA B 1 390 ? -18.844 -16.375 6.711 1 96.25 390 ALA B CA 1
ATOM 6919 C C . ALA B 1 390 ? -18.172 -16.5 5.348 1 96.25 390 ALA B C 1
ATOM 6921 O O . ALA B 1 390 ? -18.781 -16.234 4.312 1 96.25 390 ALA B O 1
ATOM 6922 N N . ILE B 1 391 ? -16.922 -16.875 5.336 1 97.81 391 ILE B N 1
ATOM 6923 C CA . ILE B 1 391 ? -16.188 -17.062 4.09 1 97.81 391 ILE B CA 1
ATOM 6924 C C . ILE B 1 391 ? -16.812 -18.219 3.305 1 97.81 391 ILE B C 1
ATOM 6926 O O . ILE B 1 391 ? -17.047 -18.109 2.1 1 97.81 391 ILE B O 1
ATOM 6930 N N . VAL B 1 392 ? -17.109 -19.312 3.971 1 98.44 392 VAL B N 1
ATOM 6931 C CA . VAL B 1 392 ? -17.688 -20.469 3.312 1 98.44 392 VAL B CA 1
ATOM 6932 C C . VAL B 1 392 ? -19.047 -20.094 2.719 1 98.44 392 VAL B C 1
ATOM 6934 O O . VAL B 1 392 ? -19.375 -20.484 1.594 1 98.44 392 VAL B O 1
ATOM 6937 N N . GLU B 1 393 ? -19.797 -19.344 3.479 1 97.62 393 GLU B N 1
ATOM 6938 C CA . GLU B 1 393 ? -21.094 -18.875 2.977 1 97.62 393 GLU B CA 1
ATOM 6939 C C . GLU B 1 393 ? -20.922 -18 1.739 1 97.62 393 GLU B C 1
ATOM 6941 O O . GLU B 1 393 ? -21.688 -18.125 0.777 1 97.62 393 GLU B O 1
ATOM 6946 N N . LYS B 1 394 ? -19.984 -17.125 1.775 1 97.5 394 LYS B N 1
ATOM 6947 C CA . LYS B 1 394 ? -19.703 -16.266 0.624 1 97.5 394 LYS B CA 1
ATOM 6948 C C . LYS B 1 394 ? -19.328 -17.094 -0.601 1 97.5 394 LYS B C 1
ATOM 6950 O O . LYS B 1 394 ? -19.828 -16.844 -1.701 1 97.5 394 LYS B O 1
ATOM 6955 N N . VAL B 1 395 ? -18.484 -18.016 -0.382 1 98.5 395 VAL B N 1
ATOM 6956 C CA . VAL B 1 395 ? -18.031 -18.875 -1.473 1 98.5 395 VAL B CA 1
ATOM 6957 C C . VAL B 1 395 ? -19.234 -19.625 -2.07 1 98.5 395 VAL B C 1
ATOM 6959 O O . VAL B 1 395 ? -19.375 -19.688 -3.293 1 98.5 395 VAL B O 1
ATOM 6962 N N . LYS B 1 396 ? -20.031 -20.156 -1.229 1 98.62 396 LYS B N 1
ATOM 6963 C CA . LYS B 1 396 ? -21.203 -20.875 -1.699 1 98.62 396 LYS B CA 1
ATOM 6964 C C . LYS B 1 396 ? -22.125 -19.969 -2.506 1 98.62 396 LYS B C 1
ATOM 6966 O O . LYS B 1 396 ? -22.656 -20.375 -3.541 1 98.62 396 LYS B O 1
ATOM 6971 N N . LYS B 1 397 ? -22.297 -18.812 -2.031 1 97.81 397 LYS B N 1
ATOM 6972 C CA . LYS B 1 397 ? -23.125 -17.844 -2.738 1 97.81 397 LYS B CA 1
ATOM 6973 C C . LYS B 1 397 ? -22.547 -17.516 -4.113 1 97.81 397 LYS B C 1
ATOM 6975 O O . LYS B 1 397 ? -23.281 -17.438 -5.098 1 97.81 397 LYS B O 1
ATOM 6980 N N . ASP B 1 398 ? -21.266 -17.297 -4.188 1 97.94 398 ASP B N 1
ATOM 6981 C CA . ASP B 1 398 ? -20.609 -17 -5.457 1 97.94 398 ASP B CA 1
ATOM 6982 C C . ASP B 1 398 ? -20.734 -18.188 -6.422 1 97.94 398 ASP B C 1
ATOM 6984 O O . ASP B 1 398 ? -21.031 -18 -7.605 1 97.94 398 ASP B O 1
ATOM 6988 N N . VAL B 1 399 ? -20.547 -19.359 -5.922 1 97.94 399 VAL B N 1
ATOM 6989 C CA . VAL B 1 399 ? -20.641 -20.578 -6.73 1 97.94 399 VAL B CA 1
ATOM 6990 C C . VAL B 1 399 ? -22.062 -20.734 -7.242 1 97.94 399 VAL B C 1
ATOM 6992 O O . VAL B 1 399 ? -22.281 -21.109 -8.398 1 97.94 399 VAL B O 1
ATOM 6995 N N . ASP B 1 400 ? -23.047 -20.469 -6.375 1 97.94 400 ASP B N 1
ATOM 6996 C CA . ASP B 1 400 ? -24.453 -20.516 -6.781 1 97.94 400 ASP B CA 1
ATOM 6997 C C . ASP B 1 400 ? -24.719 -19.578 -7.953 1 97.94 400 ASP B C 1
ATOM 6999 O O . ASP B 1 400 ? -25.438 -19.938 -8.891 1 97.94 400 ASP B O 1
ATOM 7003 N N . THR B 1 401 ? -24.141 -18.438 -7.848 1 96.5 401 THR B N 1
ATOM 7004 C CA . THR B 1 401 ? -24.328 -17.438 -8.883 1 96.5 401 THR B CA 1
ATOM 7005 C C . THR B 1 401 ? -23.656 -17.859 -10.188 1 96.5 401 THR B C 1
ATOM 7007 O O . THR B 1 401 ? -24.219 -17.672 -11.273 1 96.5 401 THR B O 1
ATOM 7010 N N . LEU B 1 402 ? -22.547 -18.453 -10.125 1 95.31 402 LEU B N 1
ATOM 7011 C CA . LEU B 1 402 ? -21.719 -18.828 -11.273 1 95.31 402 LEU B CA 1
ATOM 7012 C C . LEU B 1 402 ? -22.328 -20.016 -12.008 1 95.31 402 LEU B C 1
ATOM 7014 O O . LEU B 1 402 ? -22.391 -20.031 -13.234 1 95.31 402 LEU B O 1
ATOM 7018 N N . LEU B 1 403 ? -22.766 -21.031 -11.211 1 95 403 LEU B N 1
ATOM 7019 C CA . LEU B 1 403 ? -23.047 -22.328 -11.812 1 95 403 LEU B CA 1
ATOM 7020 C C . LEU B 1 403 ? -24.547 -22.578 -11.883 1 95 403 LEU B C 1
ATOM 7022 O O . LEU B 1 403 ? -25 -23.5 -12.57 1 95 403 LEU B O 1
ATOM 7026 N N . GLY B 1 404 ? -25.328 -21.828 -11.133 1 94 404 GLY B N 1
ATOM 7027 C CA . GLY B 1 404 ? -26.781 -21.875 -11.312 1 94 404 GLY B CA 1
ATOM 7028 C C . GLY B 1 404 ? -27.453 -22.922 -10.461 1 94 404 GLY B C 1
ATOM 7029 O O . GLY B 1 404 ? -27.094 -23.109 -9.297 1 94 404 GLY B O 1
ATOM 7030 N N . PRO B 1 405 ? -28.469 -23.594 -11.062 1 93.44 405 PRO B N 1
ATOM 7031 C CA . PRO B 1 405 ? -29.406 -24.375 -10.266 1 93.44 405 PRO B CA 1
ATOM 7032 C C . PRO B 1 405 ? -28.75 -25.562 -9.586 1 93.44 405 PRO B C 1
ATOM 7034 O O . PRO B 1 405 ? -29.031 -25.844 -8.414 1 93.44 405 PRO B O 1
ATOM 7037 N N . THR B 1 406 ? -27.938 -26.297 -10.273 1 94.62 406 THR B N 1
ATOM 7038 C CA . THR B 1 406 ? -27.344 -27.484 -9.672 1 94.62 406 THR B CA 1
ATOM 7039 C C . THR B 1 406 ? -26.516 -27.094 -8.445 1 94.62 406 THR B C 1
ATOM 7041 O O . THR B 1 406 ? -26.469 -27.828 -7.457 1 94.62 406 THR B O 1
ATOM 7044 N N . ALA B 1 407 ? -25.859 -26.016 -8.539 1 96.75 407 ALA B N 1
ATOM 7045 C CA . ALA B 1 407 ? -25.062 -25.531 -7.406 1 96.75 407 ALA B CA 1
ATOM 7046 C C . ALA B 1 407 ? -25.969 -25.078 -6.258 1 96.75 407 ALA B C 1
ATOM 7048 O O . ALA B 1 407 ? -25.656 -25.312 -5.09 1 96.75 407 ALA B O 1
ATOM 7049 N N . LYS B 1 408 ? -27.047 -24.453 -6.598 1 97.19 408 LYS B N 1
ATOM 7050 C CA . LYS B 1 408 ? -27.984 -23.969 -5.582 1 97.19 408 LYS B CA 1
ATOM 7051 C C . LYS B 1 408 ? -28.547 -25.125 -4.758 1 97.19 408 LYS B C 1
ATOM 7053 O O . LYS B 1 408 ? -28.828 -24.953 -3.57 1 97.19 408 LYS B O 1
ATOM 7058 N N . GLN B 1 409 ? -28.672 -26.234 -5.348 1 97.25 409 GLN B N 1
ATOM 7059 C CA . GLN B 1 409 ? -29.25 -27.406 -4.684 1 97.25 409 GLN B CA 1
ATOM 7060 C C . GLN B 1 409 ? -28.219 -28.094 -3.797 1 97.25 409 GLN B C 1
ATOM 7062 O O . GLN B 1 409 ? -28.578 -28.906 -2.934 1 97.25 409 GLN B O 1
ATOM 7067 N N . ALA B 1 410 ? -27 -27.859 -4.012 1 98.12 410 ALA B N 1
ATOM 7068 C CA . ALA B 1 410 ? -25.938 -28.516 -3.266 1 98.12 410 ALA B CA 1
ATOM 7069 C C . ALA B 1 410 ? -25.672 -27.812 -1.94 1 98.12 410 ALA B C 1
ATOM 7071 O O . ALA B 1 410 ? -25.938 -26.609 -1.805 1 98.12 410 ALA B O 1
ATOM 7072 N N . THR B 1 411 ? -25.156 -28.531 -0.985 1 97.88 411 THR B N 1
ATOM 7073 C CA . THR B 1 411 ? -24.734 -27.969 0.295 1 97.88 411 THR B CA 1
ATOM 7074 C C . THR B 1 411 ? -23.266 -28.266 0.566 1 97.88 411 THR B C 1
ATOM 7076 O O . THR B 1 411 ? -22.75 -29.297 0.139 1 97.88 411 THR B O 1
ATOM 7079 N N . VAL B 1 412 ? -22.625 -27.375 1.303 1 98.31 412 VAL B N 1
ATOM 7080 C CA . VAL B 1 412 ? -21.234 -27.562 1.653 1 98.31 412 VAL B CA 1
ATOM 7081 C C . VAL B 1 412 ? -21.109 -28.516 2.842 1 98.31 412 VAL B C 1
ATOM 7083 O O . VAL B 1 412 ? -21.703 -28.266 3.9 1 98.31 412 VAL B O 1
ATOM 7086 N N . VAL B 1 413 ? -20.328 -29.547 2.707 1 97.62 413 VAL B N 1
ATOM 7087 C CA . VAL B 1 413 ? -20.219 -30.531 3.779 1 97.62 413 VAL B CA 1
ATOM 7088 C C . VAL B 1 413 ? -18.859 -30.391 4.453 1 97.62 413 VAL B C 1
ATOM 7090 O O . VAL B 1 413 ? -18.641 -30.922 5.555 1 97.62 413 VAL B O 1
ATOM 7093 N N . ASP B 1 414 ? -17.891 -29.844 3.832 1 97.25 414 ASP B N 1
ATOM 7094 C CA . ASP B 1 414 ? -16.562 -29.547 4.359 1 97.25 414 ASP B CA 1
ATOM 7095 C C . ASP B 1 414 ? -15.914 -28.406 3.566 1 97.25 414 ASP B C 1
ATOM 7097 O O . ASP B 1 414 ? -16.359 -28.062 2.471 1 97.25 414 ASP B O 1
ATOM 7101 N N . ALA B 1 415 ? -14.961 -27.703 4.195 1 98.25 415 ALA B N 1
ATOM 7102 C CA . ALA B 1 415 ? -14.305 -26.594 3.504 1 98.25 415 ALA B CA 1
ATOM 7103 C C . ALA B 1 415 ? -12.898 -26.359 4.066 1 98.25 415 ALA B C 1
ATOM 7105 O O . ALA B 1 415 ? -12.602 -26.75 5.195 1 98.25 415 ALA B O 1
ATOM 7106 N N . ALA B 1 416 ? -12.039 -25.906 3.262 1 97.69 416 ALA B N 1
ATOM 7107 C CA . ALA B 1 416 ? -10.75 -25.375 3.686 1 97.69 416 ALA B CA 1
ATOM 7108 C C . ALA B 1 416 ? -10.664 -23.875 3.41 1 97.69 416 ALA B C 1
ATOM 7110 O O . ALA B 1 416 ? -11.047 -23.406 2.332 1 97.69 416 ALA B O 1
ATOM 7111 N N . VAL B 1 417 ? -10.305 -23.078 4.395 1 98.06 417 VAL B N 1
ATOM 7112 C CA . VAL B 1 417 ? -10.102 -21.625 4.281 1 98.06 417 VAL B CA 1
ATOM 7113 C C . VAL B 1 417 ? -8.641 -21.281 4.559 1 98.06 417 VAL B C 1
ATOM 7115 O O . VAL B 1 417 ? -8.172 -21.422 5.691 1 98.06 417 VAL B O 1
ATOM 7118 N N . VAL B 1 418 ? -7.934 -20.891 3.523 1 97.38 418 VAL B N 1
ATOM 7119 C CA . VAL B 1 418 ? -6.516 -20.578 3.643 1 97.38 418 VAL B CA 1
ATOM 7120 C C . VAL B 1 418 ? -6.293 -19.094 3.422 1 97.38 418 VAL B C 1
ATOM 7122 O O . VAL B 1 418 ? -6.445 -18.594 2.305 1 97.38 418 VAL B O 1
ATOM 7125 N N . ARG B 1 419 ? -5.926 -18.344 4.516 1 96.75 419 ARG B N 1
ATOM 7126 C CA . ARG B 1 419 ? -5.66 -16.906 4.469 1 96.75 419 ARG B CA 1
ATOM 7127 C C . ARG B 1 419 ? -4.176 -16.641 4.246 1 96.75 419 ARG B C 1
ATOM 7129 O O . ARG B 1 419 ? -3.328 -17.156 4.973 1 96.75 419 ARG B O 1
ATOM 7136 N N . LEU B 1 420 ? -3.863 -15.891 3.242 1 96.44 420 LEU B N 1
ATOM 7137 C CA . LEU B 1 420 ? -2.486 -15.516 2.932 1 96.44 420 LEU B CA 1
ATOM 7138 C C . LEU B 1 420 ? -2.334 -14 2.889 1 96.44 420 LEU B C 1
ATOM 7140 O O . LEU B 1 420 ? -2.311 -13.406 1.81 1 96.44 420 LEU B O 1
ATOM 7144 N N . PRO B 1 421 ? -2.199 -13.312 4.094 1 95.56 421 PRO B N 1
ATOM 7145 C CA . PRO B 1 421 ? -2.023 -11.859 4.125 1 95.56 421 PRO B CA 1
ATOM 7146 C C . PRO B 1 421 ? -0.714 -11.406 3.48 1 95.56 421 PRO B C 1
ATOM 7148 O O . PRO B 1 421 ? 0.358 -11.891 3.85 1 95.56 421 PRO B O 1
ATOM 7151 N N . ASN B 1 422 ? -0.815 -10.477 2.545 1 94.94 422 ASN B N 1
ATOM 7152 C CA . ASN B 1 422 ? 0.343 -9.977 1.814 1 94.94 422 ASN B CA 1
ATOM 7153 C C . ASN B 1 422 ? 1.175 -11.109 1.226 1 94.94 422 ASN B C 1
ATOM 7155 O O . ASN B 1 422 ? 2.406 -11.07 1.261 1 94.94 422 ASN B O 1
ATOM 7159 N N . GLY B 1 423 ? 0.532 -12.094 0.687 1 94.31 423 GLY B N 1
ATOM 7160 C CA . GLY B 1 423 ? 1.179 -13.344 0.329 1 94.31 423 GLY B CA 1
ATOM 7161 C C . GLY B 1 423 ? 1.861 -13.297 -1.025 1 94.31 423 GLY B C 1
ATOM 7162 O O . GLY B 1 423 ? 2.758 -14.094 -1.302 1 94.31 423 GLY B O 1
ATOM 7163 N N . VAL B 1 424 ? 1.424 -12.359 -1.841 1 96.31 424 VAL B N 1
ATOM 7164 C CA . VAL B 1 424 ? 2 -12.273 -3.18 1 96.31 424 VAL B CA 1
ATOM 7165 C C . VAL B 1 424 ? 2.545 -10.867 -3.416 1 96.31 424 VAL B C 1
ATOM 7167 O O . VAL B 1 424 ? 2.143 -9.914 -2.742 1 96.31 424 VAL B O 1
ATOM 7170 N N . ASN B 1 425 ? 3.477 -10.75 -4.328 1 97.56 425 ASN B N 1
ATOM 7171 C CA . ASN B 1 425 ? 4.133 -9.469 -4.582 1 97.56 425 ASN B CA 1
ATOM 7172 C C . ASN B 1 425 ? 3.18 -8.469 -5.227 1 97.56 425 ASN B C 1
ATOM 7174 O O . ASN B 1 425 ? 2.369 -8.836 -6.078 1 97.56 425 ASN B O 1
ATOM 7178 N N . TRP B 1 426 ? 3.262 -7.25 -4.832 1 96.44 426 TRP B N 1
ATOM 7179 C CA . TRP B 1 426 ? 2.498 -6.16 -5.426 1 96.44 426 TRP B CA 1
ATOM 7180 C C . TRP B 1 426 ? 3.369 -5.332 -6.363 1 96.44 426 TRP B C 1
ATOM 7182 O O . TRP B 1 426 ? 4.316 -4.676 -5.922 1 96.44 426 TRP B O 1
ATOM 7192 N N . TYR B 1 427 ? 3.072 -5.352 -7.652 1 96.94 427 TYR B N 1
ATOM 7193 C CA . TYR B 1 427 ? 3.762 -4.535 -8.641 1 96.94 427 TYR B CA 1
ATOM 7194 C C . TYR B 1 427 ? 3.033 -3.215 -8.867 1 96.94 427 TYR B C 1
ATOM 7196 O O . TYR B 1 427 ? 2.359 -3.033 -9.883 1 96.94 427 TYR B O 1
ATOM 7204 N N . TYR B 1 428 ? 3.23 -2.291 -8.008 1 93.75 428 TYR B N 1
ATOM 7205 C CA . TYR B 1 428 ? 2.574 -0.991 -8.078 1 93.75 428 TYR B CA 1
ATOM 7206 C C . TYR B 1 428 ? 3.344 -0.041 -8.992 1 93.75 428 TYR B C 1
ATOM 7208 O O . TYR B 1 428 ? 4.5 -0.296 -9.328 1 93.75 428 TYR B O 1
ATOM 7216 N N . PRO B 1 429 ? 2.699 1.032 -9.469 1 92.5 429 PRO B N 1
ATOM 7217 C CA . PRO B 1 429 ? 3.414 1.995 -10.312 1 92.5 429 PRO B CA 1
ATOM 7218 C C . PRO B 1 429 ? 4.656 2.564 -9.633 1 92.5 429 PRO B C 1
ATOM 7220 O O . PRO B 1 429 ? 4.562 3.143 -8.547 1 92.5 429 PRO B O 1
ATOM 7223 N N . GLY B 1 430 ? 5.766 2.326 -10.25 1 91.12 430 GLY B N 1
ATOM 7224 C CA . GLY B 1 430 ? 7.027 2.812 -9.719 1 91.12 430 GLY B CA 1
ATOM 7225 C C . GLY B 1 430 ? 7.785 1.765 -8.93 1 91.12 430 GLY B C 1
ATOM 7226 O O . GLY B 1 430 ? 8.891 2.023 -8.445 1 91.12 430 GLY B O 1
ATOM 7227 N N . SER B 1 431 ? 7.297 0.571 -8.844 1 94.44 431 SER B N 1
ATOM 7228 C CA . SER B 1 431 ? 7.879 -0.458 -7.984 1 94.44 431 SER B CA 1
ATOM 7229 C C . SER B 1 431 ? 9.211 -0.949 -8.539 1 94.44 431 SER B C 1
ATOM 7231 O O . SER B 1 431 ? 10.023 -1.517 -7.805 1 94.44 431 SER B O 1
ATOM 7233 N N . TYR B 1 432 ? 9.477 -0.724 -9.82 1 95.38 432 TYR B N 1
ATOM 7234 C CA . TYR B 1 432 ? 10.672 -1.251 -10.477 1 95.38 432 TYR B CA 1
ATOM 7235 C C . TYR B 1 432 ? 11.938 -0.797 -9.766 1 95.38 432 TYR B C 1
ATOM 7237 O O . TYR B 1 432 ? 12.875 -1.577 -9.594 1 95.38 432 TYR B O 1
ATOM 7245 N N . ARG B 1 433 ? 11.938 0.369 -9.312 1 92.94 433 ARG B N 1
ATOM 7246 C CA . ARG B 1 433 ? 13.125 0.947 -8.68 1 92.94 433 ARG B CA 1
ATOM 7247 C C . ARG B 1 433 ? 13.422 0.274 -7.344 1 92.94 433 ARG B C 1
ATOM 7249 O O . ARG B 1 433 ? 14.57 0.228 -6.906 1 92.94 433 ARG B O 1
ATOM 7256 N N . ASP B 1 434 ? 12.406 -0.171 -6.703 1 95.38 434 ASP B N 1
ATOM 7257 C CA . ASP B 1 434 ? 12.555 -0.751 -5.371 1 95.38 434 ASP B CA 1
ATOM 7258 C C . ASP B 1 434 ? 12.852 -2.246 -5.457 1 95.38 434 ASP B C 1
ATOM 7260 O O . ASP B 1 434 ? 13.281 -2.855 -4.473 1 95.38 434 ASP B O 1
ATOM 7264 N N . MET B 1 435 ? 12.586 -2.854 -6.578 1 97.5 435 MET B N 1
ATOM 7265 C CA . MET B 1 435 ? 12.812 -4.285 -6.762 1 97.5 435 MET B CA 1
ATOM 7266 C C . MET B 1 435 ? 14.297 -4.613 -6.746 1 97.5 435 MET B C 1
ATOM 7268 O O . MET B 1 435 ? 15.109 -3.842 -7.262 1 97.5 435 MET B O 1
ATOM 7272 N N . PRO B 1 436 ? 14.648 -5.781 -6.227 1 98.25 436 PRO B N 1
ATOM 7273 C CA . PRO B 1 436 ? 16.062 -6.141 -6.191 1 98.25 436 PRO B CA 1
ATOM 7274 C C . PRO B 1 436 ? 16.594 -6.59 -7.551 1 98.25 436 PRO B C 1
ATOM 7276 O O . PRO B 1 436 ? 15.82 -7.035 -8.406 1 98.25 436 PRO B O 1
ATOM 7279 N N . GLN B 1 437 ? 17.891 -6.414 -7.727 1 97.69 437 GLN B N 1
ATOM 7280 C CA . GLN B 1 437 ? 18.625 -7.066 -8.805 1 97.69 437 GLN B CA 1
ATOM 7281 C C . GLN B 1 437 ? 19.125 -8.438 -8.375 1 97.69 437 GLN B C 1
ATOM 7283 O O . GLN B 1 437 ? 19.094 -8.773 -7.188 1 97.69 437 GLN B O 1
ATOM 7288 N N . LEU B 1 438 ? 19.609 -9.148 -9.344 1 98.5 438 LEU B N 1
ATOM 7289 C CA . LEU B 1 438 ? 20.078 -10.508 -9.055 1 98.5 438 LEU B CA 1
ATOM 7290 C C . LEU B 1 438 ? 21.203 -10.492 -8.039 1 98.5 438 LEU B C 1
ATOM 7292 O O . LEU B 1 438 ? 21.25 -11.336 -7.141 1 98.5 438 LEU B O 1
ATOM 7296 N N . THR B 1 439 ? 22.094 -9.562 -8.203 1 98.25 439 THR B N 1
ATOM 7297 C CA . THR B 1 439 ? 23.234 -9.422 -7.305 1 98.25 439 THR B CA 1
ATOM 7298 C C . THR B 1 439 ? 23.125 -8.141 -6.484 1 98.25 439 THR B C 1
ATOM 7300 O O . THR B 1 439 ? 22.797 -7.078 -7.023 1 98.25 439 THR B O 1
ATOM 7303 N N . SER B 1 440 ? 23.375 -8.242 -5.188 1 98.31 440 SER B N 1
ATOM 7304 C CA . SER B 1 440 ? 23.391 -7.051 -4.348 1 98.31 440 SER B CA 1
ATOM 7305 C C . SER B 1 440 ? 24.484 -6.086 -4.789 1 98.31 440 SER B C 1
ATOM 7307 O O . SER B 1 440 ? 25.594 -6.508 -5.145 1 98.31 440 SER B O 1
ATOM 7309 N N . GLN B 1 441 ? 24.188 -4.859 -4.746 1 96.25 441 GLN B N 1
ATOM 7310 C CA . GLN B 1 441 ? 25.172 -3.824 -5.051 1 96.25 441 GLN B CA 1
ATOM 7311 C C . GLN B 1 441 ? 25.891 -3.375 -3.789 1 96.25 441 GLN B C 1
ATOM 7313 O O . GLN B 1 441 ? 26.922 -2.697 -3.867 1 96.25 441 GLN B O 1
ATOM 7318 N N . SER B 1 442 ? 25.406 -3.754 -2.701 1 97.44 442 SER B N 1
ATOM 7319 C CA . SER B 1 442 ? 25.906 -3.26 -1.423 1 97.44 442 SER B CA 1
ATOM 7320 C C . SER B 1 442 ? 26.781 -4.305 -0.729 1 97.44 442 SER B C 1
ATOM 7322 O O . SER B 1 442 ? 27.719 -3.959 -0.02 1 97.44 442 SER B O 1
ATOM 7324 N N . LEU B 1 443 ? 26.453 -5.566 -0.835 1 98.31 443 LEU B N 1
ATOM 7325 C CA . LEU B 1 443 ? 27.141 -6.652 -0.132 1 98.31 443 LEU B CA 1
ATOM 7326 C C . LEU B 1 443 ? 27.672 -7.684 -1.116 1 98.31 443 LEU B C 1
ATOM 7328 O O . LEU B 1 443 ? 26.938 -8.156 -1.989 1 98.31 443 LEU B O 1
ATOM 7332 N N . ARG B 1 444 ? 28.938 -8.031 -0.933 1 97.44 444 ARG B N 1
ATOM 7333 C CA . ARG B 1 444 ? 29.562 -9.047 -1.777 1 97.44 444 ARG B CA 1
ATOM 7334 C C . ARG B 1 444 ? 28.969 -10.422 -1.5 1 97.44 444 ARG B C 1
ATOM 7336 O O . ARG B 1 444 ? 28.625 -10.742 -0.356 1 97.44 444 ARG B O 1
ATOM 7343 N N . ASP B 1 445 ? 28.812 -11.258 -2.584 1 97.62 445 ASP B N 1
ATOM 7344 C CA . ASP B 1 445 ? 28.359 -12.641 -2.502 1 97.62 445 ASP B CA 1
ATOM 7345 C C . ASP B 1 445 ? 26.969 -12.719 -1.86 1 97.62 445 ASP B C 1
ATOM 7347 O O . ASP B 1 445 ? 26.719 -13.586 -1.02 1 97.62 445 ASP B O 1
ATOM 7351 N N . CYS B 1 446 ? 26.141 -11.734 -2.123 1 98.5 446 CYS B N 1
ATOM 7352 C CA . CYS B 1 446 ? 24.75 -11.617 -1.704 1 98.5 446 CYS B CA 1
ATOM 7353 C C . CYS B 1 446 ? 23.828 -11.5 -2.91 1 98.5 446 CYS B C 1
ATOM 7355 O O . CYS B 1 446 ? 24.047 -10.656 -3.783 1 98.5 446 CYS B O 1
ATOM 7357 N N . TYR B 1 447 ? 22.844 -12.367 -2.992 1 98.81 447 TYR B N 1
ATOM 7358 C CA . TYR B 1 447 ? 22.047 -12.492 -4.203 1 98.81 447 TYR B CA 1
ATOM 7359 C C . TYR B 1 447 ? 20.562 -12.531 -3.873 1 98.81 447 TYR B C 1
ATOM 7361 O O . TYR B 1 447 ? 20.172 -12.797 -2.729 1 98.81 447 TYR B O 1
ATOM 7369 N N . PHE B 1 448 ? 19.75 -12.25 -4.887 1 98.88 448 PHE B N 1
ATOM 7370 C CA . PHE B 1 448 ? 18.312 -12.281 -4.766 1 98.88 448 PHE B CA 1
ATOM 7371 C C . PHE B 1 448 ? 17.688 -13.156 -5.855 1 98.88 448 PHE B C 1
ATOM 7373 O O . PHE B 1 448 ? 18.094 -13.086 -7.016 1 98.88 448 PHE B O 1
ATOM 7380 N N . ALA B 1 449 ? 16.75 -14.008 -5.465 1 98.75 449 ALA B N 1
ATOM 7381 C CA . ALA B 1 449 ? 16 -14.852 -6.391 1 98.75 449 ALA B CA 1
ATOM 7382 C C . ALA B 1 449 ? 14.508 -14.781 -6.105 1 98.75 449 ALA B C 1
ATOM 7384 O O . ALA B 1 449 ? 14.086 -14.742 -4.945 1 98.75 449 ALA B O 1
ATOM 7385 N N . GLY B 1 450 ? 13.703 -14.797 -7.141 1 98.31 450 GLY B N 1
ATOM 7386 C CA . GLY B 1 450 ? 12.258 -14.719 -7.023 1 98.31 450 GLY B CA 1
ATOM 7387 C C . GLY B 1 450 ? 11.609 -13.969 -8.172 1 98.31 450 GLY B C 1
ATOM 7388 O O . GLY B 1 450 ? 12.297 -13.406 -9.023 1 98.31 450 GLY B O 1
ATOM 7389 N N . ASP B 1 451 ? 10.297 -13.938 -8.164 1 97.38 451 ASP B N 1
ATOM 7390 C CA . ASP B 1 451 ? 9.578 -13.297 -9.266 1 97.38 451 ASP B CA 1
ATOM 7391 C C . ASP B 1 451 ? 9.586 -11.773 -9.117 1 97.38 451 ASP B C 1
ATOM 7393 O O . ASP B 1 451 ? 9.266 -11.055 -10.062 1 97.38 451 ASP B O 1
ATOM 7397 N N . ILE B 1 452 ? 10.008 -11.297 -8 1 97.88 452 ILE B N 1
ATOM 7398 C CA . ILE B 1 452 ? 10.07 -9.852 -7.766 1 97.88 452 ILE B CA 1
ATOM 7399 C C . ILE B 1 452 ? 11.398 -9.305 -8.266 1 97.88 452 ILE B C 1
ATOM 7401 O O . ILE B 1 452 ? 11.586 -8.094 -8.359 1 97.88 452 ILE B O 1
ATOM 7405 N N . VAL B 1 453 ? 12.359 -10.156 -8.656 1 98.5 453 VAL B N 1
ATOM 7406 C CA . VAL B 1 453 ? 13.727 -9.766 -8.984 1 98.5 453 VAL B CA 1
ATOM 7407 C C . VAL B 1 453 ? 13.781 -9.242 -10.422 1 98.5 453 VAL B C 1
ATOM 7409 O O . VAL B 1 453 ? 13.172 -9.828 -11.32 1 98.5 453 VAL B O 1
ATOM 7412 N N . ARG B 1 454 ? 14.508 -8.156 -10.602 1 97.5 454 ARG B N 1
ATOM 7413 C CA . ARG B 1 454 ? 14.703 -7.613 -11.945 1 97.5 454 ARG B CA 1
ATOM 7414 C C . ARG B 1 454 ? 15.586 -8.531 -12.781 1 97.5 454 ARG B C 1
ATOM 7416 O O . ARG B 1 454 ? 16.672 -8.922 -12.344 1 97.5 454 ARG B O 1
ATOM 7423 N N . THR B 1 455 ? 15.109 -8.914 -13.883 1 96.69 455 THR B N 1
ATOM 7424 C CA . THR B 1 455 ? 15.867 -9.727 -14.828 1 96.69 455 THR B CA 1
ATOM 7425 C C . THR B 1 455 ? 15.414 -9.445 -16.266 1 96.69 455 THR B C 1
ATOM 7427 O O . THR B 1 455 ? 14.297 -8.977 -16.484 1 96.69 455 THR B O 1
ATOM 7430 N N . GLN B 1 456 ? 16.25 -9.68 -17.219 1 94.12 456 GLN B N 1
ATOM 7431 C CA . GLN B 1 456 ? 15.922 -9.445 -18.625 1 94.12 456 GLN B CA 1
ATOM 7432 C C . GLN B 1 456 ? 15.469 -10.727 -19.312 1 94.12 456 GLN B C 1
ATOM 7434 O O . GLN B 1 456 ? 15.266 -10.75 -20.516 1 94.12 456 GLN B O 1
ATOM 7439 N N . HIS B 1 457 ? 15.328 -11.766 -18.578 1 95.88 457 HIS B N 1
ATOM 7440 C CA . HIS B 1 457 ? 14.953 -13.039 -19.188 1 95.88 457 HIS B CA 1
ATOM 7441 C C . HIS B 1 457 ? 13.609 -12.945 -19.891 1 95.88 457 HIS B C 1
ATOM 7443 O O . HIS B 1 457 ? 13.398 -13.578 -20.922 1 95.88 457 HIS B O 1
ATOM 7449 N N . GLY B 1 458 ? 12.672 -12.281 -19.25 1 94.88 458 GLY B N 1
ATOM 7450 C CA . GLY B 1 458 ? 11.375 -12.078 -19.875 1 94.88 458 GLY B CA 1
ATOM 7451 C C . GLY B 1 458 ? 10.305 -13.016 -19.328 1 94.88 458 GLY B C 1
ATOM 7452 O O . GLY B 1 458 ? 9.125 -12.867 -19.656 1 94.88 458 GLY B O 1
ATOM 7453 N N . SER B 1 459 ? 10.703 -13.977 -18.5 1 96.81 459 SER B N 1
ATOM 7454 C CA . SER B 1 459 ? 9.727 -14.867 -17.891 1 96.81 459 SER B CA 1
ATOM 7455 C C . SER B 1 459 ? 8.953 -14.156 -16.797 1 96.81 459 SER B C 1
ATOM 7457 O O . SER B 1 459 ? 9.344 -13.078 -16.344 1 96.81 459 SER B O 1
ATOM 7459 N N . TRP B 1 460 ? 7.883 -14.766 -16.359 1 96.31 460 TRP B N 1
ATOM 7460 C CA . TRP B 1 460 ? 7.043 -14.18 -15.32 1 96.31 460 TRP B CA 1
ATOM 7461 C C . TRP B 1 460 ? 6.582 -15.25 -14.336 1 96.31 460 TRP B C 1
ATOM 7463 O O . TRP B 1 460 ? 6.602 -16.438 -14.641 1 96.31 460 TRP B O 1
ATOM 7473 N N . SER B 1 461 ? 6.156 -14.82 -13.148 1 96.06 461 SER B N 1
ATOM 7474 C CA . SER B 1 461 ? 5.523 -15.633 -12.117 1 96.06 461 SER B CA 1
ATOM 7475 C C . SER B 1 461 ? 6.418 -16.797 -11.703 1 96.06 461 SER B C 1
ATOM 7477 O O . SER B 1 461 ? 7.605 -16.609 -11.43 1 96.06 461 SER B O 1
ATOM 7479 N N . GLN B 1 462 ? 5.891 -18.031 -11.664 1 97.25 462 GLN B N 1
ATOM 7480 C CA . GLN B 1 462 ? 6.648 -19.188 -11.195 1 97.25 462 GLN B CA 1
ATOM 7481 C C . GLN B 1 462 ? 7.898 -19.406 -12.039 1 97.25 462 GLN B C 1
ATOM 7483 O O . GLN B 1 462 ? 8.969 -19.703 -11.516 1 97.25 462 GLN B O 1
ATOM 7488 N N . GLU B 1 463 ? 7.758 -19.25 -13.305 1 98.31 463 GLU B N 1
ATOM 7489 C CA . GLU B 1 463 ? 8.883 -19.422 -14.211 1 98.31 463 GLU B CA 1
ATOM 7490 C C . GLU B 1 463 ? 9.992 -18.406 -13.93 1 98.31 463 GLU B C 1
ATOM 7492 O O . GLU B 1 463 ? 11.172 -18.75 -13.922 1 98.31 463 GLU B O 1
ATOM 7497 N N . LYS B 1 464 ? 9.555 -17.172 -13.773 1 98.25 464 LYS B N 1
ATOM 7498 C CA . LYS B 1 464 ? 10.539 -16.141 -13.461 1 98.25 464 LYS B CA 1
ATOM 7499 C C . LYS B 1 464 ? 11.266 -16.453 -12.156 1 98.25 464 LYS B C 1
ATOM 7501 O O . LYS B 1 464 ? 12.484 -16.266 -12.062 1 98.25 464 LYS B O 1
ATOM 7506 N N . ALA B 1 465 ? 10.539 -16.859 -11.141 1 98.62 465 ALA B N 1
ATOM 7507 C CA . ALA B 1 465 ? 11.156 -17.219 -9.867 1 98.62 465 ALA B CA 1
ATOM 7508 C C . ALA B 1 465 ? 12.172 -18.344 -10.047 1 98.62 465 ALA B C 1
ATOM 7510 O O . ALA B 1 465 ? 13.297 -18.266 -9.555 1 98.62 465 ALA B O 1
ATOM 7511 N N . TYR B 1 466 ? 11.781 -19.359 -10.75 1 98.69 466 TYR B N 1
ATOM 7512 C CA . TYR B 1 466 ? 12.672 -20.5 -11.016 1 98.69 466 TYR B CA 1
ATOM 7513 C C . TYR B 1 466 ? 13.906 -20.047 -11.789 1 98.69 466 TYR B C 1
ATOM 7515 O O . TYR B 1 466 ? 15.031 -20.391 -11.422 1 98.69 466 TYR B O 1
ATOM 7523 N N . VAL B 1 467 ? 13.695 -19.25 -12.805 1 98.81 467 VAL B N 1
ATOM 7524 C CA . VAL B 1 467 ? 14.766 -18.812 -13.695 1 98.81 467 VAL B CA 1
ATOM 7525 C C . VAL B 1 467 ? 15.758 -17.938 -12.93 1 98.81 467 VAL B C 1
ATOM 7527 O O . VAL B 1 467 ? 16.969 -18.078 -13.086 1 98.81 467 VAL B O 1
ATOM 7530 N N . THR B 1 468 ? 15.273 -17.016 -12.164 1 98.75 468 THR B N 1
ATOM 7531 C CA . THR B 1 468 ? 16.172 -16.141 -11.414 1 98.75 468 THR B CA 1
ATOM 7532 C C . THR B 1 468 ? 17.016 -16.953 -10.438 1 98.75 468 THR B C 1
ATOM 7534 O O . THR B 1 468 ? 18.172 -16.609 -10.188 1 98.75 468 THR B O 1
ATOM 7537 N N . GLY B 1 469 ? 16.453 -18.047 -9.883 1 98.81 469 GLY B N 1
ATOM 7538 C CA . GLY B 1 469 ? 17.281 -18.938 -9.062 1 98.81 469 GLY B CA 1
ATOM 7539 C C . GLY B 1 469 ? 18.422 -19.578 -9.828 1 98.81 469 GLY B C 1
ATOM 7540 O O . GLY B 1 469 ? 19.531 -19.672 -9.312 1 98.81 469 GLY B O 1
ATOM 7541 N N . LEU B 1 470 ? 18.156 -20 -11.023 1 98.56 470 LEU B N 1
ATOM 7542 C CA . LEU B 1 470 ? 19.203 -20.562 -11.875 1 98.56 470 LEU B CA 1
ATOM 7543 C C . LEU B 1 470 ? 20.25 -19.5 -12.203 1 98.56 470 LEU B C 1
ATOM 7545 O O . LEU B 1 470 ? 21.453 -19.781 -12.195 1 98.56 470 LEU B O 1
ATOM 7549 N N . GLN B 1 471 ? 19.75 -18.281 -12.516 1 98.44 471 GLN B N 1
ATOM 7550 C CA . GLN B 1 471 ? 20.656 -17.188 -12.82 1 98.44 471 GLN B CA 1
ATOM 7551 C C . GLN B 1 471 ? 21.578 -16.906 -11.641 1 98.44 471 GLN B C 1
ATOM 7553 O O . GLN B 1 471 ? 22.781 -16.688 -11.82 1 98.44 471 GLN B O 1
ATOM 7558 N N . VAL B 1 472 ? 21.031 -16.891 -10.492 1 98.31 472 VAL B N 1
ATOM 7559 C CA . VAL B 1 472 ? 21.797 -16.609 -9.273 1 98.31 472 VAL B CA 1
ATOM 7560 C C . VAL B 1 472 ? 22.859 -17.688 -9.086 1 98.31 472 VAL B C 1
ATOM 7562 O O . VAL B 1 472 ? 24.016 -17.375 -8.75 1 98.31 472 VAL B O 1
ATOM 7565 N N . ALA B 1 473 ? 22.547 -18.938 -9.266 1 97.88 473 ALA B N 1
ATOM 7566 C CA . ALA B 1 473 ? 23.531 -20.016 -9.141 1 97.88 473 ALA B CA 1
ATOM 7567 C C . ALA B 1 473 ? 24.703 -19.812 -10.086 1 97.88 473 ALA B C 1
ATOM 7569 O O . ALA B 1 473 ? 25.859 -20 -9.703 1 97.88 473 ALA B O 1
ATOM 7570 N N . ASN B 1 474 ? 24.422 -19.469 -11.305 1 96.75 474 ASN B N 1
ATOM 7571 C CA . ASN B 1 474 ? 25.469 -19.203 -12.281 1 96.75 474 ASN B CA 1
ATOM 7572 C C . ASN B 1 474 ? 26.328 -18.016 -11.859 1 96.75 474 ASN B C 1
ATOM 7574 O O . ASN B 1 474 ? 27.562 -18.047 -12.008 1 96.75 474 ASN B O 1
ATOM 7578 N N . LEU B 1 475 ? 25.688 -16.953 -11.406 1 96.31 475 LEU B N 1
ATOM 7579 C CA . LEU B 1 475 ? 26.422 -15.766 -10.969 1 96.31 475 LEU B CA 1
ATOM 7580 C C . LEU B 1 475 ? 27.297 -16.078 -9.766 1 96.31 475 LEU B C 1
ATOM 7582 O O . LEU B 1 475 ? 28.438 -15.617 -9.688 1 96.31 475 LEU B O 1
ATOM 7586 N N . LEU B 1 476 ? 26.703 -16.812 -8.844 1 95.31 476 LEU B N 1
ATOM 7587 C CA . LEU B 1 476 ? 27.453 -17.219 -7.652 1 95.31 476 LEU B CA 1
ATOM 7588 C C . LEU B 1 476 ? 28.703 -18 -8.023 1 95.31 476 LEU B C 1
ATOM 7590 O O . LEU B 1 476 ? 29.781 -17.766 -7.473 1 95.31 476 LEU B O 1
ATOM 7594 N N . ARG B 1 477 ? 28.594 -18.922 -8.898 1 93.19 477 ARG B N 1
ATOM 7595 C CA . ARG B 1 477 ? 29.75 -19.672 -9.367 1 93.19 477 ARG B CA 1
ATOM 7596 C C . ARG B 1 477 ? 30.812 -18.75 -9.945 1 93.19 477 ARG B C 1
ATOM 7598 O O . ARG B 1 477 ? 32 -18.875 -9.633 1 93.19 477 ARG B O 1
ATOM 7605 N N . ARG B 1 478 ? 30.375 -17.844 -10.781 1 90.44 478 ARG B N 1
ATOM 7606 C CA . ARG B 1 478 ? 31.281 -16.891 -11.398 1 90.44 478 ARG B CA 1
ATOM 7607 C C . ARG B 1 478 ? 32 -16.062 -10.352 1 90.44 478 ARG B C 1
ATOM 7609 O O . ARG B 1 478 ? 33.219 -15.891 -10.414 1 90.44 478 ARG B O 1
ATOM 7616 N N . ASP B 1 479 ? 31.328 -15.609 -9.391 1 89.19 479 ASP B N 1
ATOM 7617 C CA . ASP B 1 479 ? 31.844 -14.641 -8.43 1 89.19 479 ASP B CA 1
ATOM 7618 C C . ASP B 1 479 ? 32.75 -15.32 -7.414 1 89.19 479 ASP B C 1
ATOM 7620 O O . ASP B 1 479 ? 33.719 -14.711 -6.949 1 89.19 479 ASP B O 1
ATOM 7624 N N . ILE B 1 480 ? 32.438 -16.484 -7.012 1 83.75 480 ILE B N 1
ATOM 7625 C CA . ILE B 1 480 ? 33.156 -17.125 -5.922 1 83.75 480 ILE B CA 1
ATOM 7626 C C . ILE B 1 480 ? 34.312 -17.969 -6.484 1 83.75 480 ILE B C 1
ATOM 7628 O O . ILE B 1 480 ? 35.406 -18 -5.918 1 83.75 480 ILE B O 1
ATOM 7632 N N . THR B 1 481 ? 34.156 -18.734 -7.48 1 72.88 481 THR B N 1
ATOM 7633 C CA . THR B 1 481 ? 35.188 -19.656 -7.961 1 72.88 481 THR B CA 1
ATOM 7634 C C . THR B 1 481 ? 36 -19.031 -9.102 1 72.88 481 THR B C 1
ATOM 7636 O O . THR B 1 481 ? 37.031 -19.578 -9.508 1 72.88 481 THR B O 1
ATOM 7639 N N . GLY B 1 482 ? 35.844 -17.719 -9.32 1 64.38 482 GLY B N 1
ATOM 7640 C CA . GLY B 1 482 ? 36.562 -17.109 -10.422 1 64.38 482 GLY B CA 1
ATOM 7641 C C . GLY B 1 482 ? 36.25 -17.734 -11.766 1 64.38 482 GLY B C 1
ATOM 7642 O O . GLY B 1 482 ? 37.062 -17.672 -12.695 1 64.38 482 GLY B O 1
ATOM 7643 N N . GLY B 1 483 ? 35.438 -18.672 -11.75 1 53.59 483 GLY B N 1
ATOM 7644 C CA . GLY B 1 483 ? 35.188 -19.391 -12.984 1 53.59 483 GLY B CA 1
ATOM 7645 C C . GLY B 1 483 ? 34.719 -18.516 -14.117 1 53.59 483 GLY B C 1
ATOM 7646 O O . GLY B 1 483 ? 34.281 -17.375 -13.883 1 53.59 483 GLY B O 1
ATOM 7647 N N . ASN B 1 484 ? 35.219 -18.578 -15.406 1 52.25 484 ASN B N 1
ATOM 7648 C CA . ASN B 1 484 ? 34.875 -17.859 -16.625 1 52.25 484 ASN B CA 1
ATOM 7649 C C . ASN B 1 484 ? 33.406 -18.031 -17.016 1 52.25 484 ASN B C 1
ATOM 7651 O O . ASN B 1 484 ? 32.812 -19.062 -16.719 1 52.25 484 ASN B O 1
ATOM 7655 N N . THR B 1 485 ? 32.688 -16.906 -17.203 1 55.94 485 THR B N 1
ATOM 7656 C CA . THR B 1 485 ? 31.328 -16.797 -17.703 1 55.94 485 THR B CA 1
ATOM 7657 C C . THR B 1 485 ? 31.047 -17.859 -18.75 1 55.94 485 THR B C 1
ATOM 7659 O O . THR B 1 485 ? 29.891 -18.156 -19.047 1 55.94 485 THR B O 1
ATOM 7662 N N . ASN B 1 486 ? 32.062 -18.578 -19.156 1 60.97 486 ASN B N 1
ATOM 7663 C CA . ASN B 1 486 ? 31.906 -19.5 -20.281 1 60.97 486 ASN B CA 1
ATOM 7664 C C . ASN B 1 486 ? 31.562 -20.906 -19.812 1 60.97 486 ASN B C 1
ATOM 7666 O O . ASN B 1 486 ? 31.312 -21.797 -20.625 1 60.97 486 ASN B O 1
ATOM 7670 N N . ASN B 1 487 ? 31.453 -21.047 -18.422 1 71.5 487 ASN B N 1
ATOM 7671 C CA . ASN B 1 487 ? 31.078 -22.359 -17.906 1 71.5 487 ASN B CA 1
ATOM 7672 C C . ASN B 1 487 ? 30.016 -22.266 -16.828 1 71.5 487 ASN B C 1
ATOM 7674 O O . ASN B 1 487 ? 30.297 -22.453 -15.648 1 71.5 487 ASN B O 1
ATOM 7678 N N . PRO B 1 488 ? 28.734 -22.125 -17.359 1 82.81 488 PRO B N 1
ATOM 7679 C CA . PRO B 1 488 ? 27.656 -22 -16.359 1 82.81 488 PRO B CA 1
ATOM 7680 C C . PRO B 1 488 ? 27.375 -23.312 -15.648 1 82.81 488 PRO B C 1
ATOM 7682 O O . PRO B 1 488 ? 27.656 -24.391 -16.188 1 82.81 488 PRO B O 1
ATOM 7685 N N . LEU B 1 489 ? 26.922 -23.25 -14.406 1 86.81 489 LEU B N 1
ATOM 7686 C CA . LEU B 1 489 ? 26.547 -24.406 -13.617 1 86.81 489 LEU B CA 1
ATOM 7687 C C . LEU B 1 489 ? 25.328 -25.109 -14.227 1 86.81 489 LEU B C 1
ATOM 7689 O O . LEU B 1 489 ? 25.188 -26.328 -14.117 1 86.81 489 LEU B O 1
ATOM 7693 N N . THR B 1 490 ? 24.469 -24.234 -14.742 1 91.56 490 THR B N 1
ATOM 7694 C CA . THR B 1 490 ? 23.219 -24.734 -15.312 1 91.56 490 THR B CA 1
ATOM 7695 C C . THR B 1 490 ? 22.812 -23.922 -16.531 1 91.56 490 THR B C 1
ATOM 7697 O O . THR B 1 490 ? 23.125 -22.734 -16.625 1 91.56 490 THR B O 1
ATOM 7700 N N . LYS B 1 491 ? 22.219 -24.656 -17.438 1 94.25 491 LYS B N 1
ATOM 7701 C CA . LYS B 1 491 ? 21.672 -24.016 -18.641 1 94.25 491 LYS B CA 1
ATOM 7702 C C . LYS B 1 491 ? 20.328 -23.375 -18.344 1 94.25 491 LYS B C 1
ATOM 7704 O O . LYS B 1 491 ? 19.516 -23.938 -17.594 1 94.25 491 LYS B O 1
ATOM 7709 N N . ILE B 1 492 ? 20.094 -22.219 -18.891 1 97.5 492 ILE B N 1
ATOM 7710 C CA . ILE B 1 492 ? 18.812 -21.516 -18.781 1 97.5 492 ILE B CA 1
ATOM 7711 C C . ILE B 1 492 ? 18.203 -21.359 -20.172 1 97.5 492 ILE B C 1
ATOM 7713 O O . ILE B 1 492 ? 18.828 -20.781 -21.078 1 97.5 492 ILE B O 1
ATOM 7717 N N . LEU B 1 493 ? 17.031 -21.891 -20.344 1 97.19 493 LEU B N 1
ATOM 7718 C CA . LEU B 1 493 ? 16.359 -21.812 -21.625 1 97.19 493 LEU B CA 1
ATOM 7719 C C . LEU B 1 493 ? 15.758 -20.422 -21.844 1 97.19 493 LEU B C 1
ATOM 7721 O O . LEU B 1 493 ? 15.125 -19.859 -20.938 1 97.19 493 LEU B O 1
ATOM 7725 N N . PRO B 1 494 ? 16.047 -19.812 -22.953 1 94.88 494 PRO B N 1
ATOM 7726 C CA . PRO B 1 494 ? 15.445 -18.5 -23.234 1 94.88 494 PRO B CA 1
ATOM 7727 C C . PRO B 1 494 ? 13.945 -18.578 -23.484 1 94.88 494 PRO B C 1
ATOM 7729 O O . PRO B 1 494 ? 13.406 -19.672 -23.719 1 94.88 494 PRO B O 1
ATOM 7732 N N . VAL B 1 495 ? 13.312 -17.469 -23.406 1 91.25 495 VAL B N 1
ATOM 7733 C CA . VAL B 1 495 ? 11.922 -17.391 -23.828 1 91.25 495 VAL B CA 1
ATOM 7734 C C . VAL B 1 495 ? 11.836 -17.547 -25.344 1 91.25 495 VAL B C 1
ATOM 7736 O O . VAL B 1 495 ? 12.797 -17.25 -26.062 1 91.25 495 VAL B O 1
ATOM 7739 N N . ALA B 1 496 ? 10.734 -18.031 -25.766 1 84.56 496 ALA B N 1
ATOM 7740 C CA . ALA B 1 496 ? 10.57 -18.203 -27.203 1 84.56 496 ALA B CA 1
ATOM 7741 C C . ALA B 1 496 ? 10.742 -16.875 -27.938 1 84.56 496 ALA B C 1
ATOM 7743 O O . ALA B 1 496 ? 10.406 -15.82 -27.422 1 84.56 496 ALA B O 1
ATOM 7744 N N . SER B 1 497 ? 11.273 -16.953 -29.109 1 82.31 497 SER B N 1
ATOM 7745 C CA . SER B 1 497 ? 11.492 -15.75 -29.906 1 82.31 497 SER B CA 1
ATOM 7746 C C . SER B 1 497 ? 10.164 -15.125 -30.328 1 82.31 497 SER B C 1
ATOM 7748 O O . SER B 1 497 ? 9.172 -15.82 -30.516 1 82.31 497 SER B O 1
ATOM 7750 N N . ASP B 1 498 ? 10.25 -13.82 -30.531 1 80.81 498 ASP B N 1
ATOM 7751 C CA . ASP B 1 498 ? 9.078 -13.094 -31.016 1 80.81 498 ASP B CA 1
ATOM 7752 C C . ASP B 1 498 ? 8.641 -13.602 -32.375 1 80.81 498 ASP B C 1
ATOM 7754 O O . ASP B 1 498 ? 9.477 -13.945 -33.219 1 80.81 498 ASP B O 1
ATOM 7758 N N . GLU B 1 499 ? 7.375 -13.625 -32.5 1 82.44 499 GLU B N 1
ATOM 7759 C CA . GLU B 1 499 ? 6.887 -13.82 -33.875 1 82.44 499 GLU B CA 1
ATOM 7760 C C . GLU B 1 499 ? 7.324 -12.672 -34.781 1 82.44 499 GLU B C 1
ATOM 7762 O O . GLU B 1 499 ? 7.574 -11.562 -34.312 1 82.44 499 GLU B O 1
ATOM 7767 N N . PRO B 1 500 ? 7.41 -12.906 -36.062 1 77.94 500 PRO B N 1
ATOM 7768 C CA . PRO B 1 500 ? 7.984 -11.914 -36.969 1 77.94 500 PRO B CA 1
ATOM 7769 C C . PRO B 1 500 ? 7.281 -10.562 -36.906 1 77.94 500 PRO B C 1
ATOM 7771 O O . PRO B 1 500 ? 7.941 -9.523 -36.906 1 77.94 500 PRO B O 1
ATOM 7774 N N . HIS B 1 501 ? 6.02 -10.539 -36.875 1 77.94 501 HIS B N 1
ATOM 7775 C CA . HIS B 1 501 ? 5.297 -9.266 -36.875 1 77.94 501 HIS B CA 1
ATOM 7776 C C . HIS B 1 501 ? 5.516 -8.5 -35.562 1 77.94 501 HIS B C 1
ATOM 7778 O O . HIS B 1 501 ? 5.48 -7.27 -35.562 1 77.94 501 HIS B O 1
ATOM 7784 N N . VAL B 1 502 ? 5.738 -9.266 -34.562 1 75.12 502 VAL B N 1
ATOM 7785 C CA . VAL B 1 502 ? 6.035 -8.641 -33.281 1 75.12 502 VAL B CA 1
ATOM 7786 C C . VAL B 1 502 ? 7.441 -8.047 -33.281 1 75.12 502 VAL B C 1
ATOM 7788 O O . VAL B 1 502 ? 7.652 -6.918 -32.844 1 75.12 502 VAL B O 1
ATOM 7791 N N . ALA B 1 503 ? 8.32 -8.797 -33.812 1 77.25 503 ALA B N 1
ATOM 7792 C CA . ALA B 1 503 ? 9.703 -8.344 -33.906 1 77.25 503 ALA B CA 1
ATOM 7793 C C . ALA B 1 503 ? 9.812 -7.086 -34.75 1 77.25 503 ALA B C 1
ATOM 7795 O O . ALA B 1 503 ? 10.609 -6.191 -34.438 1 77.25 503 ALA B O 1
ATOM 7796 N N . LEU B 1 504 ? 8.977 -6.992 -35.75 1 74.75 504 LEU B N 1
ATOM 7797 C CA . LEU B 1 504 ? 8.992 -5.855 -36.688 1 74.75 504 LEU B CA 1
ATOM 7798 C C . LEU B 1 504 ? 8.453 -4.602 -36 1 74.75 504 LEU B C 1
ATOM 7800 O O . LEU B 1 504 ? 8.852 -3.484 -36.344 1 74.75 504 LEU B O 1
ATOM 7804 N N . GLY B 1 505 ? 7.633 -4.773 -35.094 1 69.88 505 GLY B N 1
ATOM 7805 C CA . GLY B 1 505 ? 7.047 -3.641 -34.375 1 69.88 505 GLY B CA 1
ATOM 7806 C C . GLY B 1 505 ? 7.988 -3.012 -33.375 1 69.88 505 GLY B C 1
ATOM 7807 O O . GLY B 1 505 ? 7.793 -1.865 -32.969 1 69.88 505 GLY B O 1
ATOM 7808 N N . LYS B 1 506 ? 8.992 -3.783 -33 1 71.31 506 LYS B N 1
ATOM 7809 C CA . LYS B 1 506 ? 9.977 -3.275 -32.062 1 71.31 506 LYS B CA 1
ATOM 7810 C C . LYS B 1 506 ? 11.07 -2.486 -32.781 1 71.31 506 LYS B C 1
ATOM 7812 O O . LYS B 1 506 ? 11.586 -1.502 -32.25 1 71.31 506 LYS B O 1
#

Secondary structure (DSSP, 8-state):
--------EEEEEE--SHHHHHHHHHHHTSTTEEEEEE-SSSSSSGGG-EEEE-TTSSSEEESS--EEETT-HHHHHHHHHHT-HHHHBPPP--EEEEETTEEEEEE--GGG-SS---TTHHHHHHSEESS--HHHHHTTHHHHHHHHH--S-HHHHHHHTTSBHHHHHHHTT--HHHIIIIIHHHHHHHTSS-GGGSBHHHHHHHHIIIIISSGGGG-EEEBSS-HIIIIIHHHHHHHHHTT-EEE-SEEEEEEEE-TTSSBEEEEEEEETTS-EEEEE-SEEEE---HHHHHHHHHH-HHHHTSHHHHGGGG--EEEEEEEEEEESS----S-SEEEEEEEETTEEEEEEEHHHHH-TTSTTTTT-SS-EEEEEEES-HHHHTS-HHHHHHHHHHHHHHHH-HHHHH--EEEEEEEEEEEEEE---TTGGGGSPPSB-SSSBTEEE-STTS--SS---HHHHHHHHHHHHHHHHHHHHH---TTS-SS--PPPPPPPHHHHHH-/--------EEEEEE--SHHHHHHHHHHHTSTTEEEEEE-SSSSSSGGG-EEEE-TTSSSEEESS--EEETT-HHHHHHHHHHT-HHHHBPPP--EEEEETTEEEEEE--GGG-SS---TTHHHHHHSEESS--HHHHHTTHHHHHHHHH--S-HHHHHHHHTSBHHHHHHHTT--HHHIIIIIHHHHHHHTSS-GGGSBHHHHHHHHIIIIISSGGGG-EEEBSS-HIIIIIHHHHHHHHHTT-EEE-SEEEEEEEE-TTSSBEEEEEEEETTS-EEEEE-SEEEE---HHHHHHHHHH-HHHHTSHHHHGGGG--EEEEEEEEEEESS----S-SEEEEEEEETTEEEEEEEHHHHH-TTSTTTTT-SS-EEEEEEES-HHHHTS-HHHHHHHHHHHHHHHH-HHHHH--EEEEEEEEEEEEEE---TTGGGTSPPSB-SSSBTEEE-STTS--SS---HHHHHHHHHHHHHHHHHHHHH---TTS-SS--PPPPPPPHHHHHH-

Foldseek 3Di:
DPDCPPQAAEEEEEAQALQSLLLLLLCLVPPSHAYEYEAQAQAGHALFDWDFAWPVRQFTDTNDWDKDFPQLVVVVVVCVVLVQNVPWWDDWAKAFAAELVATFKIRGQLVPDPDFDAFPVSCVPVIGGDPADPVLVVQCVLVLLLLLPQQLDPVSCVVFQQAFLVVVSVVSRRDPVCCQRPVQLVCCVQQLFGSRFFTNSQSSLSCCQQGRQGSNSVTIITTQARCRVSPVVSSVVVSVVSPYHYHYSKAFQEFDADPVLFATQWTWIAHNVRDIDIDGHPAYEHLHALVVLLVCCVRYPSQVVDPLSVLSVPWFFAKKKKKKFFKQAAADDPTQKYWYDHLDPRKTKIKGFSCVTNPAPYRNNDPGNYTMMMMMIGSCVVPLVDDPVVNVVSVLVVVCSHRPDRSVPIDTPIMTIDIQHSSGTHSGRPCLVSFAEQDDPRHPNYGYAAQSYRDSLSDHDSSRRNQSSQVSSQVSCCRPVVDPNVDGSDDDDGGDDHDPVSNVSD/DPDCPPQAAEEEEEAQALQSLLLLLLCLVPPSHAYEYEAQAQAGHALFDWDFAWPVRQFTDTNDWDKDFPQLVVVVVVCVVLVQNVPWWDDWAKAFAAELVATFKIRGQLVPDPDFDAFPVSCVPPIGGDPADPVLVVQCVLVLLLLLPQQLDPVSCVVFQQAFLVVVSVVSRRDPVCCQRPVQLVCCVQQLFGSRFFTNSQSSLSCCQQGRQGSNSVTIITTQARCRVSPVVSSVVVSVVSPYHYHYSKAFQEFDAPPVLFATQWTWIAHNVRDIDIDGHPAYEHLHALVVLLVCCVRYPSQVVDPLSVLSVPWFFAKKKKKKFFKQAAADDPGQKYWYDHLDPRKTKIKGFSCVTNPAPYRNNDPGNYTMMMMMIGSCVVPLVDDPVVNVVSVLVVCCSHRPDRSVPIDTPIMTIDIQHSSGTHSGRPCLVSFAEQDDPRHPNYGYAAQSYRDSLSDHDSSRRNQSSQVSSQVSCCRPVVDPNVDGSDDDDGGDDHDPVSNVSD

Solvent-accessible surface area (backbone atoms only — not comparable to full-atom values): 50538 Å² total; per-residue (Å²): 128,95,70,84,70,76,80,51,48,29,33,37,25,38,24,39,16,53,8,17,42,31,22,49,49,48,40,44,76,37,84,60,46,42,41,36,36,34,18,55,47,84,54,57,36,50,72,54,17,40,86,43,47,22,78,84,60,80,35,57,40,48,50,49,90,60,75,49,42,60,69,35,56,57,57,49,51,50,28,54,73,70,68,34,51,83,67,29,39,43,71,75,58,48,30,34,28,36,32,78,90,21,82,39,32,38,42,57,46,41,80,75,47,79,78,84,42,61,46,60,53,30,58,64,69,60,39,46,59,70,76,62,50,72,70,47,56,55,28,48,52,53,54,54,54,53,48,29,56,52,73,58,39,74,66,40,35,66,71,28,18,55,36,24,32,43,55,52,40,51,75,53,53,35,40,68,65,44,39,62,73,51,48,38,40,50,32,10,65,70,54,32,34,39,30,58,55,20,12,25,30,58,51,44,49,43,45,35,47,41,44,44,46,32,53,40,18,58,32,42,26,36,44,38,45,57,53,30,71,56,45,48,48,60,52,49,50,55,35,42,73,56,62,40,41,78,39,54,32,24,32,78,67,41,68,36,59,43,94,85,61,42,32,57,42,29,41,29,27,36,37,80,88,71,45,75,47,71,43,73,25,64,25,40,33,42,14,51,55,32,45,54,45,17,45,44,13,62,66,20,60,83,48,16,75,36,70,76,37,13,38,19,38,70,43,39,38,33,17,36,34,16,30,36,41,30,23,62,36,71,47,72,64,96,40,50,41,30,46,28,32,76,81,43,90,69,26,17,34,36,41,31,31,42,39,75,48,30,34,71,82,28,70,69,42,47,88,55,73,26,38,33,38,34,45,34,32,19,36,23,48,44,56,64,38,42,54,69,69,58,49,53,51,51,51,51,53,52,46,24,51,57,51,33,68,52,37,60,74,41,48,76,74,44,39,25,80,38,76,32,80,40,50,41,62,47,54,31,45,50,39,70,79,46,39,49,45,42,58,50,91,74,32,55,60,30,35,32,14,19,59,68,38,56,66,73,69,55,62,52,58,69,42,18,6,30,48,33,5,44,51,38,36,31,49,48,45,34,70,72,68,64,45,59,90,86,63,62,75,59,89,77,72,74,63,82,69,66,45,69,74,44,55,70,58,87,129,94,67,83,69,77,81,51,48,27,34,36,26,38,25,38,14,53,8,18,43,29,22,49,50,48,41,44,76,38,84,59,45,43,42,36,36,34,18,54,47,83,54,58,37,50,72,56,17,40,88,43,46,23,77,83,62,80,34,58,40,46,51,49,90,61,75,48,42,58,70,34,54,57,56,49,51,50,26,54,73,71,69,35,52,82,66,28,39,44,71,73,58,47,30,35,28,35,32,76,88,21,82,39,33,38,42,58,46,40,80,74,48,80,76,86,43,62,46,60,54,31,58,62,68,61,38,45,59,70,76,61,50,72,71,47,55,56,29,50,52,54,54,55,53,54,50,28,55,52,72,60,39,74,66,39,36,64,70,28,18,55,37,25,32,43,54,51,40,51,75,54,52,33,40,68,66,43,38,61,72,52,48,37,39,49,32,11,65,71,51,33,33,39,30,58,56,20,11,24,29,58,50,45,48,44,44,35,48,41,45,45,45,30,52,40,19,58,30,43,26,36,44,39,45,58,51,30,71,57,45,48,47,61,52,49,50,56,35,41,72,55,61,40,41,78,39,54,32,24,32,77,67,41,68,36,59,42,94,84,62,42,30,56,42,28,42,29,29,36,35,80,87,71,43,74,49,72,43,71,25,66,26,41,33,42,14,51,55,33,47,57,45,17,46,44,12,62,66,20,61,83,47,15,76,37,70,77,35,12,38,19,38,69,44,39,38,32,17,36,34,16,32,36,42,30,24,62,37,71,49,72,64,96,40,50,40,30,46,28,32,75,81,43,89,71,25,17,32,34,40,31,32,43,38,76,50,31,34,70,82,30,70,68,42,47,89,55,74,28,38,32,39,33,44,31,32,21,37,23,48,46,58,62,37,42,54,69,69,57,48,53,49,50,51,50,51,52,45,24,52,56,50,34,68,52,37,60,73,41,47,77,75,46,39,24,80,38,76,32,79,39,50,41,60,48,56,32,46,49,40,70,80,46,39,47,45,43,59,49,89,75,33,54,60,30,34,32,16,18,58,69,37,58,64,72,70,55,61,54,56,70,41,19,6,29,48,33,4,43,50,37,37,31,50,48,45,33,71,72,68,65,45,60,90,86,64,62,75,60,88,78,72,75,63,82,70,67,45,69,72,44,55,69,58,86

InterPro domains:
  IPR002937 Amine oxidase [PF01593] (20-475)
  IPR036188 FAD/NAD(P)-binding domain superfamily [G3DSA:3.50.50.60] (6-478)
  IPR036188 FAD/NAD(P)-binding domain superfamily [SSF51905] (7-480)
  IPR050464 Zeta Carotene Desaturase and Related Oxidoreductases [PTHR42923] (8-477)